Protein AF-0000000083311779 (afdb_homodimer)

Sequence (784 aa):
MPQMTRPGGLTFTRFRVWQVVVPARADILSAPESRGPLYRDSLAWPDMPIHLVEGETSAGFTAVGECDRGTSRATVEATLRDLLGRNLLAMAPATVWMEGTSPVGLPMSYPAWSWESAGGRSYLLLESLWYDAVGKAAGLPAHQLLGGAVRKAVATDFWVNRPGSETLRALIREAVDRGLRGMKMKSNFQGDTARALLSLAGDLPENFRFTIDPMYAWRSLRESARRLEALARLPCEIQIEDPFPWQVAEDWRQARSISPLTIICHPRREEIFRFALQEELAHAYNLGTGSLVGFLHMARVAEFFHKDCWQGSSLELGVLQHLRLHAAACARNCVLASDLQSEWVREHTLVTPRMAYRDGAALVPEEPGLGVALDHDAVAYYARDYFEVTVEMPQMTRPGGLTFTRFRVWQVVVPARADILSAPESRGPLYRDSLAWPDMPIHLVEGETSAGFTAVGECDRGTSRATVEATLRDLLGRNLLAMAPATVWMEGTSPVGLPMSYPAWSWESAGGRSYLLLESLWYDAVGKAAGLPAHQLLGGAVRKAVATDFWVNRPGSETLRALIREAVDRGLRGMKMKSNFQGDTARALLSLAGDLPENFRFTIDPMYAWRSLRESARRLEALARLPCEIQIEDPFPWQVAEDWRQARSISPLTIICHPRREEIFRFALQEELAHAYNLGTGSLVGFLHMARVAEFFHKDCWQGSSLELGVLQHLRLHAAACARNCVLASDLQSEWVREHTLVTPRMAYRDGAALVPEEPGLGVALDHDAVAYYARDYFEVTVE

Solvent-accessible surface area (backbone atoms only — not comparable to full-atom values): 40110 Å² total; per-residue (Å²): 107,43,86,41,86,55,90,78,63,46,24,35,61,35,36,44,37,36,32,27,45,55,51,51,40,62,73,42,62,30,43,85,83,55,86,50,88,47,66,74,68,53,81,52,50,42,67,32,39,29,42,39,34,40,33,34,32,75,82,73,49,74,20,46,25,30,46,56,70,60,54,49,68,66,26,50,50,49,36,48,59,66,46,48,67,37,48,51,79,80,55,35,68,74,49,63,59,39,88,50,56,29,96,78,62,41,60,24,55,65,64,44,39,60,78,42,51,52,92,47,19,34,58,50,28,48,42,37,30,47,40,18,38,52,14,46,74,60,61,29,23,31,24,57,68,67,40,16,50,71,48,64,53,37,38,28,26,42,64,37,34,38,47,52,64,69,56,40,54,55,49,51,52,50,30,45,74,51,24,31,41,30,34,32,29,46,36,51,74,84,53,58,61,56,54,47,48,56,73,39,54,88,71,53,61,88,81,34,31,38,36,42,28,32,71,33,49,40,87,42,49,86,74,36,49,62,54,54,53,55,46,63,68,43,97,44,55,54,33,38,32,26,46,44,52,82,84,51,46,67,46,33,36,50,46,55,73,67,44,93,44,52,34,29,35,63,47,46,29,65,70,47,38,53,48,36,60,76,59,49,34,46,66,30,32,38,47,33,42,51,40,65,63,48,26,52,53,50,45,50,41,33,39,74,70,66,25,42,25,21,45,46,58,84,74,52,42,37,60,53,44,40,49,50,47,32,48,39,24,36,36,84,39,36,67,43,59,15,36,75,42,25,79,72,41,23,77,60,36,47,36,37,67,68,91,47,50,52,87,20,14,37,56,56,66,74,43,41,7,60,45,61,44,74,28,62,71,53,41,62,70,37,43,78,44,73,51,71,52,63,79,129,106,41,85,44,85,55,91,79,62,47,26,37,61,36,34,45,36,35,32,27,44,53,51,52,40,62,72,42,62,30,41,86,83,54,86,52,88,47,66,73,68,52,81,52,49,42,68,32,38,30,44,38,35,41,33,35,30,74,82,74,51,75,20,48,26,30,44,56,70,61,61,49,69,67,26,52,49,48,36,49,60,67,45,48,65,37,49,53,79,80,55,34,69,75,49,59,60,35,82,50,57,30,96,77,62,40,58,31,51,61,63,48,43,64,72,42,56,48,90,47,21,36,54,49,28,50,41,37,30,48,38,18,39,53,14,46,75,61,64,29,22,32,23,57,68,66,41,16,51,71,46,62,53,38,37,28,24,42,65,38,35,38,45,52,64,69,57,40,55,54,49,52,50,50,30,46,74,51,24,31,42,30,34,31,29,46,36,52,74,84,53,59,60,58,54,46,50,57,73,38,54,87,71,54,62,89,83,34,32,38,36,41,26,32,72,34,48,40,85,42,50,85,74,38,48,62,54,53,54,56,48,65,69,44,98,45,54,52,34,40,31,26,47,44,54,84,84,50,46,68,47,32,36,50,45,54,72,67,44,93,44,54,34,29,36,63,47,44,28,63,70,47,38,53,49,35,60,76,60,50,32,46,66,29,33,40,47,32,41,37,41,64,63,46,26,52,52,49,46,51,42,35,41,75,71,67,26,42,26,20,45,44,58,84,76,52,42,38,61,53,44,40,51,49,46,29,48,40,24,36,37,83,38,37,68,42,59,14,36,73,42,24,78,72,40,24,78,58,35,47,35,37,68,69,91,48,49,51,87,19,13,36,56,54,66,74,43,40,7,61,46,60,43,75,28,60,71,52,42,61,71,36,43,77,45,72,53,70,52,63,78,128

Radius of gyration: 27.96 Å; Cα contacts (8 Å, |Δi|>4): 1789; chains: 2; bounding box: 67×85×61 Å

Nearest PDB structures (foldseek):
  1xs2-assembly2_D  TM=7.147E-01  e=3.869E-22  Deinococcus radiodurans
  1wuf-assembly1_B  TM=7.226E-01  e=6.932E-21  Listeria innocua Clip11262
  2ggg-assembly1_A  TM=7.066E-01  e=4.758E-21  Deinococcus radiodurans
  3my9-assembly1_A  TM=7.736E-01  e=2.637E-19  Azorhizobium caulinodans ORS 571
  1wue-assembly1_B  TM=7.214E-01  e=1.029E-19  Enterococcus faecalis V583

InterPro domains:
  IPR013342 Mandelate racemase, C-terminal domain [PF13378] (168-378)
  IPR029017 Enolase-like, N-terminal [G3DSA:3.30.390.10] (11-143)
  IPR029017 Enolase-like, N-terminal [SSF54826] (14-152)
  IPR034593 D-galactonate dehydratase DgoD-like [PTHR48080] (56-385)
  IPR036849 Enolase-like, C-terminal domain superfamily [G3DSA:3.20.20.120] (144-388)
  IPR036849 Enolase-like, C-terminal domain superfamily [SSF51604] (135-384)

Foldseek 3Di:
DQDPVPVQAKAFFKKKKFKFQFAFDDLQADDPVFPDPDVVCSVCQSRFIKMKMWTAMPRGDIFIFIFHGNQDPQQAQVQVVVRGSDRLVVDDLQPDAADDAPVVGRRPRDPFQDGADRPSYRSRRVHLRSLQRVLQVVFFESLVVVVHFPDQWFFAAAEGEHHALVSVLVVQVVCVVQAAQEYEYEDEPPDPPLVSVQVCLVVHDPQREYEYEHQQRQDACVRCVVVLVSNVPGPYAYAYENPHDLVPLVRQVVCQVPGPHFYEYEQSGPVSLVVCVVSVRGQAYALAGRHLSSSLVSLVVCVVVPHAYAHEDDLAAQSSLLVSRSSLSNRPRNRDHYHSHNPNRTPHRQKPPGFGHHNSTTGRDGGGGSNIDGNVVVSVVRGDDMDMRRDD/DQDPPPVQAKAFFKKKKFKFQFAFDDLQADDPVFPDPDVVCSVCQSRFIKMKMWTAMPSGDIFIFIFHGNQDPQQAQVQVVVRGSDRLVVDDLQPDAADDAPVVGRRPRDDQFADADRPSYGSRRVHLRSLQRVLQVVFFESLVVVVHFPDQWFFAAAEGEHHALVSVLVVQVVCVVQAAQEYEYEDEDPDPPLVSVQVCLVVHDPQREYEYEHQQRQDACVSCVVVLVSNVPGPYAYAYENPHDLVPLVRQVVCQVPGPHFYEYEQSGPVSLVVCVVSVRGQAYALAGHHLSSSLVSLVVCVVVPHAYAHEDDLAAQSSLLVSRSSLSNRPRNRDHYHSHNPNGTPHRQKPPGFGHHNSTTGRDGGGGSNIDGNVVVSVVRGDDMDMRRDD

Structure (mmCIF, N/CA/C/O backbone):
data_AF-0000000083311779-model_v1
#
loop_
_entity.id
_entity.type
_entity.pdbx_description
1 polymer 'Enolase C-terminal domain-containing protein'
#
loop_
_atom_site.group_PDB
_atom_site.id
_atom_site.type_symbol
_atom_site.label_atom_id
_atom_site.label_alt_id
_atom_site.label_comp_id
_atom_site.label_asym_id
_atom_site.label_entity_id
_atom_site.label_seq_id
_atom_site.pdbx_PDB_ins_code
_atom_site.Cartn_x
_atom_site.Cartn_y
_atom_site.Cartn_z
_atom_site.occupancy
_atom_site.B_iso_or_equiv
_atom_site.auth_seq_id
_atom_site.auth_comp_id
_atom_site.auth_asym_id
_atom_site.auth_atom_id
_atom_site.pdbx_PDB_model_num
ATOM 1 N N . MET A 1 1 ? 35.312 7.641 -5.191 1 20.75 1 MET A N 1
ATOM 2 C CA . MET A 1 1 ? 34.844 6.465 -5.922 1 20.75 1 MET A CA 1
ATOM 3 C C . MET A 1 1 ? 33.531 5.953 -5.348 1 20.75 1 MET A C 1
ATOM 5 O O . MET A 1 1 ? 33.469 5.473 -4.211 1 20.75 1 MET A O 1
ATOM 9 N N . PRO A 1 2 ? 32.344 6.516 -5.551 1 24.72 2 PRO A N 1
ATOM 10 C CA . PRO A 1 2 ? 31.328 6.457 -4.504 1 24.72 2 PRO A CA 1
ATOM 11 C C . PRO A 1 2 ? 30.859 5.031 -4.219 1 24.72 2 PRO A C 1
ATOM 13 O O . PRO A 1 2 ? 31.016 4.145 -5.059 1 24.72 2 PRO A O 1
ATOM 16 N N . GLN A 1 3 ? 30.656 4.688 -2.844 1 26.23 3 GLN A N 1
ATOM 17 C CA . GLN A 1 3 ? 30.516 3.445 -2.092 1 26.23 3 GLN A CA 1
ATOM 18 C C . GLN A 1 3 ? 29.344 2.621 -2.609 1 26.23 3 GLN A C 1
ATOM 20 O O . GLN A 1 3 ? 28.172 3.004 -2.432 1 26.23 3 GLN A O 1
ATOM 25 N N . MET A 1 4 ? 29.391 1.951 -3.709 1 29.42 4 MET A N 1
ATOM 26 C CA . MET A 1 4 ? 28.672 0.772 -4.184 1 29.42 4 MET A CA 1
ATOM 27 C C . MET A 1 4 ? 28.094 -0.021 -3.012 1 29.42 4 MET A C 1
ATOM 29 O O . MET A 1 4 ? 28.469 0.204 -1.86 1 29.42 4 MET A O 1
ATOM 33 N N . THR A 1 5 ? 27.656 -1.253 -3.344 1 36.03 5 THR A N 1
ATOM 34 C CA . THR A 1 5 ? 27.141 -2.359 -2.537 1 36.03 5 THR A CA 1
ATOM 35 C C . THR A 1 5 ? 28.047 -2.6 -1.33 1 36.03 5 THR A C 1
ATOM 37 O O . THR A 1 5 ? 29.188 -3.041 -1.479 1 36.03 5 THR A O 1
ATOM 40 N N . ARG A 1 6 ? 28.438 -1.646 -0.506 1 38.94 6 ARG A N 1
ATOM 41 C CA . ARG A 1 6 ? 29.297 -2.043 0.598 1 38.94 6 ARG A CA 1
ATOM 42 C C . ARG A 1 6 ? 28.812 -3.338 1.24 1 38.94 6 ARG A C 1
ATOM 44 O O . ARG A 1 6 ? 27.625 -3.467 1.57 1 38.94 6 ARG A O 1
ATOM 51 N N . PRO A 1 7 ? 29.406 -4.371 1.12 1 48.78 7 PRO A N 1
ATOM 52 C CA . PRO A 1 7 ? 29.062 -5.605 1.823 1 48.78 7 PRO A CA 1
ATOM 53 C C . PRO A 1 7 ? 28.328 -5.348 3.137 1 48.78 7 PRO A C 1
ATOM 55 O O . PRO A 1 7 ? 27.625 -6.227 3.639 1 48.78 7 PRO A O 1
ATOM 58 N N . GLY A 1 8 ? 28.578 -4.191 3.789 1 57.19 8 GLY A N 1
ATOM 59 C CA . GLY A 1 8 ? 28.266 -4.09 5.207 1 57.19 8 GLY A CA 1
ATOM 60 C C . GLY A 1 8 ? 26.906 -3.479 5.484 1 57.19 8 GLY A C 1
ATOM 61 O O . GLY A 1 8 ? 26.562 -3.205 6.637 1 57.19 8 GLY A O 1
ATOM 62 N N . GLY A 1 9 ? 25.797 -3.447 4.539 1 83.12 9 GLY A N 1
ATOM 63 C CA . GLY A 1 9 ? 24.484 -2.934 4.855 1 83.12 9 GLY A CA 1
ATOM 64 C C . GLY A 1 9 ? 24.484 -1.458 5.207 1 83.12 9 GLY A C 1
ATOM 65 O O . GLY A 1 9 ? 25.484 -0.769 5.016 1 83.12 9 GLY A O 1
ATOM 66 N N . LEU A 1 10 ? 23.578 -0.694 5.352 1 92.19 10 LEU A N 1
ATOM 67 C CA . LEU A 1 10 ? 23.359 0.667 5.828 1 92.19 10 LEU A CA 1
ATOM 68 C C . LEU A 1 10 ? 22.938 0.668 7.293 1 92.19 10 LEU A C 1
ATOM 70 O O . LEU A 1 10 ? 21.891 0.116 7.637 1 92.19 10 LEU A O 1
ATOM 74 N N . THR A 1 11 ? 23.891 1.265 8.125 1 95.31 11 THR A N 1
ATOM 75 C CA . THR A 1 11 ? 23.578 1.279 9.547 1 95.31 11 THR A CA 1
ATOM 76 C C . THR A 1 11 ? 23.719 2.686 10.125 1 95.31 11 THR A C 1
ATOM 78 O O . THR A 1 11 ? 24.406 3.527 9.547 1 95.31 11 THR A O 1
ATOM 81 N N . PHE A 1 12 ? 23.047 2.951 11.195 1 97.19 12 PHE A N 1
ATOM 82 C CA . PHE A 1 12 ? 23.359 4.137 11.992 1 97.19 12 PHE A CA 1
ATOM 83 C C . PHE A 1 12 ? 24.516 3.869 12.938 1 97.19 12 PHE A C 1
ATOM 85 O O . PHE A 1 12 ? 24.609 2.797 13.539 1 97.19 12 PHE A O 1
ATOM 92 N N . THR A 1 13 ? 25.359 4.883 13.109 1 97.56 13 THR A N 1
ATOM 93 C CA . THR A 1 13 ? 26.531 4.715 13.969 1 97.56 13 THR A CA 1
ATOM 94 C C . THR A 1 13 ? 26.438 5.621 15.195 1 97.56 13 THR A C 1
ATOM 96 O O . THR A 1 13 ? 27.062 5.348 16.219 1 97.56 13 THR A O 1
ATOM 99 N N . ARG A 1 14 ? 25.688 6.676 15.055 1 98 14 ARG A N 1
ATOM 100 C CA . ARG A 1 14 ? 25.516 7.66 16.109 1 98 14 ARG A CA 1
ATOM 101 C C . ARG A 1 14 ? 24.266 8.5 15.891 1 98 14 ARG A C 1
ATOM 103 O O . ARG A 1 14 ? 23.875 8.758 14.75 1 98 14 ARG A O 1
ATOM 110 N N . PHE A 1 15 ? 23.688 8.867 17.062 1 98.69 15 PHE A N 1
ATOM 111 C CA . PHE A 1 15 ? 22.562 9.797 16.969 1 98.69 15 PHE A CA 1
ATOM 112 C C . PHE A 1 15 ? 22.844 11.039 17.812 1 98.69 15 PHE A C 1
ATOM 114 O O . PHE A 1 15 ? 23.391 10.953 18.906 1 98.69 15 PHE A O 1
ATOM 121 N N . ARG A 1 16 ? 22.531 12.188 17.312 1 98.81 16 ARG A N 1
ATOM 122 C CA . ARG A 1 16 ? 22.391 13.438 18.062 1 98.81 16 ARG A CA 1
ATOM 123 C C . ARG A 1 16 ? 20.922 13.82 18.219 1 98.81 16 ARG A C 1
ATOM 125 O O . ARG A 1 16 ? 20.156 13.766 17.266 1 98.81 16 ARG A O 1
ATOM 132 N N . VAL A 1 17 ? 20.578 14.164 19.438 1 98.81 17 VAL A N 1
ATOM 133 C CA . VAL A 1 17 ? 19.156 14.414 19.719 1 98.81 17 VAL A CA 1
ATOM 134 C C . VAL A 1 17 ? 19 15.773 20.406 1 98.81 17 VAL A C 1
ATOM 136 O O . VAL A 1 17 ? 19.688 16.062 21.391 1 98.81 17 VAL A O 1
ATOM 139 N N . TRP A 1 18 ? 18.156 16.609 19.891 1 98.81 18 TRP A N 1
ATOM 140 C CA . TRP A 1 18 ? 17.766 17.875 20.531 1 98.81 18 TRP A CA 1
ATOM 141 C C . TRP A 1 18 ? 16.312 17.812 21 1 98.81 18 TRP A C 1
ATOM 143 O O . TRP A 1 18 ? 15.422 17.453 20.219 1 98.81 18 TRP A O 1
ATOM 153 N N . GLN A 1 19 ? 16.094 18.062 22.219 1 98.31 19 GLN A N 1
ATOM 154 C CA . GLN A 1 19 ? 14.742 18.344 22.688 1 98.31 19 GLN A CA 1
ATOM 155 C C . GLN A 1 19 ? 14.398 19.812 22.5 1 98.31 19 GLN A C 1
ATOM 157 O O . GLN A 1 19 ? 15.125 20.703 22.969 1 98.31 19 GLN A O 1
ATOM 162 N N . VAL A 1 20 ? 13.297 20.094 21.812 1 98 20 VAL A N 1
ATOM 163 C CA . VAL A 1 20 ? 12.992 21.484 21.469 1 98 20 VAL A CA 1
ATOM 164 C C . VAL A 1 20 ? 11.562 21.797 21.891 1 98 20 VAL A C 1
ATOM 166 O O . VAL A 1 20 ? 10.719 20.906 21.984 1 98 20 VAL A O 1
ATOM 169 N N . VAL A 1 21 ? 11.289 23 22.156 1 96.06 21 VAL A N 1
ATOM 170 C CA . VAL A 1 21 ? 9.953 23.578 22.328 1 96.06 21 VAL A CA 1
ATOM 171 C C . VAL A 1 21 ? 9.805 24.797 21.422 1 96.06 21 VAL A C 1
ATOM 173 O O . VAL A 1 21 ? 10.523 25.797 21.594 1 96.06 21 VAL A O 1
ATOM 176 N N . VAL A 1 22 ? 8.977 24.703 20.453 1 95.62 22 VAL A N 1
ATOM 177 C CA . VAL A 1 22 ? 8.727 25.781 19.516 1 95.62 22 VAL A CA 1
ATOM 178 C C . VAL A 1 22 ? 7.305 26.312 19.719 1 95.62 22 VAL A C 1
ATOM 180 O O . VAL A 1 22 ? 6.328 25.625 19.438 1 95.62 22 VAL A O 1
ATOM 183 N N . PRO A 1 23 ? 7.16 27.516 20.172 1 92.38 23 PRO A N 1
ATOM 184 C CA . PRO A 1 23 ? 5.828 28.062 20.438 1 92.38 23 PRO A CA 1
ATOM 185 C C . PRO A 1 23 ? 4.957 28.125 19.172 1 92.38 23 PRO A C 1
ATOM 187 O O . PRO A 1 23 ? 5.48 28.219 18.062 1 92.38 23 PRO A O 1
ATOM 190 N N . ALA A 1 24 ? 3.689 28.031 19.453 1 91.69 24 ALA A N 1
ATOM 191 C CA . ALA A 1 24 ? 2.711 28.281 18.391 1 91.69 24 ALA A CA 1
ATOM 192 C C . ALA A 1 24 ? 2.293 29.75 18.375 1 91.69 24 ALA A C 1
ATOM 194 O O . ALA A 1 24 ? 2.334 30.422 19.391 1 91.69 24 ALA A O 1
ATOM 195 N N . ARG A 1 25 ? 1.917 30.172 17.25 1 91.5 25 ARG A N 1
ATOM 196 C CA . ARG A 1 25 ? 1.443 31.547 17.125 1 91.5 25 ARG A CA 1
ATOM 197 C C . ARG A 1 25 ? 0.12 31.734 17.859 1 91.5 25 ARG A C 1
ATOM 199 O O . ARG A 1 25 ? -0.836 31 17.625 1 91.5 25 ARG A O 1
ATOM 206 N N . ALA A 1 26 ? 0.04 32.781 18.594 1 88.31 26 ALA A N 1
ATOM 207 C CA . ALA A 1 26 ? -1.117 33.031 19.453 1 88.31 26 ALA A CA 1
ATOM 208 C C . ALA A 1 26 ? -2.348 33.375 18.609 1 88.31 26 ALA A C 1
ATOM 210 O O . ALA A 1 26 ? -3.471 33.031 18.984 1 88.31 26 ALA A O 1
ATOM 211 N N . ASP A 1 27 ? -2.18 34.062 17.609 1 89 27 ASP A N 1
ATOM 212 C CA . ASP A 1 27 ? -3.311 34.5 16.781 1 89 27 ASP A CA 1
ATOM 213 C C . ASP A 1 27 ? -3.949 33.312 16.062 1 89 27 ASP A C 1
ATOM 215 O O . ASP A 1 27 ? -5.148 33.344 15.789 1 89 27 ASP A O 1
ATOM 219 N N . ILE A 1 28 ? -3.154 32.312 15.742 1 89.31 28 ILE A N 1
ATOM 220 C CA . ILE A 1 28 ? -3.637 31.094 15.086 1 89.31 28 ILE A CA 1
ATOM 221 C C . ILE A 1 28 ? -4.438 30.25 16.078 1 89.31 28 ILE A C 1
ATOM 223 O O . ILE A 1 28 ? -5.457 29.656 15.711 1 89.31 28 ILE A O 1
ATOM 227 N N . LEU A 1 29 ? -3.986 30.266 17.297 1 85.88 29 LEU A N 1
ATOM 228 C CA . LEU A 1 29 ? -4.578 29.406 18.297 1 85.88 29 LEU A CA 1
ATOM 229 C C . LEU A 1 29 ? -5.793 30.062 18.938 1 85.88 29 LEU A C 1
ATOM 231 O O . LEU A 1 29 ? -6.57 29.406 19.641 1 85.88 29 LEU A O 1
ATOM 235 N N . SER A 1 30 ? -5.957 31.297 18.75 1 78.44 30 SER A N 1
ATOM 236 C CA . SER A 1 30 ? -6.98 32.094 19.438 1 78.44 30 SER A CA 1
ATOM 237 C C . SER A 1 30 ? -8.375 31.516 19.188 1 78.44 30 SER A C 1
ATOM 239 O O . SER A 1 30 ? -8.672 31.062 18.078 1 78.44 30 SER A O 1
ATOM 241 N N . ALA A 1 31 ? -9.141 31.422 20.328 1 74.88 31 ALA A N 1
ATOM 242 C CA . ALA A 1 31 ? -10.547 31.031 20.281 1 74.88 31 ALA A CA 1
ATOM 243 C C . ALA A 1 31 ? -11.367 31.844 21.281 1 74.88 31 ALA A C 1
ATOM 245 O O . ALA A 1 31 ? -11.852 31.312 22.281 1 74.88 31 ALA A O 1
ATOM 246 N N . PRO A 1 32 ? -11.461 33.094 21.172 1 64.44 32 PRO A N 1
ATOM 247 C CA . PRO A 1 32 ? -12.055 33.938 22.188 1 64.44 32 PRO A CA 1
ATOM 248 C C . PRO A 1 32 ? -13.453 33.5 22.609 1 64.44 32 PRO A C 1
ATOM 250 O O . PRO A 1 32 ? -13.844 33.656 23.766 1 64.44 32 PRO A O 1
ATOM 253 N N . GLU A 1 33 ? -14.367 33.125 21.797 1 59.25 33 GLU A N 1
ATOM 254 C CA . GLU A 1 33 ? -15.75 32.844 22.172 1 59.25 33 GLU A CA 1
ATOM 255 C C . GLU A 1 33 ? -15.93 31.344 22.438 1 59.25 33 GLU A C 1
ATOM 257 O O . GLU A 1 33 ? -17.062 30.859 22.547 1 59.25 33 GLU A O 1
ATOM 262 N N . SER A 1 34 ? -14.891 30.625 22.406 1 55.56 34 SER A N 1
ATOM 263 C CA . SER A 1 34 ? -15.109 29.188 22.359 1 55.56 34 SER A CA 1
ATOM 264 C C . SER A 1 34 ? -15.203 28.609 23.766 1 55.56 34 SER A C 1
ATOM 266 O O . SER A 1 34 ? -14.305 28.797 24.594 1 55.56 34 SER A O 1
ATOM 268 N N . ARG A 1 35 ? -16.5 28.594 24.422 1 48.59 35 ARG A N 1
ATOM 269 C CA . ARG A 1 35 ? -16.781 27.812 25.625 1 48.59 35 ARG A CA 1
ATOM 270 C C . ARG A 1 35 ? -16.609 26.312 25.375 1 48.59 35 ARG A C 1
ATOM 272 O O . ARG A 1 35 ? -16.906 25.5 26.234 1 48.59 35 ARG A O 1
ATOM 279 N N . GLY A 1 36 ? -16.359 25.906 24.203 1 46.31 36 GLY A N 1
ATOM 280 C CA . GLY A 1 36 ? -16.469 24.469 24 1 46.31 36 GLY A CA 1
ATOM 281 C C . GLY A 1 36 ? -15.156 23.719 24.172 1 46.31 36 GLY A C 1
ATOM 282 O O . GLY A 1 36 ? -14.117 24.344 24.359 1 46.31 36 GLY A O 1
ATOM 283 N N . PRO A 1 37 ? -15.359 22.359 24.469 1 41.59 37 PRO A N 1
ATOM 284 C CA . PRO A 1 37 ? -14.211 21.469 24.703 1 41.59 37 PRO A CA 1
ATOM 285 C C . PRO A 1 37 ? -13.102 21.688 23.672 1 41.59 37 PRO A C 1
ATOM 287 O O . PRO A 1 37 ? -13.289 21.406 22.484 1 41.59 37 PRO A O 1
ATOM 290 N N . LEU A 1 38 ? -12.648 22.844 23.719 1 46.59 38 LEU A N 1
ATOM 291 C CA . LEU A 1 38 ? -11.438 22.859 22.906 1 46.59 38 LEU A CA 1
ATOM 292 C C . LEU A 1 38 ? -10.664 21.547 23.078 1 46.59 38 LEU A C 1
ATOM 294 O O . LEU A 1 38 ? -10.805 20.859 24.094 1 46.59 38 LEU A O 1
ATOM 298 N N . TYR A 1 39 ? -10.031 21.094 22.016 1 48.47 39 TYR A N 1
ATOM 299 C CA . TYR A 1 39 ? -9.039 20.062 22.312 1 48.47 39 TYR A CA 1
ATOM 300 C C . TYR A 1 39 ? -8.352 20.328 23.641 1 48.47 39 TYR A C 1
ATOM 302 O O . TYR A 1 39 ? -7.68 21.344 23.812 1 48.47 39 TYR A O 1
ATOM 310 N N . ARG A 1 40 ? -9.172 20.156 24.75 1 43 40 ARG A N 1
ATOM 311 C CA . ARG A 1 40 ? -8.664 20.312 26.125 1 43 40 ARG A CA 1
ATOM 312 C C . ARG A 1 40 ? -7.145 20.375 26.141 1 43 40 ARG A C 1
ATOM 314 O O . ARG A 1 40 ? -6.559 21.156 26.891 1 43 40 ARG A O 1
ATOM 321 N N . ASP A 1 41 ? -6.656 19.297 25.547 1 47.03 41 ASP A N 1
ATOM 322 C CA . ASP A 1 41 ? -5.207 19.125 25.531 1 47.03 41 ASP A CA 1
ATOM 323 C C . ASP A 1 41 ? -4.531 20.188 24.672 1 47.03 41 ASP A C 1
ATOM 325 O O . ASP A 1 41 ? -3.312 20.156 24.484 1 47.03 41 ASP A O 1
ATOM 329 N N . SER A 1 42 ? -5.34 21.016 24.094 1 50.16 42 SER A N 1
ATOM 330 C CA . SER A 1 42 ? -4.969 21.984 23.078 1 50.16 42 SER A CA 1
ATOM 331 C C . SER A 1 42 ? -4.023 23.047 23.641 1 50.16 42 SER A C 1
ATOM 333 O O . SER A 1 42 ? -3.135 23.516 22.938 1 50.16 42 SER A O 1
ATOM 335 N N . LEU A 1 43 ? -4.324 23.391 24.891 1 52.62 43 LEU A N 1
ATOM 336 C CA . LEU A 1 43 ? -3.549 24.562 25.281 1 52.62 43 LEU A CA 1
ATOM 337 C C . LEU A 1 43 ? -2.156 24.156 25.766 1 52.62 43 LEU A C 1
ATOM 339 O O . LEU A 1 43 ? -1.276 25.016 25.906 1 52.62 43 LEU A O 1
ATOM 343 N N . ALA A 1 44 ? -1.983 22.766 25.781 1 66.88 44 ALA A N 1
ATOM 344 C CA . ALA A 1 44 ? -0.661 22.484 26.328 1 66.88 44 ALA A CA 1
ATOM 345 C C . ALA A 1 44 ? 0.252 21.875 25.266 1 66.88 44 ALA A C 1
ATOM 347 O O . ALA A 1 44 ? 1.465 21.781 25.469 1 66.88 44 ALA A O 1
ATOM 348 N N . TRP A 1 45 ? -0.34 21.828 24.031 1 77.31 45 TRP A N 1
ATOM 349 C CA . TRP A 1 45 ? 0.46 21.062 23.078 1 77.31 45 TRP A CA 1
ATOM 350 C C . TRP A 1 45 ? 1.635 21.875 22.562 1 77.31 45 TRP A C 1
ATOM 352 O O . TRP A 1 45 ? 2.707 21.328 22.297 1 77.31 45 TRP A O 1
ATOM 362 N N . PRO A 1 46 ? 1.447 23.188 22.5 1 76.19 46 PRO A N 1
ATOM 363 C CA . PRO A 1 46 ? 2.58 23.938 21.953 1 76.19 46 PRO A CA 1
ATOM 364 C C . PRO A 1 46 ? 3.822 23.875 22.828 1 76.19 46 PRO A C 1
ATOM 366 O O . PRO A 1 46 ? 4.941 24.062 22.359 1 76.19 46 PRO A O 1
ATOM 369 N N . ASP A 1 47 ? 3.482 23.562 24.016 1 83.12 47 ASP A N 1
ATOM 370 C CA . ASP A 1 47 ? 4.59 23.562 24.969 1 83.12 47 ASP A CA 1
ATOM 371 C C . ASP A 1 47 ? 5.188 22.156 25.125 1 83.12 47 ASP A C 1
ATOM 373 O O . ASP A 1 47 ? 6.207 21.984 25.781 1 83.12 47 ASP A O 1
ATOM 377 N N . MET A 1 48 ? 4.559 21.297 24.453 1 85.19 48 MET A N 1
ATOM 378 C CA . MET A 1 48 ? 5.082 19.938 24.547 1 85.19 48 MET A CA 1
ATOM 379 C C . MET A 1 48 ? 6.383 19.812 23.75 1 85.19 48 MET A C 1
ATOM 381 O O . MET A 1 48 ? 6.477 20.281 22.625 1 85.19 48 MET A O 1
ATOM 385 N N . PRO A 1 49 ? 7.312 19.219 24.391 1 92.69 49 PRO A N 1
ATOM 386 C CA . PRO A 1 49 ? 8.602 19.062 23.703 1 92.69 49 PRO A CA 1
ATOM 387 C C . PRO A 1 49 ? 8.531 18.094 22.531 1 92.69 49 PRO A C 1
ATOM 389 O O . PRO A 1 49 ? 7.699 17.188 22.516 1 92.69 49 PRO A O 1
ATOM 392 N N . ILE A 1 50 ? 9.391 18.344 21.562 1 95.38 50 ILE A N 1
ATOM 393 C CA . ILE A 1 50 ? 9.594 17.484 20.406 1 95.38 50 ILE A CA 1
ATOM 394 C C . ILE A 1 50 ? 11.078 17.141 20.281 1 95.38 50 ILE A C 1
ATOM 396 O O . ILE A 1 50 ? 11.945 17.984 20.516 1 95.38 50 ILE A O 1
ATOM 400 N N . HIS A 1 51 ? 11.359 15.914 20.016 1 97.5 51 HIS A N 1
ATOM 401 C CA . HIS A 1 51 ? 12.75 15.516 19.812 1 97.5 51 HIS A CA 1
ATOM 402 C C . HIS A 1 51 ? 13.086 15.469 18.312 1 97.5 51 HIS A C 1
ATOM 404 O O . HIS A 1 51 ? 12.383 14.82 17.547 1 97.5 51 HIS A O 1
ATOM 410 N N . LEU A 1 52 ? 14.141 16.188 17.938 1 98.75 52 LEU A N 1
ATOM 411 C CA . LEU A 1 52 ? 14.758 16.109 16.625 1 98.75 52 LEU A CA 1
ATOM 412 C C . LEU A 1 52 ? 16.031 15.273 16.656 1 98.75 52 LEU A C 1
ATOM 414 O O . LEU A 1 52 ? 16.797 15.352 17.609 1 98.75 52 LEU A O 1
ATOM 418 N N . VAL A 1 53 ? 16.234 14.523 15.617 1 98.81 53 VAL A N 1
ATOM 419 C CA . VAL A 1 53 ? 17.344 13.578 15.625 1 98.81 53 VAL A CA 1
ATOM 420 C C . VAL A 1 53 ? 18.141 13.703 14.32 1 98.81 53 VAL A C 1
ATOM 422 O O . VAL A 1 53 ? 17.562 13.828 13.242 1 98.81 53 VAL A O 1
ATOM 425 N N . GLU A 1 54 ? 19.406 13.711 14.445 1 98.94 54 GLU A N 1
ATOM 426 C CA . GLU A 1 54 ? 20.328 13.414 13.344 1 98.94 54 GLU A CA 1
ATOM 427 C C . GLU A 1 54 ? 21.016 12.078 13.555 1 98.94 54 GLU A C 1
ATOM 429 O O . GLU A 1 54 ? 21.625 11.844 14.594 1 98.94 54 GLU A O 1
ATOM 434 N N . GLY A 1 55 ? 20.875 11.211 12.609 1 98.75 55 GLY A N 1
ATOM 435 C CA . GLY A 1 55 ? 21.578 9.93 12.641 1 98.75 55 GLY A CA 1
ATOM 436 C C . GLY A 1 55 ? 22.703 9.852 11.633 1 98.75 55 GLY A C 1
ATOM 437 O O . GLY A 1 55 ? 22.484 9.938 10.43 1 98.75 55 GLY A O 1
ATOM 438 N N . GLU A 1 56 ? 23.859 9.672 12.133 1 98.5 56 GLU A N 1
ATOM 439 C CA . GLU A 1 56 ? 25.016 9.414 11.273 1 98.5 56 GLU A CA 1
ATOM 440 C C . GLU A 1 56 ? 25.016 7.977 10.766 1 98.5 56 GLU A C 1
ATOM 442 O O . GLU A 1 56 ? 24.734 7.047 11.523 1 98.5 56 GLU A O 1
ATOM 447 N N . THR A 1 57 ? 25.312 7.844 9.453 1 97.38 57 THR A N 1
ATOM 448 C CA . THR A 1 57 ? 25.219 6.516 8.859 1 97.38 57 THR A CA 1
ATOM 449 C C . THR A 1 57 ? 26.609 5.961 8.562 1 9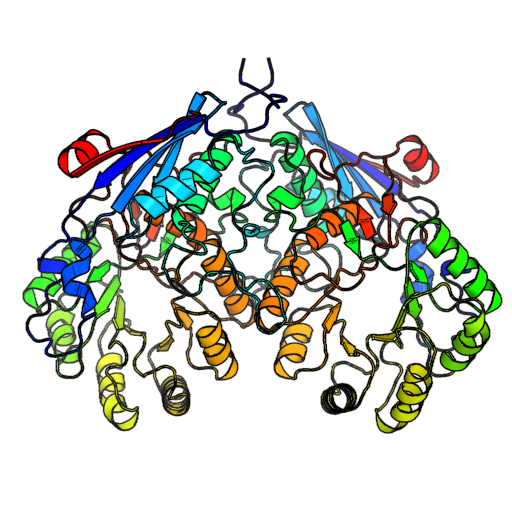7.38 57 THR A C 1
ATOM 451 O O . THR A 1 57 ? 27.578 6.719 8.461 1 97.38 57 THR A O 1
ATOM 454 N N . SER A 1 58 ? 26.703 4.691 8.383 1 95.5 58 SER A N 1
ATOM 455 C CA . SER A 1 58 ? 27.922 3.998 7.984 1 95.5 58 SER A CA 1
ATOM 456 C C . SER A 1 58 ? 28.391 4.441 6.602 1 95.5 58 SER A C 1
ATOM 458 O O . SER A 1 58 ? 29.547 4.238 6.234 1 95.5 58 SER A O 1
ATOM 460 N N . ALA A 1 59 ? 27.5 5.043 5.887 1 94.12 59 ALA A N 1
ATOM 461 C CA . ALA A 1 59 ? 27.828 5.523 4.551 1 94.12 59 ALA A CA 1
ATOM 462 C C . ALA A 1 59 ? 28.328 6.965 4.594 1 94.12 59 ALA A C 1
ATOM 464 O O . ALA A 1 59 ? 28.625 7.559 3.555 1 94.12 59 ALA A O 1
ATOM 465 N N . GLY A 1 60 ? 28.297 7.625 5.711 1 96.12 60 GLY A N 1
ATOM 466 C CA . GLY A 1 60 ? 28.969 8.906 5.883 1 96.12 60 GLY A CA 1
ATOM 467 C C . GLY A 1 60 ? 28.031 10.086 5.77 1 96.12 60 GLY A C 1
ATOM 468 O O . GLY A 1 60 ? 28.469 11.242 5.836 1 96.12 60 GLY A O 1
ATOM 469 N N . PHE A 1 61 ? 26.766 9.781 5.523 1 97.62 61 PHE A N 1
ATOM 470 C CA . PHE A 1 61 ? 25.812 10.891 5.473 1 97.62 61 PHE A CA 1
ATOM 471 C C . PHE A 1 61 ? 24.906 10.875 6.695 1 97.62 61 PHE A C 1
ATOM 473 O O . PHE A 1 61 ? 24.953 9.945 7.496 1 97.62 61 PHE A O 1
ATOM 480 N N . THR A 1 62 ? 24.141 11.984 6.875 1 98.44 62 THR A N 1
ATOM 481 C CA . THR A 1 62 ? 23.25 12.156 8.016 1 98.44 62 THR A CA 1
ATOM 482 C C . THR A 1 62 ? 21.797 12.086 7.586 1 98.44 62 THR A C 1
ATOM 484 O O . THR A 1 62 ? 21.422 12.648 6.555 1 98.44 62 THR A O 1
ATOM 487 N N . ALA A 1 63 ? 21.031 11.344 8.344 1 98.75 63 ALA A N 1
ATOM 488 C CA . ALA A 1 63 ? 19.578 11.312 8.188 1 98.75 63 ALA A CA 1
ATOM 489 C C . ALA A 1 63 ? 18.891 12.07 9.32 1 98.75 63 ALA A C 1
ATOM 491 O O . ALA A 1 63 ? 19.438 12.203 10.414 1 98.75 63 ALA A O 1
ATOM 492 N N . VAL A 1 64 ? 17.672 12.523 9.086 1 98.94 64 VAL A N 1
ATOM 493 C CA . VAL A 1 64 ? 16.984 13.312 10.086 1 98.94 64 VAL A CA 1
ATOM 494 C C . VAL A 1 64 ? 15.711 12.586 10.523 1 98.94 64 VAL A C 1
ATOM 496 O O . VAL A 1 64 ? 15.125 11.828 9.75 1 98.94 64 VAL A O 1
ATOM 499 N N . GLY A 1 65 ? 15.344 12.789 11.75 1 98.44 65 GLY A N 1
ATOM 500 C CA . GLY A 1 65 ? 14.141 12.227 12.344 1 98.44 65 GLY A CA 1
ATOM 501 C C . GLY A 1 65 ? 13.453 13.156 13.32 1 98.44 65 GLY A C 1
ATOM 502 O O . GLY A 1 65 ? 14.055 14.133 13.781 1 98.44 65 GLY A O 1
ATOM 503 N N . GLU A 1 66 ? 12.195 12.898 13.562 1 96.69 66 GLU A N 1
ATOM 504 C CA . GLU A 1 66 ? 11.352 13.656 14.477 1 96.69 66 GLU A CA 1
ATOM 505 C C . GLU A 1 66 ? 10.32 12.75 15.156 1 96.69 66 GLU A C 1
ATOM 507 O O . GLU A 1 66 ? 9.781 11.836 14.531 1 96.69 66 GLU A O 1
ATOM 512 N N . CYS A 1 67 ? 10.133 12.93 16.438 1 91.81 67 CYS A N 1
ATOM 513 C CA . CYS A 1 67 ? 9.062 12.234 17.141 1 91.81 67 CYS A CA 1
ATOM 514 C C . CYS A 1 67 ? 7.824 13.117 17.266 1 91.81 67 CYS A C 1
ATOM 516 O O . CYS A 1 67 ? 7.879 14.312 16.984 1 91.81 67 CYS A O 1
ATOM 518 N N . ASP A 1 68 ? 6.789 12.508 17.688 1 87.5 68 ASP A N 1
ATOM 519 C CA . ASP A 1 68 ? 5.586 13.273 18 1 87.5 68 ASP A CA 1
ATOM 520 C C . ASP A 1 68 ? 5.785 14.109 19.266 1 87.5 68 ASP A C 1
ATOM 522 O O . ASP A 1 68 ? 6.688 13.836 20.062 1 87.5 68 ASP A O 1
ATOM 526 N N . ARG A 1 69 ? 4.996 15.078 19.344 1 86.62 69 ARG A N 1
ATOM 527 C CA . ARG A 1 69 ? 5.051 15.93 20.531 1 86.62 69 ARG A CA 1
ATOM 528 C C . ARG A 1 69 ? 4.801 15.125 21.797 1 86.62 69 ARG A C 1
ATOM 530 O O . ARG A 1 69 ? 3.967 14.211 21.812 1 86.62 69 ARG A O 1
ATOM 537 N N . GLY A 1 70 ? 5.535 15.328 22.766 1 84.69 70 GLY A N 1
ATOM 538 C CA . GLY A 1 70 ? 5.316 14.734 24.078 1 84.69 70 GLY A CA 1
ATOM 539 C C . GLY A 1 70 ? 5.961 13.375 24.234 1 84.69 70 GLY A C 1
ATOM 540 O O . GLY A 1 70 ? 5.855 12.742 25.281 1 84.69 70 GLY A O 1
ATOM 541 N N . THR A 1 71 ? 6.695 12.867 23.219 1 88.31 71 THR A N 1
ATOM 542 C CA . THR A 1 71 ? 7.418 11.609 23.359 1 88.31 71 THR A CA 1
ATOM 543 C C . THR A 1 71 ? 8.531 11.734 24.391 1 88.31 71 THR A C 1
ATOM 545 O O . THR A 1 71 ? 9.336 12.672 24.344 1 88.31 71 THR A O 1
ATOM 548 N N . SER A 1 72 ? 8.57 10.812 25.266 1 90.88 72 SER A N 1
ATOM 549 C CA . SER A 1 72 ? 9.547 10.891 26.359 1 90.88 72 SER A CA 1
ATOM 550 C C . SER A 1 72 ? 10.961 10.625 25.844 1 90.88 72 SER A C 1
ATOM 552 O O . SER A 1 72 ? 11.148 9.93 24.844 1 90.88 72 SER A O 1
ATOM 554 N N . ARG A 1 73 ? 11.906 11.18 26.594 1 93.62 73 ARG A N 1
ATOM 555 C CA . ARG A 1 73 ? 13.305 10.922 26.297 1 93.62 73 ARG A CA 1
ATOM 556 C C . ARG A 1 73 ? 13.602 9.43 26.312 1 93.62 73 ARG A C 1
ATOM 558 O O . ARG A 1 73 ? 14.336 8.922 25.469 1 93.62 73 ARG A O 1
ATOM 565 N N . ALA A 1 74 ? 13.016 8.75 27.281 1 92.56 74 ALA A N 1
ATOM 566 C CA . ALA A 1 74 ? 13.242 7.316 27.406 1 92.56 74 ALA A CA 1
ATOM 567 C C . ALA A 1 74 ? 12.789 6.566 26.156 1 92.56 74 ALA A C 1
ATOM 569 O O . ALA A 1 74 ? 13.484 5.668 25.688 1 92.56 74 ALA A O 1
ATOM 570 N N . THR A 1 75 ? 11.648 6.941 25.625 1 91 75 THR A N 1
ATOM 571 C CA . THR A 1 75 ? 11.109 6.324 24.422 1 91 75 THR A CA 1
ATOM 572 C C . THR A 1 75 ? 12.008 6.617 23.219 1 91 75 THR A C 1
ATOM 574 O O . THR A 1 75 ? 12.273 5.73 22.406 1 91 75 THR A O 1
ATOM 577 N N . VAL A 1 76 ? 12.516 7.816 23.141 1 94.38 76 VAL A N 1
ATOM 578 C CA . VAL A 1 76 ? 13.398 8.227 22.047 1 94.38 76 VAL A CA 1
ATOM 579 C C . VAL A 1 76 ? 14.703 7.43 22.109 1 94.38 76 VAL A C 1
ATOM 581 O O . VAL A 1 76 ? 15.117 6.828 21.109 1 94.38 76 VAL A O 1
ATOM 584 N N . GLU A 1 77 ? 15.195 7.371 23.281 1 94.75 77 GLU A N 1
ATOM 585 C CA . GLU A 1 77 ? 16.453 6.648 23.469 1 94.75 77 GLU A CA 1
ATOM 586 C C . GLU A 1 77 ? 16.297 5.168 23.141 1 94.75 77 GLU A C 1
ATOM 588 O O . GLU A 1 77 ? 17.156 4.578 22.484 1 94.75 77 GLU A O 1
ATOM 593 N N . ALA A 1 78 ? 15.25 4.629 23.609 1 90.75 78 ALA A N 1
ATOM 594 C CA . ALA A 1 78 ? 15 3.211 23.359 1 90.75 78 ALA A CA 1
ATOM 595 C C . ALA A 1 78 ? 14.867 2.936 21.859 1 90.75 78 ALA A C 1
ATOM 597 O O . ALA A 1 78 ? 15.406 1.944 21.359 1 90.75 78 ALA A O 1
ATOM 598 N N . THR A 1 79 ? 14.195 3.787 21.156 1 91.62 79 THR A N 1
ATOM 599 C CA . THR A 1 79 ? 14.023 3.65 19.719 1 91.62 79 THR A CA 1
ATOM 600 C C . THR A 1 79 ? 15.367 3.732 19 1 91.62 79 THR A C 1
ATOM 602 O O . THR A 1 79 ? 15.664 2.906 18.141 1 91.62 79 THR A O 1
ATOM 605 N N . LEU A 1 80 ? 16.141 4.684 19.422 1 95.62 80 LEU A N 1
ATOM 606 C CA . LEU A 1 80 ? 17.422 4.918 18.766 1 95.62 80 LEU A CA 1
ATOM 607 C C . LEU A 1 80 ? 18.391 3.785 19.062 1 95.62 80 LEU A C 1
ATOM 609 O O . LEU A 1 80 ? 19.156 3.373 18.172 1 95.62 80 LEU A O 1
ATOM 613 N N . ARG A 1 81 ? 18.359 3.25 20.25 1 93.75 81 ARG A N 1
ATOM 614 C CA . ARG A 1 81 ? 19.219 2.123 20.594 1 93.75 81 ARG A CA 1
ATOM 615 C C . ARG A 1 81 ? 18.859 0.887 19.766 1 93.75 81 ARG A C 1
ATOM 617 O O . ARG A 1 81 ? 19.75 0.125 19.359 1 93.75 81 ARG A O 1
ATOM 624 N N . ASP A 1 82 ? 17.594 0.758 19.547 1 88.75 82 ASP A N 1
ATOM 625 C CA . ASP A 1 82 ? 17.141 -0.364 18.734 1 88.75 82 ASP A CA 1
ATOM 626 C C . ASP A 1 82 ? 17.609 -0.226 17.281 1 88.75 82 ASP A C 1
ATOM 628 O O . ASP A 1 82 ? 17.859 -1.228 16.609 1 88.75 82 ASP A O 1
ATOM 632 N N . LEU A 1 83 ? 17.703 1 16.828 1 92.56 83 LEU A N 1
ATOM 633 C CA . LEU A 1 83 ? 18.062 1.25 15.43 1 92.56 83 LEU A CA 1
ATOM 634 C C . LEU A 1 83 ? 19.578 1.256 15.25 1 92.56 83 LEU A C 1
ATOM 636 O O . LEU A 1 83 ? 20.078 1.063 14.133 1 92.56 83 LEU A O 1
ATOM 640 N N . LEU A 1 84 ? 20.25 1.495 16.359 1 95.12 84 LEU A N 1
ATOM 641 C CA . LEU A 1 84 ? 21.703 1.613 16.297 1 95.12 84 LEU A CA 1
ATOM 642 C C . LEU A 1 84 ? 22.328 0.309 15.82 1 95.12 84 LEU A C 1
ATOM 644 O O . LEU A 1 84 ? 22.031 -0.761 16.359 1 95.12 84 LEU A O 1
ATOM 648 N N . GLY A 1 85 ? 23.078 0.328 14.711 1 93.12 85 GLY A N 1
ATOM 649 C CA . GLY A 1 85 ? 23.812 -0.815 14.195 1 93.12 85 GLY A CA 1
ATOM 650 C C . GLY A 1 85 ? 22.953 -1.758 13.375 1 93.12 85 GLY A C 1
ATOM 651 O O . GLY A 1 85 ? 23.469 -2.693 12.758 1 93.12 85 GLY A O 1
ATOM 652 N N . ARG A 1 86 ? 21.703 -1.52 13.32 1 90.81 86 ARG A N 1
ATOM 653 C CA . ARG A 1 86 ? 20.812 -2.379 12.547 1 90.81 86 ARG A CA 1
ATOM 654 C C . ARG A 1 86 ? 20.922 -2.08 11.055 1 90.81 86 ARG A C 1
ATOM 656 O O . ARG A 1 86 ? 21.016 -0.919 10.656 1 90.81 86 ARG A O 1
ATOM 663 N N . ASN A 1 87 ? 20.906 -3.156 10.25 1 90.31 87 ASN A N 1
ATOM 664 C CA . ASN A 1 87 ? 20.922 -2.959 8.805 1 90.31 87 ASN A CA 1
ATOM 665 C C . ASN A 1 87 ? 19.562 -2.457 8.305 1 90.31 87 ASN A C 1
ATOM 667 O O . ASN A 1 87 ? 18.594 -3.217 8.25 1 90.31 87 ASN A O 1
ATOM 671 N N . LEU A 1 88 ? 19.531 -1.244 7.871 1 90.56 88 LEU A N 1
ATOM 672 C CA . LEU A 1 88 ? 18.297 -0.588 7.453 1 90.56 88 LEU A CA 1
ATOM 673 C C . LEU A 1 88 ? 17.766 -1.204 6.164 1 90.56 88 LEU A C 1
ATOM 675 O O . LEU A 1 88 ? 16.562 -1.16 5.898 1 90.56 88 LEU A O 1
ATOM 679 N N . LEU A 1 89 ? 18.578 -1.774 5.422 1 85.38 89 LEU A N 1
ATOM 680 C CA . LEU A 1 89 ? 18.172 -2.338 4.141 1 85.38 89 LEU A CA 1
ATOM 681 C C . LEU A 1 89 ? 17.484 -3.688 4.332 1 85.38 89 LEU A C 1
ATOM 683 O O . LEU A 1 89 ? 16.844 -4.199 3.41 1 85.38 89 LEU A O 1
ATOM 687 N N . ALA A 1 90 ? 17.609 -4.207 5.484 1 82.56 90 ALA A N 1
ATOM 688 C CA . ALA A 1 90 ? 17 -5.5 5.781 1 82.56 90 ALA A CA 1
ATOM 689 C C . ALA A 1 90 ? 15.68 -5.328 6.527 1 82.56 90 ALA A C 1
ATOM 691 O O . ALA A 1 90 ? 15.086 -6.309 6.992 1 82.56 90 ALA A O 1
ATOM 692 N N . MET A 1 91 ? 15.258 -4.07 6.613 1 83.88 91 MET A N 1
ATOM 693 C CA . MET A 1 91 ? 13.992 -3.793 7.277 1 83.88 91 MET A CA 1
ATOM 694 C C . MET A 1 91 ? 13.195 -2.742 6.508 1 83.88 91 MET A C 1
ATOM 696 O O . MET A 1 91 ? 13.734 -2.059 5.641 1 83.88 91 MET A O 1
ATOM 700 N N . ALA A 1 92 ? 11.914 -2.691 6.816 1 84.5 92 ALA A N 1
ATOM 701 C CA . ALA A 1 92 ? 11.023 -1.639 6.336 1 84.5 92 ALA A CA 1
ATOM 702 C C . ALA A 1 92 ? 10.016 -1.24 7.414 1 84.5 92 ALA A C 1
ATOM 704 O O . ALA A 1 92 ? 9.516 -2.092 8.156 1 84.5 92 ALA A O 1
ATOM 705 N N . PRO A 1 93 ? 9.789 0.067 7.48 1 85.75 93 PRO A N 1
ATOM 706 C CA . PRO A 1 93 ? 8.836 0.509 8.5 1 85.75 93 PRO A CA 1
ATOM 707 C C . PRO A 1 93 ? 7.504 -0.243 8.43 1 85.75 93 PRO A C 1
ATOM 709 O O . PRO A 1 93 ? 6.918 -0.561 9.469 1 85.75 93 PRO A O 1
ATOM 712 N N . ALA A 1 94 ? 7.082 -0.59 7.254 1 80.31 94 ALA A N 1
ATOM 713 C CA . ALA A 1 94 ? 5.789 -1.241 7.074 1 80.31 94 ALA A CA 1
ATOM 714 C C . ALA A 1 94 ? 5.789 -2.643 7.68 1 80.31 94 ALA A C 1
ATOM 716 O O . ALA A 1 94 ? 4.73 -3.25 7.859 1 80.31 94 ALA A O 1
ATOM 717 N N . THR A 1 95 ? 6.988 -3.148 7.996 1 78.56 95 THR A N 1
ATOM 718 C CA . THR A 1 95 ? 7.086 -4.508 8.523 1 78.56 95 THR A CA 1
ATOM 719 C C . THR A 1 95 ? 7.273 -4.488 10.039 1 78.56 95 THR A C 1
ATOM 721 O O . THR A 1 95 ? 7.297 -5.543 10.68 1 78.56 95 THR A O 1
ATOM 724 N N . VAL A 1 96 ? 7.504 -3.312 10.508 1 72.88 96 VAL A N 1
ATOM 725 C CA . VAL A 1 96 ? 7.719 -3.182 11.945 1 72.88 96 VAL A CA 1
ATOM 726 C C . VAL A 1 96 ? 6.379 -2.992 12.648 1 72.88 96 VAL A C 1
ATOM 728 O O . VAL A 1 96 ? 5.625 -2.074 12.328 1 72.88 96 VAL A O 1
ATOM 731 N N . TRP A 1 97 ? 5.961 -4.266 13.141 1 58.03 97 TRP A N 1
ATOM 732 C CA . TRP A 1 97 ? 4.621 -4.211 13.727 1 58.03 97 TRP A CA 1
ATOM 733 C C . TRP A 1 97 ? 4.695 -4.109 15.242 1 58.03 97 TRP A C 1
ATOM 735 O O . TRP A 1 97 ? 5.625 -4.633 15.859 1 58.03 97 TRP A O 1
ATOM 745 N N . MET A 1 98 ? 4.094 -3.129 15.672 1 51 98 MET A N 1
ATOM 746 C CA . MET A 1 98 ? 4.031 -2.986 17.125 1 51 98 MET A CA 1
ATOM 747 C C . MET A 1 98 ? 3.232 -4.129 17.75 1 51 98 MET A C 1
ATOM 749 O O . MET A 1 98 ? 2.445 -4.785 17.062 1 51 98 MET A O 1
ATOM 753 N N . GLU A 1 99 ? 3.391 -4.34 18.953 1 50.34 99 GLU A N 1
ATOM 754 C CA . GLU A 1 99 ? 2.785 -5.305 19.859 1 50.34 99 GLU A CA 1
ATOM 755 C C . GLU A 1 99 ? 1.263 -5.199 19.844 1 50.34 99 GLU A C 1
ATOM 757 O O . GLU A 1 99 ? 0.711 -4.113 19.672 1 50.34 99 GLU A O 1
ATOM 762 N N . GLY A 1 100 ? 0.474 -6.27 19.469 1 52.06 100 GLY A N 1
ATOM 763 C CA . GLY A 1 100 ? -0.948 -6.539 19.625 1 52.06 100 GLY A CA 1
ATOM 764 C C . GLY A 1 100 ? -1.55 -7.258 18.422 1 52.06 100 GLY A C 1
ATOM 765 O O . GLY A 1 100 ? -0.907 -7.387 17.375 1 52.06 100 GLY A O 1
ATOM 766 N N . THR A 1 101 ? -2.363 -8.164 18.703 1 48.84 101 THR A N 1
ATOM 767 C CA . THR A 1 101 ? -2.953 -9.07 17.719 1 48.84 101 THR A CA 1
ATOM 768 C C . THR A 1 101 ? -4.316 -8.562 17.266 1 48.84 101 THR A C 1
ATOM 770 O O . THR A 1 101 ? -5.066 -7.984 18.062 1 48.84 101 THR A O 1
ATOM 773 N N . SER A 1 102 ? -4.453 -8.195 15.984 1 46.62 102 SER A N 1
ATOM 774 C CA . SER A 1 102 ? -5.789 -8 15.43 1 46.62 102 SER A CA 1
ATOM 775 C C . SER A 1 102 ? -6.762 -9.055 15.938 1 46.62 102 SER A C 1
ATOM 777 O O . SER A 1 102 ? -6.348 -10.078 16.484 1 46.62 102 SER A O 1
ATOM 779 N N . PRO A 1 103 ? -7.914 -8.594 15.914 1 43.84 103 PRO A N 1
ATOM 780 C CA . PRO A 1 103 ? -8.898 -9.609 16.297 1 43.84 103 PRO A CA 1
ATOM 781 C C . PRO A 1 103 ? -8.68 -10.938 15.578 1 43.84 103 PRO A C 1
ATOM 783 O O . PRO A 1 103 ? -9.086 -11.984 16.078 1 43.84 103 PRO A O 1
ATOM 786 N N . VAL A 1 104 ? -8.055 -10.852 14.477 1 43.38 104 VAL A N 1
ATOM 787 C CA . VAL A 1 104 ? -7.875 -12.125 13.789 1 43.38 104 VAL A CA 1
ATOM 788 C C . VAL A 1 104 ? -6.477 -12.672 14.078 1 43.38 104 VAL A C 1
ATOM 790 O O . VAL A 1 104 ? -6.043 -13.641 13.445 1 43.38 104 VAL A O 1
ATOM 793 N N . GLY A 1 105 ? -5.93 -12.156 15.07 1 45.06 105 GLY A N 1
ATOM 794 C CA . GLY A 1 105 ? -4.668 -12.695 15.555 1 45.06 105 GLY A CA 1
ATOM 795 C C . GLY A 1 105 ? -3.461 -12.148 14.812 1 45.06 105 GLY A C 1
ATOM 796 O O . GLY A 1 105 ? -2.34 -12.617 15.008 1 45.06 105 GLY A O 1
ATOM 797 N N . LEU A 1 106 ? -3.83 -11.312 13.875 1 45.06 106 LEU A N 1
ATOM 798 C CA . LEU A 1 106 ? -2.711 -10.688 13.172 1 45.06 106 LEU A CA 1
ATOM 799 C C . LEU A 1 106 ? -2.139 -9.539 13.992 1 45.06 106 LEU A C 1
ATOM 801 O O . LEU A 1 106 ? -2.873 -8.852 14.711 1 45.06 106 LEU A O 1
ATOM 805 N N . PRO A 1 107 ? -0.835 -9.734 14.203 1 48.16 107 PRO A N 1
ATOM 806 C CA . PRO A 1 107 ? -0.32 -8.539 14.875 1 48.16 107 PRO A CA 1
ATOM 807 C C . PRO A 1 107 ? -0.92 -7.246 14.32 1 48.16 107 PRO A C 1
ATOM 809 O O . PRO A 1 107 ? -1.129 -7.129 13.109 1 48.16 107 PRO A O 1
ATOM 812 N N . MET A 1 108 ? -1.834 -6.711 15.156 1 47.16 108 MET A N 1
ATOM 813 C CA . MET A 1 108 ? -2.439 -5.438 14.773 1 47.16 108 MET A CA 1
ATOM 814 C C . MET A 1 108 ? -1.389 -4.48 14.219 1 47.16 108 MET A C 1
ATOM 816 O O . MET A 1 108 ? -0.277 -4.398 14.742 1 47.16 108 MET A O 1
ATOM 820 N N . SER A 1 109 ? -1.649 -4.441 13.039 1 41.25 109 SER A N 1
ATOM 821 C CA . SER A 1 109 ? -0.75 -3.498 12.375 1 41.25 109 SER A CA 1
ATOM 822 C C . SER A 1 109 ? -0.409 -2.326 13.289 1 41.25 109 SER A C 1
ATOM 824 O O . SER A 1 109 ? -0.601 -2.404 14.508 1 41.25 109 SER A O 1
ATOM 826 N N . TYR A 1 110 ? -0.79 -1.092 12.555 1 43.06 110 TYR A N 1
ATOM 827 C CA . TYR A 1 110 ? -0.276 0.224 12.914 1 43.06 110 TYR A CA 1
ATOM 828 C C . TYR A 1 110 ? -0.93 0.732 14.195 1 43.06 110 TYR A C 1
ATOM 830 O O . TYR A 1 110 ? -2.127 0.528 14.414 1 43.06 110 TYR A O 1
ATOM 838 N N . PRO A 1 111 ? -0.2 0.891 15.094 1 39.75 111 PRO A N 1
ATOM 839 C CA . PRO A 1 111 ? -0.809 1.556 16.25 1 39.75 111 PRO A CA 1
ATOM 840 C C . PRO A 1 111 ? -1.805 2.641 15.852 1 39.75 111 PRO A C 1
ATOM 842 O O . PRO A 1 111 ? -1.603 3.33 14.844 1 39.75 111 PRO A O 1
ATOM 845 N N . ALA A 1 112 ? -3.115 2.354 16.016 1 38 112 ALA A N 1
ATOM 846 C CA . ALA A 1 112 ? -4.023 3.494 15.906 1 38 112 ALA A CA 1
ATOM 847 C C . ALA A 1 112 ? -3.254 4.812 15.938 1 38 112 ALA A C 1
ATOM 849 O O . ALA A 1 112 ? -2.035 4.82 16.125 1 38 112 ALA A O 1
ATOM 850 N N . TRP A 1 113 ? -4.152 5.949 16.125 1 34.91 113 TRP A N 1
ATOM 851 C CA . TRP A 1 113 ? -3.668 7.305 16.344 1 34.91 113 TRP A CA 1
ATOM 852 C C . TRP A 1 113 ? -2.43 7.297 17.234 1 34.91 113 TRP A C 1
ATOM 854 O O . TRP A 1 113 ? -1.884 8.359 17.562 1 34.91 113 TRP A O 1
ATOM 864 N N . SER A 1 114 ? -2.859 6.52 18.234 1 35.34 114 SER A N 1
ATOM 865 C CA . SER A 1 114 ? -2.098 7.09 19.344 1 35.34 114 SER A CA 1
ATOM 866 C C . SER A 1 114 ? -0.616 7.191 19 1 35.34 114 SER A C 1
ATOM 868 O O . SER A 1 114 ? -0.119 6.457 18.141 1 35.34 114 SER A O 1
ATOM 870 N N . TRP A 1 115 ? -0.008 8.078 19.609 1 35.28 115 TRP A N 1
ATOM 871 C CA . TRP A 1 115 ? 1.335 8.508 19.984 1 35.28 115 TRP A CA 1
ATOM 872 C C . TRP A 1 115 ? 2.318 7.344 19.891 1 35.28 115 TRP A C 1
ATOM 874 O O . TRP A 1 115 ? 1.913 6.184 19.797 1 35.28 115 TRP A O 1
ATOM 884 N N . GLU A 1 116 ? 3.361 7.555 20.656 1 42.41 116 GLU A N 1
ATOM 885 C CA . GLU A 1 116 ? 4.754 7.141 20.797 1 42.41 116 GLU A CA 1
ATOM 886 C C . GLU A 1 116 ? 4.887 5.621 20.703 1 42.41 116 GLU A C 1
ATOM 888 O O . GLU A 1 116 ? 5.754 5.109 20 1 42.41 116 GLU A O 1
ATOM 893 N N . SER A 1 117 ? 4.656 4.984 21.875 1 46.41 117 SER A N 1
ATOM 894 C CA . SER A 1 117 ? 5.562 3.936 22.312 1 46.41 117 SER A CA 1
ATOM 895 C C . SER A 1 117 ? 4.914 2.561 22.219 1 46.41 117 SER A C 1
ATOM 897 O O . SER A 1 117 ? 3.84 2.332 22.781 1 46.41 117 SER A O 1
ATOM 899 N N . ALA A 1 118 ? 4.695 2.117 20.938 1 50.09 118 ALA A N 1
ATOM 900 C CA . ALA A 1 118 ? 4.496 0.688 21.156 1 50.09 118 ALA A CA 1
ATOM 901 C C . ALA A 1 118 ? 5.754 0.039 21.719 1 50.09 118 ALA A C 1
ATOM 903 O O . ALA A 1 118 ? 6.832 0.14 21.141 1 50.09 118 ALA A O 1
ATOM 904 N N . GLY A 1 119 ? 5.496 -0.489 22.781 1 57.16 119 GLY A N 1
ATOM 905 C CA . GLY A 1 119 ? 6.59 -1.182 23.438 1 57.16 119 GLY A CA 1
ATOM 906 C C . GLY A 1 119 ? 7.691 -0.248 23.906 1 57.16 119 GLY A C 1
ATOM 907 O O . GLY A 1 119 ? 8.867 -0.606 23.875 1 57.16 119 GLY A O 1
ATOM 908 N N . GLY A 1 120 ? 7.129 1.017 23.984 1 67.44 120 GLY A N 1
ATOM 909 C CA . GLY A 1 120 ? 8.133 1.949 24.469 1 67.44 120 GLY A CA 1
ATOM 910 C C . GLY A 1 120 ? 8.977 2.547 23.359 1 67.44 120 GLY A C 1
ATOM 911 O O . GLY A 1 120 ? 10.055 3.086 23.625 1 67.44 120 GLY A O 1
ATOM 912 N N . ARG A 1 121 ? 8.453 2.447 22.109 1 78.81 121 ARG A N 1
ATOM 913 C CA . ARG A 1 121 ? 9.211 2.99 20.984 1 78.81 121 ARG A CA 1
ATOM 914 C C . ARG A 1 121 ? 8.383 3.996 20.203 1 78.81 121 ARG A C 1
ATOM 916 O O . ARG A 1 121 ? 7.152 3.943 20.219 1 78.81 121 ARG A O 1
ATOM 923 N N . SER A 1 122 ? 9.102 4.887 19.531 1 86.81 122 SER A N 1
ATOM 924 C CA . SER A 1 122 ? 8.469 5.855 18.641 1 86.81 122 SER A CA 1
ATOM 925 C C . SER A 1 122 ? 8.477 5.367 17.188 1 86.81 122 SER A C 1
ATOM 927 O O . SER A 1 122 ? 9.531 5.324 16.547 1 86.81 122 SER A O 1
ATOM 929 N N . TYR A 1 123 ? 7.34 5.094 16.688 1 86.94 123 TYR A N 1
ATOM 930 C CA . TYR A 1 123 ? 7.227 4.621 15.312 1 86.94 123 TYR A CA 1
ATOM 931 C C . TYR A 1 123 ? 7.48 5.754 14.32 1 86.94 123 TYR A C 1
ATOM 933 O O . TYR A 1 123 ? 8.102 5.547 13.281 1 86.94 123 TYR A O 1
ATOM 941 N N . LEU A 1 124 ? 7.012 6.961 14.641 1 90.62 124 LEU A N 1
ATOM 942 C CA . LEU A 1 124 ? 7.219 8.109 13.766 1 90.62 124 LEU A CA 1
ATOM 943 C C . LEU A 1 124 ? 8.703 8.43 13.633 1 90.62 124 LEU A C 1
ATOM 945 O O . LEU A 1 124 ? 9.164 8.82 12.562 1 90.62 124 LEU A O 1
ATOM 949 N N . LEU A 1 125 ? 9.367 8.273 14.75 1 92.94 125 LEU A N 1
ATOM 950 C CA . LEU A 1 125 ? 10.812 8.469 14.711 1 92.94 125 LEU A CA 1
ATOM 951 C C . LEU A 1 125 ? 11.477 7.43 13.812 1 92.94 125 LEU A C 1
ATOM 953 O O . LEU A 1 125 ? 12.344 7.762 13 1 92.94 125 LEU A O 1
ATOM 957 N N . LEU A 1 126 ? 11.055 6.215 13.922 1 91.44 126 LEU A N 1
ATOM 958 C CA . LEU A 1 126 ? 11.555 5.152 13.055 1 91.44 126 LEU A CA 1
ATOM 959 C C . LEU A 1 126 ? 11.281 5.469 11.594 1 91.44 126 LEU A C 1
ATOM 961 O O . LEU A 1 126 ? 12.18 5.375 10.75 1 91.44 126 LEU A O 1
ATOM 965 N N . GLU A 1 127 ? 10.086 5.863 11.234 1 92.25 127 GLU A N 1
ATOM 966 C CA . GLU A 1 127 ? 9.711 6.152 9.852 1 92.25 127 GLU A CA 1
ATOM 967 C C . GLU A 1 127 ? 10.539 7.293 9.281 1 92.25 127 GLU A C 1
ATOM 969 O O . GLU A 1 127 ? 11.086 7.184 8.18 1 92.25 127 GLU A O 1
ATOM 974 N N . SER A 1 128 ? 10.609 8.328 10.062 1 95.69 128 SER A N 1
ATOM 975 C CA . SER A 1 128 ? 11.297 9.5 9.531 1 95.69 128 SER A CA 1
ATOM 976 C C . SER A 1 128 ? 12.781 9.203 9.305 1 95.69 128 SER A C 1
ATOM 978 O O . SER A 1 128 ? 13.336 9.547 8.266 1 95.69 128 SER A O 1
ATOM 980 N N . LEU A 1 129 ? 13.398 8.484 10.25 1 97.06 129 LEU A N 1
ATOM 981 C CA . LEU A 1 129 ? 14.812 8.141 10.117 1 97.06 129 LEU A CA 1
ATOM 982 C C . LEU A 1 129 ? 15.023 7.164 8.969 1 97.06 129 LEU A C 1
ATOM 984 O O . LEU A 1 129 ? 15.961 7.32 8.18 1 97.06 129 LEU A O 1
ATOM 988 N N . TRP A 1 130 ? 14.188 6.207 8.867 1 94.38 130 TRP A N 1
ATOM 989 C CA . TRP A 1 130 ? 14.375 5.16 7.871 1 94.38 130 TRP A CA 1
ATOM 990 C C . TRP A 1 130 ? 14.172 5.707 6.461 1 94.38 130 TRP A C 1
ATOM 992 O O . TRP A 1 130 ? 15.016 5.504 5.586 1 94.38 130 TRP A O 1
ATOM 1002 N N . TYR A 1 131 ? 13.102 6.449 6.219 1 96.06 131 TYR A N 1
ATOM 1003 C CA . TYR A 1 131 ? 12.805 6.93 4.871 1 96.06 131 TYR A CA 1
ATOM 1004 C C . TYR A 1 131 ? 13.844 7.953 4.422 1 96.06 131 TYR A C 1
ATOM 1006 O O . TYR A 1 131 ? 14.172 8.031 3.236 1 96.06 131 TYR A O 1
ATOM 1014 N N . ASP A 1 132 ? 14.32 8.75 5.355 1 98.44 132 ASP A N 1
ATOM 1015 C CA . ASP A 1 132 ? 15.367 9.695 4.973 1 98.44 132 ASP A CA 1
ATOM 1016 C C . ASP A 1 132 ? 16.672 8.977 4.668 1 98.44 132 ASP A C 1
ATOM 1018 O O . ASP A 1 132 ? 17.297 9.219 3.629 1 98.44 132 ASP A O 1
ATOM 1022 N N . ALA A 1 133 ? 17.078 8.039 5.527 1 97.56 133 ALA A N 1
ATOM 1023 C CA . ALA A 1 133 ? 18.359 7.344 5.379 1 97.56 133 ALA A CA 1
ATOM 1024 C C . ALA A 1 133 ? 18.375 6.48 4.121 1 97.56 133 ALA A C 1
ATOM 1026 O O . ALA A 1 133 ? 19.297 6.566 3.309 1 97.56 133 ALA A O 1
ATOM 1027 N N . VAL A 1 134 ? 17.375 5.695 3.979 1 92.75 134 VAL A N 1
ATOM 1028 C CA . VAL A 1 134 ? 17.344 4.758 2.859 1 92.75 134 VAL A CA 1
ATOM 1029 C C . VAL A 1 134 ? 17.141 5.523 1.554 1 92.75 134 VAL A C 1
ATOM 1031 O O . VAL A 1 134 ? 17.719 5.176 0.524 1 92.75 134 VAL A O 1
ATOM 1034 N N . GLY A 1 135 ? 16.297 6.582 1.58 1 93.38 135 GLY A N 1
ATOM 1035 C CA . GLY A 1 135 ? 16.156 7.426 0.404 1 93.38 135 GLY A CA 1
ATOM 1036 C C . GLY A 1 135 ? 17.453 8.055 -0.04 1 93.38 135 GLY A C 1
ATOM 1037 O O . GLY A 1 135 ? 17.797 8.008 -1.224 1 93.38 135 GLY A O 1
ATOM 1038 N N . LYS A 1 136 ? 18.203 8.578 0.888 1 95.12 136 LYS A N 1
ATOM 1039 C CA . LYS A 1 136 ? 19.484 9.188 0.582 1 95.12 136 LYS A CA 1
ATOM 1040 C C . LYS A 1 136 ? 20.484 8.148 0.059 1 95.12 136 LYS A C 1
ATOM 1042 O O . LYS A 1 136 ? 21.172 8.383 -0.929 1 95.12 136 LYS A O 1
ATOM 1047 N N . ALA A 1 137 ? 20.484 6.992 0.694 1 91.81 137 ALA A N 1
ATOM 1048 C CA . ALA A 1 137 ? 21.391 5.934 0.272 1 91.81 137 ALA A CA 1
ATOM 1049 C C . ALA A 1 137 ? 21.078 5.48 -1.152 1 91.81 137 ALA A C 1
ATOM 1051 O O . ALA A 1 137 ? 22 5.184 -1.926 1 91.81 137 ALA A O 1
ATOM 1052 N N . ALA A 1 138 ? 19.797 5.469 -1.432 1 85.75 138 ALA A N 1
ATOM 1053 C CA . ALA A 1 138 ? 19.375 4.949 -2.729 1 85.75 138 ALA A CA 1
ATOM 1054 C C . ALA A 1 138 ? 19.328 6.059 -3.775 1 85.75 138 ALA A C 1
ATOM 1056 O O . ALA A 1 138 ? 19.109 5.793 -4.961 1 85.75 138 ALA A O 1
ATOM 1057 N N . GLY A 1 139 ? 19.484 7.332 -3.299 1 87.44 139 GLY A N 1
ATOM 1058 C CA . GLY A 1 139 ? 19.328 8.453 -4.211 1 87.44 139 GLY A CA 1
ATOM 1059 C C . GLY A 1 139 ? 17.891 8.695 -4.645 1 87.44 139 GLY A C 1
ATOM 1060 O O . GLY A 1 139 ? 17.641 9.148 -5.762 1 87.44 139 GLY A O 1
ATOM 1061 N N . LEU A 1 140 ? 16.984 8.281 -3.855 1 89.25 140 LEU A N 1
ATOM 1062 C CA . LEU A 1 140 ? 15.562 8.383 -4.156 1 89.25 140 LEU A CA 1
ATOM 1063 C C . LEU A 1 140 ? 14.859 9.297 -3.162 1 89.25 140 LEU A C 1
ATOM 1065 O O . LEU A 1 140 ? 15.156 9.266 -1.965 1 89.25 140 LEU A O 1
ATOM 1069 N N . PRO A 1 141 ? 13.984 10.148 -3.703 1 93.75 141 PRO A N 1
ATOM 1070 C CA . PRO A 1 141 ? 13.102 10.797 -2.734 1 93.75 141 PRO A CA 1
ATOM 1071 C C . PRO A 1 141 ? 12.25 9.805 -1.948 1 93.75 141 PRO A C 1
ATOM 1073 O O . PRO A 1 141 ? 11.945 8.719 -2.445 1 93.75 141 PRO A O 1
ATOM 1076 N N . ALA A 1 142 ? 11.875 10.18 -0.756 1 95.31 142 ALA A N 1
ATOM 1077 C CA . ALA A 1 142 ? 11.141 9.297 0.143 1 95.31 142 ALA A CA 1
ATOM 1078 C C . ALA A 1 142 ? 9.867 8.773 -0.517 1 95.31 142 ALA A C 1
ATOM 1080 O O . ALA A 1 142 ? 9.461 7.637 -0.287 1 95.31 142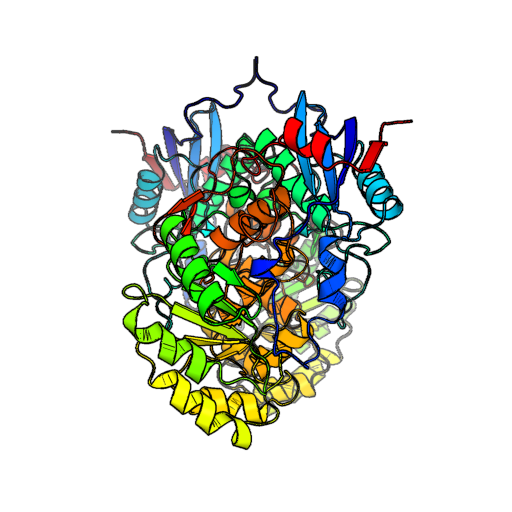 ALA A O 1
ATOM 1081 N N . HIS A 1 143 ? 9.188 9.594 -1.335 1 94.31 143 HIS A N 1
ATOM 1082 C CA . HIS A 1 143 ? 7.93 9.172 -1.944 1 94.31 143 HIS A CA 1
ATOM 1083 C C . HIS A 1 143 ? 8.141 7.977 -2.871 1 94.31 143 HIS A C 1
ATOM 1085 O O . HIS A 1 143 ? 7.234 7.164 -3.055 1 94.31 143 HIS A O 1
ATOM 1091 N N . GLN A 1 144 ? 9.32 7.797 -3.398 1 88.75 144 GLN A N 1
ATOM 1092 C CA . GLN A 1 144 ? 9.594 6.648 -4.258 1 88.75 144 GLN A CA 1
ATOM 1093 C C . GLN A 1 144 ? 9.625 5.352 -3.451 1 88.75 144 GLN A C 1
ATOM 1095 O O . GLN A 1 144 ? 9.227 4.297 -3.947 1 88.75 144 GLN A O 1
ATOM 1100 N N . LEU A 1 145 ? 10.062 5.469 -2.182 1 89.44 145 LEU A N 1
ATOM 1101 C CA . LEU A 1 145 ? 10.086 4.316 -1.291 1 89.44 145 LEU A CA 1
ATOM 1102 C C . LEU A 1 145 ? 8.68 3.998 -0.779 1 89.44 145 LEU A C 1
ATOM 1104 O O . LEU A 1 145 ? 8.445 2.914 -0.244 1 89.44 145 LEU A O 1
ATOM 1108 N N . LEU A 1 146 ? 7.793 4.973 -0.979 1 91.12 146 LEU A N 1
ATOM 1109 C CA . LEU A 1 146 ? 6.418 4.832 -0.518 1 91.12 146 LEU A CA 1
ATOM 1110 C C . LEU A 1 146 ? 5.504 4.387 -1.656 1 91.12 146 LEU A C 1
ATOM 1112 O O . LEU A 1 146 ? 4.281 4.367 -1.505 1 91.12 146 LEU A O 1
ATOM 1116 N N . GLY A 1 147 ? 6.02 4.059 -2.773 1 85.25 147 GLY A N 1
ATOM 1117 C CA . GLY A 1 147 ? 5.227 3.574 -3.893 1 85.25 147 GLY A CA 1
ATOM 1118 C C . GLY A 1 147 ? 5.203 4.535 -5.066 1 85.25 147 GLY A C 1
ATOM 1119 O O . GLY A 1 147 ? 4.691 4.203 -6.137 1 85.25 147 GLY A O 1
ATOM 1120 N N . GLY A 1 148 ? 5.773 5.738 -4.848 1 88.5 148 GLY A N 1
ATOM 1121 C CA . GLY A 1 148 ? 5.855 6.711 -5.93 1 88.5 148 GLY A CA 1
ATOM 1122 C C . GLY A 1 148 ? 4.801 7.797 -5.832 1 88.5 148 GLY A C 1
ATOM 1123 O O . GLY A 1 148 ? 3.627 7.512 -5.594 1 88.5 148 GLY A O 1
ATOM 1124 N N . ALA A 1 149 ? 5.227 9 -6.113 1 91.44 149 ALA A N 1
ATOM 1125 C CA . ALA A 1 149 ? 4.309 10.141 -6.09 1 91.44 149 ALA A CA 1
ATOM 1126 C C . ALA A 1 149 ? 3.477 10.195 -7.371 1 91.44 149 ALA A C 1
ATOM 1128 O O . ALA A 1 149 ? 3.994 9.969 -8.469 1 91.44 149 ALA A O 1
ATOM 1129 N N . VAL A 1 150 ? 2.191 10.5 -7.23 1 89.38 150 VAL A N 1
ATOM 1130 C CA . VAL A 1 150 ? 1.309 10.641 -8.383 1 89.38 150 VAL A CA 1
ATOM 1131 C C . VAL A 1 150 ? 1.088 12.117 -8.688 1 89.38 150 VAL A C 1
ATOM 1133 O O . VAL A 1 150 ? 0.352 12.461 -9.617 1 89.38 150 VAL A O 1
ATOM 1136 N N . ARG A 1 151 ? 1.713 12.922 -7.934 1 91.94 151 ARG A N 1
ATOM 1137 C CA . ARG A 1 151 ? 1.636 14.375 -8.102 1 91.94 151 ARG A CA 1
ATOM 1138 C C . ARG A 1 151 ? 2.895 15.055 -7.574 1 91.94 151 ARG A C 1
ATOM 1140 O O . ARG A 1 151 ? 3.627 14.477 -6.77 1 91.94 151 ARG A O 1
ATOM 1147 N N . LYS A 1 152 ? 3.09 16.234 -8.023 1 93.56 152 LYS A N 1
ATOM 1148 C CA . LYS A 1 152 ? 4.273 17 -7.629 1 93.56 152 LYS A CA 1
ATOM 1149 C C . LYS A 1 152 ? 3.936 18.016 -6.543 1 93.56 152 LYS A C 1
ATOM 1151 O O . LYS A 1 152 ? 4.832 18.641 -5.973 1 93.56 152 LYS A O 1
ATOM 1156 N N . ALA A 1 153 ? 2.621 18.203 -6.336 1 96.62 153 ALA A N 1
ATOM 1157 C CA . ALA A 1 153 ? 2.145 19.125 -5.309 1 96.62 153 ALA A CA 1
ATOM 1158 C C . ALA A 1 153 ? 0.865 18.609 -4.656 1 96.62 153 ALA A C 1
ATOM 1160 O O . ALA A 1 153 ? 0.025 18 -5.32 1 96.62 153 ALA A O 1
ATOM 1161 N N . VAL A 1 154 ? 0.762 18.781 -3.404 1 97.44 154 VAL A N 1
ATOM 1162 C CA . VAL A 1 154 ? -0.385 18.297 -2.639 1 97.44 154 VAL A CA 1
ATOM 1163 C C . VAL A 1 154 ? -1.233 19.484 -2.184 1 97.44 154 VAL A C 1
ATOM 1165 O O . VAL A 1 154 ? -0.73 20.406 -1.527 1 97.44 154 VAL A O 1
ATOM 1168 N N . ALA A 1 155 ? -2.541 19.5 -2.564 1 97.25 155 ALA A N 1
ATOM 1169 C CA . ALA A 1 155 ? -3.449 20.562 -2.111 1 97.25 155 ALA A CA 1
ATOM 1170 C C . ALA A 1 155 ? -3.395 20.719 -0.595 1 97.25 155 ALA A C 1
ATOM 1172 O O . ALA A 1 155 ? -3.41 19.719 0.139 1 97.25 155 ALA A O 1
ATOM 1173 N N . THR A 1 156 ? -3.234 21.984 -0.126 1 97.38 156 THR A N 1
ATOM 1174 C CA . THR A 1 156 ? -3.053 22.266 1.292 1 97.38 156 THR A CA 1
ATOM 1175 C C . THR A 1 156 ? -3.838 23.516 1.698 1 97.38 156 THR A C 1
ATOM 1177 O O . THR A 1 156 ? -3.869 24.5 0.962 1 97.38 156 THR A O 1
ATOM 1180 N N . ASP A 1 157 ? -4.492 23.438 2.855 1 96.69 157 ASP A N 1
ATOM 1181 C CA . ASP A 1 157 ? -5.242 24.578 3.379 1 96.69 157 ASP A CA 1
ATOM 1182 C C . ASP A 1 157 ? -4.598 25.125 4.652 1 96.69 157 ASP A C 1
ATOM 1184 O O . ASP A 1 157 ? -3.891 24.391 5.352 1 96.69 157 ASP A O 1
ATOM 1188 N N . PHE A 1 158 ? -4.891 26.344 4.906 1 96.25 158 PHE A N 1
ATOM 1189 C CA . PHE A 1 158 ? -4.379 27.078 6.055 1 96.25 158 PHE A CA 1
ATOM 1190 C C . PHE A 1 158 ? -5.199 26.781 7.301 1 96.25 158 PHE A C 1
ATOM 1192 O O . PHE A 1 158 ? -6.367 27.172 7.391 1 96.25 158 PHE A O 1
ATOM 1199 N N . TRP A 1 159 ? -4.586 26.141 8.25 1 94.31 159 TRP A N 1
ATOM 1200 C CA . TRP A 1 159 ? -5.305 25.75 9.461 1 94.31 159 TRP A CA 1
ATOM 1201 C C . TRP A 1 159 ? -5.289 26.875 10.492 1 94.31 159 TRP A C 1
ATOM 1203 O O . TRP A 1 159 ? -4.254 27.5 10.719 1 94.31 159 TRP A O 1
ATOM 1213 N N . VAL A 1 160 ? -6.445 27.078 11.125 1 90.62 160 VAL A N 1
ATOM 1214 C CA . VAL A 1 160 ? -6.582 27.984 12.25 1 90.62 160 VAL A CA 1
ATOM 1215 C C . VAL A 1 160 ? -7.57 27.422 13.266 1 90.62 160 VAL A C 1
ATOM 1217 O O . VAL A 1 160 ? -8.391 26.562 12.922 1 90.62 160 VAL A O 1
ATOM 1220 N N . ASN A 1 161 ? -7.34 27.875 14.398 1 87.25 161 ASN A N 1
ATOM 1221 C CA . ASN A 1 161 ? -8.328 27.469 15.391 1 87.25 161 ASN A CA 1
ATOM 1222 C C . ASN A 1 161 ? -9.656 28.188 15.172 1 87.25 161 ASN A C 1
ATOM 1224 O O . ASN A 1 161 ? -10.383 27.891 14.219 1 87.25 161 ASN A O 1
ATOM 1228 N N . ARG A 1 162 ? -10.062 29.172 15.93 1 83.38 162 ARG A N 1
ATOM 1229 C CA . ARG A 1 162 ? -11.297 29.938 15.805 1 83.38 162 ARG A CA 1
ATOM 1230 C C . ARG A 1 162 ? -11.062 31.406 16.125 1 83.38 162 ARG A C 1
ATOM 1232 O O . ARG A 1 162 ? -11.641 31.938 17.078 1 83.38 162 ARG A O 1
ATOM 1239 N N . PRO A 1 163 ? -10.344 31.969 15.25 1 82.62 163 PRO A N 1
ATOM 1240 C CA . PRO A 1 163 ? -10.078 33.375 15.531 1 82.62 163 PRO A CA 1
ATOM 1241 C C . PRO A 1 163 ? -11.297 34.281 15.289 1 82.62 163 PRO A C 1
ATOM 1243 O O . PRO A 1 163 ? -12.219 33.875 14.562 1 82.62 163 PRO A O 1
ATOM 1246 N N . GLY A 1 164 ? -11.25 35.406 15.922 1 80.56 164 GLY A N 1
ATOM 1247 C CA . GLY A 1 164 ? -12.273 36.406 15.617 1 80.56 164 GLY A CA 1
ATOM 1248 C C . GLY A 1 164 ? -12.195 36.906 14.188 1 80.56 164 GLY A C 1
ATOM 1249 O O . GLY A 1 164 ? -11.227 36.656 13.477 1 80.56 164 GLY A O 1
ATOM 1250 N N . SER A 1 165 ? -13.227 37.688 13.789 1 83 165 SER A N 1
ATOM 1251 C CA . SER A 1 165 ? -13.398 38.094 12.398 1 83 165 SER A CA 1
ATOM 1252 C C . SER A 1 165 ? -12.211 38.906 11.914 1 83 165 SER A C 1
ATOM 1254 O O . SER A 1 165 ? -11.75 38.75 10.781 1 83 165 SER A O 1
ATOM 1256 N N . GLU A 1 166 ? -11.766 39.844 12.727 1 85 166 GLU A N 1
ATOM 1257 C CA . GLU A 1 166 ? -10.648 40.688 12.305 1 85 166 GLU A CA 1
ATOM 1258 C C . GLU A 1 166 ? -9.375 39.844 12.125 1 85 166 GLU A C 1
ATOM 1260 O O . GLU A 1 166 ? -8.664 40 11.133 1 85 166 GLU A O 1
ATOM 1265 N N . THR A 1 167 ? -9.094 39.031 13.109 1 89 167 THR A N 1
ATOM 1266 C CA . THR A 1 167 ? -7.945 38.156 13.023 1 89 167 THR A CA 1
ATOM 1267 C C . THR A 1 167 ? -8.086 37.188 11.844 1 89 167 THR A C 1
ATOM 1269 O O . THR A 1 167 ? -7.109 36.906 11.141 1 89 167 THR A O 1
ATOM 1272 N N . LEU A 1 168 ? -9.258 36.781 11.641 1 89.75 168 LEU A N 1
ATOM 1273 C CA . LEU A 1 168 ? -9.523 35.844 10.539 1 89.75 168 LEU A CA 1
ATOM 1274 C C . LEU A 1 168 ? -9.227 36.5 9.195 1 89.75 168 LEU A C 1
ATOM 1276 O O . LEU A 1 168 ? -8.633 35.875 8.312 1 89.75 168 LEU A O 1
ATOM 1280 N N . ARG A 1 169 ? -9.609 37.719 9.016 1 90.81 169 ARG A N 1
ATOM 1281 C CA . ARG A 1 169 ? -9.344 38.469 7.793 1 90.81 169 ARG A CA 1
ATOM 1282 C C . ARG A 1 169 ? -7.844 38.531 7.52 1 90.81 169 ARG A C 1
ATOM 1284 O O . ARG A 1 169 ? -7.402 38.344 6.383 1 90.81 169 ARG A O 1
ATOM 1291 N N . ALA A 1 170 ? -7.105 38.875 8.562 1 93.44 170 ALA A N 1
ATOM 1292 C CA . ALA A 1 170 ? -5.656 38.969 8.43 1 93.44 170 ALA A CA 1
ATOM 1293 C C . ALA A 1 170 ? -5.039 37.625 8.078 1 93.44 170 ALA A C 1
ATOM 1295 O O . ALA A 1 170 ? -4.125 37.562 7.25 1 93.44 170 ALA A O 1
ATOM 1296 N N . LEU A 1 171 ? -5.566 36.625 8.641 1 93.69 171 LEU A N 1
ATOM 1297 C CA . LEU A 1 171 ? -5.027 35.281 8.422 1 93.69 171 LEU A CA 1
ATOM 1298 C C . LEU A 1 171 ? -5.375 34.781 7.027 1 93.69 171 LEU A C 1
ATOM 1300 O O . LEU A 1 171 ? -4.59 34.062 6.41 1 93.69 171 LEU A O 1
ATOM 1304 N N . ILE A 1 172 ? -6.512 35.125 6.504 1 93.88 172 ILE A N 1
ATOM 1305 C CA . ILE A 1 172 ? -6.875 34.781 5.133 1 93.88 172 ILE A CA 1
ATOM 1306 C C . ILE A 1 172 ? -5.887 35.438 4.16 1 93.88 172 ILE A C 1
ATOM 1308 O O . ILE A 1 172 ? -5.426 34.781 3.215 1 93.88 172 ILE A O 1
ATOM 1312 N N . ARG A 1 173 ? -5.555 36.656 4.445 1 94.25 173 ARG A N 1
ATOM 1313 C CA . ARG A 1 173 ? -4.574 37.344 3.609 1 94.25 173 ARG A CA 1
ATOM 1314 C C . ARG A 1 173 ? -3.223 36.656 3.66 1 94.25 173 ARG A C 1
ATOM 1316 O O . ARG A 1 173 ? -2.559 36.5 2.633 1 94.25 173 ARG A O 1
ATOM 1323 N N . GLU A 1 174 ? -2.852 36.25 4.824 1 95.75 174 GLU A N 1
ATOM 1324 C CA . GLU A 1 174 ? -1.596 35.5 4.969 1 95.75 174 GLU A CA 1
ATOM 1325 C C . GLU A 1 174 ? -1.62 34.219 4.18 1 95.75 174 GLU A C 1
ATOM 1327 O O . GLU A 1 174 ? -0.631 33.844 3.537 1 95.75 174 GLU A O 1
ATOM 1332 N N . ALA A 1 175 ? -2.725 33.531 4.254 1 95.62 175 ALA A N 1
ATOM 1333 C CA . ALA A 1 175 ? -2.875 32.281 3.506 1 95.62 175 ALA A CA 1
ATOM 1334 C C . ALA A 1 175 ? -2.674 32.531 2.012 1 95.62 175 ALA A C 1
ATOM 1336 O O . ALA A 1 175 ? -1.927 31.797 1.358 1 95.62 175 ALA A O 1
ATOM 1337 N N . VAL A 1 176 ? -3.262 33.531 1.495 1 94.62 176 VAL A N 1
ATOM 1338 C CA . VAL A 1 176 ? -3.17 33.875 0.077 1 94.62 176 VAL A CA 1
ATOM 1339 C C . VAL A 1 176 ? -1.734 34.25 -0.273 1 94.62 176 VAL A C 1
ATOM 1341 O O . VAL A 1 176 ? -1.2 33.812 -1.295 1 94.62 176 VAL A O 1
ATOM 1344 N N . ASP A 1 177 ? -1.121 35.031 0.575 1 95.25 177 ASP A N 1
ATOM 1345 C CA . ASP A 1 177 ? 0.258 35.469 0.354 1 95.25 177 ASP A CA 1
ATOM 1346 C C . ASP A 1 177 ? 1.203 34.25 0.315 1 95.25 177 ASP A C 1
ATOM 1348 O O . ASP A 1 177 ? 2.217 34.281 -0.386 1 95.25 177 ASP A O 1
ATOM 1352 N N . ARG A 1 178 ? 0.866 33.219 1.036 1 94.81 178 ARG A N 1
ATOM 1353 C CA . ARG A 1 178 ? 1.676 32 1.093 1 94.81 178 ARG A CA 1
ATOM 1354 C C . ARG A 1 178 ? 1.411 31.125 -0.116 1 94.81 178 ARG A C 1
ATOM 1356 O O . ARG A 1 178 ? 2.104 30.125 -0.32 1 94.81 178 ARG A O 1
ATOM 1363 N N . GLY A 1 179 ? 0.409 31.484 -0.87 1 94.25 179 GLY A N 1
ATOM 1364 C CA . GLY A 1 179 ? 0.08 30.719 -2.062 1 94.25 179 GLY A CA 1
ATOM 1365 C C . GLY A 1 179 ? -1.027 29.703 -1.837 1 94.25 179 GLY A C 1
ATOM 1366 O O . GLY A 1 179 ? -1.253 28.828 -2.672 1 94.25 179 GLY A O 1
ATOM 1367 N N . LEU A 1 180 ? -1.737 29.797 -0.708 1 95.94 180 LEU A N 1
ATOM 1368 C CA . LEU A 1 180 ? -2.816 28.859 -0.409 1 95.94 180 LEU A CA 1
ATOM 1369 C C . LEU A 1 180 ? -4.164 29.422 -0.852 1 95.94 180 LEU A C 1
ATOM 1371 O O . LEU A 1 180 ? -4.27 30.609 -1.177 1 95.94 180 LEU A O 1
ATOM 1375 N N . ARG A 1 181 ? -5.188 28.547 -0.935 1 95.31 181 ARG A N 1
ATOM 1376 C CA . ARG A 1 181 ? -6.473 28.953 -1.496 1 95.31 181 ARG A CA 1
ATOM 1377 C C . ARG A 1 181 ? -7.625 28.5 -0.609 1 95.31 181 ARG A C 1
ATOM 1379 O O . ARG A 1 181 ? -8.781 28.516 -1.036 1 95.31 181 ARG A O 1
ATOM 1386 N N . GLY A 1 182 ? -7.309 28.141 0.565 1 95.88 182 GLY A N 1
ATOM 1387 C CA . GLY A 1 182 ? -8.336 27.688 1.486 1 95.88 182 GLY A CA 1
ATOM 1388 C C . GLY A 1 182 ? -7.891 27.688 2.936 1 95.88 182 GLY A C 1
ATOM 1389 O O . GLY A 1 182 ? -6.719 27.938 3.227 1 95.88 182 GLY A O 1
ATOM 1390 N N . MET A 1 183 ? -8.914 27.5 3.809 1 94.94 183 MET A N 1
ATOM 1391 C CA . MET A 1 183 ? -8.68 27.547 5.25 1 94.94 183 MET A CA 1
ATOM 1392 C C . MET A 1 183 ? -9.516 26.5 5.965 1 94.94 183 MET A C 1
ATOM 1394 O O . MET A 1 183 ? -10.688 26.281 5.621 1 94.94 183 MET A O 1
ATOM 1398 N N . LYS A 1 184 ? -8.852 25.812 6.871 1 94.75 184 LYS A N 1
ATOM 1399 C CA . LYS A 1 184 ? -9.562 24.938 7.789 1 94.75 184 LYS A CA 1
ATOM 1400 C C . LYS A 1 184 ? -9.656 25.547 9.18 1 94.75 184 LYS A C 1
ATOM 1402 O O . LYS A 1 184 ? -8.656 26.016 9.734 1 94.75 184 LYS A O 1
ATOM 1407 N N . MET A 1 185 ? -10.867 25.516 9.727 1 90.25 185 MET A N 1
ATOM 1408 C CA . MET A 1 185 ? -11.062 26.188 11.016 1 90.25 185 MET A CA 1
ATOM 1409 C C . MET A 1 185 ? -11.914 25.328 11.945 1 90.25 185 MET A C 1
ATOM 1411 O O . MET A 1 185 ? -12.805 24.609 11.492 1 90.25 185 MET A O 1
ATOM 1415 N N . LYS A 1 186 ? -11.578 25.422 13.148 1 84.06 186 LYS A N 1
ATOM 1416 C CA . LYS A 1 186 ? -12.438 24.812 14.164 1 84.06 186 LYS A CA 1
ATOM 1417 C C . LYS A 1 186 ? -13.68 25.656 14.406 1 84.06 186 LYS A C 1
ATOM 1419 O O . LYS A 1 186 ? -13.68 26.859 14.133 1 84.06 186 LYS A O 1
ATOM 1424 N N . SER A 1 187 ? -14.82 24.969 14.641 1 75.06 187 SER A N 1
ATOM 1425 C CA . SER A 1 187 ? -16.047 25.719 14.898 1 75.06 187 SER A CA 1
ATOM 1426 C C . SER A 1 187 ? -16.75 25.219 16.156 1 75.06 187 SER A C 1
ATOM 1428 O O . SER A 1 187 ? -16.656 24.047 16.5 1 75.06 187 SER A O 1
ATOM 1430 N N . ASN A 1 188 ? -16.938 26.078 17.219 1 59.09 188 ASN A N 1
ATOM 1431 C CA . ASN A 1 188 ? -17.797 25.656 18.312 1 59.09 188 ASN A CA 1
ATOM 1432 C C . ASN A 1 188 ? -19.25 26.047 18.047 1 59.09 188 ASN A C 1
ATOM 1434 O O . ASN A 1 188 ? -19.547 26.828 17.141 1 59.09 188 ASN A O 1
ATOM 1438 N N . PHE A 1 189 ? -20.219 25.25 18.734 1 54.31 189 PHE A N 1
ATOM 1439 C CA . PHE A 1 189 ? -21.672 25.25 18.656 1 54.31 189 PHE A CA 1
ATOM 1440 C C . PHE A 1 189 ? -22.234 26.672 18.672 1 54.31 189 PHE A C 1
ATOM 1442 O O . PHE A 1 189 ? -23.188 26.969 17.953 1 54.31 189 PHE A O 1
ATOM 1449 N N . GLN A 1 190 ? -21.625 27.328 19.609 1 54.25 190 GLN A N 1
ATOM 1450 C CA . GLN A 1 190 ? -22.391 28.516 19.969 1 54.25 190 GLN A CA 1
ATOM 1451 C C . GLN A 1 190 ? -22.094 29.672 19.031 1 54.25 190 GLN A C 1
ATOM 1453 O O . GLN A 1 190 ? -22.859 30.625 18.938 1 54.25 190 GLN A O 1
ATOM 1458 N N . GLY A 1 191 ? -21.016 29.531 18.375 1 56.62 191 GLY A N 1
ATOM 1459 C CA . GLY A 1 191 ? -20.672 30.766 17.688 1 56.62 191 GLY A CA 1
ATOM 1460 C C . GLY A 1 191 ? -21.109 30.781 16.234 1 56.62 191 GLY A C 1
ATOM 1461 O O . GLY A 1 191 ? -21.422 29.734 15.664 1 56.62 191 GLY A O 1
ATOM 1462 N N . ASP A 1 192 ? -21.625 31.891 15.789 1 64 192 ASP A N 1
ATOM 1463 C CA . ASP A 1 192 ? -22.188 32.125 14.453 1 64 192 ASP A CA 1
ATOM 1464 C C . ASP A 1 192 ? -21.094 32.125 13.391 1 64 192 ASP A C 1
ATOM 1466 O O . ASP A 1 192 ? -20.703 33.156 12.891 1 64 192 ASP A O 1
ATOM 1470 N N . THR A 1 193 ? -20.375 30.938 13.234 1 74.38 193 THR A N 1
ATOM 1471 C CA . THR A 1 193 ? -19.391 30.781 12.18 1 74.38 193 THR A CA 1
ATOM 1472 C C . THR A 1 193 ? -19.938 31.281 10.852 1 74.38 193 THR A C 1
ATOM 1474 O O . THR A 1 193 ? -19.219 31.938 10.086 1 74.38 193 THR A O 1
ATOM 1477 N N . ALA A 1 194 ? -21.172 30.984 10.648 1 76.12 194 ALA A N 1
ATOM 1478 C CA . ALA A 1 194 ? -21.781 31.438 9.406 1 76.12 194 ALA A CA 1
ATOM 1479 C C . ALA A 1 194 ? -21.812 32.969 9.336 1 76.12 194 ALA A C 1
ATOM 1481 O O . ALA A 1 194 ? -21.531 33.562 8.281 1 76.12 194 ALA A O 1
ATOM 1482 N N . ARG A 1 195 ? -22.109 33.469 10.453 1 77.25 195 ARG A N 1
ATOM 1483 C CA . ARG A 1 195 ? -22.172 34.938 10.5 1 77.25 195 ARG A CA 1
ATOM 1484 C C . ARG A 1 195 ? -20.781 35.531 10.32 1 77.25 195 ARG A C 1
ATOM 1486 O O . ARG A 1 195 ? -20.625 36.531 9.625 1 77.25 195 ARG A O 1
ATOM 1493 N N . ALA A 1 196 ? -19.875 34.938 10.945 1 78 196 ALA A N 1
ATOM 1494 C CA . ALA A 1 196 ? -18.5 35.406 10.82 1 78 196 ALA A CA 1
ATOM 1495 C C . ALA A 1 196 ? -18.016 35.344 9.375 1 78 196 ALA A C 1
ATOM 1497 O O . ALA A 1 196 ? -17.422 36.281 8.852 1 78 196 ALA A O 1
ATOM 1498 N N . LEU A 1 197 ? -18.328 34.312 8.742 1 83 197 LEU A N 1
ATOM 1499 C CA . LEU A 1 197 ? -17.891 34.125 7.363 1 83 197 LEU A CA 1
ATOM 1500 C C . LEU A 1 197 ? -18.656 35.031 6.414 1 83 197 LEU A C 1
ATOM 1502 O O . LEU A 1 197 ? -18.094 35.531 5.438 1 83 197 LEU A O 1
ATOM 1506 N N . LEU A 1 198 ? -19.875 35.188 6.766 1 81.5 198 LEU A N 1
ATOM 1507 C CA . LEU A 1 198 ? -20.688 36.094 5.953 1 81.5 198 LEU A CA 1
ATOM 1508 C C . LEU A 1 198 ? -20.125 37.5 6.004 1 81.5 198 LEU A C 1
ATOM 1510 O O . LEU A 1 198 ? -20.125 38.219 4.996 1 81.5 198 LEU A O 1
ATOM 1514 N N . SER A 1 199 ? -19.672 37.812 7.16 1 82.44 199 SER A N 1
ATOM 1515 C CA . SER A 1 199 ? -19.125 39.156 7.328 1 82.44 199 SER A CA 1
ATOM 1516 C C . SER A 1 199 ? -17.844 39.344 6.52 1 82.44 199 SER A C 1
ATOM 1518 O O . SER A 1 199 ? -17.438 40.469 6.238 1 82.44 199 SER A O 1
ATOM 1520 N N . LEU A 1 200 ? -17.266 38.281 6.184 1 85.38 200 LEU A N 1
ATOM 1521 C CA . LEU A 1 200 ? -16 38.312 5.449 1 85.38 200 LEU A CA 1
ATOM 1522 C C . LEU A 1 200 ? -16.234 38.062 3.961 1 85.38 200 LEU A C 1
ATOM 1524 O O . LEU A 1 200 ? -15.281 38.062 3.172 1 85.38 200 LEU A O 1
ATOM 1528 N N . ALA A 1 201 ? -17.422 37.844 3.559 1 80.44 201 ALA A N 1
ATOM 1529 C CA . ALA A 1 201 ? -17.766 37.406 2.209 1 80.44 201 ALA A CA 1
ATOM 1530 C C . ALA A 1 201 ? -17.188 38.344 1.16 1 80.44 201 ALA A C 1
ATOM 1532 O O . ALA A 1 201 ? -16.656 37.906 0.138 1 80.44 201 ALA A O 1
ATOM 1533 N N . GLY A 1 202 ? -17.25 39.594 1.436 1 79.19 202 GLY A N 1
ATOM 1534 C CA . GLY A 1 202 ? -16.781 40.562 0.486 1 79.19 202 GLY A CA 1
ATOM 1535 C C . GLY A 1 202 ? -15.266 40.625 0.38 1 79.19 202 GLY A C 1
ATOM 1536 O O . GLY A 1 202 ? -14.719 41.156 -0.589 1 79.19 202 GLY A O 1
ATOM 1537 N N . ASP A 1 203 ? -14.641 40.062 1.324 1 80.88 203 ASP A N 1
ATOM 1538 C CA . ASP A 1 203 ? -13.188 40.125 1.396 1 80.88 203 ASP A CA 1
ATOM 1539 C C . ASP A 1 203 ? -12.539 38.812 0.985 1 80.88 203 ASP A C 1
ATOM 1541 O O . ASP A 1 203 ? -11.312 38.719 0.918 1 80.88 203 ASP A O 1
ATOM 1545 N N . LEU A 1 204 ? -13.297 37.906 0.658 1 86.88 204 LEU A N 1
ATOM 1546 C CA . LEU A 1 204 ? -12.734 36.594 0.345 1 86.88 204 LEU A CA 1
ATOM 1547 C C . LEU A 1 204 ? -12.18 36.562 -1.074 1 86.88 204 LEU A C 1
ATOM 1549 O O . LEU A 1 204 ? -12.797 37.094 -1.999 1 86.88 204 LEU A O 1
ATOM 1553 N N . PRO A 1 205 ? -10.969 36.062 -1.189 1 87.5 205 PRO A N 1
ATOM 1554 C CA . PRO A 1 205 ? -10.469 35.875 -2.553 1 87.5 205 PRO A CA 1
ATOM 1555 C C . PRO A 1 205 ? -11.367 34.938 -3.375 1 87.5 205 PRO A C 1
ATOM 1557 O O . PRO A 1 205 ? -12.125 34.156 -2.811 1 87.5 205 PRO A O 1
ATOM 1560 N N . GLU A 1 206 ? -11.188 35.094 -4.711 1 86.44 206 GLU A N 1
ATOM 1561 C CA . GLU A 1 206 ? -11.945 34.219 -5.613 1 86.44 206 GLU A CA 1
ATOM 1562 C C . GLU A 1 206 ? -11.602 32.75 -5.398 1 86.44 206 GLU A C 1
ATOM 1564 O O . GLU A 1 206 ? -10.43 32.406 -5.293 1 86.44 206 GLU A O 1
ATOM 1569 N N . ASN A 1 207 ? -12.586 31.953 -5.176 1 88.56 207 ASN A N 1
ATOM 1570 C CA . ASN A 1 207 ? -12.477 30.5 -5.082 1 88.56 207 ASN A CA 1
ATOM 1571 C C . ASN A 1 207 ? -11.789 30.078 -3.787 1 88.56 207 ASN A C 1
ATOM 1573 O O . ASN A 1 207 ? -11.18 29 -3.729 1 88.56 207 ASN A O 1
ATOM 1577 N N . PHE A 1 208 ? -11.781 30.984 -2.842 1 93.88 208 PHE A N 1
ATOM 1578 C CA . PHE A 1 208 ? -11.258 30.594 -1.539 1 93.88 208 PHE A CA 1
ATOM 1579 C C . PHE A 1 208 ? -12.203 29.641 -0.835 1 93.88 208 PHE A C 1
ATOM 1581 O O . PHE A 1 208 ? -13.414 29.859 -0.817 1 93.88 208 PHE A O 1
ATOM 1588 N N . ARG A 1 209 ? -11.703 28.547 -0.28 1 94.19 209 ARG A N 1
ATOM 1589 C CA . ARG A 1 209 ? -12.555 27.5 0.287 1 94.19 209 ARG A CA 1
ATOM 1590 C C . ARG A 1 209 ? -12.352 27.391 1.794 1 94.19 209 ARG A C 1
ATOM 1592 O O . ARG A 1 209 ? -11.297 27.766 2.314 1 94.19 209 ARG A O 1
ATOM 1599 N N . PHE A 1 210 ? -13.422 26.828 2.453 1 94 210 PHE A N 1
ATOM 1600 C CA . PHE A 1 210 ? -13.352 26.641 3.896 1 94 210 PHE A CA 1
ATOM 1601 C C . PHE A 1 210 ? -13.703 25.203 4.262 1 94 210 PHE A C 1
ATOM 1603 O O . PHE A 1 210 ? -14.609 24.609 3.676 1 94 210 PHE A O 1
ATOM 1610 N N . THR A 1 211 ? -12.945 24.656 5.156 1 94.94 211 THR A N 1
ATOM 1611 C CA . THR A 1 211 ? -13.352 23.484 5.91 1 94.94 211 THR A CA 1
ATOM 1612 C C . THR A 1 211 ? -13.672 23.844 7.355 1 94.94 211 THR A C 1
ATOM 1614 O O . THR A 1 211 ? -12.82 24.391 8.062 1 94.94 211 THR A O 1
ATOM 1617 N N . ILE A 1 212 ? -14.875 23.578 7.715 1 91.88 212 ILE A N 1
ATOM 1618 C CA . ILE A 1 212 ? -15.32 23.875 9.07 1 91.88 212 ILE A CA 1
ATOM 1619 C C . ILE A 1 212 ? -15.414 22.578 9.875 1 91.88 212 ILE A C 1
ATOM 1621 O O . ILE A 1 212 ? -16.031 21.609 9.438 1 91.88 212 ILE A O 1
ATOM 1625 N N . ASP A 1 213 ? -14.766 22.609 11.07 1 91.12 213 ASP A N 1
ATOM 1626 C CA . ASP A 1 213 ? -14.742 21.438 11.938 1 91.12 213 ASP A CA 1
ATOM 1627 C C . ASP A 1 213 ? -15.391 21.734 13.281 1 91.12 213 ASP A C 1
ATOM 1629 O O . ASP A 1 213 ? -14.742 22.266 14.188 1 91.12 213 ASP A O 1
ATOM 1633 N N . PRO A 1 214 ? -16.625 21.328 13.43 1 86.12 214 PRO A N 1
ATOM 1634 C CA . PRO A 1 214 ? -17.312 21.516 14.711 1 86.12 214 PRO A CA 1
ATOM 1635 C C . PRO A 1 214 ? -16.812 20.594 15.805 1 86.12 214 PRO A C 1
ATOM 1637 O O . PRO A 1 214 ? -17.156 20.75 16.969 1 86.12 214 PRO A O 1
ATOM 1640 N N . MET A 1 215 ? -16 19.609 15.5 1 84.62 215 MET A N 1
ATOM 1641 C CA . MET A 1 215 ? -15.453 18.656 16.469 1 84.62 215 MET A CA 1
ATOM 1642 C C . MET A 1 215 ? -16.578 17.969 17.234 1 84.62 215 MET A C 1
ATOM 1644 O O . MET A 1 215 ? -16.562 17.969 18.469 1 84.62 215 MET A O 1
ATOM 1648 N N . TYR A 1 216 ? -17.484 17.484 16.578 1 85.31 216 TYR A N 1
ATOM 1649 C CA . TYR A 1 216 ? -18.609 16.703 17.094 1 85.31 216 TYR A CA 1
ATOM 1650 C C . TYR A 1 216 ? -19.562 17.578 17.906 1 85.31 216 TYR A C 1
ATOM 1652 O O . TYR A 1 216 ? -20.391 17.062 18.656 1 85.31 216 TYR A O 1
ATOM 1660 N N . ALA A 1 217 ? -19.484 18.828 17.703 1 80.12 217 ALA A N 1
ATOM 1661 C CA . ALA A 1 217 ? -20.25 19.703 18.578 1 80.12 217 ALA A CA 1
ATOM 1662 C C . ALA A 1 217 ? -21.719 19.766 18.141 1 80.12 217 ALA A C 1
ATOM 1664 O O . ALA A 1 217 ? -22.578 20.219 18.891 1 80.12 217 ALA A O 1
ATOM 1665 N N . TRP A 1 218 ? -21.938 19.312 16.906 1 81.75 218 TRP A N 1
ATOM 1666 C CA . TRP A 1 218 ? -23.328 19.297 16.469 1 81.75 218 TRP A CA 1
ATOM 1667 C C . TRP A 1 218 ? -24.062 18.062 16.984 1 81.75 218 TRP A C 1
ATOM 1669 O O . TRP A 1 218 ? -23.547 16.938 16.875 1 81.75 218 TRP A O 1
ATOM 1679 N N . ARG A 1 219 ? -24.984 18.219 17.844 1 74.25 219 ARG A N 1
ATOM 1680 C CA . ARG A 1 219 ? -25.609 17.125 18.578 1 74.25 219 ARG A CA 1
ATOM 1681 C C . ARG A 1 219 ? -26.5 16.281 17.672 1 74.25 219 ARG A C 1
ATOM 1683 O O . ARG A 1 219 ? -26.641 15.078 17.859 1 74.25 219 ARG A O 1
ATOM 1690 N N . SER A 1 220 ? -27.188 17 16.781 1 78.19 220 SER A N 1
ATOM 1691 C CA . SER A 1 220 ? -28.062 16.25 15.875 1 78.19 220 SER A CA 1
ATOM 1692 C C . SER A 1 220 ? -28.297 17.016 14.578 1 78.19 220 SER A C 1
ATOM 1694 O O . SER A 1 220 ? -28.062 18.234 14.516 1 78.19 220 SER A O 1
ATOM 1696 N N . LEU A 1 221 ? -28.703 16.219 13.625 1 81.31 221 LEU A N 1
ATOM 1697 C CA . LEU A 1 221 ? -29.047 16.844 12.352 1 81.31 221 LEU A CA 1
ATOM 1698 C C . LEU A 1 221 ? -30.203 17.812 12.508 1 81.31 221 LEU A C 1
ATOM 1700 O O . LEU A 1 221 ? -30.234 18.859 11.867 1 81.31 221 LEU A O 1
ATOM 1704 N N . ARG A 1 222 ? -31.094 17.453 13.344 1 77.81 222 ARG A N 1
ATOM 1705 C CA . ARG A 1 222 ? -32.25 18.312 13.555 1 77.81 222 ARG A CA 1
ATOM 1706 C C . ARG A 1 222 ? -31.797 19.719 13.984 1 77.81 222 ARG A C 1
ATOM 1708 O O . ARG A 1 222 ? -32.344 20.719 13.5 1 77.81 222 ARG A O 1
ATOM 1715 N N . GLU A 1 223 ? -30.812 19.75 14.703 1 75.25 223 GLU A N 1
ATOM 1716 C CA . GLU A 1 223 ? -30.328 21.016 15.227 1 75.25 223 GLU A CA 1
ATOM 1717 C C . GLU A 1 223 ? -29.406 21.719 14.227 1 75.25 223 GLU A C 1
ATOM 1719 O O . GLU A 1 223 ? -29.297 22.938 14.227 1 75.25 223 GLU A O 1
ATOM 1724 N N . SER A 1 224 ? -28.875 20.891 13.312 1 80.25 224 SER A N 1
ATOM 1725 C CA . SER A 1 224 ? -27.797 21.453 12.523 1 80.25 224 SER A CA 1
ATOM 1726 C C . SER A 1 224 ? -28.203 21.641 11.07 1 80.25 224 SER A C 1
ATOM 1728 O O . SER A 1 224 ? -27.469 22.25 10.281 1 80.25 224 SER A O 1
ATOM 1730 N N . ALA A 1 225 ? -29.328 21.25 10.742 1 83.44 225 ALA A N 1
ATOM 1731 C CA . ALA A 1 225 ? -29.812 21.359 9.367 1 83.44 225 ALA A CA 1
ATOM 1732 C C . ALA A 1 225 ? -29.828 22.812 8.914 1 83.44 225 ALA A C 1
ATOM 1734 O O . ALA A 1 225 ? -29.422 23.125 7.793 1 83.44 225 ALA A O 1
ATOM 1735 N N . ARG A 1 226 ? -30.266 23.609 9.781 1 81.5 226 ARG A N 1
ATOM 1736 C CA . ARG A 1 226 ? -30.344 25.016 9.453 1 81.5 226 ARG A CA 1
ATOM 1737 C C . ARG A 1 226 ? -28.938 25.609 9.273 1 81.5 226 ARG A C 1
ATOM 1739 O O . ARG A 1 226 ? -28.734 26.484 8.422 1 81.5 226 ARG A O 1
ATOM 1746 N N . ARG A 1 227 ? -28.078 25.156 10.07 1 82.06 227 ARG A N 1
ATOM 1747 C CA . ARG A 1 227 ? -26.703 25.609 9.961 1 82.06 227 ARG A CA 1
ATOM 1748 C C . ARG A 1 227 ? -26.094 25.188 8.633 1 82.06 227 ARG A C 1
ATOM 1750 O O . ARG A 1 227 ? -25.406 25.984 7.98 1 82.06 227 ARG A O 1
ATOM 1757 N N . LEU A 1 228 ? -26.359 24.016 8.266 1 86.44 228 LEU A N 1
ATOM 1758 C CA . LEU A 1 228 ? -25.844 23.5 6.996 1 86.44 228 LEU A CA 1
ATOM 1759 C C . LEU A 1 228 ? -26.391 24.297 5.82 1 86.44 228 LEU A C 1
ATOM 1761 O O . LEU A 1 228 ? -25.656 24.641 4.902 1 86.44 228 LEU A O 1
ATOM 1765 N N . GLU A 1 229 ? -27.609 24.641 5.934 1 86.06 229 GLU A N 1
ATOM 1766 C CA . GLU A 1 229 ? -28.234 25.438 4.887 1 86.06 229 GLU A CA 1
ATOM 1767 C C . GLU A 1 229 ? -27.641 26.844 4.836 1 86.06 229 GLU A C 1
ATOM 1769 O O . GLU A 1 229 ? -27.422 27.391 3.752 1 86.06 229 GLU A O 1
ATOM 1774 N N . ALA A 1 230 ? -27.453 27.391 5.957 1 84.12 230 ALA A N 1
ATOM 1775 C CA . ALA A 1 230 ? -26.906 28.734 6.031 1 84.12 230 ALA A CA 1
ATOM 1776 C C . ALA A 1 230 ? -25.484 28.781 5.457 1 84.12 230 ALA A C 1
ATOM 1778 O O . ALA A 1 230 ? -25.141 29.703 4.727 1 84.12 230 ALA A O 1
ATOM 1779 N N . LEU A 1 231 ? -24.75 27.797 5.797 1 87.44 231 LEU A N 1
ATOM 1780 C CA . LEU A 1 231 ? -23.375 27.734 5.305 1 87.44 231 LEU A CA 1
ATOM 1781 C C . LEU A 1 231 ? -23.359 27.516 3.795 1 87.44 231 LEU A C 1
ATOM 1783 O O . LEU A 1 231 ? -22.5 28.062 3.096 1 87.44 231 LEU A O 1
ATOM 1787 N N . ALA A 1 232 ? -24.281 26.797 3.289 1 89.31 232 ALA A N 1
ATOM 1788 C CA . ALA A 1 232 ? -24.344 26.453 1.868 1 89.31 232 ALA A CA 1
ATOM 1789 C C . ALA A 1 232 ? -24.641 27.688 1.024 1 89.31 232 ALA A C 1
ATOM 1791 O O . ALA A 1 232 ? -24.359 27.719 -0.175 1 89.31 232 ALA A O 1
ATOM 1792 N N . ARG A 1 233 ? -25.172 28.703 1.573 1 87.94 233 ARG A N 1
ATOM 1793 C CA . ARG A 1 233 ? -25.578 29.906 0.85 1 87.94 233 ARG A CA 1
ATOM 1794 C C . ARG A 1 233 ? -24.422 30.891 0.731 1 87.94 233 ARG A C 1
ATOM 1796 O O . ARG A 1 233 ? -24.5 31.859 -0.023 1 87.94 233 ARG A O 1
ATOM 1803 N N . LEU A 1 234 ? -23.391 30.609 1.458 1 87.69 234 LEU A N 1
ATOM 1804 C CA . LEU A 1 234 ? -22.25 31.5 1.402 1 87.69 234 LEU A CA 1
ATOM 1805 C C . LEU A 1 234 ? -21.547 31.406 0.05 1 87.69 234 LEU A C 1
ATOM 1807 O O . LEU A 1 234 ? -21.578 30.359 -0.6 1 87.69 234 LEU A O 1
ATOM 1811 N N . PRO A 1 235 ? -20.922 32.5 -0.365 1 86.62 235 PRO A N 1
ATOM 1812 C CA . PRO A 1 235 ? -20.297 32.531 -1.689 1 86.62 235 PRO A CA 1
ATOM 1813 C C . PRO A 1 235 ? -18.906 31.906 -1.71 1 86.62 235 PRO A C 1
ATOM 1815 O O . PRO A 1 235 ? -17.969 32.5 -2.217 1 86.62 235 PRO A O 1
ATOM 1818 N N . CYS A 1 236 ? -18.75 30.922 -1.098 1 88.56 236 CYS A N 1
ATOM 1819 C CA . CYS A 1 236 ? -17.5 30.172 -1.105 1 88.56 236 CYS A CA 1
ATOM 1820 C C . CYS A 1 236 ? -17.766 28.688 -0.913 1 88.56 236 CYS A C 1
ATOM 1822 O O . CYS A 1 236 ? -18.859 28.297 -0.475 1 88.56 236 CYS A O 1
ATOM 1824 N N . GLU A 1 237 ? -16.875 27.906 -1.362 1 91.19 237 GLU A N 1
ATOM 1825 C CA . GLU A 1 237 ? -17 26.469 -1.162 1 91.19 237 GLU A CA 1
ATOM 1826 C C . GLU A 1 237 ? -16.719 26.094 0.289 1 91.19 237 GLU A C 1
ATOM 1828 O O . GLU A 1 237 ? -15.695 26.5 0.855 1 91.19 237 GLU A O 1
ATOM 1833 N N . ILE A 1 238 ? -17.656 25.344 0.881 1 92.31 238 ILE A N 1
ATOM 1834 C CA . ILE A 1 238 ? -17.516 24.953 2.277 1 92.31 238 ILE A CA 1
ATOM 1835 C C . ILE A 1 238 ? -17.703 23.438 2.406 1 92.31 238 ILE A C 1
ATOM 1837 O O . ILE A 1 238 ? -18.594 22.859 1.775 1 92.31 238 ILE A O 1
ATOM 1841 N N . GLN A 1 239 ? -16.812 22.828 3.197 1 94.69 239 GLN A N 1
ATOM 1842 C CA . GLN A 1 239 ? -17.016 21.453 3.629 1 94.69 239 GLN A CA 1
ATOM 1843 C C . GLN A 1 239 ? -17.016 21.344 5.152 1 94.69 239 GLN A C 1
ATOM 1845 O O . GLN A 1 239 ? -16.438 22.203 5.836 1 94.69 239 GLN A O 1
ATOM 1850 N N . ILE A 1 240 ? -17.703 20.312 5.68 1 93.5 240 ILE A N 1
ATOM 1851 C CA . ILE A 1 240 ? -17.875 20.156 7.121 1 93.5 240 ILE A CA 1
ATOM 1852 C C . ILE A 1 240 ? -17.188 18.891 7.594 1 93.5 240 ILE A C 1
ATOM 1854 O O . ILE A 1 240 ? -17.453 17.797 7.09 1 93.5 240 ILE A O 1
ATOM 1858 N N . GLU A 1 241 ? -16.266 19.094 8.531 1 94.94 241 GLU A N 1
ATOM 1859 C CA . GLU A 1 241 ? -15.602 17.938 9.141 1 94.94 241 GLU A CA 1
ATOM 1860 C C . GLU A 1 241 ? -16.188 17.641 10.523 1 94.94 241 GLU A C 1
ATOM 1862 O O . GLU A 1 241 ? -16.359 18.547 11.344 1 94.94 241 GLU A O 1
ATOM 1867 N N . ASP A 1 242 ? -16.5 16.422 10.812 1 92 242 ASP A N 1
ATOM 1868 C CA . ASP A 1 242 ? -16.859 15.883 12.117 1 92 242 ASP A CA 1
ATOM 1869 C C . ASP A 1 242 ? -17.984 16.703 12.742 1 92 242 ASP A C 1
ATOM 1871 O O . ASP A 1 242 ? -17.859 17.172 13.875 1 92 242 ASP A O 1
ATOM 1875 N N . PRO A 1 243 ? -19.078 16.75 12.039 1 90.56 243 PRO A N 1
ATOM 1876 C CA . PRO A 1 243 ? -20.188 17.469 12.656 1 90.56 243 PRO A CA 1
ATOM 1877 C C . PRO A 1 243 ? -20.766 16.75 13.883 1 90.56 243 PRO A C 1
ATOM 1879 O O . PRO A 1 243 ? -21.141 17.406 14.859 1 90.56 243 PRO A O 1
ATOM 1882 N N . PHE A 1 244 ? -20.797 15.344 13.805 1 89.5 244 PHE A N 1
ATOM 1883 C CA . PHE A 1 244 ? -21.391 14.523 14.844 1 89.5 244 PHE A CA 1
ATOM 1884 C C . PHE A 1 244 ? -20.391 13.523 15.398 1 89.5 244 PHE A C 1
ATOM 1886 O O . PHE A 1 244 ? -19.422 13.164 14.719 1 89.5 244 PHE A O 1
ATOM 1893 N N . PRO A 1 245 ? -20.688 13.148 16.688 1 89.5 245 PRO A N 1
ATOM 1894 C CA . PRO A 1 245 ? -19.922 11.977 17.109 1 89.5 245 PRO A CA 1
ATOM 1895 C C . PRO A 1 245 ? -20.078 10.789 16.156 1 89.5 245 PRO A C 1
ATOM 1897 O O . PRO A 1 245 ? -21.172 10.555 15.633 1 89.5 245 PRO A O 1
ATOM 1900 N N . TRP A 1 246 ? -18.969 10.055 15.867 1 88.88 246 TRP A N 1
ATOM 1901 C CA . TRP A 1 246 ? -18.969 9.023 14.828 1 88.88 246 TRP A CA 1
ATOM 1902 C C . TRP A 1 246 ? -19.953 7.914 15.156 1 88.88 246 TRP A C 1
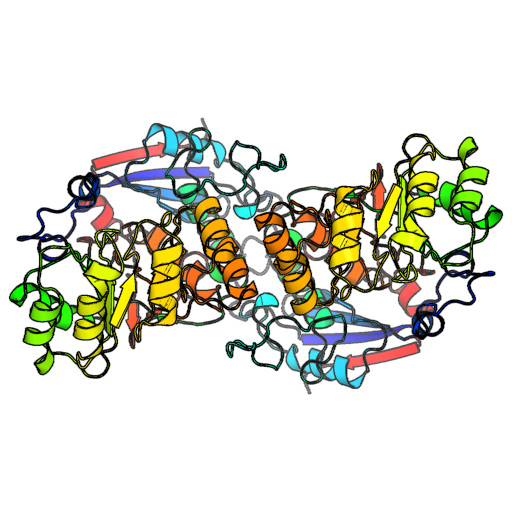ATOM 1904 O O . TRP A 1 246 ? -20.422 7.203 14.266 1 88.88 246 TRP A O 1
ATOM 1914 N N . GLN A 1 247 ? -20.375 7.805 16.406 1 90 247 GLN A N 1
ATOM 1915 C CA . GLN A 1 247 ? -21.25 6.73 16.859 1 90 247 GLN A CA 1
ATOM 1916 C C . GLN A 1 247 ? -22.688 6.945 16.391 1 90 247 GLN A C 1
ATOM 1918 O O . GLN A 1 247 ? -23.484 6.008 16.359 1 90 247 GLN A O 1
ATOM 1923 N N . VAL A 1 248 ? -23.016 8.195 16.109 1 90.75 248 VAL A N 1
ATOM 1924 C CA . VAL A 1 248 ? -24.391 8.492 15.734 1 90.75 248 VAL A CA 1
ATOM 1925 C C . VAL A 1 248 ? -24.562 8.367 14.227 1 90.75 248 VAL A C 1
ATOM 1927 O O . VAL A 1 248 ? -24.828 9.352 13.539 1 90.75 248 VAL A O 1
ATOM 1930 N N . ALA A 1 249 ? -24.547 7.18 13.688 1 93.25 249 ALA A N 1
ATOM 1931 C CA . ALA A 1 249 ? -24.469 6.852 12.266 1 93.25 249 ALA A CA 1
ATOM 1932 C C . ALA A 1 249 ? -25.672 7.395 11.516 1 93.25 249 ALA A C 1
ATOM 1934 O O . ALA A 1 249 ? -25.547 7.848 10.375 1 93.25 249 ALA A O 1
ATOM 1935 N N . GLU A 1 250 ? -26.797 7.367 12.117 1 93.38 250 GLU A N 1
ATOM 1936 C CA . GLU A 1 250 ? -28.016 7.797 11.445 1 93.38 250 GLU A CA 1
ATOM 1937 C C . GLU A 1 250 ? -27.953 9.273 11.062 1 93.38 250 GLU A C 1
ATOM 1939 O O . GLU A 1 250 ? -28.328 9.648 9.945 1 93.38 250 GLU A O 1
ATOM 1944 N N . ASP A 1 251 ? -27.453 10.078 11.961 1 92.62 251 ASP A N 1
ATOM 1945 C CA . ASP A 1 251 ? -27.328 11.508 11.68 1 92.62 251 ASP A CA 1
ATOM 1946 C C . ASP A 1 251 ? -26.328 11.758 10.562 1 92.62 251 ASP A C 1
ATOM 1948 O O . ASP A 1 251 ? -26.547 12.625 9.703 1 92.62 251 ASP A O 1
ATOM 1952 N N . TRP A 1 252 ? -25.281 11.016 10.594 1 93.69 252 TRP A N 1
ATOM 1953 C CA . TRP A 1 252 ? -24.297 11.117 9.523 1 93.69 252 TRP A CA 1
ATOM 1954 C C . TRP A 1 252 ? -24.922 10.773 8.172 1 93.69 252 TRP A C 1
ATOM 1956 O O . TRP A 1 252 ? -24.812 11.555 7.219 1 93.69 252 TRP A O 1
ATOM 1966 N N . ARG A 1 253 ? -25.578 9.719 8.102 1 93.38 253 ARG A N 1
ATOM 1967 C CA . ARG A 1 253 ? -26.188 9.258 6.852 1 93.38 253 ARG A CA 1
ATOM 1968 C C . ARG A 1 253 ? -27.203 10.266 6.332 1 93.38 253 ARG A C 1
ATOM 1970 O O . ARG A 1 253 ? -27.25 10.555 5.133 1 93.38 253 ARG A O 1
ATOM 1977 N N . GLN A 1 254 ? -27.969 10.719 7.203 1 91.88 254 GLN A N 1
ATOM 1978 C CA . GLN A 1 254 ? -28.984 11.695 6.816 1 91.88 254 GLN A CA 1
ATOM 1979 C C . GLN A 1 254 ? -28.344 12.992 6.34 1 91.88 254 GLN A C 1
ATOM 1981 O O . GLN A 1 254 ? -28.766 13.562 5.328 1 91.88 254 GLN A O 1
ATOM 1986 N N . ALA A 1 255 ? -27.359 13.477 7.074 1 91.94 255 ALA A N 1
ATOM 1987 C CA . ALA A 1 255 ? -26.656 14.695 6.668 1 91.94 255 ALA A CA 1
ATOM 1988 C C . ALA A 1 255 ? -26.016 14.516 5.297 1 91.94 255 ALA A C 1
ATOM 1990 O O . ALA A 1 255 ? -26.094 15.406 4.449 1 91.94 255 ALA A O 1
ATOM 1991 N N . ARG A 1 256 ? -25.422 13.383 5.113 1 90.69 256 ARG A N 1
ATOM 1992 C CA . ARG A 1 256 ? -24.766 13.094 3.84 1 90.69 256 ARG A CA 1
ATOM 1993 C C . ARG A 1 256 ? -25.766 13.109 2.693 1 90.69 256 ARG A C 1
ATOM 1995 O O . ARG A 1 256 ? -25.453 13.555 1.588 1 90.69 256 ARG A O 1
ATOM 2002 N N . SER A 1 257 ? -26.953 12.648 2.969 1 89.75 257 SER A N 1
ATOM 2003 C CA . SER A 1 257 ? -27.984 12.523 1.94 1 89.75 257 SER A CA 1
ATOM 2004 C C . SER A 1 257 ? -28.578 13.883 1.589 1 89.75 257 SER A C 1
ATOM 2006 O O . SER A 1 257 ? -28.953 14.125 0.438 1 89.75 257 SER A O 1
ATOM 2008 N N . ILE A 1 258 ? -28.609 14.781 2.498 1 87.25 258 ILE A N 1
ATOM 2009 C CA . ILE A 1 258 ? -29.391 15.984 2.262 1 87.25 258 ILE A CA 1
ATOM 2010 C C . ILE A 1 258 ? -28.469 17.188 2.105 1 87.25 258 ILE A C 1
ATOM 2012 O O . ILE A 1 258 ? -28.891 18.234 1.605 1 87.25 258 ILE A O 1
ATOM 2016 N N . SER A 1 259 ? -27.281 17.109 2.613 1 87.62 259 SER A N 1
ATOM 2017 C CA . SER A 1 259 ? -26.406 18.266 2.666 1 87.62 259 SER A CA 1
ATOM 2018 C C . SER A 1 259 ? -25.891 18.641 1.278 1 87.62 259 SER A C 1
ATOM 2020 O O . SER A 1 259 ? -25.422 17.766 0.54 1 87.62 259 SER A O 1
ATOM 2022 N N . PRO A 1 260 ? -25.984 19.875 1.008 1 88.25 260 PRO A N 1
ATOM 2023 C CA . PRO A 1 260 ? -25.312 20.328 -0.214 1 88.25 260 PRO A CA 1
ATOM 2024 C C . PRO A 1 260 ? -23.797 20.453 -0.051 1 88.25 260 PRO A C 1
ATOM 2026 O O . PRO A 1 260 ? -23.078 20.656 -1.035 1 88.25 260 PRO A O 1
ATOM 2029 N N . LEU A 1 261 ? -23.375 20.391 1.177 1 92.19 261 LEU A N 1
ATOM 2030 C CA . LEU A 1 261 ? -21.969 20.484 1.488 1 92.19 261 LEU A CA 1
ATOM 2031 C C . LEU A 1 261 ? -21.328 19.109 1.618 1 92.19 261 LEU A C 1
ATOM 2033 O O . LEU A 1 261 ? -22.016 18.141 1.981 1 92.19 261 LEU A O 1
ATOM 2037 N N . THR A 1 262 ? -20.109 19.031 1.322 1 94.12 262 THR A N 1
ATOM 2038 C CA . THR A 1 262 ? -19.375 17.797 1.543 1 94.12 262 THR A CA 1
ATOM 2039 C C . THR A 1 262 ? -19.188 17.531 3.035 1 94.12 262 THR A C 1
ATOM 2041 O O . THR A 1 262 ? -18.734 18.422 3.77 1 94.12 262 THR A O 1
ATOM 2044 N N . ILE A 1 263 ? -19.547 16.375 3.465 1 95.62 263 ILE A N 1
ATOM 2045 C CA . ILE A 1 263 ? -19.391 15.945 4.852 1 95.62 263 ILE A CA 1
ATOM 2046 C C . ILE A 1 263 ? -18.188 15 4.973 1 95.62 263 ILE A C 1
ATOM 2048 O O . ILE A 1 263 ? -18.109 14 4.258 1 95.62 263 ILE A O 1
ATOM 2052 N N . ILE A 1 264 ? -17.344 15.375 5.902 1 96.75 264 ILE A N 1
ATOM 2053 C CA . ILE A 1 264 ? -16.078 14.672 6.039 1 96.75 264 ILE A CA 1
ATOM 2054 C C . ILE A 1 264 ? -15.961 14.07 7.438 1 96.75 264 ILE A C 1
ATOM 2056 O O . ILE A 1 264 ? -16.344 14.711 8.422 1 96.75 264 ILE A O 1
ATOM 2060 N N . CYS A 1 265 ? -15.398 12.844 7.508 1 96.5 265 CYS A N 1
ATOM 2061 C CA . CYS A 1 265 ? -15.156 12.172 8.781 1 96.5 265 CYS A CA 1
ATOM 2062 C C . CYS A 1 265 ? -13.664 11.984 9.031 1 96.5 265 CYS A C 1
ATOM 2064 O O . CYS A 1 265 ? -12.93 11.586 8.125 1 96.5 265 CYS A O 1
ATOM 2066 N N . HIS A 1 266 ? -13.289 12.32 10.211 1 94.62 266 HIS A N 1
ATOM 2067 C CA . HIS A 1 266 ? -11.953 11.992 10.688 1 94.62 266 HIS A CA 1
ATOM 2068 C C . HIS A 1 266 ? -11.977 10.797 11.625 1 94.62 266 HIS A C 1
ATOM 2070 O O . HIS A 1 266 ? -12.125 10.953 12.844 1 94.62 266 HIS A O 1
ATOM 2076 N N . PRO A 1 267 ? -11.758 9.586 11.109 1 90.5 267 PRO A N 1
ATOM 2077 C CA . PRO A 1 267 ? -11.906 8.398 11.953 1 90.5 267 PRO A CA 1
ATOM 2078 C C . PRO A 1 267 ? -10.766 8.258 12.969 1 90.5 267 PRO A C 1
ATOM 2080 O O . PRO A 1 267 ? -10.961 7.664 14.039 1 90.5 267 PRO A O 1
ATOM 2083 N N . ARG A 1 268 ? -9.594 8.688 12.734 1 80.19 268 ARG A N 1
ATOM 2084 C CA . ARG A 1 268 ? -8.422 8.727 13.594 1 80.19 268 ARG A CA 1
ATOM 2085 C C . ARG A 1 268 ? -7.91 7.324 13.906 1 80.19 268 ARG A C 1
ATOM 2087 O O . ARG A 1 268 ? -6.746 7.145 14.258 1 80.19 268 ARG A O 1
ATOM 2094 N N . ARG A 1 269 ? -8.836 6.281 13.867 1 80.81 269 ARG A N 1
ATOM 2095 C CA . ARG A 1 269 ? -8.492 4.883 14.094 1 80.81 269 ARG A CA 1
ATOM 2096 C C . ARG A 1 269 ? -9.062 3.992 12.992 1 80.81 269 ARG A C 1
ATOM 2098 O O . ARG A 1 269 ? -10.102 4.305 12.414 1 80.81 269 ARG A O 1
ATOM 2105 N N . GLU A 1 270 ? -8.391 2.898 12.836 1 84 270 GLU A N 1
ATOM 2106 C CA . GLU A 1 270 ? -8.812 1.973 11.789 1 84 270 GLU A CA 1
ATOM 2107 C C . GLU A 1 270 ? -10.195 1.398 12.078 1 84 270 GLU A C 1
ATOM 2109 O O . GLU A 1 270 ? -10.992 1.205 11.164 1 84 270 GLU A O 1
ATOM 2114 N N . GLU A 1 271 ? -10.461 1.127 13.375 1 84.69 271 GLU A N 1
ATOM 2115 C CA . GLU A 1 271 ? -11.758 0.558 13.742 1 84.69 271 GLU A CA 1
ATOM 2116 C C . GLU A 1 271 ? -12.891 1.528 13.438 1 84.69 271 GLU A C 1
ATOM 2118 O O . GLU A 1 271 ? -13.961 1.116 12.977 1 84.69 271 GLU A O 1
ATOM 2123 N N . ILE A 1 272 ? -12.594 2.771 13.758 1 89.5 272 ILE A N 1
ATOM 2124 C CA . ILE A 1 272 ? -13.602 3.791 13.484 1 89.5 272 ILE A CA 1
ATOM 2125 C C . ILE A 1 272 ? -13.766 3.969 11.977 1 89.5 272 ILE A C 1
ATOM 2127 O O . ILE A 1 272 ? -14.875 4.156 11.484 1 89.5 272 ILE A O 1
ATOM 2131 N N . PHE A 1 273 ? -12.68 3.826 11.289 1 93.38 273 PHE A N 1
ATOM 2132 C CA . PHE A 1 273 ? -12.727 3.951 9.836 1 93.38 273 PHE A CA 1
ATOM 2133 C C . PHE A 1 273 ? -13.516 2.803 9.219 1 93.38 273 PHE A C 1
ATOM 2135 O O . PHE A 1 273 ? -14.328 3.014 8.312 1 93.38 273 PHE A O 1
ATOM 2142 N N . ARG A 1 274 ? -13.258 1.632 9.648 1 91.12 274 ARG A N 1
ATOM 2143 C CA . ARG A 1 274 ? -14.008 0.477 9.172 1 91.12 274 ARG A CA 1
ATOM 2144 C C . ARG A 1 274 ? -15.508 0.673 9.391 1 91.12 274 ARG A C 1
ATOM 2146 O O . ARG A 1 274 ? -16.312 0.443 8.484 1 91.12 274 ARG A O 1
ATOM 2153 N N . PHE A 1 275 ? -15.844 1.165 10.562 1 91.69 275 PHE A N 1
ATOM 2154 C CA . PHE A 1 275 ? -17.234 1.464 10.875 1 91.69 275 PHE A CA 1
ATOM 2155 C C . PHE A 1 275 ? -17.781 2.533 9.945 1 91.69 275 PHE A C 1
ATOM 2157 O O . PHE A 1 275 ? -18.891 2.4 9.422 1 91.69 275 PHE A O 1
ATOM 2164 N N . ALA A 1 276 ? -16.969 3.541 9.758 1 95.31 276 ALA A N 1
ATOM 2165 C CA . ALA A 1 276 ? -17.406 4.668 8.93 1 95.31 276 ALA A CA 1
ATOM 2166 C C . ALA A 1 276 ? -17.688 4.219 7.496 1 95.31 276 ALA A C 1
ATOM 2168 O O . ALA A 1 276 ? -18.625 4.688 6.867 1 95.31 276 ALA A O 1
ATOM 2169 N N . LEU A 1 277 ? -16.859 3.334 6.973 1 93.19 277 LEU A N 1
ATOM 2170 C CA . LEU A 1 277 ? -17.047 2.83 5.617 1 93.19 277 LEU A CA 1
ATOM 2171 C C . LEU A 1 277 ? -18.281 1.931 5.535 1 93.19 277 LEU A C 1
ATOM 2173 O O . LEU A 1 277 ? -19.078 2.053 4.613 1 93.19 277 LEU A O 1
ATOM 2177 N N . GLN A 1 278 ? -18.406 1.09 6.512 1 89.19 278 GLN A N 1
ATOM 2178 C CA . GLN A 1 278 ? -19.516 0.153 6.531 1 89.19 278 GLN A CA 1
ATOM 2179 C C . GLN A 1 278 ? -20.844 0.889 6.637 1 89.19 278 GLN A C 1
ATOM 2181 O O . GLN A 1 278 ? -21.828 0.505 5.988 1 89.19 278 GLN A O 1
ATOM 2186 N N . GLU A 1 279 ? -20.797 1.957 7.426 1 92.38 279 GLU A N 1
ATOM 2187 C CA . GLU A 1 279 ? -22.031 2.709 7.66 1 92.38 279 GLU A CA 1
ATOM 2188 C C . GLU A 1 279 ? -22.156 3.883 6.691 1 92.38 279 GLU A C 1
ATOM 2190 O O . GLU A 1 279 ? -23.094 4.668 6.777 1 92.38 279 GLU A O 1
ATOM 2195 N N . GLU A 1 280 ? -21.188 4.027 5.859 1 91.06 280 GLU A N 1
ATOM 2196 C CA . GLU A 1 280 ? -21.172 5.098 4.867 1 91.06 280 GLU A CA 1
ATOM 2197 C C . GLU A 1 280 ? -21.422 6.457 5.523 1 91.06 280 GLU A C 1
ATOM 2199 O O . GLU A 1 280 ? -22.297 7.211 5.098 1 91.06 280 GLU A O 1
ATOM 2204 N N . LEU A 1 281 ? -20.609 6.766 6.418 1 94.56 281 LEU A N 1
ATOM 2205 C CA . LEU A 1 281 ? -20.812 7.953 7.242 1 94.56 281 LEU A CA 1
ATOM 2206 C C . LEU A 1 281 ? -20.609 9.227 6.43 1 94.56 281 LEU A C 1
ATOM 2208 O O . LEU A 1 281 ? -21.344 10.195 6.582 1 94.56 281 LEU A O 1
ATOM 2212 N N . ALA A 1 282 ? -19.641 9.273 5.523 1 96.75 282 ALA A N 1
ATOM 2213 C CA . ALA A 1 282 ? -19.203 10.57 5.016 1 96.75 282 ALA A CA 1
ATOM 2214 C C . ALA A 1 282 ? -18.891 10.492 3.521 1 96.75 282 ALA A C 1
ATOM 2216 O O . ALA A 1 282 ? -18.797 9.406 2.953 1 96.75 282 ALA A O 1
ATOM 2217 N N . HIS A 1 283 ? -18.797 11.656 2.928 1 95.81 283 HIS A N 1
ATOM 2218 C CA . HIS A 1 283 ? -18.438 11.758 1.519 1 95.81 283 HIS A CA 1
ATOM 2219 C C . HIS A 1 283 ? -16.953 11.477 1.31 1 95.81 283 HIS A C 1
ATOM 2221 O O . HIS A 1 283 ? -16.562 10.922 0.279 1 95.81 283 HIS A O 1
ATOM 2227 N N . ALA A 1 284 ? -16.141 11.844 2.236 1 96.31 284 ALA A N 1
ATOM 2228 C CA . ALA A 1 284 ? -14.688 11.734 2.201 1 96.31 284 ALA A CA 1
ATOM 2229 C C . ALA A 1 284 ? -14.109 11.672 3.611 1 96.31 284 ALA A C 1
ATOM 2231 O O . ALA A 1 284 ? -14.852 11.727 4.598 1 96.31 284 ALA A O 1
ATOM 2232 N N . TYR A 1 285 ? -12.789 11.477 3.693 1 97.12 285 TYR A N 1
ATOM 2233 C CA . TYR A 1 285 ? -12.227 11.188 5.008 1 97.12 285 TYR A CA 1
ATOM 2234 C C . TYR A 1 285 ? -10.922 11.938 5.219 1 97.12 285 TYR A C 1
ATOM 2236 O O . TYR A 1 285 ? -10.109 12.055 4.297 1 97.12 285 TYR A O 1
ATOM 2244 N N . ASN A 1 286 ? -10.75 12.562 6.406 1 96.69 286 ASN A N 1
ATOM 2245 C CA . ASN A 1 286 ? -9.43 12.922 6.918 1 96.69 286 ASN A CA 1
ATOM 2246 C C . ASN A 1 286 ? -8.711 11.711 7.508 1 96.69 286 ASN A C 1
ATOM 2248 O O . ASN A 1 286 ? -9.086 11.219 8.57 1 96.69 286 ASN A O 1
ATOM 2252 N N . LEU A 1 287 ? -7.648 11.281 6.812 1 94.38 287 LEU A N 1
ATOM 2253 C CA . LEU A 1 287 ? -6.996 10.047 7.234 1 94.38 287 LEU A CA 1
ATOM 2254 C C . LEU A 1 287 ? -5.672 10.336 7.93 1 94.38 287 LEU A C 1
ATOM 2256 O O . LEU A 1 287 ? -4.777 9.492 7.949 1 94.38 287 LEU A O 1
ATOM 2260 N N . GLY A 1 288 ? -5.645 11.641 8.359 1 86.88 288 GLY A N 1
ATOM 2261 C CA . GLY A 1 288 ? -4.488 11.961 9.18 1 86.88 288 GLY A CA 1
ATOM 2262 C C . GLY A 1 288 ? -4.445 11.18 10.484 1 86.88 288 GLY A C 1
ATOM 2263 O O . GLY A 1 288 ? -5.348 11.297 11.312 1 86.88 288 GLY A O 1
ATOM 2264 N N . THR A 1 289 ? -3.668 10.133 10.469 1 73.38 289 THR A N 1
ATOM 2265 C CA . THR A 1 289 ? -3.482 9.289 11.641 1 73.38 289 THR A CA 1
ATOM 2266 C C . THR A 1 289 ? -2.033 9.328 12.117 1 73.38 289 THR A C 1
ATOM 2268 O O . THR A 1 289 ? -1.247 10.156 11.656 1 73.38 289 THR A O 1
ATOM 2271 N N . GLY A 1 290 ? -1.667 8.391 13.023 1 73.12 290 GLY A N 1
ATOM 2272 C CA . GLY A 1 290 ? -0.353 8.273 13.633 1 73.12 290 GLY A CA 1
ATOM 2273 C C . GLY A 1 290 ? 0.756 8.031 12.625 1 73.12 290 GLY A C 1
ATOM 2274 O O . GLY A 1 290 ? 1.224 8.969 11.969 1 73.12 290 GLY A O 1
ATOM 2275 N N . SER A 1 291 ? 0.851 7.012 11.891 1 81.31 291 SER A N 1
ATOM 2276 C CA . SER A 1 291 ? 2.016 6.676 11.07 1 81.31 291 SER A CA 1
ATOM 2277 C C . SER A 1 291 ? 1.729 6.883 9.594 1 81.31 291 SER A C 1
ATOM 2279 O O . SER A 1 291 ? 0.568 6.973 9.18 1 81.31 291 SER A O 1
ATOM 2281 N N . LEU A 1 292 ? 2.729 7.121 8.805 1 87.06 292 LEU A N 1
ATOM 2282 C CA . LEU A 1 292 ? 2.588 7.34 7.367 1 87.06 292 LEU A CA 1
ATOM 2283 C C . LEU A 1 292 ? 2.213 6.043 6.652 1 87.06 292 LEU A C 1
ATOM 2285 O O . LEU A 1 292 ? 1.451 6.062 5.684 1 87.06 292 LEU A O 1
ATOM 2289 N N . VAL A 1 293 ? 2.723 4.984 7.141 1 83.5 293 VAL A N 1
ATOM 2290 C CA . VAL A 1 293 ? 2.32 3.686 6.613 1 83.5 293 VAL A CA 1
ATOM 2291 C C . VAL A 1 293 ? 0.828 3.469 6.855 1 83.5 293 VAL A C 1
ATOM 2293 O O . VAL A 1 293 ? 0.112 2.992 5.969 1 83.5 293 VAL A O 1
ATOM 2296 N N . GLY A 1 294 ? 0.401 3.857 8.055 1 83.62 294 GLY A N 1
ATOM 2297 C CA . GLY A 1 294 ? -1.014 3.766 8.375 1 83.62 294 GLY A CA 1
ATOM 2298 C C . GLY A 1 294 ? -1.885 4.637 7.492 1 83.62 294 GLY A C 1
ATOM 2299 O O . GLY A 1 294 ? -2.941 4.203 7.027 1 83.62 294 GLY A O 1
ATOM 2300 N N . PHE A 1 295 ? -1.438 5.805 7.293 1 90.31 295 PHE A N 1
ATOM 2301 C CA . PHE A 1 295 ? -2.17 6.695 6.402 1 90.31 295 PHE A CA 1
ATOM 2302 C C . PHE A 1 295 ? -2.318 6.078 5.016 1 90.31 295 PHE A C 1
ATOM 2304 O O . PHE A 1 295 ? -3.418 6.043 4.461 1 90.31 295 PHE A O 1
ATOM 2311 N N . LEU A 1 296 ? -1.229 5.648 4.441 1 90.31 296 LEU A N 1
ATOM 2312 C CA . LEU A 1 296 ? -1.263 5.098 3.092 1 90.31 296 LEU A CA 1
ATOM 2313 C C . LEU A 1 296 ? -2.139 3.852 3.035 1 90.31 296 LEU A C 1
ATOM 2315 O O . LEU A 1 296 ? -2.84 3.625 2.047 1 90.31 296 LEU A O 1
ATOM 2319 N N . HIS A 1 297 ? -2.092 3.078 4.086 1 87.25 297 HIS A N 1
ATOM 2320 C CA . HIS A 1 297 ? -2.967 1.912 4.16 1 87.25 297 HIS A CA 1
ATOM 2321 C C . HIS A 1 297 ? -4.434 2.32 4.109 1 87.25 297 HIS A C 1
ATOM 2323 O O . HIS A 1 297 ? -5.203 1.787 3.307 1 87.25 297 HIS A O 1
ATOM 2329 N N . MET A 1 298 ? -4.766 3.254 4.852 1 92 298 MET A N 1
ATOM 2330 C CA . MET A 1 298 ? -6.156 3.691 4.906 1 92 298 MET A CA 1
ATOM 2331 C C . MET A 1 298 ? -6.559 4.398 3.617 1 92 298 MET A C 1
ATOM 2333 O O . MET A 1 298 ? -7.699 4.27 3.164 1 92 298 MET A O 1
ATOM 2337 N N . ALA A 1 299 ? -5.645 5.156 3.08 1 93.44 299 ALA A N 1
ATOM 2338 C CA . ALA A 1 299 ? -5.922 5.832 1.815 1 93.44 299 ALA A CA 1
ATOM 2339 C C . ALA A 1 299 ? -6.25 4.828 0.716 1 93.44 299 ALA A C 1
ATOM 2341 O O . ALA A 1 299 ? -7.156 5.051 -0.089 1 93.44 299 ALA A O 1
ATOM 2342 N N . ARG A 1 300 ? -5.543 3.736 0.738 1 90.12 300 ARG A N 1
ATOM 2343 C CA . ARG A 1 300 ? -5.801 2.701 -0.258 1 90.12 300 ARG A CA 1
ATOM 2344 C C . ARG A 1 300 ? -7.176 2.076 -0.059 1 90.12 300 ARG A C 1
ATOM 2346 O O . ARG A 1 300 ? -7.879 1.789 -1.029 1 90.12 300 ARG A O 1
ATOM 2353 N N . VAL A 1 301 ? -7.504 1.86 1.125 1 91.75 301 VAL A N 1
ATOM 2354 C CA . VAL A 1 301 ? -8.82 1.312 1.432 1 91.75 301 VAL A CA 1
ATOM 2355 C C . VAL A 1 301 ? -9.906 2.291 0.988 1 91.75 301 VAL A C 1
ATOM 2357 O O . VAL A 1 301 ? -10.875 1.898 0.338 1 91.75 301 VAL A O 1
ATOM 2360 N N . ALA A 1 302 ? -9.695 3.537 1.328 1 94.12 302 ALA A N 1
ATOM 2361 C CA . ALA A 1 302 ? -10.656 4.562 0.922 1 94.12 302 ALA A CA 1
ATOM 2362 C C . ALA A 1 302 ? -10.797 4.609 -0.597 1 94.12 302 ALA A C 1
ATOM 2364 O O . ALA A 1 302 ? -11.906 4.691 -1.123 1 94.12 302 ALA A O 1
ATOM 2365 N N . GLU A 1 303 ? -9.711 4.504 -1.27 1 90.06 303 GLU A N 1
ATOM 2366 C CA . GLU A 1 303 ? -9.719 4.516 -2.729 1 90.06 303 GLU A CA 1
ATOM 2367 C C . GLU A 1 303 ? -10.516 3.346 -3.287 1 90.06 303 GLU A C 1
ATOM 2369 O O . GLU A 1 303 ? -11.266 3.504 -4.258 1 90.06 303 GLU A O 1
ATOM 2374 N N . PHE A 1 304 ? -10.328 2.23 -2.664 1 88.38 304 PHE A N 1
ATOM 2375 C CA . PHE A 1 304 ? -11.008 1.012 -3.082 1 88.38 304 PHE A CA 1
ATOM 2376 C C . PHE A 1 304 ? -12.523 1.196 -3.037 1 88.38 304 PHE A C 1
ATOM 2378 O O . PHE A 1 304 ? -13.242 0.648 -3.871 1 88.38 304 PHE A O 1
ATOM 2385 N N . PHE A 1 305 ? -12.992 2.021 -2.176 1 89.94 305 PHE A N 1
ATOM 2386 C CA . PHE A 1 305 ? -14.422 2.289 -2.043 1 89.94 305 PHE A CA 1
ATOM 2387 C C . PHE A 1 305 ? -14.781 3.625 -2.684 1 89.94 305 PHE A C 1
ATOM 2389 O O . PHE A 1 305 ? -15.844 4.184 -2.404 1 89.94 305 PHE A O 1
ATOM 2396 N N . HIS A 1 306 ? -13.891 4.219 -3.395 1 88.75 306 HIS A N 1
ATOM 2397 C CA . HIS A 1 306 ? -14.102 5.418 -4.199 1 88.75 306 HIS A CA 1
ATOM 2398 C C . HIS A 1 306 ? -14.344 6.637 -3.314 1 88.75 306 HIS A C 1
ATOM 2400 O O . HIS A 1 306 ? -15.258 7.426 -3.572 1 88.75 306 HIS A O 1
ATOM 2406 N N . LYS A 1 307 ? -13.547 6.715 -2.291 1 93.38 307 LYS A N 1
ATOM 2407 C CA . LYS A 1 307 ? -13.609 7.859 -1.386 1 93.38 307 LYS A CA 1
ATOM 2408 C C . LYS A 1 307 ? -12.336 8.688 -1.46 1 93.38 307 LYS A C 1
ATOM 2410 O O . LYS A 1 307 ? -11.234 8.141 -1.482 1 93.38 307 LYS A O 1
ATOM 2415 N N . ASP A 1 308 ? -12.531 9.969 -1.524 1 94.5 308 ASP A N 1
ATOM 2416 C CA . ASP A 1 308 ? -11.406 10.891 -1.438 1 94.5 308 ASP A CA 1
ATOM 2417 C C . ASP A 1 308 ? -10.961 11.086 0.012 1 94.5 308 ASP A C 1
ATOM 2419 O O . ASP A 1 308 ? -11.711 10.781 0.94 1 94.5 308 ASP A O 1
ATOM 2423 N N . CYS A 1 309 ? -9.719 11.492 0.111 1 96.19 309 CYS A N 1
ATOM 2424 C CA . CYS A 1 309 ? -9.203 11.734 1.454 1 96.19 309 CYS A CA 1
ATOM 2425 C C . CYS A 1 309 ? -8.219 12.906 1.462 1 96.19 309 CYS A C 1
ATOM 2427 O O . CYS A 1 309 ? -7.973 13.516 0.423 1 96.19 309 CYS A O 1
ATOM 2429 N N . TRP A 1 310 ? -7.812 13.32 2.617 1 96 310 TRP A N 1
ATOM 2430 C CA . TRP A 1 310 ? -6.633 14.172 2.754 1 96 310 TRP A CA 1
ATOM 2431 C C . TRP A 1 310 ? -5.789 13.742 3.951 1 96 310 TRP A C 1
ATOM 2433 O O . TRP A 1 310 ? -6.184 12.852 4.711 1 96 310 TRP A O 1
ATOM 2443 N N . GLN A 1 311 ? -4.574 14.188 4.043 1 93.88 311 GLN A N 1
ATOM 2444 C CA . GLN A 1 311 ? -3.613 13.93 5.109 1 93.88 311 GLN A CA 1
ATOM 2445 C C . GLN A 1 311 ? -3.621 15.055 6.141 1 93.88 311 GLN A C 1
ATOM 2447 O O . GLN A 1 311 ? -3.15 16.156 5.867 1 93.88 311 GLN A O 1
ATOM 2452 N N . GLY A 1 312 ? -4.191 14.727 7.281 1 89.81 312 GLY A N 1
ATOM 2453 C CA . GLY A 1 312 ? -4.102 15.672 8.383 1 89.81 312 GLY A CA 1
ATOM 2454 C C . GLY A 1 312 ? -2.781 15.602 9.125 1 89.81 312 GLY A C 1
ATOM 2455 O O . GLY A 1 312 ? -2.057 14.609 9.016 1 89.81 312 GLY A O 1
ATOM 2456 N N . SER A 1 313 ? -2.49 16.641 9.758 1 82.81 313 SER A N 1
ATOM 2457 C CA . SER A 1 313 ? -1.248 16.703 10.523 1 82.81 313 SER A CA 1
ATOM 2458 C C . SER A 1 313 ? -1.524 16.891 12.008 1 82.81 313 SER A C 1
ATOM 2460 O O . SER A 1 313 ? -2.648 17.203 12.406 1 82.81 313 SER A O 1
ATOM 2462 N N . SER A 1 314 ? -0.467 16.547 12.805 1 75.06 314 SER A N 1
ATOM 2463 C CA . SER A 1 314 ? -0.575 16.625 14.258 1 75.06 314 SER A CA 1
ATOM 2464 C C . SER A 1 314 ? 0.29 17.734 14.82 1 75.06 314 SER A C 1
ATOM 2466 O O . SER A 1 314 ? 0.824 17.625 15.93 1 75.06 314 SER A O 1
ATOM 2468 N N . LEU A 1 315 ? 0.433 18.812 14.094 1 80.81 315 LEU A N 1
ATOM 2469 C CA . LEU A 1 315 ? 1.151 19.984 14.57 1 80.81 315 LEU A CA 1
ATOM 2470 C C . LEU A 1 315 ? 2.607 19.641 14.875 1 80.81 315 LEU A C 1
ATOM 2472 O O . LEU A 1 315 ? 3.121 19.984 15.938 1 80.81 315 LEU A O 1
ATOM 2476 N N . GLU A 1 316 ? 3.186 18.938 14.047 1 90.38 316 GLU A N 1
ATOM 2477 C CA . GLU A 1 316 ? 4.59 18.547 14.102 1 90.38 316 GLU A CA 1
ATOM 2478 C C . GLU A 1 316 ? 5.5 19.703 13.672 1 90.38 316 GLU A C 1
ATOM 2480 O O . GLU A 1 316 ? 5.074 20.859 13.656 1 90.38 316 GLU A O 1
ATOM 2485 N N . LEU A 1 317 ? 6.773 19.406 13.562 1 96.06 317 LEU A N 1
ATOM 2486 C CA . LEU A 1 317 ? 7.723 20.328 12.953 1 96.06 317 LEU A CA 1
ATOM 2487 C C . LEU A 1 317 ? 8.047 19.906 11.523 1 96.06 317 LEU A C 1
ATOM 2489 O O . LEU A 1 317 ? 7.211 19.297 10.844 1 96.06 317 LEU A O 1
ATOM 2493 N N . GLY A 1 318 ? 9.133 20.391 11 1 97.44 318 GLY A N 1
ATOM 2494 C CA . GLY A 1 318 ? 9.383 20.312 9.562 1 97.44 318 GLY A CA 1
ATOM 2495 C C . GLY A 1 318 ? 9.664 18.906 9.086 1 97.44 318 GLY A C 1
ATOM 2496 O O . GLY A 1 318 ? 9.312 18.547 7.957 1 97.44 318 GLY A O 1
ATOM 2497 N N . VAL A 1 319 ? 10.297 18.031 9.875 1 97.94 319 VAL A N 1
ATOM 2498 C CA . VAL A 1 319 ? 10.68 16.688 9.438 1 97.94 319 VAL A CA 1
ATOM 2499 C C . VAL A 1 319 ? 9.43 15.852 9.18 1 97.94 319 VAL A C 1
ATOM 2501 O O . VAL A 1 319 ? 9.242 15.32 8.086 1 97.94 319 VAL A O 1
ATOM 2504 N N . LEU A 1 320 ? 8.562 15.789 10.156 1 95.81 320 LEU A N 1
ATOM 2505 C CA . LEU A 1 320 ? 7.363 14.977 10.016 1 95.81 320 LEU A CA 1
ATOM 2506 C C . LEU A 1 320 ? 6.406 15.586 9 1 95.81 320 LEU A C 1
ATOM 2508 O O . LEU A 1 320 ? 5.707 14.867 8.281 1 95.81 320 LEU A O 1
ATOM 2512 N N . GLN A 1 321 ? 6.402 16.906 8.938 1 96 321 GLN A N 1
ATOM 2513 C CA . GLN A 1 321 ? 5.543 17.531 7.941 1 96 321 GLN A CA 1
ATOM 2514 C C . GLN A 1 321 ? 5.953 17.141 6.523 1 96 321 GLN A C 1
ATOM 2516 O O . GLN A 1 321 ? 5.102 16.906 5.664 1 96 321 GLN A O 1
ATOM 2521 N N . HIS A 1 322 ? 7.219 17.078 6.258 1 97.56 322 HIS A N 1
ATOM 2522 C CA . HIS A 1 322 ? 7.688 16.688 4.938 1 97.56 322 HIS A CA 1
ATOM 2523 C C . HIS A 1 322 ? 7.418 15.211 4.676 1 97.56 322 HIS A C 1
ATOM 2525 O O . HIS A 1 322 ? 7.086 14.82 3.553 1 97.56 322 HIS A O 1
ATOM 2531 N N . LEU A 1 323 ? 7.602 14.406 5.73 1 96.25 323 LEU A N 1
ATOM 2532 C CA . LEU A 1 323 ? 7.27 12.992 5.574 1 96.25 323 LEU A CA 1
ATOM 2533 C C . LEU A 1 323 ? 5.801 12.812 5.203 1 96.25 323 LEU A C 1
ATOM 2535 O O . LEU A 1 323 ? 5.477 12.039 4.305 1 96.25 323 LEU A O 1
ATOM 2539 N N . ARG A 1 324 ? 4.945 13.562 5.832 1 96.31 324 ARG A N 1
ATOM 2540 C CA . ARG A 1 324 ? 3.518 13.516 5.535 1 96.31 324 ARG A CA 1
ATOM 2541 C C . ARG A 1 324 ? 3.236 13.992 4.113 1 96.31 324 ARG A C 1
ATOM 2543 O O . ARG A 1 324 ? 2.357 13.453 3.438 1 96.31 324 ARG A O 1
ATOM 2550 N N . LEU A 1 325 ? 3.967 14.984 3.682 1 97.31 325 LEU A N 1
ATOM 2551 C CA . LEU A 1 325 ? 3.826 15.484 2.32 1 97.31 325 LEU A CA 1
ATOM 2552 C C . LEU A 1 325 ? 4.172 14.398 1.303 1 97.31 325 LEU A C 1
ATOM 2554 O O . LEU A 1 325 ? 3.436 14.195 0.335 1 97.31 325 LEU A O 1
ATOM 2558 N N . HIS A 1 326 ? 5.262 13.695 1.54 1 97.25 326 HIS A N 1
ATOM 2559 C CA . HIS A 1 326 ? 5.648 12.594 0.669 1 97.25 326 HIS A CA 1
ATOM 2560 C C . HIS A 1 326 ? 4.555 11.531 0.6 1 97.25 326 HIS A C 1
ATOM 2562 O O . HIS A 1 326 ? 4.227 11.047 -0.483 1 97.25 326 HIS A O 1
ATOM 2568 N N . ALA A 1 327 ? 4.031 11.188 1.707 1 95.44 327 ALA A N 1
ATOM 2569 C CA . ALA A 1 327 ? 2.99 10.172 1.754 1 95.44 327 ALA A CA 1
ATOM 2570 C C . ALA A 1 327 ? 1.73 10.633 1.029 1 95.44 327 ALA A C 1
ATOM 2572 O O . ALA A 1 327 ? 1.137 9.883 0.256 1 95.44 327 ALA A O 1
ATOM 2573 N N . ALA A 1 328 ? 1.359 11.875 1.269 1 96.81 328 ALA A N 1
ATOM 2574 C CA . ALA A 1 328 ? 0.171 12.422 0.623 1 96.81 328 ALA A CA 1
ATOM 2575 C C . ALA A 1 328 ? 0.318 12.414 -0.896 1 96.81 328 ALA A C 1
ATOM 2577 O O . ALA A 1 328 ? -0.648 12.156 -1.618 1 96.81 328 ALA A O 1
ATOM 2578 N N . ALA A 1 329 ? 1.49 12.656 -1.352 1 96.06 329 ALA A N 1
ATOM 2579 C CA . ALA A 1 329 ? 1.764 12.703 -2.785 1 96.06 329 ALA A CA 1
ATOM 2580 C C . ALA A 1 329 ? 1.6 11.32 -3.42 1 96.06 329 ALA A C 1
ATOM 2582 O O . ALA A 1 329 ? 1.412 11.211 -4.633 1 96.06 329 ALA A O 1
ATOM 2583 N N . CYS A 1 330 ? 1.663 10.305 -2.611 1 93.38 330 CYS A N 1
ATOM 2584 C CA . CYS A 1 330 ? 1.614 8.938 -3.123 1 93.38 330 CYS A CA 1
ATOM 2585 C C . CYS A 1 330 ? 0.18 8.43 -3.174 1 93.38 330 CYS A C 1
ATOM 2587 O O . CYS A 1 330 ? -0.103 7.426 -3.832 1 93.38 330 CYS A O 1
ATOM 2589 N N . ALA A 1 331 ? -0.688 9.023 -2.416 1 93.06 331 ALA A N 1
ATOM 2590 C CA . ALA A 1 331 ? -2.08 8.578 -2.373 1 93.06 331 ALA A CA 1
ATOM 2591 C C . ALA A 1 331 ? -2.896 9.234 -3.482 1 93.06 331 ALA A C 1
ATOM 2593 O O . ALA A 1 331 ? -3.141 10.445 -3.451 1 93.06 331 ALA A O 1
ATOM 2594 N N . ARG A 1 332 ? -3.402 8.492 -4.379 1 88.5 332 ARG A N 1
ATOM 2595 C CA . ARG A 1 332 ? -4.09 9.008 -5.562 1 88.5 332 ARG A CA 1
ATOM 2596 C C . ARG A 1 332 ? -5.367 9.742 -5.176 1 88.5 332 ARG A C 1
ATOM 2598 O O . ARG A 1 332 ? -5.758 10.703 -5.828 1 88.5 332 ARG A O 1
ATOM 2605 N N . ASN A 1 333 ? -5.984 9.273 -4.145 1 92.19 333 ASN A N 1
ATOM 2606 C CA . ASN A 1 333 ? -7.273 9.836 -3.75 1 92.19 333 ASN A CA 1
ATOM 2607 C C . ASN A 1 333 ? -7.102 10.961 -2.732 1 92.19 333 ASN A C 1
ATOM 2609 O O . ASN A 1 333 ? -8.086 11.484 -2.207 1 92.19 333 ASN A O 1
ATOM 2613 N N . CYS A 1 334 ? -5.859 11.289 -2.43 1 94.25 334 CYS A N 1
ATOM 2614 C CA . CYS A 1 334 ? -5.605 12.422 -1.552 1 94.25 334 CYS A CA 1
ATOM 2615 C C . CYS A 1 334 ? -5.699 13.742 -2.316 1 94.25 334 CYS A C 1
ATOM 2617 O O . CYS A 1 334 ? -4.703 14.445 -2.473 1 94.25 334 CYS A O 1
ATOM 2619 N N . VAL A 1 335 ? -6.938 14.039 -2.723 1 93.31 335 VAL A N 1
ATOM 2620 C CA . VAL A 1 335 ? -7.145 15.164 -3.629 1 93.31 335 VAL A CA 1
ATOM 2621 C C . VAL A 1 335 ? -7.738 16.344 -2.863 1 93.31 335 VAL A C 1
ATOM 2623 O O . VAL A 1 335 ? -7.727 17.469 -3.348 1 93.31 335 VAL A O 1
ATOM 2626 N N . LEU A 1 336 ? -8.289 16.078 -1.714 1 95.31 336 LEU A N 1
ATOM 2627 C CA . LEU A 1 336 ? -8.758 17.172 -0.869 1 95.31 336 LEU A CA 1
ATOM 2628 C C . LEU A 1 336 ? -7.586 17.859 -0.178 1 95.31 336 LEU A C 1
ATOM 2630 O O . LEU A 1 336 ? -6.527 17.25 0.014 1 95.31 336 LEU A O 1
ATOM 2634 N N . ALA A 1 337 ? -7.766 19.094 0.166 1 96.31 337 ALA A N 1
ATOM 2635 C CA . ALA A 1 337 ? -6.668 19.859 0.728 1 96.31 337 ALA A CA 1
ATOM 2636 C C . ALA A 1 337 ? -6.254 19.328 2.094 1 96.31 337 ALA A C 1
ATOM 2638 O O . ALA A 1 337 ? -7.082 19.219 3.002 1 96.31 337 ALA A O 1
ATOM 2639 N N . SER A 1 338 ? -4.969 18.984 2.182 1 96.19 338 SER A N 1
ATOM 2640 C CA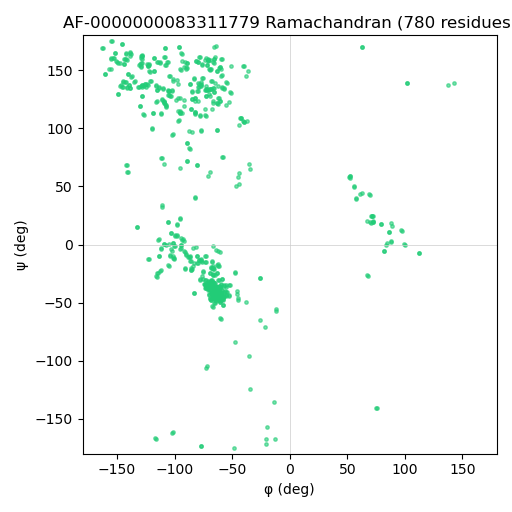 . SER A 1 338 ? -4.383 18.5 3.432 1 96.19 338 SER A CA 1
ATOM 2641 C C . SER A 1 338 ? -4.078 19.656 4.375 1 96.19 338 SER A C 1
ATOM 2643 O O . SER A 1 338 ? -4.078 20.812 3.963 1 96.19 338 SER A O 1
ATOM 2645 N N . ASP A 1 339 ? -3.914 19.375 5.633 1 90.88 339 ASP A N 1
ATOM 2646 C CA . ASP A 1 339 ? -3.512 20.391 6.598 1 90.88 339 ASP A CA 1
ATOM 2647 C C . ASP A 1 339 ? -2.098 20.141 7.109 1 90.88 339 ASP A C 1
ATOM 2649 O O . ASP A 1 339 ? -1.91 19.75 8.266 1 90.88 339 ASP A O 1
ATOM 2653 N N . LEU A 1 340 ? -1.149 20.406 6.312 1 91.12 340 LEU A N 1
ATOM 2654 C CA . LEU A 1 340 ? 0.273 20.406 6.633 1 91.12 340 LEU A CA 1
ATOM 2655 C C . LEU A 1 340 ? 0.71 21.75 7.188 1 91.12 340 LEU A C 1
ATOM 2657 O O . LEU A 1 340 ? 1.333 22.547 6.48 1 91.12 340 LEU A O 1
ATOM 2661 N N . GLN A 1 341 ? 0.523 22.016 8.43 1 87.75 341 GLN A N 1
ATOM 2662 C CA . GLN A 1 341 ? 0.26 23.344 8.961 1 87.75 341 GLN A CA 1
ATOM 2663 C C . GLN A 1 341 ? 1.457 23.875 9.75 1 87.75 341 GLN A C 1
ATOM 2665 O O . GLN A 1 341 ? 1.472 25.031 10.172 1 87.75 341 GLN A O 1
ATOM 2670 N N . SER A 1 342 ? 2.461 23.219 9.867 1 91.62 342 SER A N 1
ATOM 2671 C CA . SER A 1 342 ? 3.5 23.594 10.812 1 91.62 342 SER A CA 1
ATOM 2672 C C . SER A 1 342 ? 4.156 24.906 10.406 1 91.62 342 SER A C 1
ATOM 2674 O O . SER A 1 342 ? 4.621 25.672 11.266 1 91.62 342 SER A O 1
ATOM 2676 N N . GLU A 1 343 ? 4.141 25.25 9.188 1 93.69 343 GLU A N 1
ATOM 2677 C CA . GLU A 1 343 ? 4.863 26.391 8.648 1 93.69 343 GLU A CA 1
ATOM 2678 C C . GLU A 1 343 ? 4.301 27.703 9.18 1 93.69 343 GLU A C 1
ATOM 2680 O O . GLU A 1 343 ? 5.012 28.703 9.25 1 93.69 343 GLU A O 1
ATOM 2685 N N . TRP A 1 344 ? 3.012 27.75 9.578 1 94.19 344 TRP A N 1
ATOM 2686 C CA . TRP A 1 344 ? 2.459 29.016 10.055 1 94.19 344 TRP A CA 1
ATOM 2687 C C . TRP A 1 344 ? 1.91 28.859 11.469 1 94.19 344 TRP A C 1
ATOM 2689 O O . TRP A 1 344 ? 1.639 29.859 12.148 1 94.19 344 TRP A O 1
ATOM 2699 N N . VAL A 1 345 ? 1.775 27.641 11.922 1 92.94 345 VAL A N 1
ATOM 2700 C CA . VAL A 1 345 ? 1.278 27.438 13.281 1 92.94 345 VAL A CA 1
ATOM 2701 C C . VAL A 1 345 ? 2.424 27.578 14.281 1 92.94 345 VAL A C 1
ATOM 2703 O O . VAL A 1 345 ? 2.264 28.203 15.328 1 92.94 345 VAL A O 1
ATOM 2706 N N . ARG A 1 346 ? 3.557 27 13.883 1 93.62 346 ARG A N 1
ATOM 2707 C CA . ARG A 1 346 ? 4.758 27.125 14.703 1 93.62 346 ARG A CA 1
ATOM 2708 C C . ARG A 1 346 ? 5.562 28.359 14.312 1 93.62 346 ARG A C 1
ATOM 2710 O O . ARG A 1 346 ? 5.578 28.75 13.148 1 93.62 346 ARG A O 1
ATOM 2717 N N . GLU A 1 347 ? 6.258 28.875 15.281 1 94.31 347 GLU A N 1
ATOM 2718 C CA . GLU A 1 347 ? 7.156 29.984 14.992 1 94.31 347 GLU A CA 1
ATOM 2719 C C . GLU A 1 347 ? 8.211 29.594 13.961 1 94.31 347 GLU A C 1
ATOM 2721 O O . GLU A 1 347 ? 8.664 30.438 13.18 1 94.31 347 GLU A O 1
ATOM 2726 N N . HIS A 1 348 ? 8.57 28.422 14.039 1 96.06 348 HIS A N 1
ATOM 2727 C CA . HIS A 1 348 ? 9.578 27.875 13.141 1 96.06 348 HIS A CA 1
ATOM 2728 C C . HIS A 1 348 ? 9.453 26.359 13.023 1 96.06 348 HIS A C 1
ATOM 2730 O O . HIS A 1 348 ? 9.055 25.688 13.984 1 96.06 348 HIS A O 1
ATOM 2736 N N . THR A 1 349 ? 9.852 25.781 11.875 1 97.38 349 THR A N 1
ATOM 2737 C CA . THR A 1 349 ? 9.711 24.344 11.703 1 97.38 349 THR A CA 1
ATOM 2738 C C . THR A 1 349 ? 11.055 23.641 11.859 1 97.38 349 THR A C 1
ATOM 2740 O O . THR A 1 349 ? 11.133 22.406 11.82 1 97.38 349 THR A O 1
ATOM 2743 N N . LEU A 1 350 ? 12.156 24.344 11.93 1 98.62 350 LEU A N 1
ATOM 2744 C CA . LEU A 1 350 ? 13.508 23.953 12.32 1 98.62 350 LEU A CA 1
ATOM 2745 C C . LEU A 1 350 ? 14.148 23.078 11.25 1 98.62 350 LEU A C 1
ATOM 2747 O O . LEU A 1 350 ? 15.023 22.266 11.547 1 98.62 350 LEU A O 1
ATOM 2751 N N . VAL A 1 351 ? 13.68 23.203 9.992 1 98.62 351 VAL A N 1
ATOM 2752 C CA . VAL A 1 351 ? 14.305 22.5 8.875 1 98.62 351 VAL A CA 1
ATOM 2753 C C . VAL A 1 351 ? 14.609 23.5 7.75 1 98.62 351 VAL A C 1
ATOM 2755 O O . VAL A 1 351 ? 14.117 24.625 7.758 1 98.62 351 VAL A O 1
ATOM 2758 N N . THR A 1 352 ? 15.484 23.125 6.91 1 98.31 352 THR A N 1
ATOM 2759 C CA . THR A 1 352 ? 15.797 23.828 5.68 1 98.31 352 THR A CA 1
ATOM 2760 C C . THR A 1 352 ? 15.906 22.859 4.508 1 98.31 352 THR A C 1
ATOM 2762 O O . THR A 1 352 ? 16.453 21.766 4.652 1 98.31 352 THR A O 1
ATOM 2765 N N . PRO A 1 353 ? 15.43 23.188 3.355 1 97.75 353 PRO A N 1
ATOM 2766 C CA . PRO A 1 353 ? 14.555 24.344 3.135 1 97.75 353 PRO A CA 1
ATOM 2767 C C . PRO A 1 353 ? 13.195 24.188 3.818 1 97.75 353 PRO A C 1
ATOM 2769 O O . PRO A 1 353 ? 12.805 23.078 4.184 1 97.75 353 PRO A O 1
ATOM 2772 N N . ARG A 1 354 ? 12.555 25.312 4.008 1 96.06 354 ARG A N 1
ATOM 2773 C CA . ARG A 1 354 ? 11.18 25.312 4.484 1 96.06 354 ARG A CA 1
ATOM 2774 C C . ARG A 1 354 ? 10.227 24.812 3.395 1 96.06 354 ARG A C 1
ATOM 2776 O O . ARG A 1 354 ? 10.578 24.797 2.215 1 96.06 354 ARG A O 1
ATOM 2783 N N . MET A 1 355 ? 9.047 24.375 3.855 1 96.06 355 MET A N 1
ATOM 2784 C CA . MET A 1 355 ? 8.062 23.891 2.891 1 96.06 355 MET A CA 1
ATOM 2785 C C . MET A 1 355 ? 7.562 25.031 2.012 1 96.06 355 MET A C 1
ATOM 2787 O O . MET A 1 355 ? 7.246 26.109 2.51 1 96.06 355 MET A O 1
ATOM 2791 N N . ALA A 1 356 ? 7.5 24.766 0.744 1 95.12 356 ALA A N 1
ATOM 2792 C CA . ALA A 1 356 ? 7.066 25.781 -0.223 1 95.12 356 ALA A CA 1
ATOM 2793 C C . ALA A 1 356 ? 5.641 25.516 -0.692 1 95.12 356 ALA A C 1
ATOM 2795 O O . ALA A 1 356 ? 5.238 24.359 -0.85 1 95.12 356 ALA A O 1
ATOM 2796 N N . TYR A 1 357 ? 4.957 26.562 -0.911 1 96 357 TYR A N 1
ATOM 2797 C CA . TYR A 1 357 ? 3.576 26.5 -1.375 1 96 357 TYR A CA 1
ATOM 2798 C C . TYR A 1 357 ? 3.389 27.312 -2.652 1 96 357 TYR A C 1
ATOM 2800 O O . TYR A 1 357 ? 3.957 28.391 -2.795 1 96 357 TYR A O 1
ATOM 2808 N N . ARG A 1 358 ? 2.643 26.719 -3.547 1 95.44 358 ARG A N 1
ATOM 2809 C CA . ARG A 1 358 ? 2.297 27.375 -4.801 1 95.44 358 ARG A CA 1
ATOM 2810 C C . ARG A 1 358 ? 0.928 26.922 -5.301 1 95.44 358 ARG A C 1
ATOM 2812 O O . ARG A 1 358 ? 0.63 25.734 -5.316 1 95.44 358 ARG A O 1
ATOM 2819 N N . ASP A 1 359 ? 0.056 27.875 -5.633 1 94.75 359 ASP A N 1
ATOM 2820 C CA . ASP A 1 359 ? -1.232 27.609 -6.27 1 94.75 359 ASP A CA 1
ATOM 2821 C C . ASP A 1 359 ? -2.084 26.672 -5.418 1 94.75 359 ASP A C 1
ATOM 2823 O O . ASP A 1 359 ? -2.621 25.688 -5.922 1 94.75 359 ASP A O 1
ATOM 2827 N N . GLY A 1 360 ? -2.016 26.906 -4.164 1 96 360 GLY A N 1
ATOM 2828 C CA . GLY A 1 360 ? -2.891 26.188 -3.244 1 96 360 GLY A CA 1
ATOM 2829 C C . GLY A 1 360 ? -2.334 24.844 -2.809 1 96 360 GLY A C 1
ATOM 2830 O O . GLY A 1 360 ? -3.047 24.047 -2.211 1 96 360 GLY A O 1
ATOM 2831 N N . ALA A 1 361 ? -1.037 24.578 -3.117 1 97.56 361 ALA A N 1
ATOM 2832 C CA . ALA A 1 361 ? -0.515 23.234 -2.865 1 97.56 361 ALA A CA 1
ATOM 2833 C C . ALA A 1 361 ? 0.911 23.297 -2.324 1 97.56 361 ALA A C 1
ATOM 2835 O O . ALA A 1 361 ? 1.658 24.234 -2.629 1 97.56 361 ALA A O 1
ATOM 2836 N N . ALA A 1 362 ? 1.266 22.391 -1.478 1 97.69 362 ALA A N 1
ATOM 2837 C CA . ALA A 1 362 ? 2.643 22.203 -1.027 1 97.69 362 ALA A CA 1
ATOM 2838 C C . ALA A 1 362 ? 3.457 21.422 -2.062 1 97.69 362 ALA A C 1
ATOM 2840 O O . ALA A 1 362 ? 2.998 20.406 -2.588 1 97.69 362 ALA A O 1
ATOM 2841 N N . LEU A 1 363 ? 4.629 21.875 -2.311 1 97.69 363 LEU A N 1
ATOM 2842 C CA . LEU A 1 363 ? 5.465 21.266 -3.338 1 97.69 363 LEU A CA 1
ATOM 2843 C C . LEU A 1 363 ? 6.234 20.078 -2.775 1 97.69 363 LEU A C 1
ATOM 2845 O O . LEU A 1 363 ? 6.855 20.188 -1.716 1 97.69 363 LEU A O 1
ATOM 2849 N N . VAL A 1 364 ? 6.211 18.969 -3.463 1 97.31 364 VAL A N 1
ATOM 2850 C CA . VAL A 1 364 ? 6.859 17.734 -3.018 1 97.31 364 VAL A CA 1
ATOM 2851 C C . VAL A 1 364 ? 8.344 17.781 -3.359 1 97.31 364 VAL A C 1
ATOM 2853 O O . VAL A 1 364 ? 8.719 18.031 -4.512 1 97.31 364 VAL A O 1
ATOM 2856 N N . PRO A 1 365 ? 9.195 17.578 -2.387 1 97 365 PRO A N 1
ATOM 2857 C CA . PRO A 1 365 ? 10.633 17.562 -2.68 1 97 365 PRO A CA 1
ATOM 2858 C C . PRO A 1 365 ? 11.023 16.422 -3.623 1 97 365 PRO A C 1
ATOM 2860 O O . PRO A 1 365 ? 10.438 15.344 -3.576 1 97 365 PRO A O 1
ATOM 2863 N N . GLU A 1 366 ? 12.055 16.672 -4.402 1 92.31 366 GLU A N 1
ATOM 2864 C CA . GLU A 1 366 ? 12.547 15.664 -5.336 1 92.31 366 GLU A CA 1
ATOM 2865 C C . GLU A 1 366 ? 13.938 15.18 -4.945 1 92.31 366 GLU A C 1
ATOM 2867 O O . GLU A 1 366 ? 14.438 14.195 -5.504 1 92.31 366 GLU A O 1
ATOM 2872 N N . GLU A 1 367 ? 14.547 15.844 -4.004 1 94.62 367 GLU A N 1
ATOM 2873 C CA . GLU A 1 367 ? 15.852 15.422 -3.51 1 94.62 367 GLU A CA 1
ATOM 2874 C C . GLU A 1 367 ? 15.773 14.078 -2.791 1 94.62 367 GLU A C 1
ATOM 2876 O O . GLU A 1 367 ? 14.711 13.711 -2.281 1 94.62 367 GLU A O 1
ATOM 2881 N N . PRO A 1 368 ? 16.906 13.359 -2.723 1 94.44 368 PRO A N 1
ATOM 2882 C CA . PRO A 1 368 ? 16.906 12.078 -2.014 1 94.44 368 PRO A CA 1
ATOM 2883 C C . PRO A 1 368 ? 16.5 12.219 -0.547 1 94.44 368 PRO A C 1
ATOM 2885 O O . PRO A 1 368 ? 16.859 13.203 0.105 1 94.44 368 PRO A O 1
ATOM 2888 N N . GLY A 1 369 ? 15.836 11.227 -0.051 1 96.88 369 GLY A N 1
ATOM 2889 C CA . GLY A 1 369 ? 15.336 11.289 1.312 1 96.88 369 GLY A CA 1
ATOM 2890 C C . GLY A 1 369 ? 14.125 12.195 1.464 1 96.88 369 GLY A C 1
ATOM 2891 O O . GLY A 1 369 ? 13.25 12.211 0.602 1 96.88 369 GLY A O 1
ATOM 2892 N N . LEU A 1 370 ? 14.117 12.914 2.574 1 98.31 370 LEU A N 1
ATOM 2893 C CA . LEU A 1 370 ? 12.969 13.766 2.869 1 98.31 370 LEU A CA 1
ATOM 2894 C C . LEU A 1 370 ? 13.125 15.133 2.217 1 98.31 370 LEU A C 1
ATOM 2896 O O . LEU A 1 370 ? 12.188 15.93 2.205 1 98.31 370 LEU A O 1
ATOM 2900 N N . GLY A 1 371 ? 14.266 15.383 1.718 1 97.81 371 GLY A N 1
ATOM 2901 C CA . GLY A 1 371 ? 14.516 16.641 1.034 1 97.81 371 GLY A CA 1
ATOM 2902 C C . GLY A 1 371 ? 14.758 17.797 1.985 1 97.81 371 GLY A C 1
ATOM 2903 O O . GLY A 1 371 ? 14.641 18.953 1.599 1 97.81 371 GLY A O 1
ATOM 2904 N N . VAL A 1 372 ? 15.078 17.5 3.279 1 98.44 372 VAL A N 1
ATOM 2905 C CA . VAL A 1 372 ? 15.312 18.562 4.25 1 98.44 372 VAL A CA 1
ATOM 2906 C C . VAL A 1 372 ? 16.469 18.172 5.176 1 98.44 372 VAL A C 1
ATOM 2908 O O . VAL A 1 372 ? 16.844 17 5.242 1 98.44 372 VAL A O 1
ATOM 2911 N N . ALA A 1 373 ? 17.062 19.141 5.793 1 98.69 373 ALA A N 1
ATOM 2912 C CA . ALA A 1 373 ? 18.016 19.031 6.887 1 98.69 373 ALA A CA 1
ATOM 2913 C C . ALA A 1 373 ? 17.609 19.906 8.07 1 98.69 373 ALA A C 1
ATOM 2915 O O . ALA A 1 373 ? 16.75 20.766 7.934 1 98.69 373 ALA A O 1
ATOM 2916 N N . LEU A 1 374 ? 18.203 19.609 9.203 1 98.81 374 LEU A N 1
ATOM 2917 C CA . LEU A 1 374 ? 17.938 20.469 10.352 1 98.81 374 LEU A CA 1
ATOM 2918 C C . LEU A 1 374 ? 18.578 21.828 10.172 1 98.81 374 LEU A C 1
ATOM 2920 O O . LEU A 1 374 ? 19.703 21.938 9.672 1 98.81 374 LEU A O 1
ATOM 2924 N N . ASP A 1 375 ? 17.844 22.875 10.453 1 98.75 375 ASP A N 1
ATOM 2925 C CA . ASP A 1 375 ? 18.391 24.219 10.594 1 98.75 375 ASP A CA 1
ATOM 2926 C C . ASP A 1 375 ? 19.078 24.391 11.945 1 98.75 375 ASP A C 1
ATOM 2928 O O . ASP A 1 375 ? 18.438 24.797 12.922 1 98.75 375 ASP A O 1
ATOM 2932 N N . HIS A 1 376 ? 20.297 24.266 11.984 1 98.56 376 HIS A N 1
ATOM 2933 C CA . HIS A 1 376 ? 21.016 24.156 13.25 1 98.56 376 HIS A CA 1
ATOM 2934 C C . HIS A 1 376 ? 20.969 25.469 14.031 1 98.56 376 HIS A C 1
ATOM 2936 O O . HIS A 1 376 ? 20.969 25.453 15.266 1 98.56 376 HIS A O 1
ATOM 2942 N N . ASP A 1 377 ? 20.922 26.594 13.336 1 98.44 377 ASP A N 1
ATOM 2943 C CA . ASP A 1 377 ? 20.781 27.859 14.039 1 98.44 377 ASP A CA 1
ATOM 2944 C C . ASP A 1 377 ? 19.438 27.938 14.75 1 98.44 377 ASP A C 1
ATOM 2946 O O . ASP A 1 377 ? 19.359 28.312 15.93 1 98.44 377 ASP A O 1
ATOM 2950 N N . ALA A 1 378 ? 18.406 27.547 14.086 1 98.56 378 ALA A N 1
ATOM 2951 C CA . ALA A 1 378 ? 17.078 27.547 14.695 1 98.56 378 ALA A CA 1
ATOM 2952 C C . ALA A 1 378 ? 16.984 26.516 15.805 1 98.56 378 ALA A C 1
ATOM 2954 O O . ALA A 1 378 ? 16.406 26.766 16.859 1 98.56 378 ALA A O 1
ATOM 2955 N N . VAL A 1 379 ? 17.531 25.344 15.555 1 98.69 379 VAL A N 1
ATOM 2956 C CA . VAL A 1 379 ? 17.516 24.281 16.547 1 98.69 379 VAL A CA 1
ATOM 2957 C C . VAL A 1 379 ? 18.172 24.766 17.844 1 98.69 379 VAL A C 1
ATOM 2959 O O . VAL A 1 379 ? 17.641 24.562 18.938 1 98.69 379 VAL A O 1
ATOM 2962 N N . ALA A 1 380 ? 19.281 25.438 17.672 1 98.31 380 ALA A N 1
ATOM 2963 C CA . ALA A 1 380 ? 20.016 25.938 18.828 1 98.31 380 ALA A CA 1
ATOM 2964 C C . ALA A 1 380 ? 19.172 26.938 19.625 1 98.31 380 ALA A C 1
ATOM 2966 O O . ALA A 1 380 ? 19.219 26.953 20.859 1 98.31 380 ALA A O 1
ATOM 2967 N N . TYR A 1 381 ? 18.453 27.703 18.938 1 98.06 381 TYR A N 1
ATOM 2968 C CA . TYR A 1 381 ? 17.641 28.734 19.562 1 98.06 381 TYR A CA 1
ATOM 2969 C C . TYR A 1 381 ? 16.516 28.125 20.391 1 98.06 381 TYR A C 1
ATOM 2971 O O . TYR A 1 381 ? 16.203 28.594 21.484 1 98.06 381 TYR A O 1
ATOM 2979 N N . TYR A 1 382 ? 15.898 27.047 19.969 1 97.81 382 TYR A N 1
ATOM 2980 C CA . TYR A 1 382 ? 14.695 26.516 20.594 1 97.81 382 TYR A CA 1
ATOM 2981 C C . TYR A 1 382 ? 15.016 25.297 21.453 1 97.81 382 TYR A C 1
ATOM 2983 O O . TYR A 1 382 ? 14.141 24.766 22.141 1 97.81 382 TYR A O 1
ATOM 2991 N N . ALA A 1 383 ? 16.266 24.828 21.469 1 98.38 383 ALA A N 1
ATOM 2992 C CA . ALA A 1 383 ? 16.656 23.609 22.156 1 98.38 383 ALA A CA 1
ATOM 2993 C C . ALA A 1 383 ? 16.562 23.781 23.672 1 98.38 383 ALA A C 1
ATOM 2995 O O . ALA A 1 383 ? 16.938 24.828 24.219 1 98.38 383 ALA A O 1
ATOM 2996 N N . ARG A 1 384 ? 16.094 22.734 24.328 1 97.5 384 ARG A N 1
ATOM 2997 C CA . ARG A 1 384 ? 15.984 22.703 25.781 1 97.5 384 ARG A CA 1
ATOM 2998 C C . ARG A 1 384 ? 16.906 21.641 26.375 1 97.5 384 ARG A C 1
ATOM 3000 O O . ARG A 1 384 ? 17.25 21.703 27.562 1 97.5 384 ARG A O 1
ATOM 3007 N N . ASP A 1 385 ? 17.141 20.672 25.625 1 97.56 385 ASP A N 1
ATOM 3008 C CA . ASP A 1 385 ? 18.016 19.578 26.031 1 97.56 385 ASP A CA 1
ATOM 3009 C C . ASP A 1 385 ? 18.734 18.953 24.828 1 97.56 385 ASP A C 1
ATOM 3011 O O . ASP A 1 385 ? 18.359 19.203 23.688 1 97.56 385 ASP A O 1
ATOM 3015 N N . TYR A 1 386 ? 19.828 18.328 25.078 1 98.25 386 TYR A N 1
ATOM 3016 C CA . TYR A 1 386 ? 20.641 17.672 24.062 1 98.25 386 TYR A CA 1
ATOM 3017 C C . TYR A 1 386 ? 21.281 16.406 24.609 1 98.25 386 TYR A C 1
ATOM 3019 O O . TYR A 1 386 ? 21.734 16.375 25.766 1 98.25 386 TYR A O 1
ATOM 3027 N N . PHE A 1 387 ? 21.25 15.297 23.844 1 98.12 387 PHE A N 1
ATOM 3028 C CA . PHE A 1 387 ? 21.969 14.086 24.203 1 98.12 387 PHE A CA 1
ATOM 3029 C C . PHE A 1 387 ? 22.344 13.289 22.969 1 98.12 387 PHE A C 1
ATOM 3031 O O . PHE A 1 387 ? 21.859 13.578 21.875 1 98.12 387 PHE A O 1
ATOM 3038 N N . GLU A 1 388 ? 23.234 12.398 23.188 1 98.19 388 GLU A N 1
ATOM 3039 C CA . GLU A 1 388 ? 23.688 11.539 22.094 1 98.19 388 GLU A CA 1
ATOM 3040 C C . GLU A 1 388 ? 23.453 10.062 22.438 1 98.19 388 GLU A C 1
ATOM 3042 O O . GLU A 1 388 ? 23.406 9.695 23.609 1 98.19 388 GLU A O 1
ATOM 3047 N N . VAL A 1 389 ? 23.219 9.32 21.453 1 97.31 389 VAL A N 1
ATOM 3048 C CA . VAL A 1 389 ? 23.125 7.863 21.562 1 97.31 389 VAL A CA 1
ATOM 3049 C C . VAL A 1 389 ? 24.203 7.211 20.688 1 97.31 389 VAL A C 1
ATOM 3051 O O . VAL A 1 389 ? 24.188 7.363 19.469 1 97.31 389 VAL A O 1
ATOM 3054 N N . THR A 1 390 ? 25.156 6.574 21.25 1 93.25 390 THR A N 1
ATOM 3055 C CA . THR A 1 390 ? 26.281 5.938 20.578 1 93.25 390 THR A CA 1
ATOM 3056 C C . THR A 1 390 ? 26.422 4.488 21.031 1 93.25 390 THR A C 1
ATOM 3058 O O . THR A 1 390 ? 25.766 4.051 21.969 1 93.25 390 THR A O 1
ATOM 3061 N N . VAL A 1 391 ? 27.219 3.738 20.109 1 81 391 VAL A N 1
ATOM 3062 C CA . VAL A 1 391 ? 27.547 2.375 20.531 1 81 391 VAL A CA 1
ATOM 3063 C C . VAL A 1 391 ? 28.328 2.396 21.828 1 81 391 VAL A C 1
ATOM 3065 O O . VAL A 1 391 ? 29.203 3.256 22.031 1 81 391 VAL A O 1
ATOM 3068 N N . GLU A 1 392 ? 27.828 1.698 22.875 1 63.34 392 GLU A N 1
ATOM 3069 C CA . GLU A 1 392 ? 28.656 1.599 24.078 1 63.34 392 GLU A CA 1
ATOM 3070 C C . GLU A 1 392 ? 29.984 0.916 23.766 1 63.34 392 GLU A C 1
ATOM 3072 O O . GLU A 1 392 ? 30.062 0.06 22.875 1 63.34 392 GLU A O 1
ATOM 3077 N N . MET B 1 1 ? 35.25 1.414 -8.852 1 20.45 1 MET B N 1
ATOM 3078 C CA . MET B 1 1 ? 34.844 2.527 -8 1 20.45 1 MET B CA 1
ATOM 3079 C C . MET B 1 1 ? 33.312 2.674 -7.988 1 20.45 1 MET B C 1
ATOM 3081 O O . MET B 1 1 ? 32.719 3.039 -9 1 20.45 1 MET B O 1
ATOM 3085 N N . PRO B 1 2 ? 32.531 1.858 -7.363 1 24.88 2 PRO B N 1
ATOM 3086 C CA . PRO B 1 2 ? 31.203 1.586 -7.875 1 24.88 2 PRO B CA 1
ATOM 3087 C C . PRO B 1 2 ? 30.312 2.832 -7.906 1 24.88 2 PRO B C 1
ATOM 3089 O O . PRO B 1 2 ? 30.578 3.797 -7.184 1 24.88 2 PRO B O 1
ATOM 3092 N N . GLN B 1 3 ? 29.516 3.021 -9.086 1 26.45 3 GLN B N 1
ATOM 3093 C CA . GLN B 1 3 ? 28.797 4.129 -9.695 1 26.45 3 GLN B CA 1
ATOM 3094 C C . GLN B 1 3 ? 27.734 4.676 -8.742 1 26.45 3 GLN B C 1
ATOM 3096 O O . GLN B 1 3 ? 26.734 3.998 -8.453 1 26.45 3 GLN B O 1
ATOM 3101 N N . MET B 1 4 ? 28.031 5.402 -7.73 1 29.36 4 MET B N 1
ATOM 3102 C CA . MET B 1 4 ? 27.25 6.406 -7.004 1 29.36 4 MET B CA 1
ATOM 3103 C C . MET B 1 4 ? 26.109 6.934 -7.863 1 29.36 4 MET B C 1
ATOM 3105 O O . MET B 1 4 ? 26.078 6.715 -9.078 1 29.36 4 MET B O 1
ATOM 3109 N N . THR B 1 5 ? 25.453 7.988 -7.328 1 36.69 5 THR B N 1
ATOM 3110 C CA . THR B 1 5 ? 24.422 8.859 -7.871 1 36.69 5 THR B CA 1
ATOM 3111 C C . THR B 1 5 ? 24.75 9.281 -9.297 1 36.69 5 THR B C 1
ATOM 3113 O O . THR B 1 5 ? 25.719 10.016 -9.523 1 36.69 5 THR B O 1
ATOM 3116 N N . ARG B 1 6 ? 25.047 8.422 -10.242 1 38.94 6 ARG B N 1
ATOM 3117 C CA . ARG B 1 6 ? 25.328 8.961 -11.57 1 38.94 6 ARG B CA 1
ATOM 3118 C C . ARG B 1 6 ? 24.344 10.07 -11.93 1 38.94 6 ARG B C 1
ATOM 3120 O O . ARG B 1 6 ? 23.125 9.898 -11.797 1 38.94 6 ARG B O 1
ATOM 3127 N N . PRO B 1 7 ? 24.688 11.211 -11.984 1 48.91 7 PRO B N 1
ATOM 3128 C CA . PRO B 1 7 ? 23.812 12.289 -12.453 1 48.91 7 PRO B CA 1
ATOM 3129 C C . PRO B 1 7 ? 22.734 11.805 -13.414 1 48.91 7 PRO B C 1
ATOM 3131 O O . PRO B 1 7 ? 21.703 12.469 -13.578 1 48.91 7 PRO B O 1
ATOM 3134 N N . GLY B 1 8 ? 23 10.711 -14.18 1 57.22 8 GLY B N 1
ATOM 3135 C CA . GLY B 1 8 ? 22.219 10.469 -15.383 1 57.22 8 GLY B CA 1
ATOM 3136 C C . GLY B 1 8 ? 21.062 9.516 -15.164 1 57.22 8 GLY B C 1
ATOM 3137 O O . GLY B 1 8 ? 20.391 9.109 -16.125 1 57.22 8 GLY B O 1
ATOM 3138 N N . GLY B 1 9 ? 20.422 9.25 -13.875 1 83.25 9 GLY B N 1
ATOM 3139 C CA . GLY B 1 9 ? 19.25 8.406 -13.695 1 83.25 9 GLY B CA 1
ATOM 3140 C C . GLY B 1 9 ? 19.5 6.961 -14.094 1 83.25 9 GLY B C 1
ATOM 3141 O O . GLY B 1 9 ? 20.641 6.559 -14.32 1 83.25 9 GLY B O 1
ATOM 3142 N N . LEU B 1 10 ? 18.828 5.984 -13.93 1 92.44 10 LEU B N 1
ATOM 3143 C CA . LEU B 1 10 ? 18.812 4.594 -14.359 1 92.44 10 LEU B CA 1
ATOM 3144 C C . LEU B 1 10 ? 17.875 4.406 -15.555 1 92.44 10 LEU B C 1
ATOM 3146 O O . LEU B 1 10 ? 16.672 4.645 -15.445 1 92.44 10 LEU B O 1
ATOM 3150 N N . THR B 1 11 ? 18.562 4.031 -16.719 1 95.31 11 THR B N 1
ATOM 3151 C CA . THR B 1 11 ? 17.75 3.863 -17.922 1 95.31 11 THR B CA 1
ATOM 3152 C C . THR B 1 11 ? 18.031 2.516 -18.578 1 95.31 11 THR B C 1
ATOM 3154 O O . THR B 1 11 ? 19.078 1.91 -18.344 1 95.31 11 THR B O 1
ATOM 3157 N N . PHE B 1 12 ? 17.094 2.027 -19.328 1 97.25 12 PHE B N 1
ATOM 3158 C CA . PHE B 1 12 ? 17.375 0.923 -20.234 1 97.25 12 PHE B CA 1
ATOM 3159 C C . PHE B 1 12 ? 17.984 1.435 -21.531 1 97.25 12 PHE B C 1
ATOM 3161 O O . PHE B 1 12 ? 17.547 2.459 -22.078 1 97.25 12 PHE B O 1
ATOM 3168 N N . THR B 1 13 ? 18.922 0.664 -22.078 1 97.56 13 THR B N 1
ATOM 3169 C CA . THR B 1 13 ? 19.609 1.081 -23.297 1 97.56 13 THR B CA 1
ATOM 3170 C C . THR B 1 13 ? 19.297 0.122 -24.438 1 97.56 13 THR B C 1
ATOM 3172 O O . THR B 1 13 ? 19.391 0.493 -25.609 1 97.56 13 THR B O 1
ATOM 3175 N N . ARG B 1 14 ? 18.953 -1.077 -24.078 1 98 14 ARG B N 1
ATOM 3176 C CA . ARG B 1 14 ? 18.656 -2.123 -25.047 1 98 14 ARG B CA 1
ATOM 3177 C C . ARG B 1 14 ? 17.844 -3.244 -24.422 1 98 14 ARG B C 1
ATOM 3179 O O . ARG B 1 14 ? 18 -3.537 -23.234 1 98 14 ARG B O 1
ATOM 3186 N N . PHE B 1 15 ? 16.984 -3.803 -25.297 1 98.69 15 PHE B N 1
ATOM 3187 C CA . PHE B 1 15 ? 16.25 -4.988 -24.844 1 98.69 15 PHE B CA 1
ATOM 3188 C C . PHE B 1 15 ? 16.5 -6.16 -25.797 1 98.69 15 PHE B C 1
ATOM 3190 O O . PHE B 1 15 ? 16.547 -5.984 -27.016 1 98.69 15 PHE B O 1
ATOM 3197 N N . ARG B 1 16 ? 16.703 -7.324 -25.281 1 98.88 16 ARG B N 1
ATOM 3198 C CA . ARG B 1 16 ? 16.625 -8.602 -25.984 1 98.88 16 ARG B CA 1
ATOM 3199 C C . ARG B 1 16 ? 15.359 -9.352 -25.594 1 98.88 16 ARG B C 1
ATOM 3201 O O . ARG B 1 16 ? 15.023 -9.453 -24.406 1 98.88 16 ARG B O 1
ATOM 3208 N N . VAL B 1 17 ? 14.664 -9.844 -26.609 1 98.81 17 VAL B N 1
ATOM 3209 C CA . VAL B 1 17 ? 13.367 -10.453 -26.344 1 98.81 17 VAL B CA 1
ATOM 3210 C C . VAL B 1 17 ? 13.312 -11.844 -26.984 1 98.81 17 VAL B C 1
ATOM 3212 O O . VAL B 1 17 ? 13.625 -11.992 -28.172 1 98.81 17 VAL B O 1
ATOM 3215 N N . TRP B 1 18 ? 12.969 -12.844 -26.25 1 98.81 18 TRP B N 1
ATOM 3216 C CA . TRP B 1 18 ? 12.703 -14.188 -26.75 1 98.81 18 TRP B CA 1
ATOM 3217 C C . TRP B 1 18 ? 11.227 -14.531 -26.625 1 98.81 18 TRP B C 1
ATOM 3219 O O . TRP B 1 18 ? 10.633 -14.391 -25.562 1 98.81 18 TRP B O 1
ATOM 3229 N N . GLN B 1 19 ? 10.633 -14.891 -27.688 1 98.31 19 GLN B N 1
ATOM 3230 C CA . GLN B 1 19 ? 9.328 -15.539 -27.625 1 98.31 19 GLN B CA 1
ATOM 3231 C C . GLN B 1 19 ? 9.469 -17.047 -27.391 1 98.31 19 GLN B C 1
ATOM 3233 O O . GLN B 1 19 ? 10.164 -17.719 -28.156 1 98.31 19 GLN B O 1
ATOM 3238 N N . VAL B 1 20 ? 8.812 -17.547 -26.359 1 98.06 20 VAL B N 1
ATOM 3239 C CA . VAL B 1 20 ? 9.023 -18.953 -26 1 98.06 20 VAL B CA 1
ATOM 3240 C C . VAL B 1 20 ? 7.672 -19.656 -25.859 1 98.06 20 VAL B C 1
ATOM 3242 O O . VAL B 1 20 ? 6.656 -19.016 -25.594 1 98.06 20 VAL B O 1
ATOM 3245 N N . VAL B 1 21 ? 7.645 -20.891 -26.078 1 96.12 21 VAL B N 1
ATOM 3246 C CA . VAL B 1 21 ? 6.547 -21.812 -25.766 1 96.12 21 VAL B CA 1
ATOM 3247 C C . VAL B 1 21 ? 7.07 -22.984 -24.938 1 96.12 21 VAL B C 1
ATOM 3249 O O . VAL B 1 21 ? 7.895 -23.766 -25.422 1 96.12 21 VAL B O 1
ATOM 3252 N N . VAL B 1 22 ? 6.672 -23.047 -23.719 1 95.69 22 VAL B N 1
ATOM 3253 C CA . VAL B 1 22 ? 7.078 -24.125 -22.812 1 95.69 22 VAL B CA 1
ATOM 3254 C C . VAL B 1 22 ? 5.879 -25.016 -22.484 1 95.69 22 VAL B C 1
ATOM 3256 O O . VAL B 1 22 ? 4.938 -24.578 -21.828 1 95.69 22 VAL B O 1
ATOM 3259 N N . PRO B 1 23 ? 5.875 -26.219 -22.922 1 92.38 23 PRO B N 1
ATOM 3260 C CA . PRO B 1 23 ? 4.734 -27.109 -22.688 1 92.38 23 PRO B CA 1
ATOM 3261 C C . PRO B 1 23 ? 4.449 -27.328 -21.203 1 92.38 23 PRO B C 1
ATOM 3263 O O . PRO B 1 23 ? 5.355 -27.234 -20.375 1 92.38 23 PRO B O 1
ATOM 3266 N N . ALA B 1 24 ? 3.188 -27.562 -20.969 1 91.69 24 ALA B N 1
ATOM 3267 C CA . ALA B 1 24 ? 2.777 -28.016 -19.641 1 91.69 24 ALA B CA 1
ATOM 3268 C C . ALA B 1 24 ? 2.785 -29.531 -19.531 1 91.69 24 ALA B C 1
ATOM 3270 O O . ALA B 1 24 ? 2.604 -30.234 -20.531 1 91.69 24 ALA B O 1
ATOM 3271 N N . ARG B 1 25 ? 2.979 -29.984 -18.375 1 91.56 25 ARG B N 1
ATOM 3272 C CA . ARG B 1 25 ? 2.959 -31.438 -18.156 1 91.56 25 ARG B CA 1
ATOM 3273 C C . ARG B 1 25 ? 1.557 -32 -18.344 1 91.56 25 ARG B C 1
ATOM 3275 O O . ARG B 1 25 ? 0.598 -31.516 -17.734 1 91.56 25 ARG B O 1
ATOM 3282 N N . ALA B 1 26 ? 1.465 -33.062 -19.062 1 88.31 26 ALA B N 1
ATOM 3283 C CA . ALA B 1 26 ? 0.179 -33.625 -19.422 1 88.31 26 ALA B CA 1
ATOM 3284 C C . ALA B 1 26 ? -0.513 -34.25 -18.203 1 88.31 26 ALA B C 1
ATOM 3286 O O . ALA B 1 26 ? -1.74 -34.219 -18.094 1 88.31 26 ALA B O 1
ATOM 3287 N N . ASP B 1 27 ? 0.205 -34.844 -17.375 1 89 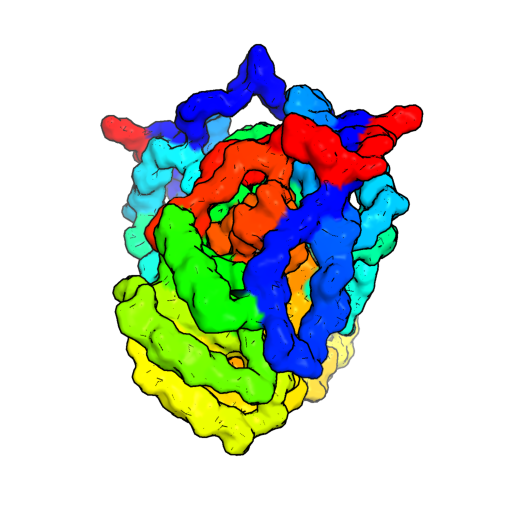27 ASP B N 1
ATOM 3288 C CA . ASP B 1 27 ? -0.382 -35.5 -16.219 1 89 27 ASP B CA 1
ATOM 3289 C C . ASP B 1 27 ? -0.983 -34.469 -15.242 1 89 27 ASP B C 1
ATOM 3291 O O . ASP B 1 27 ? -1.95 -34.781 -14.539 1 89 27 ASP B O 1
ATOM 3295 N N . ILE B 1 28 ? -0.413 -33.281 -15.188 1 89.31 28 ILE B N 1
ATOM 3296 C CA . ILE B 1 28 ? -0.904 -32.219 -14.328 1 89.31 28 ILE B CA 1
ATOM 3297 C C . ILE B 1 28 ? -2.207 -31.641 -14.898 1 89.31 28 ILE B C 1
ATOM 3299 O O . ILE B 1 28 ? -3.129 -31.328 -14.148 1 89.31 28 ILE B O 1
ATOM 3303 N N . LEU B 1 29 ? -2.266 -31.609 -16.188 1 85.75 29 LEU B N 1
ATOM 3304 C CA . LEU B 1 29 ? -3.398 -30.969 -16.859 1 85.75 29 LEU B CA 1
ATOM 3305 C C . LEU B 1 29 ? -4.551 -31.953 -17.031 1 85.75 29 LEU B C 1
ATOM 3307 O O . LEU B 1 29 ? -5.672 -31.562 -17.344 1 85.75 29 LEU B O 1
ATOM 3311 N N . SER B 1 30 ? -4.305 -33.188 -16.859 1 78.44 30 SER B N 1
ATOM 3312 C CA . SER B 1 30 ? -5.273 -34.219 -17.141 1 78.44 30 SER B CA 1
ATOM 3313 C C . SER B 1 30 ? -6.562 -34.031 -16.359 1 78.44 30 SER B C 1
ATOM 3315 O O . SER B 1 30 ? -6.523 -33.625 -15.188 1 78.44 30 SER B O 1
ATOM 3317 N N . ALA B 1 31 ? -7.691 -34.188 -17.109 1 75.12 31 ALA B N 1
ATOM 3318 C CA . ALA B 1 31 ? -9.031 -34.188 -16.531 1 75.12 31 ALA B CA 1
ATOM 3319 C C . ALA B 1 31 ? -9.93 -35.219 -17.188 1 75.12 31 ALA B C 1
ATOM 3321 O O . ALA B 1 31 ? -10.883 -34.875 -17.891 1 75.12 31 ALA B O 1
ATOM 3322 N N . PRO B 1 32 ? -9.672 -36.438 -17.141 1 64.94 32 PRO B N 1
ATOM 3323 C CA . PRO B 1 32 ? -10.367 -37.469 -17.906 1 64.94 32 PRO B CA 1
ATOM 3324 C C . PRO B 1 32 ? -11.883 -37.406 -17.734 1 64.94 32 PRO B C 1
ATOM 3326 O O . PRO B 1 32 ? -12.625 -37.719 -18.672 1 64.94 32 PRO B O 1
ATOM 3329 N N . GLU B 1 33 ? -12.5 -37.25 -16.625 1 59.53 33 GLU B N 1
ATOM 3330 C CA . GLU B 1 33 ? -13.945 -37.344 -16.453 1 59.53 33 GLU B CA 1
ATOM 3331 C C . GLU B 1 33 ? -14.594 -35.969 -16.562 1 59.53 33 GLU B C 1
ATOM 3333 O O . GLU B 1 33 ? -15.766 -35.781 -16.234 1 59.53 33 GLU B O 1
ATOM 3338 N N . SER B 1 34 ? -13.836 -35 -16.844 1 55.91 34 SER B N 1
ATOM 3339 C CA . SER B 1 34 ? -14.391 -33.656 -16.672 1 55.91 34 SER B CA 1
ATOM 3340 C C . SER B 1 34 ? -15.086 -33.188 -17.938 1 55.91 34 SER B C 1
ATOM 3342 O O . SER B 1 34 ? -14.492 -33.188 -19.016 1 55.91 34 SER B O 1
ATOM 3344 N N . ARG B 1 35 ? -16.484 -33.531 -18.141 1 48.66 35 ARG B N 1
ATOM 3345 C CA . ARG B 1 35 ? -17.344 -32.906 -19.141 1 48.66 35 ARG B CA 1
ATOM 3346 C C . ARG B 1 35 ? -17.453 -31.391 -18.891 1 48.66 35 ARG B C 1
ATOM 3348 O O . ARG B 1 35 ? -18.234 -30.703 -19.562 1 48.66 35 ARG B O 1
ATOM 3355 N N . GLY B 1 36 ? -16.953 -30.875 -17.859 1 46.09 36 GLY B N 1
ATOM 3356 C CA . GLY B 1 36 ? -17.344 -29.5 -17.578 1 46.09 36 GLY B CA 1
ATOM 3357 C C . GLY B 1 36 ? -16.422 -28.484 -18.188 1 46.09 36 GLY B C 1
ATOM 3358 O O . GLY B 1 36 ? -15.398 -28.828 -18.797 1 46.09 36 GLY B O 1
ATOM 3359 N N . PRO B 1 37 ? -17.078 -27.234 -18.344 1 41.81 37 PRO B N 1
ATOM 3360 C CA . PRO B 1 37 ? -16.344 -26.109 -18.938 1 41.81 37 PRO B CA 1
ATOM 3361 C C . PRO B 1 37 ? -14.93 -25.969 -18.375 1 41.81 37 PRO B C 1
ATOM 3363 O O . PRO B 1 37 ? -14.75 -25.609 -17.203 1 41.81 37 PRO B O 1
ATOM 3366 N N . LEU B 1 38 ? -14.273 -27 -18.547 1 46.44 38 LEU B N 1
ATOM 3367 C CA . LEU B 1 38 ? -12.898 -26.672 -18.203 1 46.44 38 LEU B CA 1
ATOM 3368 C C . LEU B 1 38 ? -12.57 -25.234 -18.641 1 46.44 38 LEU B C 1
ATOM 3370 O O . LEU B 1 38 ? -13.219 -24.688 -19.547 1 46.44 38 LEU B O 1
ATOM 3374 N N . TYR B 1 39 ? -11.68 -24.578 -17.922 1 48.62 39 TYR B N 1
ATOM 3375 C CA . TYR B 1 39 ? -11.117 -23.359 -18.5 1 48.62 39 TYR B CA 1
ATOM 3376 C C . TYR B 1 39 ? -10.969 -23.484 -20.016 1 48.62 39 TYR B C 1
ATOM 3378 O O . TYR B 1 39 ? -10.188 -24.312 -20.5 1 48.62 39 TYR B O 1
ATOM 3386 N N . ARG B 1 40 ? -12.18 -23.609 -20.688 1 43.44 40 ARG B N 1
ATOM 3387 C CA . ARG B 1 40 ? -12.203 -23.672 -22.156 1 43.44 40 ARG B CA 1
ATOM 3388 C C . ARG B 1 40 ? -10.836 -23.297 -22.734 1 43.44 40 ARG B C 1
ATOM 3390 O O . ARG B 1 40 ? -10.391 -23.906 -23.703 1 43.44 40 ARG B O 1
ATOM 3397 N N . ASP B 1 41 ? -10.5 -22.094 -22.312 1 47 41 ASP B N 1
ATOM 3398 C CA . ASP B 1 41 ? -9.25 -21.516 -22.797 1 47 41 ASP B CA 1
ATOM 3399 C C . ASP B 1 41 ? -8.047 -22.344 -22.328 1 47 41 ASP B C 1
ATOM 3401 O O . ASP B 1 41 ? -6.902 -22 -22.609 1 47 41 ASP B O 1
ATOM 3405 N N . SER B 1 42 ? -8.352 -23.328 -21.516 1 50.28 42 SER B N 1
ATOM 3406 C CA . SER B 1 42 ? -7.375 -24.125 -20.781 1 50.28 42 SER B CA 1
ATOM 3407 C C . SER B 1 42 ? -6.496 -24.938 -21.719 1 50.28 42 SER B C 1
ATOM 3409 O O . SER B 1 42 ? -5.312 -25.141 -21.438 1 50.28 42 SER B O 1
ATOM 3411 N N . LEU B 1 43 ? -7.176 -25.438 -22.766 1 52.84 43 LEU B N 1
ATOM 3412 C CA . LEU B 1 43 ? -6.344 -26.391 -23.484 1 52.84 43 LEU B CA 1
ATOM 3413 C C . LEU B 1 43 ? -5.391 -25.672 -24.438 1 52.84 43 LEU B C 1
ATOM 3415 O O . LEU B 1 43 ? -4.453 -26.281 -24.969 1 52.84 43 LEU B O 1
ATOM 3419 N N . ALA B 1 44 ? -5.578 -24.281 -24.438 1 67.56 44 ALA B N 1
ATOM 3420 C CA . ALA B 1 44 ? -4.68 -23.688 -25.438 1 67.56 44 ALA B CA 1
ATOM 3421 C C . ALA B 1 44 ? -3.621 -22.812 -24.766 1 67.56 44 ALA B C 1
ATOM 3423 O O . ALA B 1 44 ? -2.643 -22.422 -25.391 1 67.56 44 ALA B O 1
ATOM 3424 N N . TRP B 1 45 ? -3.717 -22.859 -23.391 1 77.5 45 TRP B N 1
ATOM 3425 C CA . TRP B 1 45 ? -2.85 -21.859 -22.781 1 77.5 45 TRP B CA 1
ATOM 3426 C C . TRP B 1 45 ? -1.397 -22.312 -22.781 1 77.5 45 TRP B C 1
ATOM 3428 O O . TRP B 1 45 ? -0.479 -21.5 -22.891 1 77.5 45 TRP B O 1
ATOM 3438 N N . PRO B 1 46 ? -1.198 -23.641 -22.719 1 76.25 46 PRO B N 1
ATOM 3439 C CA . PRO B 1 46 ? 0.211 -24.031 -22.656 1 76.25 46 PRO B CA 1
ATOM 3440 C C . PRO B 1 46 ? 0.966 -23.703 -23.953 1 76.25 46 PRO B C 1
ATOM 3442 O O . PRO B 1 46 ? 2.193 -23.578 -23.938 1 76.25 46 PRO B O 1
ATOM 3445 N N . ASP B 1 47 ? 0.13 -23.531 -24.906 1 83.31 47 ASP B N 1
ATOM 3446 C CA . ASP B 1 47 ? 0.757 -23.297 -26.203 1 83.31 47 ASP B CA 1
ATOM 3447 C C . ASP B 1 47 ? 0.877 -21.797 -26.484 1 83.31 47 ASP B C 1
ATOM 3449 O O . ASP B 1 47 ? 1.489 -21.406 -27.484 1 83.31 47 ASP B O 1
ATOM 3453 N N . MET B 1 48 ? 0.354 -21.094 -25.609 1 85.31 48 MET B N 1
ATOM 3454 C CA . MET B 1 48 ? 0.441 -19.656 -25.812 1 85.31 48 MET B CA 1
ATOM 3455 C C . MET B 1 48 ? 1.859 -19.156 -25.562 1 85.31 48 MET B C 1
ATOM 3457 O O . MET B 1 48 ? 2.492 -19.547 -24.578 1 85.31 48 MET B O 1
ATOM 3461 N N . PRO B 1 49 ? 2.295 -18.375 -26.453 1 92.75 49 PRO B N 1
ATOM 3462 C CA . PRO B 1 49 ? 3.66 -17.859 -26.297 1 92.75 49 PRO B CA 1
ATOM 3463 C C . PRO B 1 49 ? 3.795 -16.891 -25.141 1 92.75 49 PRO B C 1
ATOM 3465 O O . PRO B 1 49 ? 2.824 -16.219 -24.766 1 92.75 49 PRO B O 1
ATOM 3468 N N . ILE B 1 50 ? 4.984 -16.875 -24.562 1 95.44 50 ILE B N 1
ATOM 3469 C CA . ILE B 1 50 ? 5.387 -15.93 -23.531 1 95.44 50 ILE B CA 1
ATOM 3470 C C . ILE B 1 50 ? 6.66 -15.203 -23.953 1 95.44 50 ILE B C 1
ATOM 3472 O O . ILE B 1 50 ? 7.559 -15.805 -24.547 1 95.44 50 ILE B O 1
ATOM 3476 N N . HIS B 1 51 ? 6.691 -13.922 -23.766 1 97.62 51 HIS B N 1
ATOM 3477 C CA . HIS B 1 51 ? 7.91 -13.172 -24.062 1 97.62 51 HIS B CA 1
ATOM 3478 C C . HIS B 1 51 ? 8.758 -12.969 -22.812 1 97.62 51 HIS B C 1
ATOM 3480 O O . HIS B 1 51 ? 8.258 -12.484 -21.797 1 97.62 51 HIS B O 1
ATOM 3486 N N . LEU B 1 52 ? 10.023 -13.367 -22.891 1 98.75 52 LEU B N 1
ATOM 3487 C CA . LEU B 1 52 ? 11.055 -13.078 -21.906 1 98.75 52 LEU B CA 1
ATOM 3488 C C . LEU B 1 52 ? 11.961 -11.945 -22.375 1 98.75 52 LEU B C 1
ATOM 3490 O O . LEU B 1 52 ? 12.305 -11.867 -23.547 1 98.75 52 LEU B O 1
ATOM 3494 N N . VAL B 1 53 ? 12.336 -11.102 -21.453 1 98.88 53 VAL B N 1
ATOM 3495 C CA . VAL B 1 53 ? 13.078 -9.906 -21.828 1 98.88 53 VAL B CA 1
ATOM 3496 C C . VAL B 1 53 ? 14.305 -9.758 -20.938 1 98.88 53 VAL B C 1
ATOM 3498 O O . VAL B 1 53 ? 14.227 -9.977 -19.719 1 98.88 53 VAL B O 1
ATOM 3501 N N . GLU B 1 54 ? 15.398 -9.453 -21.516 1 98.94 54 GLU B N 1
ATOM 3502 C CA . GLU B 1 54 ? 16.547 -8.875 -20.828 1 98.94 54 GLU B CA 1
ATOM 3503 C C . GLU B 1 54 ? 16.75 -7.414 -21.203 1 98.94 54 GLU B C 1
ATOM 3505 O O . GLU B 1 54 ? 16.844 -7.086 -22.391 1 98.94 54 GLU B O 1
ATOM 3510 N N . GLY B 1 55 ? 16.75 -6.562 -20.25 1 98.75 55 GLY B N 1
ATOM 3511 C CA . GLY B 1 55 ? 17.031 -5.152 -20.469 1 98.75 55 GLY B CA 1
ATOM 3512 C C . GLY B 1 55 ? 18.391 -4.73 -19.953 1 98.75 55 GLY B C 1
ATOM 3513 O O . GLY B 1 55 ? 18.672 -4.809 -18.766 1 98.75 55 GLY B O 1
ATOM 3514 N N . GLU B 1 56 ? 19.188 -4.289 -20.844 1 98.5 56 GLU B N 1
ATOM 3515 C CA . GLU B 1 56 ? 20.469 -3.705 -20.453 1 98.5 56 GLU B CA 1
ATOM 3516 C C . GLU B 1 56 ? 20.297 -2.289 -19.922 1 98.5 56 GLU B C 1
ATOM 3518 O O . GLU B 1 56 ? 19.531 -1.5 -20.469 1 98.5 56 GLU B O 1
ATOM 3523 N N . THR B 1 57 ? 21.031 -2.018 -18.812 1 97.44 57 THR B N 1
ATOM 3524 C CA . THR B 1 57 ? 20.828 -0.727 -18.172 1 97.44 57 THR B CA 1
ATOM 3525 C C . THR B 1 57 ? 22.047 0.178 -18.375 1 97.44 57 THR B C 1
ATOM 3527 O O . THR B 1 57 ? 23.141 -0.301 -18.688 1 97.44 57 THR B O 1
ATOM 3530 N N . SER B 1 58 ? 21.844 1.438 -18.188 1 95.5 58 SER B N 1
ATOM 3531 C CA . SER B 1 58 ? 22.906 2.441 -18.234 1 95.5 58 SER B CA 1
ATOM 3532 C C . SER B 1 58 ? 23.953 2.197 -17.156 1 95.5 58 SER B C 1
ATOM 3534 O O . SER B 1 58 ? 25.062 2.715 -17.234 1 95.5 58 SER B O 1
ATOM 3536 N N . ALA B 1 59 ? 23.594 1.418 -16.203 1 94.19 59 ALA B N 1
ATOM 3537 C CA . ALA B 1 59 ? 24.516 1.106 -15.109 1 94.19 59 ALA B CA 1
ATOM 3538 C C . ALA B 1 59 ? 25.312 -0.164 -15.414 1 94.19 59 ALA B C 1
ATOM 3540 O O . ALA B 1 59 ? 26.125 -0.606 -14.594 1 94.19 59 ALA B O 1
ATOM 3541 N N . GLY B 1 60 ? 25.031 -0.858 -16.469 1 96.12 60 GLY B N 1
ATOM 3542 C CA . GLY B 1 60 ? 25.891 -1.932 -16.953 1 96.12 60 GLY B CA 1
ATOM 3543 C C . GLY B 1 60 ? 25.406 -3.311 -16.547 1 96.12 60 GLY B C 1
ATOM 3544 O O . GLY B 1 60 ? 26.062 -4.316 -16.828 1 96.12 60 GLY B O 1
ATOM 3545 N N . PHE B 1 61 ? 24.281 -3.332 -15.836 1 97.62 61 PHE B N 1
ATOM 3546 C CA . PHE B 1 61 ? 23.734 -4.641 -15.484 1 97.62 61 PHE B CA 1
ATOM 3547 C C . PHE B 1 61 ? 22.469 -4.926 -16.281 1 97.62 61 PHE B C 1
ATOM 3549 O O . PHE B 1 61 ? 21.969 -4.051 -16.984 1 97.62 61 PHE B O 1
ATOM 3556 N N . THR B 1 62 ? 22 -6.188 -16.219 1 98.44 62 THR B N 1
ATOM 3557 C CA . THR B 1 62 ? 20.828 -6.645 -16.953 1 98.44 62 THR B CA 1
ATOM 3558 C C . THR B 1 62 ? 19.672 -6.926 -15.992 1 98.44 62 THR B C 1
ATOM 3560 O O . THR B 1 62 ? 19.875 -7.516 -14.93 1 98.44 62 THR B O 1
ATOM 3563 N N . ALA B 1 63 ? 18.516 -6.434 -16.359 1 98.75 63 ALA B N 1
ATOM 3564 C CA . ALA B 1 63 ? 17.281 -6.77 -15.672 1 98.75 63 ALA B CA 1
ATOM 3565 C C . ALA B 1 63 ? 16.438 -7.734 -16.5 1 98.75 63 ALA B C 1
ATOM 3567 O O . ALA B 1 63 ? 16.547 -7.773 -17.719 1 98.75 63 ALA B O 1
ATOM 3568 N N . VAL B 1 64 ? 15.562 -8.477 -15.852 1 98.94 64 VAL B N 1
ATOM 3569 C CA . VAL B 1 64 ? 14.766 -9.469 -16.562 1 98.94 64 VAL B CA 1
ATOM 3570 C C . VAL B 1 64 ? 13.281 -9.117 -16.438 1 98.94 64 VAL B C 1
ATOM 3572 O O . VAL B 1 64 ? 12.859 -8.5 -15.461 1 98.94 64 VAL B O 1
ATOM 3575 N N . GLY B 1 65 ? 12.547 -9.477 -17.453 1 98.5 65 GLY B N 1
ATOM 3576 C CA . GLY B 1 65 ? 11.109 -9.266 -17.516 1 98.5 65 GLY B CA 1
ATOM 3577 C C . GLY B 1 65 ? 10.367 -10.391 -18.219 1 98.5 65 GLY B C 1
ATOM 3578 O O . GLY B 1 65 ? 10.984 -11.195 -18.922 1 98.5 65 GLY B O 1
ATOM 3579 N N . GLU B 1 66 ? 9.086 -10.469 -17.953 1 96.75 66 GLU B N 1
ATOM 3580 C CA . GLU B 1 66 ? 8.18 -11.461 -18.516 1 96.75 66 GLU B CA 1
ATOM 3581 C C . GLU B 1 66 ? 6.781 -10.891 -18.703 1 96.75 66 GLU B C 1
ATOM 3583 O O . GLU B 1 66 ? 6.301 -10.117 -17.875 1 96.75 66 GLU B O 1
ATOM 3588 N N . CYS B 1 67 ? 6.176 -11.18 -19.828 1 91.81 67 CYS B N 1
ATOM 3589 C CA . CYS B 1 67 ? 4.781 -10.82 -20.047 1 91.81 67 CYS B CA 1
ATOM 3590 C C . CYS B 1 67 ? 3.857 -11.992 -19.734 1 91.81 67 CYS B C 1
ATOM 3592 O O . CYS B 1 67 ? 4.32 -13.125 -19.562 1 91.81 67 CYS B O 1
ATOM 3594 N N . ASP B 1 68 ? 2.615 -11.703 -19.703 1 87.62 68 ASP B N 1
ATOM 3595 C CA . ASP B 1 68 ? 1.629 -12.773 -19.578 1 87.62 68 ASP B CA 1
ATOM 3596 C C . ASP B 1 68 ? 1.544 -13.586 -20.875 1 87.62 68 ASP B C 1
ATOM 3598 O O . ASP B 1 68 ? 1.979 -13.133 -21.938 1 87.62 68 ASP B O 1
ATOM 3602 N N . ARG B 1 69 ? 1.062 -14.734 -20.719 1 86.69 69 ARG B N 1
ATOM 3603 C CA . ARG B 1 69 ? 0.885 -15.602 -21.875 1 86.69 69 ARG B CA 1
ATOM 3604 C C . ARG B 1 69 ? -0.027 -14.953 -22.906 1 86.69 69 ARG B C 1
ATOM 3606 O O . ARG B 1 69 ? -1.01 -14.297 -22.562 1 86.69 69 ARG B O 1
ATOM 3613 N N . GLY B 1 70 ? 0.324 -15.008 -24.078 1 84.88 70 GLY B N 1
ATOM 3614 C CA . GLY B 1 70 ? -0.516 -14.555 -25.188 1 84.88 70 GLY B CA 1
ATOM 3615 C C . GLY B 1 70 ? -0.349 -13.078 -25.5 1 84.88 70 GLY B C 1
ATOM 3616 O O . GLY B 1 70 ? -1.007 -12.555 -26.391 1 84.88 70 GLY B O 1
ATOM 3617 N N . THR B 1 71 ? 0.558 -12.359 -24.812 1 88.38 71 THR B N 1
ATOM 3618 C CA . THR B 1 71 ? 0.824 -10.969 -25.141 1 88.38 71 THR B CA 1
ATOM 3619 C C . THR B 1 71 ? 1.459 -10.852 -26.531 1 88.38 71 THR B C 1
ATOM 3621 O O . THR B 1 71 ? 2.428 -11.547 -26.828 1 88.38 71 THR B O 1
ATOM 3624 N N . SER B 1 72 ? 0.925 -9.992 -27.312 1 90.88 72 SER B N 1
ATOM 3625 C CA . SER B 1 72 ? 1.403 -9.875 -28.688 1 90.88 72 SER B CA 1
ATOM 3626 C C . SER B 1 72 ? 2.785 -9.234 -28.734 1 90.88 72 SER B C 1
ATOM 3628 O O . SER B 1 72 ? 3.15 -8.469 -27.844 1 90.88 72 SER B O 1
ATOM 3630 N N . ARG B 1 73 ? 3.49 -9.555 -29.797 1 93.69 73 ARG B N 1
ATOM 3631 C CA . ARG B 1 73 ? 4.785 -8.93 -30.047 1 93.69 73 ARG B CA 1
ATOM 3632 C C . ARG B 1 73 ? 4.656 -7.406 -30.094 1 93.69 73 ARG B C 1
ATOM 3634 O O . ARG B 1 73 ? 5.504 -6.691 -29.547 1 93.69 73 ARG B O 1
ATOM 3641 N N . ALA B 1 74 ? 3.59 -6.945 -30.703 1 92.44 74 ALA B N 1
ATOM 3642 C CA . ALA B 1 74 ? 3.367 -5.508 -30.844 1 92.44 74 ALA B CA 1
ATOM 3643 C C . ALA B 1 74 ? 3.246 -4.84 -29.484 1 92.44 74 ALA B C 1
ATOM 3645 O O . ALA B 1 74 ? 3.814 -3.771 -29.25 1 92.44 74 ALA B O 1
ATOM 3646 N N . THR B 1 75 ? 2.527 -5.477 -28.578 1 91 75 THR B N 1
ATOM 3647 C CA . THR B 1 75 ? 2.348 -4.961 -27.219 1 91 75 THR B CA 1
ATOM 3648 C C . THR B 1 75 ? 3.674 -4.953 -26.469 1 91 75 THR B C 1
ATOM 3650 O O . THR B 1 75 ? 3.992 -3.982 -25.766 1 91 75 THR B O 1
ATOM 3653 N N . VAL B 1 76 ? 4.469 -5.973 -26.641 1 94.44 76 VAL B N 1
ATOM 3654 C CA . VAL B 1 76 ? 5.77 -6.086 -26 1 94.44 76 VAL B CA 1
ATOM 3655 C C . VAL B 1 76 ? 6.699 -4.988 -26.5 1 94.44 76 VAL B C 1
ATOM 3657 O O . VAL B 1 76 ? 7.289 -4.25 -25.719 1 94.44 76 VAL B O 1
ATOM 3660 N N . GLU B 1 77 ? 6.684 -4.855 -27.781 1 94.81 77 GLU B N 1
ATOM 3661 C CA . GLU B 1 77 ? 7.547 -3.846 -28.391 1 94.81 77 GLU B CA 1
ATOM 3662 C C . GLU B 1 77 ? 7.148 -2.441 -27.938 1 94.81 77 GLU B C 1
ATOM 3664 O O . GLU B 1 77 ? 8.008 -1.621 -27.625 1 94.81 77 GLU B O 1
ATOM 3669 N N . ALA B 1 78 ? 5.902 -2.215 -27.953 1 90.88 78 ALA B N 1
ATOM 3670 C CA . ALA B 1 78 ? 5.418 -0.897 -27.547 1 90.88 78 ALA B CA 1
ATOM 3671 C C . ALA B 1 78 ? 5.793 -0.592 -26.109 1 90.88 78 ALA B C 1
ATOM 3673 O O . ALA B 1 78 ? 6.203 0.527 -25.781 1 90.88 78 ALA B O 1
ATOM 3674 N N . THR B 1 79 ? 5.668 -1.554 -25.234 1 91.75 79 THR B N 1
ATOM 3675 C CA . THR B 1 79 ? 6.02 -1.396 -23.828 1 91.75 79 THR B CA 1
ATOM 3676 C C . THR B 1 79 ? 7.508 -1.093 -23.672 1 91.75 79 THR B C 1
ATOM 3678 O O . THR B 1 79 ? 7.887 -0.176 -22.953 1 91.75 79 THR B O 1
ATOM 3681 N N . LEU B 1 80 ? 8.281 -1.829 -24.406 1 95.81 80 LEU B N 1
ATOM 3682 C CA . LEU B 1 80 ? 9.727 -1.693 -24.297 1 95.81 80 LEU B CA 1
ATOM 3683 C C . LEU B 1 80 ? 10.203 -0.364 -24.875 1 95.81 80 LEU B C 1
ATOM 3685 O O . LEU B 1 80 ? 11.102 0.273 -24.328 1 95.81 80 LEU B O 1
ATOM 3689 N N . ARG B 1 81 ? 9.594 0.086 -25.922 1 93.94 81 ARG B N 1
ATOM 3690 C CA . ARG B 1 81 ? 9.93 1.378 -26.516 1 93.94 81 ARG B CA 1
ATOM 3691 C C . ARG B 1 81 ? 9.602 2.518 -25.562 1 93.94 81 ARG B C 1
ATOM 3693 O O . ARG B 1 81 ? 10.344 3.5 -25.469 1 93.94 81 ARG B O 1
ATOM 3700 N N . ASP B 1 82 ? 8.523 2.328 -24.859 1 88.94 82 ASP B N 1
ATOM 3701 C CA . ASP B 1 82 ? 8.133 3.332 -23.875 1 88.94 82 ASP B CA 1
ATOM 3702 C C . ASP B 1 82 ? 9.141 3.395 -22.719 1 88.94 82 ASP B C 1
ATOM 3704 O O . ASP B 1 82 ? 9.359 4.457 -22.141 1 88.94 82 ASP B O 1
ATOM 3708 N N . LEU B 1 83 ? 9.727 2.256 -22.406 1 92.88 83 LEU B N 1
ATOM 3709 C CA . LEU B 1 83 ? 10.633 2.176 -21.266 1 92.88 83 LEU B CA 1
ATOM 3710 C C . LEU B 1 83 ? 12.047 2.568 -21.672 1 92.88 83 LEU B C 1
ATOM 3712 O O . LEU B 1 83 ? 12.859 2.936 -20.828 1 92.88 83 LEU B O 1
ATOM 3716 N N . LEU B 1 84 ? 12.289 2.459 -22.969 1 95.19 84 LEU B N 1
ATOM 3717 C CA . LEU B 1 84 ? 13.633 2.723 -23.453 1 95.19 84 LEU B CA 1
ATOM 3718 C C . LEU B 1 84 ? 14.039 4.168 -23.188 1 95.19 84 LEU B C 1
ATOM 3720 O O . LEU B 1 84 ? 13.297 5.098 -23.516 1 95.19 84 LEU B O 1
ATOM 3724 N N . GLY B 1 85 ? 15.133 4.395 -22.453 1 93.25 85 GLY B N 1
ATOM 3725 C CA . GLY B 1 85 ? 15.688 5.711 -22.188 1 93.25 85 GLY B CA 1
ATOM 3726 C C . GLY B 1 85 ? 14.992 6.441 -21.062 1 93.25 85 GLY B C 1
ATOM 3727 O O . GLY B 1 85 ? 15.445 7.508 -20.625 1 93.25 85 GLY B O 1
ATOM 3728 N N . ARG B 1 86 ? 13.953 5.891 -20.547 1 90.94 86 ARG B N 1
ATOM 3729 C CA . ARG B 1 86 ? 13.227 6.527 -19.453 1 90.94 86 ARG B CA 1
ATOM 3730 C C . ARG B 1 86 ? 13.961 6.344 -18.125 1 90.94 86 ARG B C 1
ATOM 3732 O O . ARG B 1 86 ? 14.5 5.27 -17.859 1 90.94 86 ARG B O 1
ATOM 3739 N N . ASN B 1 87 ? 13.992 7.434 -17.328 1 90.44 87 ASN B N 1
ATOM 3740 C CA . ASN B 1 87 ? 14.594 7.316 -16 1 90.44 87 ASN B CA 1
ATOM 3741 C C . ASN B 1 87 ? 13.703 6.512 -15.055 1 90.44 87 ASN B C 1
ATOM 3743 O O . ASN B 1 87 ? 12.672 6.996 -14.602 1 90.44 87 ASN B O 1
ATOM 3747 N N . LEU B 1 88 ? 14.141 5.348 -14.703 1 90.81 88 LEU B N 1
ATOM 3748 C CA . LEU B 1 88 ? 13.367 4.418 -13.883 1 90.81 88 LEU B CA 1
ATOM 3749 C C . LEU B 1 88 ? 13.227 4.934 -12.461 1 90.81 88 LEU B C 1
ATOM 3751 O O . LEU B 1 88 ? 12.266 4.594 -11.758 1 90.81 88 LEU B O 1
ATOM 3755 N N . LEU B 1 89 ? 14.094 5.727 -12.055 1 85.75 89 LEU B N 1
ATOM 3756 C CA . LEU B 1 89 ? 14.07 6.227 -10.688 1 85.75 89 LEU B CA 1
ATOM 3757 C C . LEU B 1 89 ? 13.039 7.344 -10.531 1 85.75 89 LEU B C 1
ATOM 3759 O O . LEU B 1 89 ? 12.688 7.719 -9.414 1 85.75 89 LEU B O 1
ATOM 3763 N N . ALA B 1 90 ? 12.578 7.824 -11.617 1 83.12 90 ALA B N 1
ATOM 3764 C CA . ALA B 1 90 ? 11.594 8.906 -11.602 1 83.12 90 ALA B CA 1
ATOM 3765 C C . ALA B 1 90 ? 10.18 8.375 -11.805 1 83.12 90 ALA B C 1
ATOM 3767 O O . ALA B 1 90 ? 9.234 9.148 -11.977 1 83.12 90 ALA B O 1
ATOM 3768 N N . MET B 1 91 ? 10.086 7.043 -11.797 1 84.44 91 MET B N 1
ATOM 3769 C CA . MET B 1 91 ? 8.773 6.422 -11.953 1 84.44 91 MET B CA 1
ATOM 3770 C C . MET B 1 91 ? 8.617 5.242 -10.992 1 84.44 91 MET B C 1
ATOM 3772 O O . MET B 1 91 ? 9.602 4.766 -10.422 1 84.44 91 MET B O 1
ATOM 3776 N N . ALA B 1 92 ? 7.379 4.844 -10.82 1 84.94 92 ALA B N 1
ATOM 3777 C CA . ALA B 1 92 ? 7.031 3.631 -10.086 1 84.94 92 ALA B CA 1
ATOM 3778 C C . ALA B 1 92 ? 5.836 2.93 -10.727 1 84.94 92 ALA B C 1
ATOM 3780 O O . ALA B 1 92 ? 4.891 3.586 -11.18 1 84.94 92 ALA B O 1
ATOM 3781 N N . PRO B 1 93 ? 5.941 1.605 -10.766 1 86 93 PRO B N 1
ATOM 3782 C CA . PRO B 1 93 ? 4.828 0.877 -11.375 1 86 93 PRO B CA 1
ATOM 3783 C C . PRO B 1 93 ? 3.475 1.255 -10.773 1 86 93 PRO B C 1
ATOM 3785 O O . PRO B 1 93 ? 2.48 1.357 -11.492 1 86 93 PRO B O 1
ATOM 3788 N N . ALA B 1 94 ? 3.453 1.538 -9.5 1 80.56 94 ALA B N 1
ATOM 3789 C CA . ALA B 1 94 ? 2.199 1.835 -8.812 1 80.56 94 ALA B CA 1
ATOM 3790 C C . ALA B 1 94 ? 1.604 3.15 -9.305 1 80.56 94 ALA B C 1
ATOM 3792 O O . ALA B 1 94 ? 0.434 3.445 -9.047 1 80.56 94 ALA B O 1
ATOM 3793 N N . THR B 1 95 ? 2.432 3.947 -10.008 1 78.88 95 THR B N 1
ATOM 3794 C CA . THR B 1 95 ? 1.965 5.254 -10.453 1 78.88 95 THR B CA 1
ATOM 3795 C C . THR B 1 95 ? 1.561 5.211 -11.922 1 78.88 95 THR B C 1
ATOM 3797 O O . THR B 1 95 ? 1.038 6.188 -12.461 1 78.88 95 THR B O 1
ATOM 3800 N N . VAL B 1 96 ? 1.937 4.121 -12.5 1 72.94 96 VAL B N 1
ATOM 3801 C CA . VAL B 1 96 ? 1.618 3.98 -13.914 1 72.94 96 VAL B CA 1
ATOM 3802 C C . VAL B 1 96 ? 0.205 3.424 -14.078 1 72.94 96 VAL B C 1
ATOM 3804 O O . VAL B 1 96 ? -0.118 2.367 -13.523 1 72.94 96 VAL B O 1
ATOM 3807 N N . TRP B 1 97 ? -0.669 4.531 -14.297 1 57.97 97 TRP B N 1
ATOM 3808 C CA . TRP B 1 97 ? -2.072 4.133 -14.336 1 57.97 97 TRP B CA 1
ATOM 3809 C C . TRP B 1 97 ? -2.52 3.836 -15.758 1 57.97 97 TRP B C 1
ATOM 3811 O O . TRP B 1 97 ? -2.039 4.461 -16.703 1 57.97 97 TRP B O 1
ATOM 3821 N N . MET B 1 98 ? -2.992 2.723 -15.867 1 51.22 98 MET B N 1
ATOM 3822 C CA . MET B 1 98 ? -3.539 2.379 -17.172 1 51.22 98 MET B CA 1
ATOM 3823 C C . MET B 1 98 ? -4.809 3.172 -17.453 1 51.22 98 MET B C 1
ATOM 3825 O O . MET B 1 98 ? -5.453 3.672 -16.531 1 51.22 98 MET B O 1
ATOM 3829 N N . GLU B 1 99 ? -5.172 3.311 -18.625 1 50.19 99 GLU B N 1
ATOM 3830 C CA . GLU B 1 99 ? -6.312 4 -19.219 1 50.19 99 GLU B CA 1
ATOM 3831 C C . GLU B 1 99 ? -7.625 3.549 -18.594 1 50.19 99 GLU B C 1
ATOM 3833 O O . GLU B 1 99 ? -7.758 2.393 -18.188 1 50.19 99 GLU B O 1
ATOM 3838 N N . GLY B 1 100 ? -8.461 4.434 -18.016 1 52.34 100 GLY B N 1
ATOM 3839 C CA . GLY B 1 100 ? -9.859 4.355 -17.609 1 52.34 100 GLY B CA 1
ATOM 3840 C C . GLY B 1 100 ? -10.125 4.988 -16.266 1 52.34 100 GLY B C 1
ATOM 3841 O O . GLY B 1 100 ? -9.188 5.309 -15.523 1 52.34 100 GLY B O 1
ATOM 3842 N N . THR B 1 101 ? -11.148 5.695 -16.156 1 49.06 101 THR B N 1
ATOM 3843 C CA . THR B 1 101 ? -11.547 6.492 -15.008 1 49.06 101 THR B CA 1
ATOM 3844 C C . THR B 1 101 ? -12.477 5.703 -14.094 1 49.06 101 THR B C 1
ATOM 3846 O O . THR B 1 101 ? -13.312 4.93 -14.57 1 49.06 101 THR B O 1
ATOM 3849 N N . SER B 1 102 ? -12.031 5.379 -12.883 1 47.03 102 SER B N 1
ATOM 3850 C CA . SER B 1 102 ? -12.969 4.879 -11.875 1 47.03 102 SER B CA 1
ATOM 3851 C C . SER B 1 102 ? -14.289 5.645 -11.922 1 47.03 102 SER B C 1
ATOM 3853 O O . SER B 1 102 ? -14.367 6.715 -12.531 1 47.03 102 SER B O 1
ATOM 3855 N N . PRO B 1 103 ? -15.188 4.91 -11.492 1 44.34 103 PRO B N 1
ATOM 3856 C CA . PRO B 1 103 ? -16.453 5.637 -11.422 1 44.34 103 PRO B CA 1
ATOM 3857 C C . PRO B 1 103 ? -16.312 7.008 -10.766 1 44.34 103 PRO B C 1
ATOM 3859 O O . PRO B 1 103 ? -17.125 7.906 -11.023 1 44.34 103 PRO B O 1
ATOM 3862 N N . VAL B 1 104 ? -15.312 7.109 -9.977 1 43.69 104 VAL B N 1
ATOM 3863 C CA . VAL B 1 104 ? -15.203 8.414 -9.336 1 43.69 104 VAL B CA 1
ATOM 3864 C C . VAL B 1 104 ? -14.195 9.273 -10.102 1 43.69 104 VAL B C 1
ATOM 3866 O O . VAL B 1 104 ? -13.797 10.344 -9.617 1 43.69 104 VAL B O 1
ATOM 3869 N N . GLY B 1 105 ? -13.945 8.828 -11.266 1 45.97 105 GLY B N 1
ATOM 3870 C CA . GLY B 1 105 ? -13.117 9.633 -12.156 1 45.97 105 GLY B CA 1
ATOM 3871 C C . GLY B 1 105 ? -11.633 9.43 -11.938 1 45.97 105 GLY B C 1
ATOM 3872 O O . GLY B 1 105 ? -10.812 10.156 -12.5 1 45.97 105 GLY B O 1
ATOM 3873 N N . LEU B 1 106 ? -11.43 8.539 -10.992 1 45.81 106 LEU B N 1
ATOM 3874 C CA . LEU B 1 106 ? -10.016 8.242 -10.781 1 45.81 106 LEU B CA 1
ATOM 3875 C C . LEU B 1 106 ? -9.523 7.219 -11.805 1 45.81 106 LEU B C 1
ATOM 3877 O O . LEU B 1 106 ? -10.281 6.336 -12.219 1 45.81 106 LEU B O 1
ATOM 3881 N N . PRO B 1 107 ? -8.492 7.688 -12.477 1 48.16 107 PRO B N 1
ATOM 3882 C CA . PRO B 1 107 ? -7.988 6.637 -13.359 1 48.16 107 PRO B CA 1
ATOM 3883 C C . PRO B 1 107 ? -7.984 5.262 -12.703 1 48.16 107 PRO B C 1
ATOM 3885 O O . PRO B 1 107 ? -7.668 5.141 -11.516 1 48.16 107 PRO B O 1
ATOM 3888 N N . MET B 1 108 ? -8.969 4.473 -13.18 1 47.72 108 MET B N 1
ATOM 3889 C CA . MET B 1 108 ? -9.031 3.104 -12.68 1 47.72 108 MET B CA 1
ATOM 3890 C C . MET B 1 108 ? -7.645 2.471 -12.641 1 47.72 108 MET B C 1
ATOM 3892 O O . MET B 1 108 ? -6.863 2.623 -13.578 1 47.72 108 MET B O 1
ATOM 3896 N N 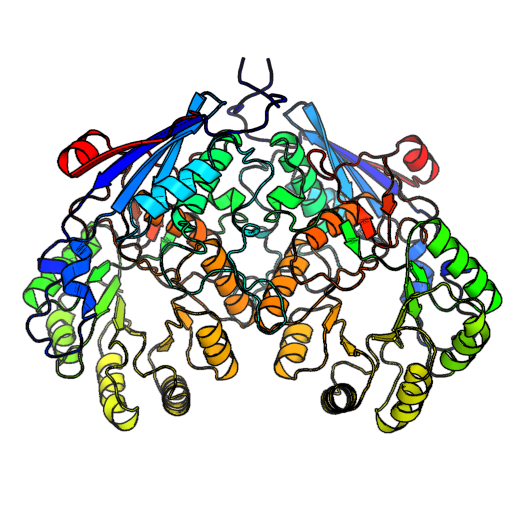. SER B 1 109 ? -7.309 2.498 -11.461 1 41.72 109 SER B N 1
ATOM 3897 C CA . SER B 1 109 ? -5.969 1.98 -11.211 1 41.72 109 SER B CA 1
ATOM 3898 C C . SER B 1 109 ? -5.645 0.812 -12.133 1 41.72 109 SER B C 1
ATOM 3900 O O . SER B 1 109 ? -4.602 0.808 -12.789 1 41.72 109 SER B O 1
ATOM 3902 N N . TYR B 1 110 ? -5.918 -0.476 -11.461 1 42.94 110 TYR B N 1
ATOM 3903 C CA . TYR B 1 110 ? -5.281 -1.703 -11.922 1 42.94 110 TYR B CA 1
ATOM 3904 C C . TYR B 1 110 ? -6.156 -2.42 -12.945 1 42.94 110 TYR B C 1
ATOM 3906 O O . TYR B 1 110 ? -7.387 -2.424 -12.82 1 42.94 110 TYR B O 1
ATOM 3914 N N . PRO B 1 111 ? -5.578 -2.525 -14.031 1 41.03 111 PRO B N 1
ATOM 3915 C CA . PRO B 1 111 ? -6.344 -3.377 -14.945 1 41.03 111 PRO B CA 1
ATOM 3916 C C . PRO B 1 111 ? -6.961 -4.586 -14.25 1 41.03 111 PRO B C 1
ATOM 3918 O O . PRO B 1 111 ? -6.379 -5.117 -13.297 1 41.03 111 PRO B O 1
ATOM 3921 N N . ALA B 1 112 ? -8.273 -4.52 -14.039 1 38.47 112 ALA B N 1
ATOM 3922 C CA . ALA B 1 112 ? -8.875 -5.754 -13.531 1 38.47 112 ALA B CA 1
ATOM 3923 C C . ALA B 1 112 ? -7.906 -6.93 -13.672 1 38.47 112 ALA B C 1
ATOM 3925 O O . ALA B 1 112 ? -7.441 -7.48 -12.672 1 38.47 112 ALA B O 1
ATOM 3926 N N . TRP B 1 113 ? -8.445 -8.086 -14.148 1 33.75 113 TRP B N 1
ATOM 3927 C CA . TRP B 1 113 ? -7.688 -9.305 -14.422 1 33.75 113 TRP B CA 1
ATOM 3928 C C . TRP B 1 113 ? -6.438 -9 -15.242 1 33.75 113 TRP B C 1
ATOM 3930 O O . TRP B 1 113 ? -6.297 -7.895 -15.781 1 33.75 113 TRP B O 1
ATOM 3940 N N . SER B 1 114 ? -5.848 -10.094 -15.562 1 36.38 114 SER B N 1
ATOM 3941 C CA . SER B 1 114 ? -4.621 -10.391 -16.297 1 36.38 114 SER B CA 1
ATOM 3942 C C . SER B 1 114 ? -4.281 -9.273 -17.281 1 36.38 114 SER B C 1
ATOM 3944 O O . SER B 1 114 ? -3.131 -9.141 -17.703 1 36.38 114 SER B O 1
ATOM 3946 N N . TRP B 1 115 ? -5.211 -9.148 -18.266 1 36.53 115 TRP B N 1
ATOM 3947 C CA . TRP B 1 115 ? -4.633 -8.945 -19.578 1 36.53 115 TRP B CA 1
ATOM 3948 C C . TRP B 1 115 ? -4.047 -7.543 -19.719 1 36.53 115 TRP B C 1
ATOM 3950 O O . TRP B 1 115 ? -4.52 -6.605 -19.062 1 36.53 115 TRP B O 1
ATOM 3960 N N . GLU B 1 116 ? -2.891 -7.598 -20.312 1 43.94 116 GLU B N 1
ATOM 3961 C CA . GLU B 1 116 ? -1.795 -6.758 -20.781 1 43.94 116 GLU B CA 1
ATOM 3962 C C . GLU B 1 116 ? -2.254 -5.316 -20.984 1 43.94 116 GLU B C 1
ATOM 3964 O O . GLU B 1 116 ? -1.562 -4.375 -20.594 1 43.94 116 GLU B O 1
ATOM 3969 N N . SER B 1 117 ? -3.092 -5.129 -22.047 1 47.19 117 SER B N 1
ATOM 3970 C CA . SER B 1 117 ? -2.811 -3.965 -22.875 1 47.19 117 SER B CA 1
ATOM 3971 C C . SER B 1 117 ? -3.66 -2.768 -22.469 1 47.19 117 SER B C 1
ATOM 3973 O O . SER B 1 117 ? -4.891 -2.834 -22.484 1 47.19 117 SER B O 1
ATOM 3975 N N . ALA B 1 118 ? -3.363 -2.309 -21.219 1 50.5 118 ALA B N 1
ATOM 3976 C CA . ALA B 1 118 ? -3.957 -0.977 -21.312 1 50.5 118 ALA B CA 1
ATOM 3977 C C . ALA B 1 118 ? -3.188 -0.101 -22.297 1 50.5 118 ALA B C 1
ATOM 3979 O O . ALA B 1 118 ? -1.986 0.127 -22.125 1 50.5 118 ALA B O 1
ATOM 3980 N N . GLY B 1 119 ? -3.893 0.213 -23.234 1 57.47 119 GLY B N 1
ATOM 3981 C CA . GLY B 1 119 ? -3.342 1.111 -24.234 1 57.47 119 GLY B CA 1
ATOM 3982 C C . GLY B 1 119 ? -2.301 0.453 -25.109 1 57.47 119 GLY B C 1
ATOM 3983 O O . GLY B 1 119 ? -1.327 1.093 -25.516 1 57.47 119 GLY B O 1
ATOM 3984 N N . GLY B 1 120 ? -2.465 -0.893 -25.031 1 67.88 120 GLY B N 1
ATOM 3985 C CA . GLY B 1 120 ? -1.518 -1.565 -25.906 1 67.88 120 GLY B CA 1
ATOM 3986 C C . GLY B 1 120 ? -0.193 -1.868 -25.234 1 67.88 120 GLY B C 1
ATOM 3987 O O . GLY B 1 120 ? 0.801 -2.156 -25.906 1 67.88 120 GLY B O 1
ATOM 3988 N N . ARG B 1 121 ? -0.181 -1.802 -23.875 1 79.25 121 ARG B N 1
ATOM 3989 C CA . ARG B 1 121 ? 1.061 -2.07 -23.156 1 79.25 121 ARG B CA 1
ATOM 3990 C C . ARG B 1 121 ? 0.884 -3.219 -22.156 1 79.25 121 ARG B C 1
ATOM 3992 O O . ARG B 1 121 ? -0.231 -3.492 -21.719 1 79.25 121 ARG B O 1
ATOM 3999 N N . SER B 1 122 ? 2.027 -3.846 -21.875 1 86.81 122 SER B N 1
ATOM 4000 C CA . SER B 1 122 ? 2.055 -4.902 -20.859 1 86.81 122 SER B CA 1
ATOM 4001 C C . SER B 1 122 ? 2.482 -4.355 -19.5 1 86.81 122 SER B C 1
ATOM 4003 O O . SER B 1 122 ? 3.648 -4.012 -19.312 1 86.81 122 SER B O 1
ATOM 4005 N N . TYR B 1 123 ? 1.58 -4.363 -18.594 1 86.88 123 TYR B N 1
ATOM 4006 C CA . TYR B 1 123 ? 1.879 -3.867 -17.266 1 86.88 123 TYR B CA 1
ATOM 4007 C C . TYR B 1 123 ? 2.766 -4.844 -16.5 1 86.88 123 TYR B C 1
ATOM 4009 O O . TYR B 1 123 ? 3.66 -4.434 -15.758 1 86.88 123 TYR B O 1
ATOM 4017 N N . LEU B 1 124 ? 2.541 -6.141 -16.688 1 90.62 124 LEU B N 1
ATOM 4018 C CA . LEU B 1 124 ? 3.354 -7.148 -16.016 1 90.62 124 LEU B CA 1
ATOM 4019 C C . LEU B 1 124 ? 4.805 -7.066 -16.469 1 90.62 124 LEU B C 1
ATOM 4021 O O . LEU B 1 124 ? 5.723 -7.266 -15.672 1 90.62 124 LEU B O 1
ATOM 4025 N N . LEU B 1 125 ? 4.941 -6.797 -17.75 1 93.06 125 LEU B N 1
ATOM 4026 C CA . LEU B 1 125 ? 6.297 -6.609 -18.266 1 93.06 125 LEU B CA 1
ATOM 4027 C C . LEU B 1 125 ? 6.953 -5.387 -17.625 1 93.06 125 LEU B C 1
ATOM 4029 O O . LEU B 1 125 ? 8.109 -5.445 -17.219 1 93.06 125 LEU B O 1
ATOM 4033 N N . LEU B 1 126 ? 6.227 -4.332 -17.5 1 91.62 126 LEU B N 1
ATOM 4034 C CA . LEU B 1 126 ? 6.723 -3.137 -16.828 1 91.62 126 LEU B CA 1
ATOM 4035 C C . LEU B 1 126 ? 7.109 -3.443 -15.391 1 91.62 126 LEU B C 1
ATOM 4037 O O . LEU B 1 126 ? 8.203 -3.082 -14.945 1 91.62 126 LEU B O 1
ATOM 4041 N N . GLU B 1 127 ? 6.285 -4.117 -14.641 1 92.44 127 GLU B N 1
ATOM 4042 C CA . GLU B 1 127 ? 6.539 -4.422 -13.234 1 92.44 127 GLU B CA 1
ATOM 4043 C C . GLU B 1 127 ? 7.789 -5.285 -13.07 1 92.44 127 GLU B C 1
ATOM 4045 O O . GLU B 1 127 ? 8.656 -4.98 -12.25 1 92.44 127 GLU B O 1
ATOM 4050 N N . SER B 1 128 ? 7.82 -6.309 -13.875 1 95.75 128 SER B N 1
ATOM 4051 C CA . SER B 1 128 ? 8.938 -7.227 -13.703 1 95.75 128 SER B CA 1
ATOM 4052 C C . SER B 1 128 ? 10.266 -6.555 -14.039 1 95.75 128 SER B C 1
ATOM 4054 O O . SER B 1 128 ? 11.242 -6.688 -13.305 1 95.75 128 SER B O 1
ATOM 4056 N N . LEU B 1 129 ? 10.281 -5.75 -15.109 1 97.12 129 LEU B N 1
ATOM 4057 C CA . LEU B 1 129 ? 11.5 -5.051 -15.492 1 97.12 129 LEU B CA 1
ATOM 4058 C C . LEU B 1 129 ? 11.867 -3.992 -14.461 1 97.12 129 LEU B C 1
ATOM 4060 O O . LEU B 1 129 ? 13.039 -3.865 -14.086 1 97.12 129 LEU B O 1
ATOM 4064 N N . TRP B 1 130 ? 10.922 -3.277 -14.008 1 94.56 130 TRP B N 1
ATOM 4065 C CA . TRP B 1 130 ? 11.188 -2.166 -13.102 1 94.56 130 TRP B CA 1
ATOM 4066 C C . TRP B 1 130 ? 11.68 -2.674 -11.75 1 94.56 130 TRP B C 1
ATOM 4068 O O . TRP B 1 130 ? 12.711 -2.219 -11.242 1 94.56 130 TRP B O 1
ATOM 4078 N N . TYR B 1 131 ? 11.008 -3.65 -11.164 1 96.19 131 TYR B N 1
ATOM 4079 C CA . TYR B 1 131 ? 11.375 -4.121 -9.836 1 96.19 131 TYR B CA 1
ATOM 4080 C C . TYR B 1 131 ? 12.727 -4.82 -9.859 1 96.19 131 TYR B C 1
ATOM 4082 O O . TYR B 1 131 ? 13.492 -4.75 -8.891 1 96.19 131 TYR B O 1
ATOM 4090 N N . ASP B 1 132 ? 13.008 -5.52 -10.938 1 98.44 132 ASP B N 1
ATOM 4091 C CA . ASP B 1 132 ? 14.328 -6.141 -11.023 1 98.44 132 ASP B CA 1
ATOM 4092 C C . ASP B 1 132 ? 15.422 -5.09 -11.195 1 98.44 132 ASP B C 1
ATOM 4094 O O . ASP B 1 132 ? 16.422 -5.109 -10.484 1 98.44 132 ASP B O 1
ATOM 4098 N N . ALA B 1 133 ? 15.227 -4.125 -12.102 1 97.62 133 ALA B N 1
ATOM 4099 C CA . ALA B 1 133 ? 16.234 -3.119 -12.414 1 97.62 133 ALA B CA 1
ATOM 4100 C C . ALA B 1 133 ? 16.5 -2.217 -11.211 1 97.62 133 ALA B C 1
ATOM 4102 O O . ALA B 1 133 ? 17.641 -2.02 -10.812 1 97.62 133 ALA B O 1
ATOM 4103 N N . VAL B 1 134 ? 15.461 -1.712 -10.656 1 92.88 134 VAL B N 1
ATOM 4104 C CA . VAL B 1 134 ? 15.617 -0.759 -9.562 1 92.88 134 VAL B CA 1
ATOM 4105 C C . VAL B 1 134 ? 16.125 -1.481 -8.312 1 92.88 134 VAL B C 1
ATOM 4107 O O . VAL B 1 134 ? 16.938 -0.943 -7.566 1 92.88 134 VAL B O 1
ATOM 4110 N N . GLY B 1 135 ? 15.633 -2.719 -8.086 1 93.44 135 GLY B N 1
ATOM 4111 C CA . GLY B 1 135 ? 16.172 -3.508 -6.984 1 93.44 135 GLY B CA 1
ATOM 4112 C C . GLY B 1 135 ? 17.656 -3.754 -7.102 1 93.44 135 GLY B C 1
ATOM 4113 O O . GLY B 1 135 ? 18.406 -3.562 -6.137 1 93.44 135 GLY B O 1
ATOM 4114 N N . LYS B 1 136 ? 18.109 -4.129 -8.266 1 95.12 136 LYS B N 1
ATOM 4115 C CA . LYS B 1 136 ? 19.531 -4.367 -8.5 1 95.12 136 LYS B CA 1
ATOM 4116 C C . LYS B 1 136 ? 20.328 -3.086 -8.336 1 95.12 136 LYS B C 1
ATOM 4118 O O . LYS B 1 136 ? 21.391 -3.09 -7.695 1 95.12 136 LYS B O 1
ATOM 4123 N N . ALA B 1 137 ? 19.797 -2.004 -8.852 1 91.94 137 ALA B N 1
ATOM 4124 C CA . ALA B 1 137 ? 20.5 -0.726 -8.75 1 91.94 137 ALA B CA 1
ATOM 4125 C C . ALA B 1 137 ? 20.641 -0.294 -7.293 1 91.94 137 ALA B C 1
ATOM 4127 O O . ALA B 1 137 ? 21.672 0.267 -6.906 1 91.94 137 ALA B O 1
ATOM 4128 N N . ALA B 1 138 ? 19.594 -0.598 -6.547 1 85.69 138 ALA B N 1
ATOM 4129 C CA . ALA B 1 138 ? 19.578 -0.141 -5.16 1 85.69 138 ALA B CA 1
ATOM 4130 C C . ALA B 1 138 ? 20.203 -1.171 -4.23 1 85.69 138 ALA B C 1
ATOM 4132 O O . ALA B 1 138 ? 20.406 -0.909 -3.041 1 85.69 138 ALA B O 1
ATOM 4133 N N . GLY B 1 139 ? 20.5 -2.387 -4.797 1 87.44 139 GLY B N 1
ATOM 4134 C CA . GLY B 1 139 ? 21 -3.463 -3.955 1 87.44 139 GLY B CA 1
ATOM 4135 C C . GLY B 1 139 ? 19.953 -4.039 -3.027 1 87.44 139 GLY B C 1
ATOM 4136 O O . GLY B 1 139 ? 20.266 -4.492 -1.926 1 87.44 139 GLY B O 1
ATOM 4137 N N . LEU B 1 140 ? 18.734 -3.908 -3.396 1 89.06 140 LEU B N 1
ATOM 4138 C CA . LEU B 1 140 ? 17.609 -4.363 -2.584 1 89.06 140 LEU B CA 1
ATOM 4139 C C . LEU B 1 140 ? 16.844 -5.477 -3.291 1 89.06 140 LEU B C 1
ATOM 4141 O O . LEU B 1 140 ? 16.641 -5.422 -4.508 1 89.06 140 LEU B O 1
ATOM 4145 N N . PRO B 1 141 ? 16.484 -6.492 -2.508 1 93.69 141 PRO B N 1
ATOM 4146 C CA . PRO B 1 141 ? 15.5 -7.398 -3.109 1 93.69 141 PRO B CA 1
ATOM 4147 C C . PRO B 1 141 ? 14.188 -6.695 -3.461 1 93.69 141 PRO B C 1
ATOM 4149 O O . PRO B 1 141 ? 13.828 -5.699 -2.832 1 93.69 141 PRO B O 1
ATOM 4152 N N . ALA B 1 142 ? 13.508 -7.219 -4.445 1 95.31 142 ALA B N 1
ATOM 4153 C CA . ALA B 1 142 ? 12.289 -6.598 -4.953 1 95.31 142 ALA B CA 1
ATOM 4154 C C . ALA B 1 142 ? 11.266 -6.395 -3.838 1 95.31 142 ALA B C 1
ATOM 4156 O O . ALA B 1 142 ? 10.523 -5.41 -3.838 1 95.31 142 ALA B O 1
ATOM 4157 N N . HIS B 1 143 ? 11.18 -7.305 -2.861 1 94.25 143 HIS B N 1
ATOM 4158 C CA . HIS B 1 143 ? 10.188 -7.191 -1.803 1 94.25 143 HIS B CA 1
ATOM 4159 C C . HIS B 1 143 ? 10.414 -5.941 -0.963 1 94.25 143 HIS B C 1
ATOM 4161 O O . HIS B 1 143 ? 9.469 -5.379 -0.408 1 94.25 143 HIS B O 1
ATOM 4167 N N . GLN B 1 144 ? 11.609 -5.434 -0.912 1 88.5 144 GLN B N 1
ATOM 4168 C CA . GLN B 1 144 ? 11.875 -4.211 -0.161 1 88.5 144 GLN B CA 1
ATOM 4169 C C . GLN B 1 144 ? 11.266 -2.994 -0.852 1 88.5 144 GLN B C 1
ATOM 4171 O O . GLN B 1 144 ? 10.828 -2.053 -0.19 1 88.5 144 GLN B O 1
ATOM 4176 N N . LEU B 1 145 ? 11.219 -3.061 -2.199 1 89.38 145 LEU B N 1
ATOM 4177 C CA . LEU B 1 145 ? 10.602 -1.986 -2.973 1 89.38 145 LEU B CA 1
ATOM 4178 C C . LEU B 1 145 ? 9.078 -2.068 -2.9 1 89.38 145 LEU B C 1
ATOM 4180 O O . LEU B 1 145 ? 8.383 -1.112 -3.252 1 89.38 145 LEU B O 1
ATOM 4184 N N . LEU B 1 146 ? 8.609 -3.232 -2.434 1 91.06 146 LEU B N 1
ATOM 4185 C CA . LEU B 1 146 ? 7.176 -3.473 -2.34 1 91.06 146 LEU B CA 1
ATOM 4186 C C . LEU B 1 146 ? 6.676 -3.223 -0.921 1 91.06 146 LEU B C 1
ATOM 4188 O O . LEU B 1 146 ? 5.52 -3.521 -0.603 1 91.06 146 LEU B O 1
ATOM 4192 N N . GLY B 1 147 ? 7.461 -2.713 -0.066 1 84.75 147 GLY B N 1
ATOM 4193 C CA . GLY B 1 147 ? 7.055 -2.395 1.293 1 84.75 147 GLY B CA 1
ATOM 4194 C C . GLY B 1 147 ? 7.727 -3.266 2.338 1 84.75 147 GLY B C 1
ATOM 4195 O O . GLY B 1 147 ? 7.598 -3.016 3.537 1 84.75 147 GLY B O 1
ATOM 4196 N N . GLY B 1 148 ? 8.461 -4.289 1.858 1 88.31 148 GLY B N 1
ATOM 4197 C CA . GLY B 1 148 ? 9.188 -5.148 2.775 1 88.31 148 GLY B CA 1
ATOM 4198 C C . GLY B 1 148 ? 8.5 -6.477 3.029 1 88.31 148 GLY B C 1
ATOM 4199 O O . GLY B 1 148 ? 7.289 -6.516 3.256 1 88.31 148 GLY B O 1
ATOM 4200 N N . ALA B 1 149 ? 9.289 -7.512 3.068 1 91.44 149 ALA B N 1
ATOM 4201 C CA . ALA B 1 149 ? 8.766 -8.844 3.336 1 91.44 149 ALA B CA 1
ATOM 4202 C C . ALA B 1 149 ? 8.516 -9.047 4.828 1 91.44 149 ALA B C 1
ATOM 4204 O O . ALA B 1 149 ? 9.328 -8.641 5.66 1 91.44 149 ALA B O 1
ATOM 4205 N N . VAL B 1 150 ? 7.395 -9.68 5.16 1 89.12 150 VAL B N 1
ATOM 4206 C CA . VAL B 1 150 ? 7.078 -9.984 6.551 1 89.12 150 VAL B CA 1
ATOM 4207 C C . VAL B 1 150 ? 7.379 -11.453 6.844 1 89.12 150 VAL B C 1
ATOM 4209 O O . VAL B 1 150 ? 7.164 -11.922 7.961 1 89.12 150 VAL B O 1
ATOM 4212 N N . ARG B 1 151 ? 7.855 -12.109 5.867 1 91.94 151 ARG B N 1
ATOM 4213 C CA . ARG B 1 151 ? 8.219 -13.516 5.98 1 91.94 151 ARG B CA 1
ATOM 4214 C C . ARG B 1 151 ? 9.32 -13.875 4.984 1 91.94 151 ARG B C 1
ATOM 4216 O O . ARG B 1 151 ? 9.508 -13.18 3.986 1 91.94 151 ARG B O 1
ATOM 4223 N N . LYS B 1 152 ? 9.969 -14.945 5.258 1 93.56 152 LYS B N 1
ATOM 4224 C CA . LYS B 1 152 ? 11.062 -15.398 4.41 1 93.56 152 LYS B CA 1
ATOM 4225 C C . LYS B 1 152 ? 10.617 -16.531 3.488 1 93.56 152 LYS B C 1
ATOM 4227 O O . LYS B 1 152 ? 11.359 -16.938 2.59 1 93.56 152 LYS B O 1
ATOM 4232 N N . ALA B 1 153 ? 9.422 -17.062 3.789 1 96.69 153 ALA B N 1
ATOM 4233 C CA . ALA B 1 153 ? 8.852 -18.125 2.979 1 96.69 153 ALA B CA 1
ATOM 4234 C C . ALA B 1 153 ? 7.336 -18 2.881 1 96.69 153 ALA B C 1
ATOM 4236 O O . ALA B 1 153 ? 6.68 -17.594 3.848 1 96.69 153 ALA B O 1
ATOM 4237 N N . VAL B 1 154 ? 6.812 -18.25 1.744 1 97.5 154 VAL B N 1
ATOM 4238 C CA . VAL B 1 154 ? 5.383 -18.125 1.492 1 97.5 154 VAL B CA 1
ATOM 4239 C C . VAL B 1 154 ? 4.762 -19.5 1.326 1 97.5 154 VAL B C 1
ATOM 4241 O O . VAL B 1 154 ? 5.195 -20.297 0.481 1 97.5 154 VAL B O 1
ATOM 4244 N N . ALA B 1 155 ? 3.746 -19.844 2.17 1 97.31 155 ALA B N 1
ATOM 4245 C CA . ALA B 1 155 ? 3.035 -21.109 2.039 1 97.31 155 ALA B CA 1
ATOM 4246 C C . ALA B 1 155 ? 2.553 -21.328 0.606 1 97.31 155 ALA B C 1
ATOM 4248 O O . ALA B 1 155 ? 2.004 -20.406 -0.013 1 97.31 155 ALA B O 1
ATOM 4249 N N . THR B 1 156 ? 2.84 -22.531 0.044 1 97.38 156 THR B N 1
ATOM 4250 C CA . THR B 1 156 ? 2.539 -22.828 -1.352 1 97.38 156 THR B CA 1
ATOM 4251 C C . THR B 1 156 ? 2.01 -24.25 -1.496 1 97.38 156 THR B C 1
ATOM 4253 O O . THR B 1 156 ? 2.518 -25.172 -0.859 1 97.38 156 THR B O 1
ATOM 4256 N N . ASP B 1 157 ? 0.969 -24.406 -2.311 1 96.69 157 ASP B N 1
ATOM 4257 C CA . ASP B 1 157 ? 0.396 -25.719 -2.572 1 96.69 157 ASP B CA 1
ATOM 4258 C C . ASP B 1 157 ? 0.631 -26.156 -4.02 1 96.69 157 ASP B C 1
ATOM 4260 O O . ASP B 1 157 ? 0.805 -25.297 -4.898 1 96.69 157 ASP B O 1
ATOM 4264 N N . PHE B 1 158 ? 0.595 -27.422 -4.207 1 96.25 158 PHE B N 1
ATOM 4265 C CA . PHE B 1 158 ? 0.809 -28.062 -5.5 1 96.25 158 PHE B CA 1
ATOM 4266 C C . PHE B 1 158 ? -0.47 -28.047 -6.328 1 96.25 158 PHE B C 1
ATOM 4268 O O . PHE B 1 158 ? -1.438 -28.734 -5.996 1 96.25 158 PHE B O 1
ATOM 4275 N N . TRP B 1 159 ? -0.444 -27.312 -7.395 1 94.38 159 TRP B N 1
ATOM 4276 C CA . TRP B 1 159 ? -1.642 -27.172 -8.219 1 94.38 159 TRP B CA 1
ATOM 4277 C C . TRP B 1 159 ? -1.729 -28.312 -9.234 1 94.38 159 TRP B C 1
ATOM 4279 O O . TRP B 1 159 ? -0.73 -28.656 -9.875 1 94.38 159 TRP B O 1
ATOM 4289 N N . VAL B 1 160 ? -2.943 -28.828 -9.406 1 90.56 160 VAL B N 1
ATOM 4290 C CA . VAL B 1 160 ? -3.254 -29.812 -10.445 1 90.56 160 VAL B CA 1
ATOM 4291 C C . VAL B 1 160 ? -4.66 -29.562 -10.984 1 90.56 160 VAL B C 1
ATOM 4293 O O . VAL B 1 160 ? -5.484 -28.938 -10.32 1 90.56 160 VAL B O 1
ATOM 4296 N N . ASN B 1 161 ? -4.754 -30.016 -12.133 1 87.31 161 ASN B N 1
ATOM 4297 C CA . ASN B 1 161 ? -6.113 -29.938 -12.656 1 87.31 161 ASN B CA 1
ATOM 4298 C C . ASN B 1 161 ? -7.023 -30.969 -11.992 1 87.31 161 ASN B C 1
ATOM 4300 O O . ASN B 1 161 ? -7.352 -30.844 -10.812 1 87.31 161 ASN B O 1
ATOM 4304 N N . ARG B 1 162 ? -7.434 -32.031 -12.586 1 83.31 162 ARG B N 1
ATOM 4305 C CA . ARG B 1 162 ? -8.289 -33.094 -12.039 1 83.31 162 ARG B CA 1
ATOM 4306 C C . ARG B 1 162 ? -7.844 -34.469 -12.523 1 83.31 162 ARG B C 1
ATOM 4308 O O . ARG B 1 162 ? -8.594 -35.156 -13.219 1 83.31 162 ARG B O 1
ATOM 4315 N N . PRO B 1 163 ? -6.719 -34.781 -12.031 1 82.5 163 PRO B N 1
ATOM 4316 C CA . PRO B 1 163 ? -6.238 -36.094 -12.469 1 82.5 163 PRO B CA 1
ATOM 4317 C C . PRO B 1 163 ? -7.004 -37.25 -11.828 1 82.5 163 PRO B C 1
ATOM 4319 O O . PRO B 1 163 ? -7.66 -37.062 -10.797 1 82.5 163 PRO B O 1
ATOM 4322 N N . GLY B 1 164 ? -6.895 -38.406 -12.477 1 80.56 164 GLY B N 1
ATOM 4323 C CA . GLY B 1 164 ? -7.426 -39.594 -11.859 1 80.56 164 GLY B CA 1
ATOM 4324 C C . GLY B 1 164 ? -6.691 -40 -10.594 1 80.56 164 GLY B C 1
ATOM 4325 O O . GLY B 1 164 ? -5.625 -39.438 -10.289 1 80.56 164 GLY B O 1
ATOM 4326 N N . SER B 1 165 ? -7.258 -40.969 -9.867 1 82.88 165 SER B N 1
ATOM 4327 C CA . SER B 1 165 ? -6.777 -41.344 -8.539 1 82.88 165 SER B CA 1
ATOM 4328 C C . SER B 1 165 ? -5.324 -41.812 -8.578 1 82.88 165 SER B C 1
ATOM 4330 O O . SER B 1 165 ? -4.531 -41.469 -7.699 1 82.88 165 SER B O 1
ATOM 4332 N N . GLU B 1 166 ? -5.008 -42.625 -9.547 1 85 166 GLU B N 1
ATOM 4333 C CA . GLU B 1 166 ? -3.637 -43.125 -9.625 1 85 166 GLU B CA 1
ATOM 4334 C C . GLU B 1 166 ? -2.652 -41.969 -9.898 1 85 166 GLU B C 1
ATOM 4336 O O . GLU B 1 166 ? -1.604 -41.906 -9.25 1 85 166 GLU B O 1
ATOM 4341 N N . THR B 1 167 ? -2.986 -41.156 -10.867 1 88.94 167 THR B N 1
ATOM 4342 C CA . THR B 1 167 ? -2.158 -40 -11.172 1 88.94 167 THR B CA 1
ATOM 4343 C C . THR B 1 167 ? -2.084 -39.062 -9.977 1 88.94 167 THR B C 1
ATOM 4345 O O . THR B 1 167 ? -1.021 -38.5 -9.68 1 88.94 167 THR B O 1
ATOM 4348 N N . LEU B 1 168 ? -3.158 -38.938 -9.328 1 89.81 168 LEU B N 1
ATOM 4349 C CA . LEU B 1 168 ? -3.221 -38.062 -8.156 1 89.81 168 LEU B CA 1
ATOM 4350 C C . LEU B 1 168 ? -2.279 -38.562 -7.062 1 89.81 168 LEU B C 1
ATOM 4352 O O . LEU B 1 168 ? -1.578 -37.75 -6.438 1 89.81 168 LEU B O 1
ATOM 4356 N N . ARG B 1 169 ? -2.248 -39.812 -6.812 1 90.88 169 ARG B N 1
ATOM 4357 C CA . ARG B 1 169 ? -1.357 -40.406 -5.816 1 90.88 169 ARG B CA 1
ATOM 4358 C C . ARG B 1 169 ? 0.101 -40.094 -6.129 1 90.88 169 ARG B C 1
ATOM 4360 O O . ARG B 1 169 ? 0.867 -39.719 -5.238 1 90.88 169 ARG B O 1
ATOM 4367 N N . ALA B 1 170 ? 0.449 -40.281 -7.395 1 93.5 170 ALA B N 1
ATOM 4368 C CA . ALA B 1 170 ? 1.817 -40 -7.824 1 93.5 170 ALA B CA 1
ATOM 4369 C C . ALA B 1 170 ? 2.156 -38.5 -7.656 1 93.5 170 ALA B C 1
ATOM 4371 O O . ALA B 1 170 ? 3.262 -38.156 -7.23 1 93.5 170 ALA B O 1
ATOM 4372 N N . LEU B 1 171 ? 1.221 -37.719 -7.938 1 93.75 171 LEU B N 1
ATOM 4373 C CA . LEU B 1 171 ? 1.442 -36.281 -7.871 1 93.75 171 LEU B CA 1
ATOM 4374 C C . LEU B 1 171 ? 1.529 -35.812 -6.422 1 93.75 171 LEU B C 1
ATOM 4376 O O . LEU B 1 171 ? 2.273 -34.875 -6.109 1 93.75 171 LEU B O 1
ATOM 4380 N N . ILE B 1 172 ? 0.801 -36.375 -5.52 1 93.81 172 ILE B N 1
ATOM 4381 C CA . ILE B 1 172 ? 0.908 -36.062 -4.098 1 93.81 172 ILE B CA 1
ATOM 4382 C C . ILE B 1 172 ? 2.316 -36.406 -3.602 1 93.81 172 ILE B C 1
ATOM 4384 O O . ILE B 1 172 ? 2.918 -35.625 -2.865 1 93.81 172 ILE B O 1
ATOM 4388 N N . ARG B 1 173 ? 2.82 -37.531 -4.055 1 94.25 173 ARG B N 1
ATOM 4389 C CA . ARG B 1 173 ? 4.184 -37.906 -3.688 1 94.25 173 ARG B CA 1
ATOM 4390 C C . ARG B 1 173 ? 5.188 -36.875 -4.207 1 94.25 173 ARG B C 1
ATOM 4392 O O . ARG B 1 173 ? 6.125 -36.531 -3.5 1 94.25 173 ARG B O 1
ATOM 4399 N N . GLU B 1 174 ? 4.977 -36.469 -5.395 1 95.81 174 GLU B N 1
ATOM 4400 C CA . GLU B 1 174 ? 5.855 -35.438 -5.969 1 95.81 174 GLU B CA 1
ATOM 4401 C C . GLU B 1 174 ? 5.797 -34.156 -5.16 1 95.81 174 GLU B C 1
ATOM 4403 O O . GLU B 1 174 ? 6.828 -33.5 -4.922 1 95.81 174 GLU B O 1
ATOM 4408 N N . ALA B 1 175 ? 4.617 -33.781 -4.781 1 95.62 175 ALA B N 1
ATOM 4409 C CA . ALA B 1 175 ? 4.449 -32.562 -3.971 1 95.62 175 ALA B CA 1
ATOM 4410 C C . ALA B 1 175 ? 5.25 -32.688 -2.676 1 95.62 175 ALA B C 1
ATOM 4412 O O . ALA B 1 175 ? 5.973 -31.734 -2.314 1 95.62 175 ALA B O 1
ATOM 4413 N N . VAL B 1 176 ? 5.188 -33.781 -2.023 1 94.62 176 VAL B N 1
ATOM 4414 C CA . VAL B 1 176 ? 5.887 -34 -0.763 1 94.62 176 VAL B CA 1
ATOM 4415 C C . VAL B 1 176 ? 7.395 -34 -0.999 1 94.62 176 VAL B C 1
ATOM 4417 O O . VAL B 1 176 ? 8.141 -33.375 -0.234 1 94.62 176 VAL B O 1
ATOM 4420 N N . ASP B 1 177 ? 7.812 -34.625 -2.061 1 95.25 177 ASP B N 1
ATOM 4421 C CA . ASP B 1 177 ? 9.234 -34.688 -2.396 1 95.25 177 ASP B CA 1
ATOM 4422 C C . ASP B 1 177 ? 9.781 -33.281 -2.654 1 95.25 177 ASP B C 1
ATOM 4424 O O . ASP B 1 177 ? 10.953 -33 -2.389 1 95.25 177 ASP B O 1
ATOM 4428 N N . ARG B 1 178 ? 8.945 -32.406 -3.143 1 94.81 178 ARG B N 1
ATOM 4429 C CA . ARG B 1 178 ? 9.336 -31.016 -3.439 1 94.81 178 ARG B CA 1
ATOM 4430 C C . ARG B 1 178 ? 9.328 -30.172 -2.178 1 94.81 178 ARG B C 1
ATOM 4432 O O . ARG B 1 178 ? 9.766 -29.016 -2.199 1 94.81 178 ARG B O 1
ATOM 4439 N N . GLY B 1 179 ? 8.805 -30.734 -1.113 1 94.25 179 GLY B N 1
ATOM 4440 C CA . GLY B 1 179 ? 8.766 -30.016 0.152 1 94.25 179 GLY B CA 1
ATOM 4441 C C . GLY B 1 179 ? 7.438 -29.344 0.409 1 94.25 179 GLY B C 1
ATOM 4442 O O . GLY B 1 179 ? 7.324 -28.5 1.312 1 94.25 179 GLY B O 1
ATOM 4443 N N . LEU B 1 180 ? 6.402 -29.656 -0.381 1 95.94 180 LEU B N 1
ATOM 4444 C CA . LEU B 1 180 ? 5.09 -29.047 -0.202 1 95.94 180 LEU B CA 1
ATOM 4445 C C . LEU B 1 180 ? 4.203 -29.906 0.686 1 95.94 180 LEU B C 1
ATOM 4447 O O . LEU B 1 180 ? 4.531 -31.062 0.959 1 95.94 180 LEU B O 1
ATOM 4451 N N . ARG B 1 181 ? 3.105 -29.328 1.202 1 95.38 181 ARG B N 1
ATOM 4452 C CA . ARG B 1 181 ? 2.277 -30.016 2.184 1 95.38 181 ARG B CA 1
ATOM 4453 C C . ARG B 1 181 ? 0.8 -29.922 1.822 1 95.38 181 ARG B C 1
ATOM 4455 O O . ARG B 1 181 ? -0.068 -30.188 2.654 1 95.38 181 ARG B O 1
ATOM 4462 N N . GLY B 1 182 ? 0.539 -29.547 0.631 1 95.94 182 GLY B N 1
ATOM 4463 C CA . GLY B 1 182 ? -0.841 -29.422 0.19 1 95.94 182 GLY B CA 1
ATOM 4464 C C . GLY B 1 182 ? -0.985 -29.391 -1.319 1 95.94 182 GLY B C 1
ATOM 4465 O O . GLY B 1 182 ? 0.013 -29.359 -2.043 1 95.94 182 GLY B O 1
ATOM 4466 N N . MET B 1 183 ? -2.262 -29.516 -1.733 1 95 183 MET B N 1
ATOM 4467 C CA . MET B 1 183 ? -2.586 -29.562 -3.156 1 95 183 MET B CA 1
ATOM 4468 C C . MET B 1 183 ? -3.875 -28.797 -3.449 1 95 183 MET B C 1
ATOM 4470 O O . MET B 1 183 ? -4.836 -28.875 -2.682 1 95 183 MET B O 1
ATOM 4474 N N . LYS B 1 184 ? -3.793 -28.031 -4.5 1 94.81 184 LYS B N 1
ATOM 4475 C CA . LYS B 1 184 ? -4.996 -27.406 -5.039 1 94.81 184 LYS B CA 1
ATOM 4476 C C . LYS B 1 184 ? -5.453 -28.094 -6.316 1 94.81 184 LYS B C 1
ATOM 4478 O O . LYS B 1 184 ? -4.656 -28.312 -7.23 1 94.81 184 LYS B O 1
ATOM 4483 N N . MET B 1 185 ? -6.75 -28.406 -6.371 1 90.31 185 MET B N 1
ATOM 4484 C CA . MET B 1 185 ? -7.234 -29.156 -7.52 1 90.31 185 MET B CA 1
ATOM 4485 C C . MET B 1 185 ? -8.562 -28.609 -8.016 1 90.31 185 MET B C 1
ATOM 4487 O O . MET B 1 185 ? -9.383 -28.125 -7.223 1 90.31 185 MET B O 1
ATOM 4491 N N . LYS B 1 186 ? -8.695 -28.656 -9.266 1 84.06 186 LYS B N 1
ATOM 4492 C CA . LYS B 1 186 ? -9.992 -28.344 -9.852 1 84.06 186 LYS B CA 1
ATOM 4493 C C . LYS B 1 186 ? -10.977 -29.5 -9.656 1 84.06 186 LYS B C 1
ATOM 4495 O O . LYS B 1 186 ? -10.562 -30.641 -9.453 1 84.06 186 LYS B O 1
ATOM 4500 N N . SER B 1 187 ? -12.258 -29.125 -9.422 1 75.19 187 SER B N 1
ATOM 4501 C CA . SER B 1 187 ? -13.266 -30.172 -9.234 1 75.19 187 SER B CA 1
ATOM 4502 C C . SER B 1 187 ? -14.484 -29.938 -10.117 1 75.19 187 SER B C 1
ATOM 4504 O O . SER B 1 187 ? -14.82 -28.797 -10.422 1 75.19 187 SER B O 1
ATOM 4506 N N . ASN B 1 188 ? -14.844 -30.875 -11.055 1 58.94 188 ASN B N 1
ATOM 4507 C CA . ASN B 1 188 ? -16.141 -30.75 -11.719 1 58.94 188 ASN B CA 1
ATOM 4508 C C . ASN B 1 188 ? -17.234 -31.469 -10.945 1 58.94 188 ASN B C 1
ATOM 4510 O O . ASN B 1 188 ? -16.953 -32.25 -10.031 1 58.94 188 ASN B O 1
ATOM 4514 N N . PHE B 1 189 ? -18.547 -31 -11.164 1 53.81 189 PHE B N 1
ATOM 4515 C CA . PHE B 1 189 ? -19.828 -31.344 -10.539 1 53.81 189 PHE B CA 1
ATOM 4516 C C . PHE B 1 189 ? -19.969 -32.844 -10.398 1 53.81 189 PHE B C 1
ATOM 4518 O O . PHE B 1 189 ? -20.484 -33.344 -9.383 1 53.81 189 PHE B O 1
ATOM 4525 N N . GLN B 1 190 ? -19.656 -33.375 -11.531 1 54.03 190 GLN B N 1
ATOM 4526 C CA . GLN B 1 190 ? -20.172 -34.75 -11.617 1 54.03 190 GLN B CA 1
ATOM 4527 C C . GLN B 1 190 ? -19.234 -35.75 -10.93 1 54.03 190 GLN B C 1
ATOM 4529 O O . GLN B 1 190 ? -19.641 -36.844 -10.617 1 54.03 190 GLN B O 1
ATOM 4534 N N . GLY B 1 191 ? -18.078 -35.281 -10.719 1 56.72 191 GLY B N 1
ATOM 4535 C CA . GLY B 1 191 ? -17.172 -36.344 -10.328 1 56.72 191 GLY B CA 1
ATOM 4536 C C . GLY B 1 191 ? -16.984 -36.438 -8.828 1 56.72 191 GLY B C 1
ATOM 4537 O O . GLY B 1 191 ? -17.359 -35.531 -8.086 1 56.72 191 GLY B O 1
ATOM 4538 N N . ASP B 1 192 ? -16.891 -37.656 -8.281 1 64 192 ASP B N 1
ATOM 4539 C CA . ASP B 1 192 ? -16.797 -38 -6.871 1 64 192 ASP B CA 1
ATOM 4540 C C . ASP B 1 192 ? -15.438 -37.625 -6.289 1 64 192 ASP B C 1
ATOM 4542 O O . ASP B 1 192 ? -14.617 -38.5 -6 1 64 192 ASP B O 1
ATOM 4546 N N . THR B 1 193 ? -15.078 -36.281 -6.359 1 74.12 193 THR B N 1
ATOM 4547 C CA . THR B 1 193 ? -13.852 -35.812 -5.734 1 74.12 193 THR B CA 1
ATOM 4548 C C . THR B 1 193 ? -13.719 -36.375 -4.316 1 74.12 193 THR B C 1
ATOM 4550 O O . THR B 1 193 ? -12.633 -36.781 -3.906 1 74.12 193 THR B O 1
ATOM 4553 N N . ALA B 1 194 ? -14.836 -36.344 -3.668 1 75.69 194 ALA B N 1
ATOM 4554 C CA . ALA B 1 194 ? -14.805 -36.875 -2.307 1 75.69 194 ALA B CA 1
ATOM 4555 C C . ALA B 1 194 ? -14.422 -38.375 -2.299 1 75.69 194 ALA B C 1
ATOM 4557 O O . ALA B 1 194 ? -13.641 -38.812 -1.455 1 75.69 194 ALA B O 1
ATOM 4558 N N . ARG B 1 195 ? -14.961 -39 -3.246 1 77.06 195 ARG B N 1
ATOM 4559 C CA . ARG B 1 195 ? -14.664 -40.406 -3.338 1 77.06 195 ARG B CA 1
ATOM 4560 C C . ARG B 1 195 ? -13.203 -40.625 -3.711 1 77.06 195 ARG B C 1
ATOM 4562 O O . ARG B 1 195 ? -12.547 -41.531 -3.174 1 77.06 195 ARG B O 1
ATOM 4569 N N . ALA B 1 196 ? -12.766 -39.844 -4.605 1 77.94 196 ALA B N 1
ATOM 4570 C CA . ALA B 1 196 ? -11.367 -39.969 -5.016 1 77.94 196 ALA B CA 1
ATOM 4571 C C . ALA B 1 196 ? -10.422 -39.688 -3.85 1 77.94 196 ALA B C 1
ATOM 4573 O O . ALA B 1 196 ? -9.469 -40.438 -3.623 1 77.94 196 ALA B O 1
ATOM 4574 N N . LEU B 1 197 ? -10.734 -38.75 -3.104 1 83.06 197 LEU B N 1
ATOM 4575 C CA . LEU B 1 197 ? -9.883 -38.375 -1.977 1 83.06 197 LEU B CA 1
ATOM 4576 C C . LEU B 1 197 ? -9.984 -39.406 -0.858 1 83.06 197 LEU B C 1
ATOM 4578 O O . LEU B 1 197 ? -9 -39.719 -0.185 1 83.06 197 LEU B O 1
ATOM 4582 N N . LEU B 1 198 ? -11.18 -39.906 -0.737 1 81.44 198 LEU B N 1
ATOM 4583 C CA . LEU B 1 198 ? -11.367 -40.938 0.268 1 81.44 198 LEU B CA 1
ATOM 4584 C C . LEU B 1 198 ? -10.531 -42.156 -0.057 1 81.44 198 LEU B C 1
ATOM 4586 O O . LEU B 1 198 ? -9.977 -42.812 0.843 1 81.44 198 LEU B O 1
ATOM 4590 N N . SER B 1 199 ? -10.477 -42.406 -1.315 1 82.44 199 SER B N 1
ATOM 4591 C CA . SER B 1 199 ? -9.711 -43.562 -1.738 1 82.44 199 SER B CA 1
ATOM 4592 C C . SER B 1 199 ? -8.219 -43.375 -1.475 1 82.44 199 SER B C 1
ATOM 4594 O O . SER B 1 199 ? -7.465 -44.344 -1.42 1 82.44 199 SER B O 1
ATOM 4596 N N . LEU B 1 200 ? -7.836 -42.188 -1.339 1 85.38 200 LEU B N 1
ATOM 4597 C CA . LEU B 1 200 ? -6.43 -41.844 -1.129 1 85.38 200 LEU B CA 1
ATOM 4598 C C . LEU B 1 200 ? -6.145 -41.594 0.347 1 85.38 200 LEU B C 1
ATOM 4600 O O . LEU B 1 200 ? -5.004 -41.312 0.725 1 85.38 200 LEU B O 1
ATOM 4604 N N . ALA B 1 201 ? -7.109 -41.688 1.177 1 80.5 201 ALA B N 1
ATOM 4605 C CA . ALA B 1 201 ? -7.023 -41.281 2.576 1 80.5 201 ALA B CA 1
ATOM 4606 C C . ALA B 1 201 ? -5.871 -41.969 3.285 1 80.5 201 ALA B C 1
ATOM 4608 O O . ALA B 1 201 ? -5.133 -41.375 4.055 1 80.5 201 ALA B O 1
ATOM 4609 N N . GLY B 1 202 ? -5.723 -43.188 2.994 1 79.31 202 GLY B N 1
ATOM 4610 C CA . GLY B 1 202 ? -4.691 -44 3.648 1 79.31 202 GLY B CA 1
ATOM 4611 C C . GLY B 1 202 ? -3.291 -43.656 3.178 1 79.31 202 GLY B C 1
ATOM 4612 O O . GLY B 1 202 ? -2.309 -43.969 3.846 1 79.31 202 GLY B O 1
ATOM 4613 N N . ASP B 1 203 ? -3.23 -42.969 2.104 1 81 203 ASP B N 1
ATOM 4614 C CA . ASP B 1 203 ? -1.937 -42.688 1.489 1 81 203 ASP B CA 1
ATOM 4615 C C . ASP B 1 203 ? -1.544 -41.219 1.687 1 81 203 ASP B C 1
ATOM 4617 O O . ASP B 1 203 ? -0.449 -40.812 1.298 1 81 203 ASP B O 1
ATOM 4621 N N . LEU B 1 204 ? -2.332 -40.531 2.295 1 86.75 204 LEU B N 1
ATOM 4622 C CA . LEU B 1 204 ? -2.053 -39.094 2.434 1 86.75 204 LEU B CA 1
ATOM 4623 C C . LEU B 1 204 ? -1.029 -38.844 3.537 1 86.75 204 LEU B C 1
ATOM 4625 O O . LEU B 1 204 ? -1.097 -39.469 4.602 1 86.75 204 LEU B O 1
ATOM 4629 N N . PRO B 1 205 ? -0.032 -38.031 3.211 1 87.62 205 PRO B N 1
ATOM 4630 C CA . PRO B 1 205 ? 0.874 -37.656 4.293 1 87.62 205 PRO B CA 1
ATOM 4631 C C . PRO B 1 205 ? 0.15 -36.938 5.441 1 87.62 205 PRO B C 1
ATOM 4633 O O . PRO B 1 205 ? -0.94 -36.406 5.246 1 87.62 205 PRO B O 1
ATOM 4636 N N . GLU B 1 206 ? 0.852 -36.969 6.605 1 86.44 206 GLU B N 1
ATOM 4637 C CA . GLU B 1 206 ? 0.293 -36.281 7.773 1 86.44 206 GLU B CA 1
ATOM 4638 C C . GLU B 1 206 ? 0.15 -34.781 7.52 1 86.44 206 GLU B C 1
ATOM 4640 O O . GLU B 1 206 ? 1.067 -34.156 7 1 86.44 206 GLU B O 1
ATOM 4645 N N . ASN B 1 207 ? -1.026 -34.281 7.73 1 88.44 207 ASN B N 1
ATOM 4646 C CA . ASN B 1 207 ? -1.332 -32.875 7.676 1 88.44 207 ASN B CA 1
ATOM 4647 C C . ASN B 1 207 ? -1.315 -32.344 6.242 1 88.44 207 ASN B C 1
ATOM 4649 O O . ASN B 1 207 ? -1.058 -31.156 6.012 1 88.44 207 ASN B O 1
ATOM 4653 N N . PHE B 1 208 ? -1.435 -33.281 5.324 1 93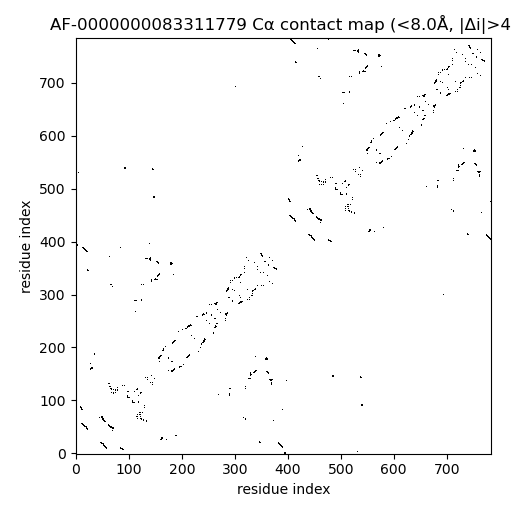.94 208 PHE B N 1
ATOM 4654 C CA . PHE B 1 208 ? -1.552 -32.812 3.938 1 93.94 208 PHE B CA 1
ATOM 4655 C C . PHE B 1 208 ? -2.906 -32.188 3.691 1 93.94 208 PHE B C 1
ATOM 4657 O O . PHE B 1 208 ? -3.939 -32.688 4.113 1 93.94 208 PHE B O 1
ATOM 4664 N N . ARG B 1 209 ? -2.951 -31.031 3.055 1 94.25 209 ARG B N 1
ATOM 4665 C CA . ARG B 1 209 ? -4.188 -30.266 2.904 1 94.25 209 ARG B CA 1
ATOM 4666 C C . ARG B 1 209 ? -4.605 -30.188 1.44 1 94.25 209 ARG B C 1
ATOM 4668 O O . ARG B 1 209 ? -3.768 -30.312 0.543 1 94.25 209 ARG B O 1
ATOM 4675 N N . PHE B 1 210 ? -5.945 -29.953 1.252 1 93.94 210 PHE B N 1
ATOM 4676 C CA . PHE B 1 210 ? -6.477 -29.812 -0.098 1 93.94 210 PHE B CA 1
ATOM 4677 C C . PHE B 1 210 ? -7.297 -28.531 -0.231 1 93.94 210 PHE B C 1
ATOM 4679 O O . PHE B 1 210 ? -8.031 -28.172 0.686 1 93.94 210 PHE B O 1
ATOM 4686 N N . THR B 1 211 ? -7.098 -27.875 -1.312 1 94.94 211 THR B N 1
ATOM 4687 C CA . THR B 1 211 ? -8.047 -26.875 -1.797 1 94.94 211 THR B CA 1
ATOM 4688 C C . THR B 1 211 ? -8.781 -27.391 -3.031 1 94.94 211 THR B C 1
ATOM 4690 O O . THR B 1 211 ? -8.156 -27.734 -4.031 1 94.94 211 THR B O 1
ATOM 4693 N N . ILE B 1 212 ? -10.062 -27.453 -2.893 1 91.88 212 ILE B N 1
ATOM 4694 C CA . ILE B 1 212 ? -10.891 -27.922 -3.994 1 91.88 212 ILE B CA 1
ATOM 4695 C C . ILE B 1 212 ? -11.609 -26.75 -4.641 1 91.88 212 ILE B C 1
ATOM 4697 O O . ILE B 1 212 ? -12.258 -25.953 -3.949 1 91.88 212 ILE B O 1
ATOM 4701 N N . ASP B 1 213 ? -11.477 -26.672 -5.98 1 91.12 213 ASP B N 1
ATOM 4702 C CA . ASP B 1 213 ? -12.078 -25.578 -6.734 1 91.12 213 ASP B CA 1
ATOM 4703 C C . ASP B 1 213 ? -13.086 -26.109 -7.754 1 91.12 213 ASP B C 1
ATOM 4705 O O . ASP B 1 213 ? -12.711 -26.5 -8.859 1 91.12 213 ASP B O 1
ATOM 4709 N N . PRO B 1 214 ? -14.344 -26.031 -7.414 1 86.12 214 PRO B N 1
ATOM 4710 C CA . PRO B 1 214 ? -15.391 -26.469 -8.344 1 86.12 214 PRO B CA 1
ATOM 4711 C C . PRO B 1 214 ? -15.594 -25.5 -9.5 1 86.12 214 PRO B C 1
ATOM 4713 O O . PRO B 1 214 ? -16.297 -25.812 -10.461 1 86.12 214 PRO B O 1
ATOM 4716 N N . MET B 1 215 ? -15.008 -24.328 -9.477 1 84.44 215 MET B N 1
ATOM 4717 C CA . MET B 1 215 ? -15.133 -23.328 -10.523 1 84.44 215 MET B CA 1
ATOM 4718 C C . MET B 1 215 ? -16.594 -22.984 -10.781 1 84.44 215 MET B C 1
ATOM 4720 O O . MET B 1 215 ? -17.062 -23.047 -11.922 1 84.44 215 MET B O 1
ATOM 4724 N N . TYR B 1 216 ? -17.281 -22.719 -9.805 1 85.19 216 TYR B N 1
ATOM 4725 C CA . TYR B 1 216 ? -18.656 -22.266 -9.82 1 85.19 216 TYR B CA 1
ATOM 4726 C C . TYR B 1 216 ? -19.594 -23.375 -10.242 1 85.19 216 TYR B C 1
ATOM 4728 O O . TYR B 1 216 ? -20.75 -23.141 -10.586 1 85.19 216 TYR B O 1
ATOM 4736 N N . ALA B 1 217 ? -19.141 -24.578 -10.164 1 79.75 217 ALA B N 1
ATOM 4737 C CA . ALA B 1 217 ? -19.922 -25.672 -10.719 1 79.75 217 ALA B CA 1
ATOM 4738 C C . ALA B 1 217 ? -21.047 -26.078 -9.773 1 79.75 217 ALA B C 1
ATOM 4740 O O . ALA B 1 217 ? -21.984 -26.781 -10.164 1 79.75 217 ALA B O 1
ATOM 4741 N N . TRP B 1 218 ? -20.906 -25.625 -8.523 1 81.81 218 TRP B N 1
ATOM 4742 C CA . TRP B 1 218 ? -22 -25.938 -7.594 1 81.81 218 TRP B CA 1
ATOM 4743 C C . TRP B 1 218 ? -23.156 -24.953 -7.754 1 81.81 218 TRP B C 1
ATOM 4745 O O . TRP B 1 218 ? -22.938 -23.734 -7.777 1 81.81 218 TRP B O 1
ATOM 4755 N N . ARG B 1 219 ? -24.266 -25.406 -8.195 1 74.56 219 ARG B N 1
ATOM 4756 C CA . ARG B 1 219 ? -25.375 -24.531 -8.586 1 74.56 219 ARG B CA 1
ATOM 4757 C C . ARG B 1 219 ? -26.047 -23.922 -7.367 1 74.56 219 ARG B C 1
ATOM 4759 O O . ARG B 1 219 ? -26.562 -22.797 -7.438 1 74.56 219 ARG B O 1
ATOM 4766 N N . SER B 1 220 ? -26.141 -24.734 -6.324 1 78.31 220 SER B N 1
ATOM 4767 C CA . SER B 1 220 ? -26.766 -24.188 -5.121 1 78.31 220 SER B CA 1
ATOM 4768 C C . SER B 1 220 ? -26.297 -24.922 -3.873 1 78.31 220 SER B C 1
ATOM 4770 O O . SER B 1 220 ? -25.75 -26.031 -3.961 1 78.31 220 SER B O 1
ATOM 4772 N N . LEU B 1 221 ? -26.484 -24.203 -2.801 1 81.44 221 LEU B N 1
ATOM 4773 C CA . LEU B 1 221 ? -26.156 -24.812 -1.521 1 81.44 221 LEU B CA 1
ATOM 4774 C C . LEU B 1 221 ? -27 -26.062 -1.279 1 81.44 221 LEU B C 1
ATOM 4776 O O . LEU B 1 221 ? -26.5 -27.062 -0.731 1 81.44 221 LEU B O 1
ATOM 4780 N N . ARG B 1 222 ? -28.188 -26 -1.697 1 77.94 222 ARG B N 1
ATOM 4781 C CA . ARG B 1 222 ? -29.062 -27.141 -1.505 1 77.94 222 ARG B CA 1
ATOM 4782 C C . ARG B 1 222 ? -28.484 -28.406 -2.139 1 77.94 222 ARG B C 1
ATOM 4784 O O . ARG B 1 222 ? -28.5 -29.484 -1.535 1 77.94 222 ARG B O 1
ATOM 4791 N N . GLU B 1 223 ? -27.859 -28.219 -3.164 1 75.12 223 GLU B N 1
ATOM 4792 C CA . GLU B 1 223 ? -27.297 -29.344 -3.904 1 75.12 223 GLU B CA 1
ATOM 4793 C C . GLU B 1 223 ? -25.922 -29.719 -3.363 1 75.12 223 GLU B C 1
ATOM 4795 O O . GLU B 1 223 ? -25.516 -30.875 -3.469 1 75.12 223 GLU B O 1
ATOM 4800 N N . SER B 1 224 ? -25.328 -28.75 -2.668 1 80.38 224 SER B N 1
ATOM 4801 C CA . SER B 1 224 ? -23.922 -28.969 -2.377 1 80.38 224 SER B CA 1
ATOM 4802 C C . SER B 1 224 ? -23.688 -29.188 -0.886 1 80.38 224 SER B C 1
ATOM 4804 O O . SER B 1 224 ? -22.578 -29.531 -0.466 1 80.38 224 SER B O 1
ATOM 4806 N N . ALA B 1 225 ? -24.672 -29.078 -0.138 1 83.31 225 ALA B N 1
ATOM 4807 C CA . ALA B 1 225 ? -24.547 -29.234 1.309 1 83.31 225 ALA B CA 1
ATOM 4808 C C . ALA B 1 225 ? -24.031 -30.625 1.666 1 83.31 225 ALA B C 1
ATOM 4810 O O . ALA B 1 225 ? -23.172 -30.75 2.535 1 83.31 225 ALA B O 1
ATOM 4811 N N . ARG B 1 226 ? -24.547 -31.531 0.989 1 81.25 226 ARG B N 1
ATOM 4812 C CA . ARG B 1 226 ? -24.109 -32.906 1.249 1 81.25 226 ARG B CA 1
ATOM 4813 C C . ARG B 1 226 ? -22.641 -33.094 0.868 1 81.25 226 ARG B C 1
ATOM 4815 O O . A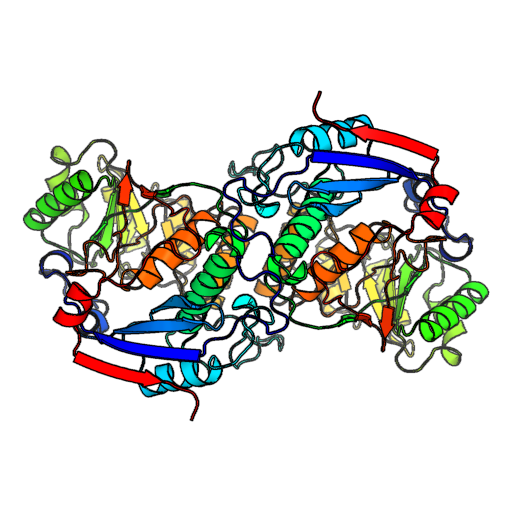RG B 1 226 ? -21.922 -33.844 1.533 1 81.25 226 ARG B O 1
ATOM 4822 N N . ARG B 1 227 ? -22.281 -32.469 -0.18 1 82 227 ARG B N 1
ATOM 4823 C CA . ARG B 1 227 ? -20.906 -32.562 -0.62 1 82 227 ARG B CA 1
ATOM 4824 C C . ARG B 1 227 ? -19.969 -31.922 0.405 1 82 227 ARG B C 1
ATOM 4826 O O . ARG B 1 227 ? -18.906 -32.469 0.711 1 82 227 ARG B O 1
ATOM 4833 N N . LEU B 1 228 ? -20.375 -30.844 0.917 1 86.38 228 LEU B N 1
ATOM 4834 C CA . LEU B 1 228 ? -19.578 -30.156 1.929 1 86.38 228 LEU B CA 1
ATOM 4835 C C . LEU B 1 228 ? -19.422 -31.016 3.176 1 86.38 228 LEU B C 1
ATOM 4837 O O . LEU B 1 228 ? -18.312 -31.109 3.729 1 86.38 228 LEU B O 1
ATOM 4841 N N . GLU B 1 229 ? -20.453 -31.641 3.508 1 85.75 229 GLU B N 1
ATOM 4842 C CA . GLU B 1 229 ? -20.422 -32.531 4.672 1 85.75 229 GLU B CA 1
ATOM 4843 C C . GLU B 1 229 ? -19.516 -33.719 4.426 1 85.75 229 GLU B C 1
ATOM 4845 O O . GLU B 1 229 ? -18.766 -34.156 5.316 1 85.75 229 GLU B O 1
ATOM 4850 N N . ALA B 1 230 ? -19.625 -34.281 3.287 1 83.94 230 ALA B N 1
ATOM 4851 C CA . ALA B 1 230 ? -18.812 -35.438 2.936 1 83.94 230 ALA B CA 1
ATOM 4852 C C . ALA B 1 230 ? -17.328 -35.062 2.936 1 83.94 230 ALA B C 1
ATOM 4854 O O . ALA B 1 230 ? -16.5 -35.844 3.438 1 83.94 230 ALA B O 1
ATOM 4855 N N . LEU B 1 231 ? -17.031 -33.969 2.396 1 87.31 231 LEU B N 1
ATOM 4856 C CA . LEU B 1 231 ? -15.648 -33.5 2.342 1 87.31 231 LEU B CA 1
ATOM 4857 C C . LEU B 1 231 ? -15.117 -33.219 3.74 1 87.31 231 LEU B C 1
ATOM 4859 O O . LEU B 1 231 ? -13.953 -33.5 4.035 1 87.31 231 LEU B O 1
ATOM 4863 N N . ALA B 1 232 ? -15.945 -32.75 4.59 1 89.25 232 ALA B N 1
ATOM 4864 C CA . ALA B 1 232 ? -15.547 -32.375 5.945 1 89.25 232 ALA B CA 1
ATOM 4865 C C . ALA B 1 232 ? -15.18 -33.594 6.773 1 89.25 232 ALA B C 1
ATOM 4867 O O . ALA B 1 232 ? -14.469 -33.469 7.777 1 89.25 232 ALA B O 1
ATOM 4868 N N . ARG B 1 233 ? -15.586 -34.719 6.406 1 87.81 233 ARG B N 1
ATOM 4869 C CA . ARG B 1 233 ? -15.367 -35.938 7.164 1 87.81 233 ARG B CA 1
ATOM 4870 C C . ARG B 1 233 ? -14.039 -36.594 6.789 1 87.81 233 ARG B C 1
ATOM 4872 O O . ARG B 1 233 ? -13.578 -37.531 7.465 1 87.81 233 ARG B O 1
ATOM 4879 N N . LEU B 1 234 ? -13.469 -36.094 5.75 1 87.56 234 LEU B N 1
ATOM 4880 C CA . LEU B 1 234 ? -12.195 -36.656 5.32 1 87.56 234 LEU B CA 1
ATOM 4881 C C . LEU B 1 234 ? -11.086 -36.312 6.312 1 87.56 234 LEU B C 1
ATOM 4883 O O . LEU B 1 234 ? -11.148 -35.281 6.984 1 87.56 234 LEU B O 1
ATOM 4887 N N . PRO B 1 235 ? -10.094 -37.188 6.402 1 86.38 235 PRO B N 1
ATOM 4888 C CA . PRO B 1 235 ? -9.031 -37 7.391 1 86.38 235 PRO B CA 1
ATOM 4889 C C . PRO B 1 235 ? -7.953 -36.031 6.918 1 86.38 235 PRO B C 1
ATOM 4891 O O . PRO B 1 235 ? -6.762 -36.344 6.992 1 86.38 235 PRO B O 1
ATOM 4894 N N . CYS B 1 236 ? -8.281 -35.094 6.336 1 88.44 236 CYS B N 1
ATOM 4895 C CA . CYS B 1 236 ? -7.371 -34.031 5.91 1 88.44 236 CYS B CA 1
ATOM 4896 C C . CYS B 1 236 ? -8.062 -32.688 5.91 1 88.44 236 CYS B C 1
ATOM 4898 O O . CYS B 1 236 ? -9.297 -32.594 5.941 1 88.44 236 CYS B O 1
ATOM 4900 N N . GLU B 1 237 ? -7.297 -31.672 6.031 1 91.06 237 GLU B N 1
ATOM 4901 C CA . GLU B 1 237 ? -7.848 -30.328 5.965 1 91.06 237 GLU B CA 1
ATOM 4902 C C . GLU B 1 237 ? -8.242 -29.969 4.535 1 91.06 237 GLU B C 1
ATOM 4904 O O . GLU B 1 237 ? -7.449 -30.125 3.605 1 91.06 237 GLU B O 1
ATOM 4909 N N . ILE B 1 238 ? -9.492 -29.516 4.379 1 92.31 238 ILE B N 1
ATOM 4910 C CA . ILE B 1 238 ? -9.992 -29.172 3.055 1 92.31 238 ILE B CA 1
ATOM 4911 C C . ILE B 1 238 ? -10.602 -27.766 3.086 1 92.31 238 ILE B C 1
ATOM 4913 O O . ILE B 1 238 ? -11.297 -27.406 4.039 1 92.31 238 ILE B O 1
ATOM 4917 N N . GLN B 1 239 ? -10.273 -27 2.062 1 94.69 239 GLN B N 1
ATOM 4918 C CA . GLN B 1 239 ? -10.969 -25.734 1.811 1 94.69 239 GLN B CA 1
ATOM 4919 C C . GLN B 1 239 ? -11.562 -25.719 0.403 1 94.69 239 GLN B C 1
ATOM 4921 O O . GLN B 1 239 ? -11.102 -26.438 -0.484 1 94.69 239 GLN B O 1
ATOM 4926 N N . ILE B 1 240 ? -12.648 -24.922 0.222 1 93.5 240 ILE B N 1
ATOM 4927 C CA . ILE B 1 240 ? -13.383 -24.891 -1.039 1 93.5 240 ILE B CA 1
ATOM 4928 C C . ILE B 1 240 ? -13.266 -23.516 -1.674 1 93.5 240 ILE B C 1
ATOM 4930 O O . ILE B 1 240 ? -13.602 -22.5 -1.047 1 93.5 240 ILE B O 1
ATOM 4934 N N . GLU B 1 241 ? -12.766 -23.531 -2.893 1 95 241 GLU B N 1
ATOM 4935 C CA . GLU B 1 241 ? -12.695 -22.281 -3.656 1 95 241 GLU B CA 1
ATOM 4936 C C . GLU B 1 241 ? -13.805 -22.203 -4.695 1 95 241 GLU B C 1
ATOM 4938 O O . GLU B 1 241 ? -14.039 -23.172 -5.434 1 95 241 GLU B O 1
ATOM 4943 N N . ASP B 1 242 ? -14.5 -21.125 -4.785 1 92.06 242 ASP B N 1
ATOM 4944 C CA . ASP B 1 242 ? -15.453 -20.766 -5.828 1 92.06 242 ASP B CA 1
ATOM 4945 C C . ASP B 1 242 ? -16.484 -21.875 -6.031 1 92.06 242 ASP B C 1
ATOM 4947 O O . ASP B 1 242 ? -16.672 -22.359 -7.148 1 92.06 242 ASP B O 1
ATOM 4951 N N . PRO B 1 243 ? -17.172 -22.156 -4.973 1 90.62 243 PRO B N 1
ATOM 4952 C CA . PRO B 1 243 ? -18.219 -23.188 -5.156 1 90.62 243 PRO B CA 1
ATOM 4953 C C . PRO B 1 243 ? -19.359 -22.703 -6.039 1 90.62 243 PRO B C 1
ATOM 4955 O O . PRO B 1 243 ? -19.906 -23.484 -6.824 1 90.62 243 PRO B O 1
ATOM 4958 N N . PHE B 1 244 ? -19.719 -21.344 -5.883 1 89.62 244 PHE B N 1
ATOM 4959 C CA . PHE B 1 244 ? -20.859 -20.75 -6.574 1 89.62 244 PHE B CA 1
ATOM 4960 C C . PHE B 1 244 ? -20.422 -19.562 -7.422 1 89.62 244 PHE B C 1
ATOM 4962 O O . PHE B 1 244 ? -19.406 -18.938 -7.141 1 89.62 244 PHE B O 1
ATOM 4969 N N . PRO B 1 245 ? -21.281 -19.344 -8.477 1 89.69 245 PRO B N 1
ATOM 4970 C CA . PRO B 1 245 ? -21.047 -18.031 -9.094 1 89.69 245 PRO B CA 1
ATOM 4971 C C . PRO B 1 245 ? -21.141 -16.891 -8.094 1 89.69 245 PRO B C 1
ATOM 4973 O O . PRO B 1 245 ? -21.969 -16.922 -7.188 1 89.69 245 PRO B O 1
ATOM 4976 N N . TRP B 1 246 ? -20.234 -15.867 -8.203 1 89 246 TRP B N 1
ATOM 4977 C CA . TRP B 1 246 ? -20.109 -14.82 -7.199 1 89 246 TRP B CA 1
ATOM 4978 C C . TRP B 1 246 ? -21.406 -14.023 -7.074 1 89 246 TRP B C 1
ATOM 4980 O O . TRP B 1 246 ? -21.672 -13.414 -6.035 1 89 246 TRP B O 1
ATOM 4990 N N . GLN B 1 247 ? -22.281 -14.094 -8.055 1 90.12 247 GLN B N 1
ATOM 4991 C CA . GLN B 1 247 ? -23.5 -13.305 -8.094 1 90.12 247 GLN B CA 1
ATOM 4992 C C . GLN B 1 247 ? -24.547 -13.859 -7.129 1 90.12 247 GLN B C 1
ATOM 4994 O O . GLN B 1 247 ? -25.5 -13.164 -6.762 1 90.12 247 GLN B O 1
ATOM 4999 N N . VAL B 1 248 ? -24.422 -15.133 -6.82 1 90.94 248 VAL B N 1
ATOM 5000 C CA . VAL B 1 248 ? -25.438 -15.75 -5.965 1 90.94 248 VAL B CA 1
ATOM 5001 C C . VAL B 1 248 ? -25.031 -15.594 -4.5 1 90.94 248 VAL B C 1
ATOM 5003 O O . VAL B 1 248 ? -24.766 -16.578 -3.811 1 90.94 248 VAL B O 1
ATOM 5006 N N . ALA B 1 249 ? -25.109 -14.422 -3.949 1 93.44 249 ALA B N 1
ATOM 5007 C CA . ALA B 1 249 ? -24.594 -14.008 -2.648 1 93.44 249 ALA B CA 1
ATOM 5008 C C . ALA B 1 249 ? -25.25 -14.797 -1.52 1 93.44 249 ALA B C 1
ATOM 5010 O O . ALA B 1 249 ? -24.594 -15.141 -0.534 1 93.44 249 ALA B O 1
ATOM 5011 N N . GLU B 1 250 ? -26.484 -15.094 -1.656 1 93.44 250 GLU B N 1
ATOM 5012 C CA . GLU B 1 250 ? -27.203 -15.789 -0.593 1 93.44 250 GLU B CA 1
ATOM 5013 C C . GLU B 1 250 ? -26.625 -17.172 -0.342 1 93.44 250 GLU B C 1
ATOM 5015 O O . GLU B 1 250 ? -26.438 -17.578 0.808 1 93.44 250 GLU B O 1
ATOM 5020 N N . ASP B 1 251 ? -26.328 -17.875 -1.405 1 92.62 251 ASP B N 1
ATOM 5021 C CA . ASP B 1 251 ? -25.734 -19.203 -1.267 1 92.62 251 ASP B CA 1
ATOM 5022 C C . ASP B 1 251 ? -24.359 -19.125 -0.618 1 92.62 251 ASP B C 1
ATOM 5024 O O . ASP B 1 251 ? -24.016 -19.969 0.211 1 92.62 251 ASP B O 1
ATOM 5028 N N . TRP B 1 252 ? -23.641 -18.141 -1 1 93.88 252 TRP B N 1
ATOM 5029 C CA . TRP B 1 252 ? -22.328 -17.938 -0.387 1 93.88 252 TRP B CA 1
ATOM 5030 C C . TRP B 1 252 ? -22.453 -17.703 1.114 1 93.88 252 TRP B C 1
ATOM 5032 O O . TRP B 1 252 ? -21.812 -18.375 1.915 1 93.88 252 TRP B O 1
ATOM 5042 N N . ARG B 1 253 ? -23.297 -16.844 1.485 1 93.56 253 ARG B N 1
ATOM 5043 C CA . ARG B 1 253 ? -23.484 -16.5 2.889 1 93.56 253 ARG B CA 1
ATOM 5044 C C . ARG B 1 253 ? -23.938 -17.703 3.701 1 93.56 253 ARG B C 1
ATOM 5046 O O . ARG B 1 253 ? -23.453 -17.938 4.809 1 93.56 253 ARG B O 1
ATOM 5053 N N . GLN B 1 254 ? -24.828 -18.391 3.152 1 91.94 254 GLN B N 1
ATOM 5054 C CA . GLN B 1 254 ? -25.328 -19.578 3.844 1 91.94 254 GLN B CA 1
ATOM 5055 C C . GLN B 1 254 ? -24.25 -20.641 3.98 1 91.94 254 GLN B C 1
ATOM 5057 O O . GLN B 1 254 ? -24.094 -21.234 5.043 1 91.94 254 GLN B O 1
ATOM 5062 N N . ALA B 1 255 ? -23.516 -20.891 2.904 1 91.88 255 ALA B N 1
ATOM 5063 C CA . ALA B 1 255 ? -22.422 -21.859 2.957 1 91.88 255 ALA B CA 1
ATOM 5064 C C . ALA B 1 255 ? -21.391 -21.453 3.992 1 91.88 255 ALA B C 1
ATOM 5066 O O . ALA B 1 255 ? -20.906 -22.281 4.766 1 91.88 255 ALA B O 1
ATOM 5067 N N . ARG B 1 256 ? -21.078 -20.188 4.004 1 90.81 256 ARG B N 1
ATOM 5068 C CA . ARG B 1 256 ? -20.094 -19.672 4.949 1 90.81 256 ARG B CA 1
ATOM 5069 C C . ARG B 1 256 ? -20.562 -19.891 6.391 1 90.81 256 ARG B C 1
ATOM 5071 O O . ARG B 1 256 ? -19.75 -20.172 7.27 1 90.81 256 ARG B O 1
ATOM 5078 N N . SER B 1 257 ? -21.844 -19.766 6.602 1 89.81 257 SER B N 1
ATOM 5079 C CA . SER B 1 257 ? -22.391 -19.859 7.945 1 89.81 257 SER B CA 1
ATOM 5080 C C . SER B 1 257 ? -22.453 -21.297 8.43 1 89.81 257 SER B C 1
ATOM 5082 O O . SER B 1 257 ? -22.281 -21.578 9.617 1 89.81 257 SER B O 1
ATOM 5084 N N . ILE B 1 258 ? -22.562 -22.219 7.551 1 87.25 258 ILE B N 1
ATOM 5085 C CA . ILE B 1 258 ? -22.875 -23.578 8.008 1 87.25 258 ILE B CA 1
ATOM 5086 C C . ILE B 1 258 ? -21.672 -24.5 7.746 1 87.25 258 ILE B C 1
ATOM 5088 O O . ILE B 1 258 ? -21.594 -25.578 8.312 1 87.25 258 ILE B O 1
ATOM 5092 N N . SER B 1 259 ? -20.844 -24.125 6.836 1 87.69 259 SER B N 1
ATOM 5093 C CA . SER B 1 259 ? -19.781 -25.031 6.402 1 87.69 259 SER B CA 1
ATOM 5094 C C . SER B 1 259 ? -18.703 -25.172 7.473 1 87.69 259 SER B C 1
ATOM 5096 O O . SER B 1 259 ? -18.219 -24.172 8.016 1 87.69 259 SER B O 1
ATOM 5098 N N . PRO B 1 260 ? -18.344 -26.375 7.691 1 88.25 260 PRO B N 1
ATOM 5099 C CA . PRO B 1 260 ? -17.172 -26.578 8.547 1 88.25 260 PRO B CA 1
ATOM 5100 C C . PRO B 1 260 ? -15.859 -26.312 7.816 1 88.25 260 PRO B C 1
ATOM 5102 O O . PRO B 1 260 ? -14.797 -26.281 8.445 1 88.25 260 PRO B O 1
ATOM 5105 N N . LEU B 1 261 ? -15.969 -26.219 6.523 1 92.25 261 LEU B N 1
ATOM 5106 C CA . LEU B 1 261 ? -14.797 -25.969 5.691 1 92.25 261 LEU B CA 1
ATOM 5107 C C . LEU B 1 261 ? -14.641 -24.469 5.402 1 92.25 261 LEU B C 1
ATOM 5109 O O . LEU B 1 261 ? -15.633 -23.734 5.371 1 92.25 261 LEU B O 1
ATOM 5113 N N . THR B 1 262 ? -13.461 -24.078 5.227 1 94.25 262 THR B N 1
ATOM 5114 C CA . THR B 1 262 ? -13.219 -22.703 4.809 1 94.25 262 THR B CA 1
ATOM 5115 C C . THR B 1 262 ? -13.68 -22.484 3.371 1 94.25 262 THR B C 1
ATOM 5117 O O . THR B 1 262 ? -13.336 -23.266 2.48 1 94.25 262 THR B O 1
ATOM 5120 N N . ILE B 1 263 ? -14.453 -21.469 3.164 1 95.69 263 ILE B N 1
ATOM 5121 C CA . ILE B 1 263 ? -14.945 -21.094 1.843 1 95.69 263 ILE B CA 1
ATOM 5122 C C . ILE B 1 263 ? -14.18 -19.875 1.328 1 95.69 263 ILE B C 1
ATOM 5124 O O . ILE B 1 263 ? -14.086 -18.859 2.012 1 95.69 263 ILE B O 1
ATOM 5128 N N . ILE B 1 264 ? -13.688 -20.078 0.124 1 96.81 264 ILE B N 1
ATOM 5129 C CA . ILE B 1 264 ? -12.789 -19.078 -0.445 1 96.81 264 ILE B CA 1
ATOM 5130 C C . ILE B 1 264 ? -13.367 -18.547 -1.751 1 96.81 264 ILE B C 1
ATOM 5132 O O . ILE B 1 264 ? -13.914 -19.312 -2.553 1 96.81 264 ILE B O 1
ATOM 5136 N N . CYS B 1 265 ? -13.211 -17.219 -1.956 1 96.5 265 CYS B N 1
ATOM 5137 C CA . CYS B 1 265 ? -13.648 -16.578 -3.189 1 96.5 265 CYS B CA 1
ATOM 5138 C C . CYS B 1 265 ? -12.461 -16.016 -3.967 1 96.5 265 CYS B C 1
ATOM 5140 O O . CYS B 1 265 ? -11.57 -15.391 -3.387 1 96.5 265 CYS B O 1
ATOM 5142 N N . HIS B 1 266 ? -12.477 -16.312 -5.223 1 94.56 266 HIS B N 1
ATOM 5143 C CA . HIS B 1 266 ? -11.555 -15.672 -6.152 1 94.56 266 HIS B CA 1
ATOM 5144 C C . HIS B 1 266 ? -12.242 -14.57 -6.949 1 94.56 266 HIS B C 1
ATOM 5146 O O . HIS B 1 266 ? -12.789 -14.82 -8.023 1 94.56 266 HIS B O 1
ATOM 5152 N N . PRO B 1 267 ? -12.148 -13.312 -6.496 1 90.31 267 PRO B N 1
ATOM 5153 C CA . PRO B 1 267 ? -12.906 -12.25 -7.164 1 90.31 267 PRO B CA 1
ATOM 5154 C C . PRO B 1 267 ? -12.32 -11.875 -8.523 1 90.31 267 PRO B C 1
ATOM 5156 O O . PRO B 1 267 ? -13.047 -11.398 -9.398 1 90.31 267 PRO B O 1
ATOM 5159 N N . ARG B 1 268 ? -11.07 -11.977 -8.758 1 80.19 268 ARG B N 1
ATOM 5160 C CA . ARG B 1 268 ? -10.336 -11.766 -10.008 1 80.19 268 ARG B CA 1
ATOM 5161 C C . ARG B 1 268 ? -10.367 -10.297 -10.406 1 80.19 268 ARG B C 1
ATOM 5163 O O . ARG B 1 268 ? -9.5 -9.836 -11.156 1 80.19 268 ARG B O 1
ATOM 5170 N N . ARG B 1 269 ? -11.445 -9.531 -9.969 1 80.69 269 ARG B N 1
ATOM 5171 C CA . ARG B 1 269 ? -11.578 -8.102 -10.234 1 80.69 269 ARG B CA 1
ATOM 5172 C C . ARG B 1 269 ? -11.898 -7.332 -8.961 1 80.69 269 ARG B C 1
ATOM 5174 O O . ARG B 1 269 ? -12.523 -7.875 -8.047 1 80.69 269 ARG B O 1
ATOM 5181 N N . GLU B 1 270 ? -11.539 -6.086 -9.016 1 83.81 270 GLU B N 1
ATOM 5182 C CA . GLU B 1 270 ? -11.758 -5.246 -7.836 1 83.81 270 GLU B CA 1
ATOM 5183 C C . GLU B 1 270 ? -13.25 -5.07 -7.555 1 83.81 270 GLU B C 1
ATOM 5185 O O . GLU B 1 270 ? -13.664 -5.051 -6.398 1 83.81 270 GLU B O 1
ATOM 5190 N N . GLU B 1 271 ? -14.047 -4.938 -8.656 1 84.69 271 GLU B N 1
ATOM 5191 C CA . GLU B 1 271 ? -15.484 -4.742 -8.484 1 84.69 271 GLU B CA 1
ATOM 5192 C C . GLU B 1 271 ? -16.141 -5.957 -7.82 1 84.69 271 GLU B C 1
ATOM 5194 O O . GLU B 1 271 ? -17.016 -5.812 -6.977 1 84.69 271 GLU B O 1
ATOM 5199 N N . ILE B 1 272 ? -15.664 -7.09 -8.289 1 89.38 272 ILE B N 1
ATOM 5200 C CA . ILE B 1 272 ? -16.188 -8.32 -7.715 1 89.38 272 ILE B CA 1
ATOM 5201 C C . ILE B 1 272 ? -15.727 -8.453 -6.27 1 89.38 272 ILE B C 1
ATOM 5203 O O . ILE B 1 272 ? -16.484 -8.898 -5.402 1 89.38 272 ILE B O 1
ATOM 5207 N N . PHE B 1 273 ? -14.523 -8.008 -6.031 1 93.25 273 PHE B N 1
ATOM 5208 C CA . PHE B 1 273 ? -13.992 -8.07 -4.676 1 93.25 273 PHE B CA 1
ATOM 5209 C C . PHE B 1 273 ? -14.758 -7.129 -3.748 1 93.25 273 PHE B C 1
ATOM 5211 O O . PHE B 1 273 ? -15.078 -7.492 -2.617 1 93.25 273 PHE B O 1
ATOM 5218 N N . ARG B 1 274 ? -14.984 -5.957 -4.188 1 91.12 274 ARG B N 1
ATOM 5219 C CA . ARG B 1 274 ? -15.773 -5.012 -3.406 1 91.12 274 ARG B CA 1
ATOM 5220 C C . ARG B 1 274 ? -17.141 -5.594 -3.057 1 91.12 274 ARG B C 1
ATOM 5222 O O . ARG B 1 274 ? -17.578 -5.535 -1.902 1 91.12 274 ARG B O 1
ATOM 5229 N N . PHE B 1 275 ? -17.75 -6.211 -4.027 1 91.56 275 PHE B N 1
ATOM 5230 C CA . PHE B 1 275 ? -19.031 -6.871 -3.811 1 91.56 275 PHE B CA 1
ATOM 5231 C C . PHE B 1 275 ? -18.906 -7.996 -2.795 1 91.56 275 PHE B C 1
ATOM 5233 O O . PHE B 1 275 ? -19.734 -8.125 -1.89 1 91.56 275 PHE B O 1
ATOM 5240 N N . ALA B 1 276 ? -17.844 -8.758 -2.98 1 95.25 276 ALA B N 1
ATOM 5241 C CA . ALA B 1 276 ? -17.641 -9.914 -2.111 1 95.25 276 ALA B CA 1
ATOM 5242 C C . ALA B 1 276 ? -17.453 -9.477 -0.659 1 95.25 276 ALA B C 1
ATOM 5244 O O . ALA B 1 276 ? -17.953 -10.141 0.258 1 95.25 276 ALA B O 1
ATOM 5245 N N . LEU B 1 277 ? -16.75 -8.383 -0.432 1 93.19 277 LEU B N 1
ATOM 5246 C CA . LEU B 1 277 ? -16.547 -7.875 0.92 1 93.19 277 LEU B CA 1
ATOM 5247 C C . LEU B 1 277 ? -17.828 -7.316 1.501 1 93.19 277 LEU B C 1
ATOM 5249 O O . LEU B 1 277 ? -18.172 -7.594 2.654 1 93.19 277 LEU B O 1
ATOM 5253 N N . GLN B 1 278 ? -18.531 -6.586 0.684 1 89.19 278 GLN B N 1
ATOM 5254 C CA . GLN B 1 278 ? -19.766 -5.969 1.134 1 89.19 278 GLN B CA 1
ATOM 5255 C C . GLN B 1 278 ? -20.812 -7.027 1.505 1 89.19 278 GLN B C 1
ATOM 5257 O O . GLN B 1 278 ? -21.531 -6.875 2.49 1 89.19 278 GLN B O 1
ATOM 5262 N N . GLU B 1 279 ? -20.781 -8.086 0.7 1 92.5 279 GLU B N 1
ATOM 5263 C CA . GLU B 1 279 ? -21.781 -9.141 0.908 1 92.5 279 GLU B CA 1
ATOM 5264 C C . GLU B 1 279 ? -21.219 -10.25 1.792 1 92.5 279 GLU B C 1
ATOM 5266 O O . GLU B 1 279 ? -21.891 -11.258 2.033 1 92.5 279 GLU B O 1
ATOM 5271 N N . GLU B 1 280 ? -20 -10.102 2.193 1 91.19 280 GLU B N 1
ATOM 5272 C CA . GLU B 1 280 ? -19.359 -11.078 3.053 1 91.19 280 GLU B CA 1
ATOM 5273 C C . GLU B 1 280 ? -19.469 -12.484 2.471 1 91.19 280 GLU B C 1
ATOM 5275 O O . GLU B 1 280 ? -19.891 -13.422 3.158 1 91.19 280 GLU B O 1
ATOM 5280 N N . LEU B 1 281 ? -19 -12.625 1.323 1 94.62 281 LEU B N 1
ATOM 5281 C CA . LEU B 1 281 ? -19.188 -13.867 0.579 1 94.62 281 LEU B CA 1
ATOM 5282 C C . LEU B 1 281 ? -18.375 -15 1.184 1 94.62 281 LEU B C 1
ATOM 5284 O O . LEU B 1 281 ? -18.844 -16.141 1.268 1 94.62 281 LEU B O 1
ATOM 5288 N N . ALA B 1 282 ? -17.172 -14.758 1.659 1 96.75 282 ALA B N 1
ATOM 5289 C CA . ALA B 1 282 ? -16.25 -15.859 1.894 1 96.75 282 ALA B CA 1
ATOM 5290 C C . ALA B 1 282 ? -15.422 -15.633 3.158 1 96.75 282 ALA B C 1
ATOM 5292 O O . ALA B 1 282 ? -15.406 -14.523 3.703 1 96.75 282 ALA B O 1
ATOM 5293 N N . HIS B 1 283 ? -14.82 -16.703 3.619 1 95.88 283 HIS B N 1
ATOM 5294 C CA . HIS B 1 283 ? -13.945 -16.641 4.781 1 95.88 283 HIS B CA 1
ATOM 5295 C C . HIS B 1 283 ? -12.617 -15.977 4.43 1 95.88 283 HIS B C 1
ATOM 5297 O O . HIS B 1 283 ? -12.023 -15.289 5.262 1 95.88 283 HIS B O 1
ATOM 5303 N N . ALA B 1 284 ? -12.148 -16.172 3.25 1 96.44 284 ALA B N 1
ATOM 5304 C CA . ALA B 1 284 ? -10.859 -15.703 2.738 1 96.44 284 ALA B CA 1
ATOM 5305 C C . ALA B 1 284 ? -10.898 -15.562 1.22 1 96.44 284 ALA B C 1
ATOM 5307 O O . ALA B 1 284 ? -11.914 -15.859 0.584 1 96.44 284 ALA B O 1
ATOM 5308 N N . TYR B 1 285 ? -9.797 -15.047 0.658 1 97.12 285 TYR B N 1
ATOM 5309 C CA . TYR B 1 285 ? -9.859 -14.68 -0.754 1 97.12 285 TYR B CA 1
ATOM 5310 C C . TYR B 1 285 ? -8.586 -15.086 -1.48 1 97.12 285 TYR B C 1
ATOM 5312 O O . TYR B 1 285 ? -7.484 -14.945 -0.941 1 97.12 285 TYR B O 1
ATOM 5320 N N . ASN B 1 286 ? -8.719 -15.703 -2.678 1 96.75 286 ASN B N 1
ATOM 5321 C CA . ASN B 1 286 ? -7.645 -15.734 -3.666 1 96.75 286 ASN B CA 1
ATOM 5322 C C . ASN B 1 286 ? -7.543 -14.406 -4.422 1 96.75 286 ASN B C 1
ATOM 5324 O O . ASN B 1 286 ? -8.414 -14.086 -5.23 1 96.75 286 ASN B O 1
ATOM 5328 N N . LEU B 1 287 ? -6.445 -13.688 -4.16 1 94.38 287 LEU B N 1
ATOM 5329 C CA . LEU B 1 287 ? -6.344 -12.344 -4.73 1 94.38 287 LEU B CA 1
ATOM 5330 C C . LEU B 1 287 ? -5.352 -12.32 -5.887 1 94.38 287 LEU B C 1
ATOM 5332 O O . LEU B 1 287 ? -4.789 -11.273 -6.203 1 94.38 287 LEU B O 1
ATOM 5336 N N . GLY B 1 288 ? -5.141 -13.594 -6.359 1 87.06 288 GLY B N 1
ATOM 5337 C CA . GLY B 1 288 ? -4.332 -13.656 -7.566 1 87.06 288 GLY B CA 1
ATOM 5338 C C . GLY B 1 288 ? -4.988 -12.969 -8.75 1 87.06 288 GLY B C 1
ATOM 5339 O O . GLY B 1 288 ? -6.07 -13.367 -9.188 1 87.06 288 GLY B O 1
ATOM 5340 N N . THR B 1 289 ? -4.559 -11.742 -8.984 1 73.69 289 THR B N 1
ATOM 5341 C CA . THR B 1 289 ? -5.059 -10.953 -10.102 1 73.69 289 THR B CA 1
ATOM 5342 C C . THR B 1 289 ? -3.934 -10.633 -11.086 1 73.69 289 THR B C 1
ATOM 5344 O O . THR B 1 289 ? -2.846 -11.211 -11 1 73.69 289 THR B O 1
ATOM 5347 N N . GLY B 1 290 ? -4.176 -9.672 -12.023 1 72.69 290 GLY B N 1
ATOM 5348 C CA . GLY B 1 290 ? -3.271 -9.234 -13.07 1 72.69 290 GLY B CA 1
ATOM 5349 C C . GLY B 1 290 ? -1.97 -8.672 -12.539 1 72.69 290 GLY B C 1
ATOM 5350 O O . GLY B 1 290 ? -1.079 -9.414 -12.133 1 72.69 290 GLY B O 1
ATOM 5351 N N . SER B 1 291 ? -1.875 -7.633 -11.836 1 80.94 291 SER B N 1
ATOM 5352 C CA . SER B 1 291 ? -0.622 -6.965 -11.5 1 80.94 291 SER B CA 1
ATOM 5353 C C . SER B 1 291 ? -0.27 -7.164 -10.031 1 80.94 291 SER B C 1
ATOM 5355 O O . SER B 1 291 ? -1.131 -7.52 -9.219 1 80.94 291 SER B O 1
ATOM 5357 N N . LEU B 1 292 ? 0.975 -7.102 -9.695 1 86.94 292 LEU B N 1
ATOM 5358 C CA . LEU B 1 292 ? 1.444 -7.277 -8.32 1 86.94 292 LEU B CA 1
ATOM 5359 C C . LEU B 1 292 ? 1.049 -6.086 -7.457 1 86.94 292 LEU B C 1
ATOM 5361 O O . LEU B 1 292 ? 0.742 -6.25 -6.273 1 86.94 292 LEU B O 1
ATOM 5365 N N . VAL B 1 293 ? 1.043 -4.957 -8.039 1 83.56 293 VAL B N 1
ATOM 5366 C CA . VAL B 1 293 ? 0.549 -3.781 -7.336 1 83.56 293 VAL B CA 1
ATOM 5367 C C . VAL B 1 293 ? -0.925 -3.969 -6.988 1 83.56 293 VAL B C 1
ATOM 5369 O O . VAL B 1 293 ? -1.352 -3.648 -5.875 1 83.56 293 VAL B O 1
ATOM 5372 N N . GLY B 1 294 ? -1.65 -4.512 -7.957 1 83.62 294 GLY B N 1
ATOM 5373 C CA . GLY B 1 294 ? -3.055 -4.805 -7.719 1 83.62 294 GLY B CA 1
ATOM 5374 C C . GLY B 1 294 ? -3.271 -5.824 -6.617 1 83.62 294 GLY B C 1
ATOM 5375 O O . GLY B 1 294 ? -4.145 -5.648 -5.766 1 83.62 294 GLY B O 1
ATOM 5376 N N . PHE B 1 295 ? -2.506 -6.828 -6.652 1 90.38 295 PHE B N 1
ATOM 5377 C CA . PHE B 1 295 ? -2.592 -7.832 -5.598 1 90.38 295 PHE B CA 1
ATOM 5378 C C . PHE B 1 295 ? -2.361 -7.203 -4.23 1 90.38 295 PHE B C 1
ATOM 5380 O O . PHE B 1 295 ? -3.141 -7.422 -3.301 1 90.38 295 PHE B O 1
ATOM 5387 N N . LEU B 1 296 ? -1.28 -6.484 -4.094 1 90.25 296 LEU B N 1
ATOM 5388 C CA . LEU B 1 296 ? -0.943 -5.891 -2.805 1 90.25 296 LEU B CA 1
ATOM 5389 C C . LEU B 1 296 ? -2.021 -4.91 -2.357 1 90.25 296 LEU B C 1
ATOM 5391 O O . LEU B 1 296 ? -2.33 -4.82 -1.167 1 90.25 296 LEU B O 1
ATOM 5395 N N . HIS B 1 297 ? -2.572 -4.207 -3.312 1 87.19 297 HIS B N 1
ATOM 5396 C CA . HIS B 1 297 ? -3.676 -3.307 -2.99 1 87.19 297 HIS B CA 1
ATOM 5397 C C . HIS B 1 297 ? -4.859 -4.074 -2.412 1 87.19 297 HIS B C 1
ATOM 5399 O O . HIS B 1 297 ? -5.379 -3.715 -1.352 1 87.19 297 HIS B O 1
ATOM 5405 N N . MET B 1 298 ? -5.199 -5.098 -3.02 1 92 298 MET B N 1
ATOM 5406 C CA . MET B 1 298 ? -6.348 -5.879 -2.572 1 92 298 MET B CA 1
ATOM 5407 C C . MET B 1 298 ? -6.039 -6.598 -1.261 1 92 298 MET B C 1
ATOM 5409 O O . MET B 1 298 ? -6.914 -6.742 -0.407 1 92 298 MET B O 1
ATOM 5413 N N . ALA B 1 299 ? -4.824 -7.066 -1.146 1 93.44 299 ALA B N 1
ATOM 5414 C CA . ALA B 1 299 ? -4.426 -7.727 0.096 1 93.44 299 ALA B CA 1
ATOM 5415 C C . ALA B 1 299 ? -4.562 -6.781 1.286 1 93.44 299 ALA B C 1
ATOM 5417 O O . ALA B 1 299 ? -5.004 -7.188 2.363 1 93.44 299 ALA B O 1
ATOM 5418 N N . ARG B 1 300 ? -4.223 -5.547 1.049 1 90.06 300 ARG B N 1
ATOM 5419 C CA . ARG B 1 300 ? -4.34 -4.562 2.117 1 90.06 300 ARG B CA 1
ATOM 5420 C C . ARG B 1 300 ? -5.801 -4.32 2.482 1 90.06 300 ARG B C 1
ATOM 5422 O O . ARG B 1 300 ? -6.137 -4.172 3.658 1 90.06 300 ARG B O 1
ATOM 5429 N N . VAL B 1 301 ? -6.598 -4.262 1.527 1 91.75 301 VAL B N 1
ATOM 5430 C CA . VAL B 1 301 ? -8.023 -4.082 1.767 1 91.75 301 VAL B CA 1
ATOM 5431 C C . VAL B 1 301 ? -8.578 -5.285 2.535 1 91.75 301 VAL B C 1
ATOM 5433 O O . VAL B 1 301 ? -9.297 -5.121 3.523 1 91.75 301 VAL B O 1
ATOM 5436 N N . ALA B 1 302 ? -8.195 -6.449 2.082 1 94.12 302 ALA B N 1
ATOM 5437 C CA . ALA B 1 302 ? -8.641 -7.664 2.768 1 94.12 302 ALA B CA 1
ATOM 5438 C C . ALA B 1 302 ? -8.172 -7.668 4.223 1 94.12 302 ALA B C 1
ATOM 5440 O O . ALA B 1 302 ? -8.945 -8.008 5.121 1 94.12 302 ALA B O 1
ATOM 5441 N N . GLU B 1 303 ? -6.977 -7.258 4.434 1 90.06 303 GLU B N 1
ATOM 5442 C CA . GLU B 1 303 ? -6.426 -7.195 5.785 1 90.06 303 GLU B CA 1
ATOM 5443 C C . GLU B 1 303 ? -7.23 -6.242 6.664 1 90.06 303 GLU B C 1
ATOM 5445 O O . GLU B 1 303 ? -7.488 -6.539 7.836 1 90.06 303 GLU B O 1
ATOM 5450 N N . PHE B 1 304 ? -7.59 -5.145 6.07 1 88.5 304 PHE B N 1
ATOM 5451 C CA . PHE B 1 304 ? -8.352 -4.125 6.777 1 88.5 304 PHE B CA 1
ATOM 5452 C C . PHE B 1 304 ? -9.664 -4.695 7.297 1 88.5 304 PHE B C 1
ATOM 5454 O O . PHE B 1 304 ? -10.133 -4.309 8.367 1 88.5 304 PHE B O 1
ATOM 5461 N N . PHE B 1 305 ? -10.203 -5.656 6.637 1 90.06 305 PHE B N 1
ATOM 5462 C CA . PHE B 1 305 ? -11.453 -6.285 7.039 1 90.06 305 PHE B CA 1
ATOM 5463 C C . PHE B 1 305 ? -11.188 -7.633 7.699 1 90.06 305 PHE B C 1
ATOM 5465 O O . PHE B 1 305 ? -12.094 -8.461 7.816 1 90.06 305 PHE B O 1
ATOM 5472 N N . HIS B 1 306 ? -9.984 -7.941 7.988 1 88.94 306 HIS B N 1
ATOM 5473 C CA . HIS B 1 306 ? -9.562 -9.109 8.75 1 88.94 306 HIS B CA 1
ATOM 5474 C C . HIS B 1 306 ? -9.789 -10.398 7.961 1 88.94 306 HIS B C 1
ATOM 5476 O O . HIS B 1 306 ? -10.305 -11.375 8.5 1 88.94 306 HIS B O 1
ATOM 5482 N N . LYS B 1 307 ? -9.453 -10.32 6.711 1 93.44 307 LYS B N 1
ATOM 5483 C CA . LYS B 1 307 ? -9.555 -11.484 5.84 1 93.44 307 LYS B CA 1
ATOM 5484 C C . LYS B 1 307 ? -8.18 -11.953 5.391 1 93.44 307 LYS B C 1
ATOM 5486 O O . LYS B 1 307 ? -7.324 -11.141 5.027 1 93.44 307 LYS B O 1
ATOM 5491 N N . ASP B 1 308 ? -7.996 -13.242 5.445 1 94.56 308 ASP B N 1
ATOM 5492 C CA . ASP B 1 308 ? -6.789 -13.852 4.898 1 94.56 308 ASP B CA 1
ATOM 5493 C C . ASP B 1 308 ? -6.891 -14 3.385 1 94.56 308 ASP B C 1
ATOM 5495 O O . ASP B 1 308 ? -7.984 -13.953 2.82 1 94.56 308 ASP B O 1
ATOM 5499 N N . CYS B 1 309 ? -5.711 -14.078 2.812 1 96.25 309 CYS B N 1
ATOM 5500 C CA . CYS B 1 309 ? -5.695 -14.25 1.363 1 96.25 309 CYS B CA 1
ATOM 5501 C C . CYS B 1 309 ? -4.523 -15.125 0.929 1 96.25 309 CYS B C 1
ATOM 5503 O O . CYS B 1 309 ? -3.756 -15.602 1.767 1 96.25 309 CYS B O 1
ATOM 5505 N N . TRP B 1 310 ? -4.484 -15.477 -0.325 1 96.12 310 TRP B N 1
ATOM 5506 C CA . TRP B 1 310 ? -3.268 -16 -0.937 1 96.12 310 TRP B CA 1
ATOM 5507 C C . TRP B 1 310 ? -3.076 -15.43 -2.34 1 96.12 310 TRP B C 1
ATOM 5509 O O . TRP B 1 310 ? -3.941 -14.711 -2.848 1 96.12 310 TRP B O 1
ATOM 5519 N N . GLN B 1 311 ? -1.921 -15.57 -2.902 1 94.12 311 GLN B N 1
ATOM 5520 C CA . GLN B 1 311 ? -1.528 -15.125 -4.238 1 94.12 311 GLN B CA 1
ATOM 5521 C C . GLN B 1 311 ? -1.633 -16.266 -5.246 1 94.12 311 GLN B C 1
ATOM 5523 O O . GLN B 1 311 ? -0.824 -17.203 -5.227 1 94.12 311 GLN B O 1
ATOM 5528 N N . GLY B 1 312 ? -2.652 -16.156 -6.062 1 90 312 GLY B N 1
ATOM 5529 C CA . GLY B 1 312 ? -2.746 -17.094 -7.16 1 90 312 GLY B CA 1
ATOM 5530 C C . GLY B 1 312 ? -1.876 -16.719 -8.344 1 90 312 GLY B C 1
ATOM 5531 O O . GLY B 1 312 ? -1.455 -15.578 -8.477 1 90 312 GLY B O 1
ATOM 5532 N N . SER B 1 313 ? -1.588 -17.688 -9.102 1 82.69 313 SER B N 1
ATOM 5533 C CA . SER B 1 313 ? -0.759 -17.469 -10.281 1 82.69 313 SER B CA 1
ATOM 5534 C C . SER B 1 313 ? -1.523 -17.797 -11.562 1 82.69 313 SER B C 1
ATOM 5536 O O . SER B 1 313 ? -2.592 -18.406 -11.516 1 82.69 313 SER B O 1
ATOM 5538 N N . SER B 1 314 ? -0.975 -17.234 -12.68 1 75.25 314 SER B N 1
ATOM 5539 C CA . SER B 1 314 ? -1.603 -17.406 -13.984 1 75.25 314 SER B CA 1
ATOM 5540 C C . SER B 1 314 ? -0.754 -18.297 -14.898 1 75.25 314 SER B C 1
ATOM 5542 O O . SER B 1 314 ? -0.73 -18.094 -16.109 1 75.25 314 SER B O 1
ATOM 5544 N N . LEU B 1 315 ? -0.071 -19.234 -14.336 1 80.94 315 LEU B N 1
ATOM 5545 C CA . LEU B 1 315 ? 0.694 -20.219 -15.109 1 80.94 315 LEU B CA 1
ATOM 5546 C C . LEU B 1 315 ? 1.79 -19.516 -15.914 1 80.94 315 LEU B C 1
ATOM 5548 O O . LEU B 1 315 ? 1.931 -19.766 -17.109 1 80.94 315 LEU B O 1
ATOM 5552 N N . GLU B 1 316 ? 2.439 -18.656 -15.336 1 90.44 316 GLU B N 1
ATOM 5553 C CA . GLU B 1 316 ? 3.57 -17.922 -15.891 1 90.44 316 GLU B CA 1
ATOM 5554 C C . GLU B 1 316 ? 4.836 -18.766 -15.898 1 90.44 316 GLU B C 1
ATOM 5556 O O . GLU B 1 316 ? 4.762 -20 -15.781 1 90.44 316 GLU B O 1
ATOM 5561 N N . LEU B 1 317 ? 5.941 -18.156 -16.25 1 96.12 317 LEU B N 1
ATOM 5562 C CA . LEU B 1 317 ? 7.254 -18.766 -16.094 1 96.12 317 LEU B CA 1
ATOM 5563 C C . LEU B 1 317 ? 7.973 -18.203 -14.875 1 96.12 317 LEU B C 1
ATOM 5565 O O . LEU B 1 317 ? 7.332 -17.812 -13.898 1 96.12 317 LEU B O 1
ATOM 5569 N N . GLY B 1 318 ? 9.266 -18.375 -14.812 1 97.5 318 GLY B N 1
ATOM 5570 C CA . GLY B 1 318 ? 10.008 -18.156 -13.578 1 97.5 318 GLY B CA 1
ATOM 5571 C C . GLY B 1 318 ? 10.078 -16.703 -13.156 1 97.5 318 GLY B C 1
ATOM 5572 O O . GLY B 1 318 ? 10.109 -16.391 -11.969 1 97.5 318 GLY B O 1
ATOM 5573 N N . VAL B 1 319 ? 10.109 -15.742 -14.086 1 98 319 VAL B N 1
ATOM 5574 C CA . VAL B 1 319 ? 10.273 -14.328 -13.75 1 98 319 VAL B CA 1
ATOM 5575 C C . VAL B 1 319 ? 9.039 -13.828 -13.008 1 98 319 VAL B C 1
ATOM 5577 O O . VAL B 1 319 ? 9.148 -13.312 -11.891 1 98 319 VAL B O 1
ATOM 5580 N N . LEU B 1 320 ? 7.875 -14.039 -13.586 1 95.75 320 LEU B N 1
ATOM 5581 C CA . LEU B 1 320 ? 6.652 -13.555 -12.961 1 95.75 320 LEU B CA 1
ATOM 5582 C C . LEU B 1 320 ? 6.344 -14.336 -11.688 1 95.75 320 LEU B C 1
ATOM 5584 O O . LEU B 1 320 ? 5.805 -13.781 -10.727 1 95.75 320 LEU B O 1
ATOM 5588 N N . GLN B 1 321 ? 6.699 -15.594 -11.688 1 96 321 GLN B N 1
ATOM 5589 C CA . GLN B 1 321 ? 6.473 -16.375 -10.477 1 96 321 GLN B CA 1
ATOM 5590 C C . GLN B 1 321 ? 7.273 -15.82 -9.305 1 96 321 GLN B C 1
ATOM 5592 O O . GLN B 1 321 ? 6.777 -15.773 -8.18 1 96 321 GLN B O 1
ATOM 5597 N N . HIS B 1 322 ? 8.492 -15.43 -9.531 1 97.56 322 HIS B N 1
ATOM 5598 C CA . HIS B 1 322 ? 9.305 -14.859 -8.469 1 97.56 322 HIS B CA 1
ATOM 5599 C C . HIS B 1 322 ? 8.773 -13.492 -8.047 1 97.56 322 HIS B C 1
ATOM 5601 O O . HIS B 1 322 ? 8.805 -13.141 -6.867 1 97.56 322 HIS B O 1
ATOM 5607 N N . LEU B 1 323 ? 8.328 -12.719 -9.062 1 96.31 323 LEU B N 1
ATOM 5608 C CA . LEU B 1 323 ? 7.727 -11.438 -8.719 1 96.31 323 LEU B CA 1
ATOM 5609 C C . LEU B 1 323 ? 6.516 -11.625 -7.812 1 96.31 323 LEU B C 1
ATOM 5611 O O . LEU B 1 323 ? 6.363 -10.914 -6.82 1 96.31 323 LEU B O 1
ATOM 5615 N N . ARG B 1 324 ? 5.707 -12.594 -8.109 1 96.31 324 ARG B N 1
ATOM 5616 C CA . ARG B 1 324 ? 4.535 -12.906 -7.297 1 96.31 324 ARG B CA 1
ATOM 5617 C C . ARG B 1 324 ? 4.941 -13.359 -5.902 1 96.31 324 ARG B C 1
ATOM 5619 O O . ARG B 1 324 ? 4.277 -13.031 -4.918 1 96.31 324 ARG B O 1
ATOM 5626 N N . LEU B 1 325 ? 6.016 -14.102 -5.82 1 97.38 325 LEU B N 1
ATOM 5627 C CA . LEU B 1 325 ? 6.535 -14.555 -4.531 1 97.38 325 LEU B CA 1
ATOM 5628 C C . LEU B 1 325 ? 6.945 -13.367 -3.666 1 97.38 325 LEU B C 1
ATOM 5630 O O . LEU B 1 325 ? 6.609 -13.312 -2.482 1 97.38 325 LEU B O 1
ATOM 5634 N N . HIS B 1 326 ? 7.648 -12.422 -4.258 1 97.25 326 HIS B N 1
ATOM 5635 C CA . HIS B 1 326 ? 8.039 -11.211 -3.541 1 97.25 326 HIS B CA 1
ATOM 5636 C C . HIS B 1 326 ? 6.82 -10.469 -3.01 1 97.25 326 HIS B C 1
ATOM 5638 O O . HIS B 1 326 ? 6.812 -10.023 -1.859 1 97.25 326 HIS B O 1
ATOM 5644 N N . ALA B 1 327 ? 5.848 -10.336 -3.822 1 95.5 327 ALA B N 1
ATOM 5645 C CA . ALA B 1 327 ? 4.637 -9.625 -3.42 1 95.5 327 ALA B CA 1
ATOM 5646 C C . ALA B 1 327 ? 3.91 -10.359 -2.299 1 95.5 327 ALA B C 1
ATOM 5648 O O . ALA B 1 327 ? 3.48 -9.75 -1.32 1 95.5 327 ALA B O 1
ATOM 5649 N N . ALA B 1 328 ? 3.807 -11.656 -2.443 1 96.81 328 ALA B N 1
ATOM 5650 C CA . ALA B 1 328 ? 3.137 -12.461 -1.427 1 96.81 328 ALA B CA 1
ATOM 5651 C C . ALA B 1 328 ? 3.838 -12.336 -0.077 1 96.81 328 ALA B C 1
ATOM 5653 O O . ALA B 1 328 ? 3.186 -12.305 0.968 1 96.81 328 ALA B O 1
ATOM 5654 N N . ALA B 1 329 ? 5.113 -12.25 -0.113 1 95.94 329 ALA B N 1
ATOM 5655 C CA . ALA B 1 329 ? 5.91 -12.148 1.107 1 95.94 329 ALA B CA 1
ATOM 5656 C C . ALA B 1 329 ? 5.648 -10.828 1.827 1 95.94 329 ALA B C 1
ATOM 5658 O O . ALA B 1 329 ? 5.91 -10.703 3.025 1 95.94 329 ALA B O 1
ATOM 5659 N N . CYS B 1 330 ? 5.137 -9.867 1.105 1 93.31 330 CYS B N 1
ATOM 5660 C CA . CYS B 1 330 ? 4.938 -8.539 1.667 1 93.31 330 CYS B CA 1
ATOM 5661 C C . CYS B 1 330 ? 3.547 -8.406 2.277 1 93.31 330 CYS B C 1
ATOM 5663 O O . CYS B 1 330 ? 3.285 -7.477 3.041 1 93.31 330 CYS B O 1
ATOM 5665 N N . ALA B 1 331 ? 2.645 -9.242 1.878 1 93.06 331 ALA B N 1
ATOM 5666 C CA . ALA B 1 331 ? 1.276 -9.18 2.383 1 93.06 331 ALA B CA 1
ATOM 5667 C C . ALA B 1 331 ? 1.136 -9.961 3.688 1 93.06 331 ALA B C 1
ATOM 5669 O O . ALA B 1 331 ? 1.218 -11.188 3.691 1 93.06 331 ALA B O 1
ATOM 5670 N N . ARG B 1 332 ? 0.83 -9.328 4.734 1 88.44 332 ARG B N 1
ATOM 5671 C CA . ARG B 1 332 ? 0.795 -9.938 6.059 1 88.44 332 ARG B CA 1
ATOM 5672 C C . ARG B 1 332 ? -0.302 -10.992 6.148 1 88.44 332 ARG B C 1
ATOM 5674 O O . ARG B 1 332 ? -0.153 -11.992 6.852 1 88.44 332 ARG B O 1
ATOM 5681 N N . ASN B 1 333 ? -1.362 -10.75 5.453 1 92.25 333 ASN B N 1
ATOM 5682 C CA . ASN B 1 333 ? -2.506 -11.656 5.547 1 92.25 333 ASN B CA 1
ATOM 5683 C C . ASN B 1 333 ? -2.451 -12.742 4.48 1 92.25 333 ASN B C 1
ATOM 5685 O O . ASN B 1 333 ? -3.396 -13.523 4.332 1 92.25 333 ASN B O 1
ATOM 5689 N N . CYS B 1 334 ? -1.373 -12.766 3.719 1 94.31 334 CYS B N 1
ATOM 5690 C CA . CYS B 1 334 ? -1.185 -13.836 2.752 1 94.31 334 CYS B CA 1
ATOM 5691 C C . CYS B 1 334 ? -0.646 -15.094 3.432 1 94.31 334 CYS B C 1
ATOM 5693 O O . CYS B 1 334 ? 0.479 -15.516 3.158 1 94.31 334 CYS B O 1
ATOM 5695 N N . VAL B 1 335 ? -1.517 -15.68 4.25 1 93.19 335 VAL B N 1
ATOM 5696 C CA . VAL B 1 335 ? -1.073 -16.766 5.113 1 93.19 335 VAL B CA 1
ATOM 5697 C C . VAL B 1 335 ? -1.591 -18.094 4.574 1 93.19 335 VAL B C 1
ATOM 5699 O O . VAL B 1 335 ? -1.107 -19.172 4.965 1 93.19 335 VAL B O 1
ATOM 5702 N N . LEU B 1 336 ? -2.578 -18.047 3.73 1 95.38 336 LEU B N 1
ATOM 5703 C CA . LEU B 1 336 ? -3.029 -19.266 3.07 1 95.38 336 LEU B CA 1
ATOM 5704 C C . LEU B 1 336 ? -2.066 -19.672 1.957 1 95.38 336 LEU B C 1
ATOM 5706 O O . LEU B 1 336 ? -1.354 -18.828 1.411 1 95.38 336 LEU B O 1
ATOM 5710 N N . ALA B 1 337 ? -2.045 -20.906 1.637 1 96.38 337 ALA B N 1
ATOM 5711 C CA . ALA B 1 337 ? -1.079 -21.422 0.663 1 96.38 337 ALA B CA 1
ATOM 5712 C C . ALA B 1 337 ? -1.361 -20.859 -0.729 1 96.38 337 ALA B C 1
ATOM 5714 O O . ALA B 1 337 ? -2.467 -21 -1.253 1 96.38 337 ALA B O 1
ATOM 5715 N N . SER B 1 338 ? -0.338 -20.188 -1.275 1 96.25 338 SER B N 1
ATOM 5716 C CA . SER B 1 338 ? -0.412 -19.641 -2.625 1 96.25 338 SER B CA 1
ATOM 5717 C C . SER B 1 338 ? -0.199 -20.734 -3.676 1 96.25 338 SER B C 1
ATOM 5719 O O . SER B 1 338 ? 0.257 -21.828 -3.357 1 96.25 338 SER B O 1
ATOM 5721 N N . ASP B 1 339 ? -0.603 -20.469 -4.887 1 90.88 339 ASP B N 1
ATOM 5722 C CA . ASP B 1 339 ? -0.344 -21.406 -5.977 1 90.88 339 ASP B CA 1
ATOM 5723 C C . ASP B 1 339 ? 0.647 -20.828 -6.98 1 90.88 339 ASP B C 1
ATOM 5725 O O . ASP B 1 339 ? 0.272 -20.469 -8.102 1 90.88 339 ASP B O 1
ATOM 5729 N N . LEU B 1 340 ? 1.863 -20.797 -6.617 1 91 340 LEU B N 1
ATOM 5730 C CA . LEU B 1 340 ? 3 -20.438 -7.461 1 91 340 LEU B CA 1
ATOM 5731 C C . LEU B 1 340 ? 3.531 -21.656 -8.203 1 91 340 LEU B C 1
ATOM 5733 O O . LEU B 1 340 ? 4.57 -22.203 -7.84 1 91 340 LEU B O 1
ATOM 5737 N N . GLN B 1 341 ? 2.969 -22.031 -9.289 1 87.62 341 GLN B N 1
ATOM 5738 C CA . GLN B 1 341 ? 2.881 -23.406 -9.742 1 87.62 341 GLN B CA 1
ATOM 5739 C C . GLN B 1 341 ? 3.785 -23.656 -10.945 1 87.62 341 GLN B C 1
ATOM 5741 O O . GLN B 1 341 ? 3.926 -24.781 -11.406 1 87.62 341 GLN B O 1
ATOM 5746 N N . SER B 1 342 ? 4.465 -22.75 -11.398 1 91.75 342 SER B N 1
ATOM 5747 C CA . SER B 1 342 ? 5.133 -22.906 -12.688 1 91.75 342 SER B CA 1
ATOM 5748 C C . SER B 1 342 ? 6.203 -24 -12.625 1 91.75 342 SER B C 1
ATOM 5750 O O . SER B 1 342 ? 6.488 -24.656 -13.633 1 91.75 342 SER B O 1
ATOM 5752 N N . GLU B 1 343 ? 6.727 -24.25 -11.508 1 93.81 343 GLU B N 1
ATOM 5753 C CA . GLU B 1 343 ? 7.871 -25.141 -11.336 1 93.81 343 GLU B CA 1
ATOM 5754 C C . GLU B 1 343 ? 7.508 -26.578 -11.68 1 93.81 343 GLU B C 1
ATOM 5756 O O . GLU B 1 343 ? 8.375 -27.375 -12.055 1 93.81 343 GLU B O 1
ATOM 5761 N N . TRP B 1 344 ? 6.219 -26.969 -11.562 1 94.25 344 TRP B N 1
ATOM 5762 C CA . TRP B 1 344 ? 5.871 -28.359 -11.859 1 94.25 344 TRP B CA 1
ATOM 5763 C C . TRP B 1 344 ? 4.812 -28.438 -12.953 1 94.25 344 TRP B C 1
ATOM 5765 O O . TRP B 1 344 ? 4.57 -29.5 -13.523 1 94.25 344 TRP B O 1
ATOM 5775 N N . VAL B 1 345 ? 4.211 -27.328 -13.266 1 92.94 345 VAL B N 1
ATOM 5776 C CA . VAL B 1 345 ? 3.207 -27.328 -14.328 1 92.94 345 VAL B CA 1
ATOM 5777 C C . VAL B 1 345 ? 3.889 -27.219 -15.688 1 92.94 345 VAL B C 1
ATOM 5779 O O . VAL B 1 345 ? 3.518 -27.922 -16.625 1 92.94 345 VAL B O 1
ATOM 5782 N N . ARG B 1 346 ? 4.898 -26.344 -15.719 1 93.69 346 ARG B N 1
ATOM 5783 C CA . ARG B 1 346 ? 5.688 -26.188 -16.938 1 93.69 346 ARG B CA 1
ATOM 5784 C C . ARG B 1 346 ? 6.867 -27.156 -16.938 1 93.69 346 ARG B C 1
ATOM 5786 O O . ARG B 1 346 ? 7.422 -27.469 -15.891 1 93.69 346 ARG B O 1
ATOM 5793 N N . GLU B 1 347 ? 7.258 -27.516 -18.125 1 94.38 347 GLU B N 1
ATOM 5794 C CA . GLU B 1 347 ? 8.453 -28.344 -18.25 1 94.38 347 GLU B CA 1
ATOM 5795 C C . GLU B 1 347 ? 9.68 -27.641 -17.672 1 94.38 347 GLU B C 1
ATOM 5797 O O . GLU B 1 347 ? 10.594 -28.297 -17.156 1 94.38 347 GLU B O 1
ATOM 5802 N N . HIS B 1 348 ? 9.68 -26.438 -17.828 1 96.12 348 HIS B N 1
ATOM 5803 C CA . HIS B 1 348 ? 10.773 -25.594 -17.359 1 96.12 348 HIS B CA 1
ATOM 5804 C C . HIS B 1 348 ? 10.312 -24.172 -17.125 1 96.12 348 HIS B C 1
ATOM 5806 O O . HIS B 1 348 ? 9.422 -23.672 -17.812 1 96.12 348 HIS B O 1
ATOM 5812 N N . THR B 1 349 ? 10.945 -23.438 -16.188 1 97.38 349 THR B N 1
ATOM 5813 C CA . THR B 1 349 ? 10.516 -22.078 -15.891 1 97.38 349 THR B CA 1
ATOM 5814 C C . THR B 1 349 ? 11.477 -21.062 -16.5 1 97.38 349 THR B C 1
ATOM 5816 O O . THR B 1 349 ? 11.242 -19.844 -16.422 1 97.38 349 THR B O 1
ATOM 5819 N N . LEU B 1 350 ? 12.609 -21.469 -17.016 1 98.62 350 LEU B N 1
ATOM 5820 C CA . LEU B 1 350 ? 13.562 -20.75 -17.875 1 98.62 350 LEU B CA 1
ATOM 5821 C C . LEU B 1 350 ? 14.312 -19.688 -17.078 1 98.62 350 LEU B C 1
ATOM 5823 O O . LEU B 1 350 ? 14.773 -18.703 -17.641 1 98.62 350 LEU B O 1
ATOM 5827 N N . VAL B 1 351 ? 14.406 -19.875 -15.742 1 98.62 351 VAL B N 1
ATOM 5828 C CA . VAL B 1 351 ? 15.203 -18.984 -14.906 1 98.62 351 VAL B CA 1
ATOM 5829 C C . VAL B 1 351 ? 16.156 -19.797 -14.031 1 98.62 351 VAL B C 1
ATOM 5831 O O . VAL B 1 351 ? 16 -21.016 -13.914 1 98.62 351 VAL B O 1
ATOM 5834 N N . THR B 1 352 ? 17.141 -19.172 -13.555 1 98.31 352 THR B N 1
ATOM 5835 C CA . THR B 1 352 ? 18.078 -19.719 -12.57 1 98.31 352 THR B CA 1
ATOM 5836 C C . THR B 1 352 ? 18.359 -18.688 -11.477 1 98.31 352 THR B C 1
ATOM 5838 O O . THR B 1 352 ? 18.516 -17.5 -11.758 1 98.31 352 THR B O 1
ATOM 5841 N N . PRO B 1 353 ? 18.453 -19.078 -10.25 1 97.75 353 PRO B N 1
ATOM 5842 C CA . PRO B 1 353 ? 18.047 -20.391 -9.781 1 97.75 353 PRO B CA 1
ATOM 5843 C C . PRO B 1 353 ? 16.547 -20.625 -9.891 1 97.75 353 PRO B C 1
ATOM 5845 O O . PRO B 1 353 ? 15.781 -19.672 -10.016 1 97.75 353 PRO B O 1
ATOM 5848 N N . ARG B 1 354 ? 16.188 -21.875 -9.891 1 96.06 354 ARG B N 1
ATOM 5849 C CA . ARG B 1 354 ? 14.781 -22.266 -9.812 1 96.06 354 ARG B CA 1
ATOM 5850 C C . ARG B 1 354 ? 14.219 -21.984 -8.422 1 96.06 354 ARG B C 1
ATOM 5852 O O . ARG B 1 354 ? 14.977 -21.828 -7.457 1 96.06 354 ARG B O 1
ATOM 5859 N N . MET B 1 355 ? 12.891 -21.875 -8.383 1 96.12 355 MET B N 1
ATOM 5860 C CA . MET B 1 355 ? 12.25 -21.625 -7.094 1 96.12 355 MET B CA 1
ATOM 5861 C C . MET B 1 355 ? 12.43 -22.812 -6.152 1 96.12 355 MET B C 1
ATOM 5863 O O . MET B 1 355 ? 12.234 -23.953 -6.547 1 96.12 355 MET B O 1
ATOM 5867 N N . ALA B 1 356 ? 12.781 -22.5 -4.938 1 95.12 356 ALA B N 1
ATOM 5868 C CA . ALA B 1 356 ? 13.023 -23.531 -3.932 1 95.12 356 ALA B CA 1
ATOM 5869 C C . ALA B 1 356 ? 11.859 -23.609 -2.945 1 95.12 356 ALA B C 1
ATOM 5871 O O . ALA B 1 356 ? 11.266 -22.594 -2.592 1 95.12 356 ALA B O 1
ATOM 5872 N N . TYR B 1 357 ? 11.609 -24.797 -2.533 1 96.06 357 TYR B N 1
ATOM 5873 C CA . TYR B 1 357 ? 10.531 -25.062 -1.579 1 96.06 357 TYR B CA 1
ATOM 5874 C C . TYR B 1 357 ? 11.062 -25.828 -0.369 1 96.06 357 TYR B C 1
ATOM 5876 O O . TYR B 1 357 ? 11.898 -26.719 -0.505 1 96.06 357 TYR B O 1
ATOM 5884 N N . ARG B 1 358 ? 10.578 -25.406 0.768 1 95.44 358 ARG B N 1
ATOM 5885 C CA . ARG B 1 358 ? 10.914 -26.062 2.023 1 95.44 358 ARG B CA 1
ATOM 5886 C C . ARG B 1 358 ? 9.766 -25.953 3.021 1 95.44 358 ARG B C 1
ATOM 5888 O O . ARG B 1 358 ? 9.195 -24.875 3.209 1 95.44 358 ARG B O 1
ATOM 5895 N N . ASP B 1 359 ? 9.359 -27.078 3.609 1 94.75 359 ASP B N 1
ATOM 5896 C CA . ASP B 1 359 ? 8.383 -27.125 4.695 1 94.75 359 ASP B CA 1
ATOM 5897 C C . ASP B 1 359 ? 7.062 -26.484 4.273 1 94.75 359 ASP B C 1
ATOM 5899 O O . ASP B 1 359 ? 6.512 -25.656 5 1 94.75 359 ASP B O 1
ATOM 5903 N N . GLY B 1 360 ? 6.715 -26.75 3.068 1 96 360 GLY B N 1
ATOM 5904 C CA . GLY B 1 360 ? 5.406 -26.344 2.584 1 96 360 GLY B CA 1
ATOM 5905 C C . GLY B 1 360 ? 5.391 -24.922 2.039 1 96 360 GLY B C 1
ATOM 5906 O O . GLY B 1 360 ? 4.324 -24.359 1.796 1 96 360 GLY B O 1
ATOM 5907 N N . ALA B 1 361 ? 6.594 -24.312 1.855 1 97.56 361 ALA B N 1
ATOM 5908 C CA . ALA B 1 361 ? 6.617 -22.891 1.494 1 97.56 361 ALA B CA 1
ATOM 5909 C C . ALA B 1 361 ? 7.695 -22.609 0.454 1 97.56 361 ALA B C 1
ATOM 5911 O O . ALA B 1 361 ? 8.719 -23.312 0.405 1 97.56 361 ALA B O 1
ATOM 5912 N N . ALA B 1 362 ? 7.465 -21.688 -0.417 1 97.69 362 ALA B N 1
ATOM 5913 C CA . ALA B 1 362 ? 8.469 -21.172 -1.341 1 97.69 362 ALA B CA 1
ATOM 5914 C C . ALA B 1 362 ? 9.391 -20.172 -0.649 1 97.69 362 ALA B C 1
ATOM 5916 O O . ALA B 1 362 ? 8.914 -19.281 0.065 1 97.69 362 ALA B O 1
ATOM 5917 N N . LEU B 1 363 ? 10.633 -20.297 -0.885 1 97.75 363 LEU B N 1
ATOM 5918 C CA . LEU B 1 363 ? 11.609 -19.438 -0.216 1 97.75 363 LEU B CA 1
ATOM 5919 C C . LEU B 1 363 ? 11.781 -18.109 -0.965 1 97.75 363 LEU B C 1
ATOM 5921 O O . LEU B 1 363 ? 11.969 -18.109 -2.184 1 97.75 363 LEU B O 1
ATOM 5925 N N . VAL B 1 364 ? 11.734 -17.016 -0.27 1 97.38 364 VAL B N 1
ATOM 5926 C CA . VAL B 1 364 ? 11.82 -15.688 -0.859 1 97.38 364 VAL B CA 1
ATOM 5927 C C . VAL B 1 364 ? 13.289 -15.328 -1.107 1 97.38 364 VAL B C 1
ATOM 5929 O O . VAL B 1 364 ? 14.117 -15.414 -0.198 1 97.38 364 VAL B O 1
ATOM 5932 N N . PRO B 1 365 ? 13.617 -14.953 -2.314 1 97 365 PRO B N 1
ATOM 5933 C CA . PRO B 1 365 ? 15 -14.555 -2.582 1 97 365 PRO B CA 1
ATOM 5934 C C . PRO B 1 365 ? 15.422 -13.312 -1.795 1 97 365 PRO B C 1
ATOM 5936 O O . PRO B 1 365 ? 14.602 -12.422 -1.553 1 97 365 PRO B O 1
ATOM 5939 N N . GLU B 1 366 ? 16.688 -13.258 -1.478 1 92.38 366 GLU B N 1
ATOM 5940 C CA . GLU B 1 366 ? 17.219 -12.109 -0.74 1 92.38 366 GLU B CA 1
ATOM 5941 C C . GLU B 1 366 ? 18.188 -11.305 -1.601 1 92.38 366 GLU B C 1
ATOM 5943 O O . GLU B 1 366 ? 18.594 -10.203 -1.218 1 92.38 366 GLU B O 1
ATOM 5948 N N . GLU B 1 367 ? 18.547 -11.828 -2.742 1 94.56 367 GLU B N 1
ATOM 5949 C CA . GLU B 1 367 ? 19.422 -11.117 -3.668 1 94.56 367 GLU B CA 1
ATOM 5950 C C . GLU B 1 367 ? 18.734 -9.875 -4.23 1 94.56 367 GLU B C 1
ATOM 5952 O O . GLU B 1 367 ? 17.5 -9.812 -4.289 1 94.56 367 GLU B O 1
ATOM 5957 N N . PRO B 1 368 ? 19.531 -8.898 -4.688 1 94.38 368 PRO B N 1
ATOM 5958 C CA . PRO B 1 368 ? 18.938 -7.695 -5.277 1 94.38 368 PRO B CA 1
ATOM 5959 C C . PRO B 1 368 ? 18.062 -8 -6.488 1 94.38 368 PRO B C 1
ATOM 5961 O O . PRO B 1 368 ? 18.391 -8.891 -7.281 1 94.38 368 PRO B O 1
ATOM 5964 N N . GLY B 1 369 ? 17.016 -7.246 -6.648 1 96.88 369 GLY B N 1
ATOM 5965 C CA . GLY B 1 369 ? 16.078 -7.496 -7.723 1 96.88 369 GLY B CA 1
ATOM 5966 C C . GLY B 1 369 ? 15.172 -8.688 -7.457 1 96.88 369 GLY B C 1
ATOM 5967 O O . GLY B 1 369 ? 14.719 -8.891 -6.328 1 96.88 369 GLY B O 1
ATOM 5968 N N . LEU B 1 370 ? 14.93 -9.445 -8.516 1 98.31 370 LEU B N 1
ATOM 5969 C CA . LEU B 1 370 ? 14.016 -10.57 -8.398 1 98.31 370 LEU B CA 1
ATOM 5970 C C . LEU B 1 370 ? 14.758 -11.82 -7.926 1 98.31 370 LEU B C 1
ATOM 5972 O O . LEU B 1 370 ? 14.125 -12.828 -7.602 1 98.31 370 LEU B O 1
ATOM 5976 N N . GLY B 1 371 ? 16.016 -11.75 -7.918 1 97.75 371 GLY B N 1
ATOM 5977 C CA . GLY B 1 371 ? 16.828 -12.859 -7.441 1 97.75 371 GLY B CA 1
ATOM 5978 C C . GLY B 1 371 ? 16.984 -13.969 -8.469 1 97.75 371 GLY B C 1
ATOM 5979 O O . GLY B 1 371 ? 17.312 -15.102 -8.125 1 97.75 371 GLY B O 1
ATOM 5980 N N . VAL B 1 372 ? 16.703 -13.664 -9.766 1 98.38 372 VAL B N 1
ATOM 5981 C CA . VAL B 1 372 ? 16.828 -14.688 -10.805 1 98.38 372 VAL B CA 1
ATOM 5982 C C . VAL B 1 372 ? 17.391 -14.055 -12.078 1 98.38 372 VAL B C 1
ATOM 5984 O O . VAL B 1 372 ? 17.391 -12.836 -12.219 1 98.38 372 VAL B O 1
ATOM 5987 N N . ALA B 1 373 ? 17.938 -14.867 -12.922 1 98.69 373 ALA B N 1
ATOM 5988 C CA . ALA B 1 373 ? 18.359 -14.57 -14.281 1 98.69 373 ALA B CA 1
ATOM 5989 C C . ALA B 1 373 ? 17.781 -15.578 -15.273 1 98.69 373 ALA B C 1
ATOM 5991 O O . ALA B 1 373 ? 17.281 -16.625 -14.875 1 98.69 373 ALA B O 1
ATOM 5992 N N . LEU B 1 374 ? 17.797 -15.203 -16.531 1 98.81 374 LEU B N 1
ATOM 5993 C CA . LEU B 1 374 ? 17.359 -16.156 -17.531 1 98.81 374 LEU B CA 1
ATOM 5994 C C . LEU B 1 374 ? 18.344 -17.312 -17.688 1 98.81 374 LEU B C 1
ATOM 5996 O O . LEU B 1 374 ? 19.562 -17.094 -17.641 1 98.81 374 LEU B O 1
ATOM 6000 N N . ASP B 1 375 ? 17.859 -18.5 -17.719 1 98.75 375 ASP B N 1
ATOM 6001 C CA . ASP B 1 375 ? 18.641 -19.672 -18.125 1 98.75 375 ASP B CA 1
ATOM 6002 C C . ASP B 1 375 ? 18.781 -19.719 -19.656 1 98.75 375 ASP B C 1
ATOM 6004 O O . ASP B 1 375 ? 17.938 -20.328 -20.328 1 98.75 375 ASP B O 1
ATOM 6008 N N . HIS B 1 376 ? 19.828 -19.281 -20.141 1 98.62 376 HIS B N 1
ATOM 6009 C CA . HIS B 1 376 ? 19.953 -19.062 -21.578 1 98.62 376 HIS B CA 1
ATOM 6010 C C . HIS B 1 376 ? 19.953 -20.375 -22.359 1 98.62 376 HIS B C 1
ATOM 6012 O O . HIS B 1 376 ? 19.484 -20.422 -23.484 1 98.62 376 HIS B O 1
ATOM 6018 N N . ASP B 1 377 ? 20.469 -21.438 -21.75 1 98.44 377 ASP B N 1
ATOM 6019 C CA . ASP B 1 377 ? 20.391 -22.734 -22.406 1 98.44 377 ASP B CA 1
ATOM 6020 C C . ASP B 1 377 ? 18.953 -23.188 -22.562 1 98.44 377 ASP B C 1
ATOM 6022 O O . ASP B 1 377 ? 18.547 -23.625 -23.641 1 98.44 377 ASP B O 1
ATOM 6026 N N . ALA B 1 378 ? 18.172 -23.062 -21.531 1 98.56 378 ALA B N 1
ATOM 6027 C CA . ALA B 1 378 ? 16.766 -23.438 -21.609 1 98.56 378 ALA B CA 1
ATOM 6028 C C . ALA B 1 378 ? 16 -22.5 -22.547 1 98.56 378 ALA B C 1
ATOM 6030 O O . ALA B 1 378 ? 15.156 -22.969 -23.312 1 98.56 378 ALA B O 1
ATOM 6031 N N . VAL B 1 379 ? 16.281 -21.219 -22.453 1 98.69 379 VAL B N 1
ATOM 6032 C CA . VAL B 1 379 ? 15.617 -20.25 -23.312 1 98.69 379 VAL B CA 1
ATOM 6033 C C . VAL B 1 379 ? 15.852 -20.609 -24.781 1 98.69 379 VAL B C 1
ATOM 6035 O O . VAL B 1 379 ? 14.914 -20.609 -25.578 1 98.69 379 VAL B O 1
ATOM 6038 N N . ALA B 1 380 ? 17.078 -20.953 -25.078 1 98.38 380 ALA B N 1
ATOM 6039 C CA . ALA B 1 380 ? 17.422 -21.312 -26.453 1 98.38 380 ALA B CA 1
ATOM 6040 C C . ALA B 1 380 ? 16.625 -22.531 -26.922 1 98.38 380 ALA B C 1
ATOM 6042 O O . ALA B 1 380 ? 16.219 -22.609 -28.078 1 98.38 380 ALA B O 1
ATOM 6043 N N . TYR B 1 381 ? 16.438 -23.422 -26.062 1 98.06 381 TYR B N 1
ATOM 6044 C CA . TYR B 1 381 ? 15.742 -24.656 -26.391 1 98.06 381 TYR B CA 1
ATOM 6045 C C . TYR B 1 381 ? 14.273 -24.391 -26.688 1 98.06 381 TYR B C 1
ATOM 6047 O O . TYR B 1 381 ? 13.711 -24.984 -27.609 1 98.06 381 TYR B O 1
ATOM 6055 N N . TYR B 1 382 ? 13.602 -23.5 -26.016 1 97.88 382 TYR B N 1
ATOM 6056 C CA . TYR B 1 382 ? 12.156 -23.328 -26.109 1 97.88 382 TYR B CA 1
ATOM 6057 C C . TYR B 1 382 ? 11.812 -22.125 -26.969 1 97.88 382 TYR B C 1
ATOM 6059 O O . TYR B 1 382 ? 10.633 -21.859 -27.234 1 97.88 382 TYR B O 1
ATOM 6067 N N . ALA B 1 383 ? 12.797 -21.344 -27.422 1 98.38 383 ALA B N 1
ATOM 6068 C CA . ALA B 1 383 ? 12.562 -20.109 -28.156 1 98.38 383 ALA B CA 1
ATOM 6069 C C . ALA B 1 383 ? 11.953 -20.375 -29.516 1 98.38 383 ALA B C 1
ATOM 6071 O O . ALA B 1 383 ? 12.344 -21.312 -30.203 1 98.38 383 ALA B O 1
ATOM 6072 N N . ARG B 1 384 ? 11.023 -19.516 -29.891 1 97.56 384 ARG B N 1
ATOM 6073 C CA . ARG B 1 384 ? 10.375 -19.578 -31.203 1 97.56 384 ARG B CA 1
ATOM 6074 C C . ARG B 1 384 ? 10.688 -18.344 -32.031 1 97.56 384 ARG B C 1
ATOM 6076 O O . ARG B 1 384 ? 10.57 -18.391 -33.281 1 97.56 384 ARG B O 1
ATOM 6083 N N . ASP B 1 385 ? 10.953 -17.297 -31.375 1 97.62 385 ASP B N 1
ATOM 6084 C CA . ASP B 1 385 ? 11.297 -16.047 -32.031 1 97.62 385 ASP B CA 1
ATOM 6085 C C . ASP B 1 385 ? 12.227 -15.211 -31.141 1 97.62 385 ASP B C 1
ATOM 6087 O O . ASP B 1 385 ? 12.383 -15.484 -29.953 1 97.62 385 ASP B O 1
ATOM 6091 N N . TYR B 1 386 ? 12.945 -14.328 -31.75 1 98.25 386 TYR B N 1
ATOM 6092 C CA . TYR B 1 386 ? 13.875 -13.43 -31.078 1 98.25 386 TYR B CA 1
ATOM 6093 C C . TYR B 1 386 ? 13.914 -12.07 -31.766 1 98.25 386 TYR B C 1
ATOM 6095 O O . TYR B 1 386 ? 13.898 -11.992 -33 1 98.25 386 TYR B O 1
ATOM 6103 N N . PHE B 1 387 ? 13.891 -10.977 -31 1 98.12 387 PHE B N 1
ATOM 6104 C CA . PHE B 1 387 ? 14.094 -9.641 -31.531 1 98.12 387 PHE B CA 1
ATOM 6105 C C . PHE B 1 387 ? 14.688 -8.711 -30.484 1 98.12 387 PHE B C 1
ATOM 6107 O O . PHE B 1 387 ? 14.742 -9.055 -29.297 1 98.12 387 PHE B O 1
ATOM 6114 N N . GLU B 1 388 ? 15.164 -7.637 -30.969 1 98.19 388 GLU B N 1
ATOM 6115 C CA . GLU B 1 388 ? 15.75 -6.633 -30.094 1 98.19 388 GLU B CA 1
ATOM 6116 C C . GLU B 1 388 ? 15.047 -5.285 -30.234 1 98.19 388 GLU B C 1
ATOM 6118 O O . GLU B 1 388 ? 14.453 -5 -31.281 1 98.19 388 GLU B O 1
ATOM 6123 N N . VAL B 1 389 ? 15.008 -4.574 -29.203 1 97.38 389 VAL B N 1
ATOM 6124 C CA . VAL B 1 389 ? 14.516 -3.201 -29.203 1 97.38 389 VAL B CA 1
ATOM 6125 C C . VAL B 1 389 ? 15.633 -2.254 -28.766 1 97.38 389 VAL B C 1
ATOM 6127 O O . VAL B 1 389 ? 16.125 -2.344 -27.625 1 97.38 389 VAL B O 1
ATOM 6130 N N . THR B 1 390 ? 16.109 -1.423 -29.609 1 93.19 390 THR B N 1
ATOM 6131 C CA . THR B 1 390 ? 17.203 -0.488 -29.359 1 93.19 390 THR B CA 1
ATOM 6132 C C . THR B 1 390 ? 16.797 0.929 -29.766 1 93.19 390 THR B C 1
ATOM 6134 O O . THR B 1 390 ? 15.742 1.135 -30.359 1 93.19 390 THR B O 1
ATOM 6137 N N . VAL B 1 391 ? 17.641 1.892 -29.172 1 80.88 391 VAL B N 1
ATOM 6138 C CA . VAL B 1 391 ? 17.422 3.27 -29.594 1 80.88 391 VAL B CA 1
ATOM 6139 C C . VAL B 1 391 ? 17.656 3.387 -31.109 1 80.88 391 VAL B C 1
ATOM 6141 O O . VAL B 1 391 ? 18.578 2.775 -31.656 1 80.88 391 VAL B O 1
ATOM 6144 N N . GLU B 1 392 ? 16.625 3.875 -31.859 1 63.28 392 GLU B N 1
ATOM 6145 C CA . GLU B 1 392 ? 16.891 4.125 -33.281 1 63.28 392 GLU B CA 1
ATOM 6146 C C . GLU B 1 392 ? 18.016 5.148 -33.438 1 63.28 392 GLU B C 1
ATOM 6148 O O . GLU B 1 392 ? 18.188 6.039 -32.625 1 63.28 392 GLU B O 1
#

Secondary structure (DSSP, 8-state):
----S-TT---EEEEEEEEE--PBPHHHH--TT--S---GGGGTGGGS-EEEEEEEETTS-EEEEEPPTT--HHHHHHHHHHHBT--GGG--GGG-PPS-B-TTSSB--S--S--SEETTEEHHHHHHHHHHHHHHHHT-BHHHHTT--S-SEEEB-EEE----HHHHHHHHHHHHHTT--EEEEE--TTS-HHHHHHHTGGGPPTT-EEEEE-TT----HHHHHHHHHHHHTSSSEEEEE--S-TT-HHHHHHHHHH-SSEEEE---SHHHHHHHHHTT--SEEE---S-HHHHHHHHHHHHHTT-EEE-B--S--HHHHHHHHHHHHH-TT--SPBB--HHHHBS---EESPP-EETTEEEPP-SSBTS-EE-HHHHHHHEEEEEEEE--/----S-TT---EEEEEEEEE--PBPHHHH--TT--S---GGGGTGGGS-EEEEEEEETTS-EEEEEPPTT--HHHHHHHHHHHBT--GGG--GGG-PPS-B-TTSSB--S-SSS--EETTEEHHHHHHHHHHHHHHHHT-BHHHHTT--S-SEEEB-EEE----HHHHHHHHHHHHHTT--EEEEE--TTS-HHHHHHHTGGGPPTT-EEEEE-TT----HHHHHHHHHHHHTSSSEEEEE--S-TT-HHHHHHHHHH-SSEEEE---SHHHHHHHHHTT--SEEE---S-HHHHHHHHHHHHHTT-EEE-B--S--HHHHHHHHHHHHH-TT--SPBB--HHHHBS---EESPP-EETTEEEPP-SSBTS-EE-HHHHHHHEEEEEEEE--

Organism: NCBI:txid1204385

pLDDT: mean 85.58, std 16.25, range [20.45, 98.94]